Protein AF-A0A812L2B5-F1 (afdb_monomer_lite)

Foldseek 3Di:
DEWQEEEEAQAQLSLLLLLVLLLVVTAYAYEHQAQAHHQLLDWDADPVRDIDRNDDDWDFLVVLVLCVVRNNNVQSVQKFQFQFAWEAELLDTDTDQLALVGLLCCCCPVVVADSVLSVVLLVVLVPQDPPDDQQAFLLNSCCVRPNPPLVNVCVLVVVLCQQFVDDRRGGNSLSSLRSNRCRHRHIIGGQQGSVVNRVSSVVSSVLSVHNYDYSWHFQAFDADQQATFFTATPNDTYGYRFYEYQAFLLCVQPGHYHVVLFDPVLSVLSVPWAWGFAKKKKKWWFDLPADDDCNLGQKYKYFHDNGDDSVQLADLVNGIKMKGWDAQRSNVVDRTTTMIMIMTTYHLVVAVPDDPVRNVVSFVVVQVVVCVVCCVSVPPSVVRTPDIGMDDQVNLCVNRVAVSSGPQRTAASQVVSQVCSCVSHPNYHYAHRGHSSLTDSNSRNVRSVVRSVVSVVSSVVVVVVPPVVVVVVVVVVVVVVVVVVVVVVVVPVVPPPDDDDDDPDDPPVVVLVVSLVVLVVVCCPPVVDDDDDDDDPPVVVSVVVSVVVVVVVVLVVPFDWDAPVVLVVQAVDDPPLDAFHTWPGADQFKTKTKGAAACPRPVCVPPPVVARFDPLVSVVSSLVSRVSSNVSSNCPPLVQKGKDWPDKPPKDFDDTHGRGWMKMKMKGFPDDDPQKTWIWIWIARPVVRGTGIIIITIIGIGGNPPPPDPDDDDDDPPQKDACQPDQDLPQKFWADLDDPVPDDPVNRVVQRVCVVVAWHGDPQKIKGQLDGTWTKGPDKAFWKKKKKKKAFAPQDWWAKAHQSADGQTDGQLPNPVCVVLPSVQATRFLCLDPDARVGFPGHDDDHHVDIKMKMWGQFQQFIWIDINNRTGGDRDGRARNVDNVDHHDRMHMMTTTRHNTMMMMGPTIMRHDDVVRSVVVVVVVVPDDQAEEEQEADAACPDPSNVVQVVCVVVVHQYAYEHADPVRQVRVCVVPDVPHHYHHADPVDPVRVVVVVVVVCVVDPDPDDPDQDPVNLVVVLCVQAVVVVVVCVVCLVVAAQQFEDEAEAALALPDQDPLCHSVSVSRVNNLVVQVVSCSVSVVRGSYAYYYEHEYQEDDPVQVPRPCSVVVQQVLCCLAPVSGGQYVVNSVVVRVCRRDCVCSVDHSYHHYHSNCSVPRPPPPVSVVVVVVPD

Structure (mmCIF, N/CA/C/O backbone):
data_AF-A0A812L2B5-F1
#
_entry.id   AF-A0A812L2B5-F1
#
loop_
_atom_site.group_PDB
_atom_site.id
_atom_site.type_symbol
_atom_site.label_atom_id
_atom_site.label_alt_id
_atom_site.label_comp_id
_atom_site.label_asym_id
_atom_site.label_entity_id
_atom_site.label_seq_id
_atom_site.pdbx_PDB_ins_code
_atom_site.Cartn_x
_atom_site.Cartn_y
_atom_site.Cartn_z
_atom_site.occupancy
_atom_site.B_iso_or_equiv
_atom_site.auth_seq_id
_atom_site.auth_comp_id
_atom_site.auth_asym_id
_atom_site.auth_atom_id
_atom_site.pdbx_PDB_model_num
ATOM 1 N N . ASP A 1 1 ? -12.658 4.897 39.377 1.00 75.62 1 ASP A N 1
ATOM 2 C CA . ASP A 1 1 ? -12.245 5.043 37.971 1.00 75.62 1 ASP A CA 1
ATOM 3 C C . ASP A 1 1 ? -12.715 3.811 37.234 1.00 75.62 1 ASP A C 1
ATOM 5 O O . ASP A 1 1 ? -12.527 2.709 37.749 1.00 75.62 1 ASP A O 1
ATOM 9 N N . HIS A 1 2 ? -13.411 4.016 36.123 1.00 95.31 2 HIS A N 1
ATOM 10 C CA . HIS A 1 2 ? -13.884 2.961 35.232 1.00 95.31 2 HIS A CA 1
ATOM 11 C C . HIS A 1 2 ? -13.453 3.324 33.810 1.00 95.31 2 HIS A C 1
ATOM 13 O O . HIS A 1 2 ? -13.457 4.507 33.466 1.00 95.31 2 HIS A O 1
ATOM 19 N N . TYR A 1 3 ? -13.025 2.317 33.057 1.00 97.81 3 TYR A N 1
ATOM 20 C CA . TYR A 1 3 ? -12.649 2.402 31.650 1.00 97.81 3 TYR A CA 1
ATOM 21 C C . TYR A 1 3 ? -13.324 1.263 30.895 1.00 97.81 3 TYR A C 1
ATOM 23 O O . TYR A 1 3 ? -13.414 0.159 31.422 1.00 97.81 3 TYR A O 1
ATOM 31 N N . ASP A 1 4 ? -13.713 1.480 29.645 1.00 97.50 4 ASP A N 1
ATOM 32 C CA . ASP A 1 4 ? -14.218 0.397 28.798 1.00 97.50 4 ASP A CA 1
ATOM 33 C C . ASP A 1 4 ? -13.127 -0.666 28.612 1.00 97.50 4 ASP A C 1
ATOM 35 O O . ASP A 1 4 ? -13.384 -1.865 28.718 1.00 97.50 4 ASP A O 1
ATOM 39 N N . VAL A 1 5 ? -11.880 -0.222 28.383 1.00 98.44 5 VAL A N 1
ATOM 40 C CA . VAL A 1 5 ? -10.733 -1.115 28.192 1.00 98.44 5 VAL A CA 1
ATOM 41 C C . VAL A 1 5 ? -9.499 -0.645 28.955 1.00 98.44 5 VAL A C 1
ATOM 43 O O . VAL A 1 5 ? -9.094 0.515 28.874 1.00 98.44 5 VAL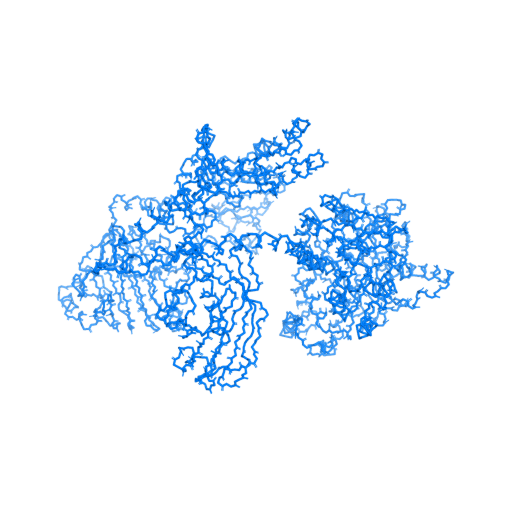 A O 1
ATOM 46 N N . VAL A 1 6 ? -8.829 -1.579 29.626 1.00 98.75 6 VAL A N 1
ATOM 47 C CA . VAL A 1 6 ? -7.461 -1.390 30.123 1.00 98.75 6 VAL A CA 1
ATOM 48 C C . VAL A 1 6 ? -6.485 -2.164 29.242 1.00 98.75 6 VAL A C 1
ATOM 50 O O . VAL A 1 6 ? -6.612 -3.372 29.064 1.00 98.75 6 VAL A O 1
ATOM 53 N N . VAL A 1 7 ? -5.478 -1.481 28.706 1.00 98.69 7 VAL A N 1
ATOM 54 C CA . VAL A 1 7 ? -4.378 -2.091 27.953 1.00 98.69 7 VAL A CA 1
ATOM 55 C C . VAL A 1 7 ? -3.140 -2.153 28.844 1.00 98.69 7 VAL A C 1
ATOM 57 O O . VAL A 1 7 ? -2.664 -1.123 29.320 1.00 98.69 7 VAL A O 1
ATOM 60 N N . ILE A 1 8 ? -2.605 -3.354 29.067 1.00 98.00 8 ILE A N 1
ATOM 61 C CA . ILE A 1 8 ? -1.444 -3.589 29.938 1.00 98.00 8 ILE A CA 1
ATOM 62 C C . ILE A 1 8 ? -0.192 -3.782 29.078 1.00 98.00 8 ILE A C 1
ATOM 64 O O . ILE A 1 8 ? -0.052 -4.804 28.412 1.00 98.00 8 ILE A O 1
ATOM 68 N N . GLY A 1 9 ? 0.740 -2.833 29.129 1.00 96.31 9 GLY A N 1
ATOM 69 C CA . GLY A 1 9 ? 2.021 -2.846 28.420 1.00 96.31 9 GLY A CA 1
ATOM 70 C C . GLY A 1 9 ? 2.001 -2.036 27.121 1.00 96.31 9 GLY A C 1
ATOM 71 O O . GLY A 1 9 ? 1.226 -2.307 26.201 1.00 96.31 9 GLY A O 1
ATOM 72 N N . ALA A 1 10 ? 2.922 -1.083 26.988 1.00 95.75 10 ALA A N 1
ATOM 73 C CA . ALA A 1 10 ? 2.998 -0.151 25.866 1.00 95.75 10 ALA A CA 1
ATOM 74 C C . ALA A 1 10 ? 4.060 -0.535 24.821 1.00 95.75 10 ALA A C 1
ATOM 76 O O . ALA A 1 10 ? 4.697 0.326 24.215 1.00 95.75 10 ALA A O 1
ATOM 77 N N . GLY A 1 11 ? 4.235 -1.834 24.561 1.00 94.25 11 GLY A N 1
ATOM 78 C CA . GLY A 1 11 ? 4.851 -2.311 23.317 1.00 94.25 11 GLY A CA 1
ATOM 79 C C . GLY A 1 11 ? 3.955 -2.055 22.094 1.00 94.25 11 GLY A C 1
ATOM 80 O O . GLY A 1 11 ? 2.787 -1.700 22.236 1.00 94.25 11 GLY A O 1
ATOM 81 N N . LEU A 1 12 ? 4.466 -2.286 20.881 1.00 94.25 12 LEU A N 1
ATOM 82 C CA . LEU A 1 12 ? 3.762 -1.936 19.633 1.00 94.25 12 LEU A CA 1
ATOM 83 C C . LEU A 1 12 ? 2.341 -2.515 19.505 1.00 94.25 12 LEU A C 1
ATOM 85 O O . LEU A 1 12 ? 1.464 -1.827 18.982 1.00 94.25 12 LEU A O 1
ATOM 89 N N . ALA A 1 13 ? 2.079 -3.730 19.998 1.00 94.00 13 ALA A N 1
ATOM 90 C CA . ALA A 1 13 ? 0.731 -4.303 19.967 1.00 94.00 13 ALA A CA 1
ATOM 91 C C . ALA A 1 13 ? -0.235 -3.569 20.907 1.00 94.00 13 ALA A C 1
ATOM 93 O O . ALA A 1 13 ? -1.347 -3.240 20.504 1.00 94.00 13 ALA A O 1
ATOM 94 N N . GLY A 1 14 ? 0.194 -3.264 22.134 1.00 96.62 14 GLY A N 1
ATOM 95 C CA . GLY A 1 14 ? -0.590 -2.516 23.117 1.00 96.62 14 GLY A CA 1
ATOM 96 C C . GLY A 1 14 ? -0.814 -1.068 22.690 1.00 96.62 14 GLY A C 1
ATOM 97 O O . GLY A 1 14 ? -1.951 -0.607 22.701 1.00 96.62 14 GLY A O 1
ATOM 98 N N . LEU A 1 15 ? 0.230 -0.390 22.196 1.00 98.06 15 LEU A N 1
ATOM 99 C CA . LEU A 1 15 ? 0.119 0.941 21.588 1.00 98.06 15 LEU A CA 1
ATOM 100 C C . LEU A 1 15 ? -0.921 0.939 20.456 1.00 98.06 15 LEU A C 1
ATOM 102 O O . LEU A 1 15 ? -1.810 1.783 20.420 1.00 98.06 15 LEU A O 1
ATOM 106 N N . THR A 1 16 ? -0.856 -0.042 19.554 1.00 97.19 16 THR A N 1
ATOM 107 C CA . THR A 1 16 ? -1.776 -0.121 18.409 1.00 97.19 16 THR A CA 1
ATOM 108 C C . THR A 1 16 ? -3.204 -0.452 18.845 1.00 97.19 16 THR A C 1
ATOM 110 O O . THR A 1 16 ? -4.146 0.178 18.366 1.00 97.19 16 THR A O 1
ATOM 113 N N . SER A 1 17 ? -3.368 -1.387 19.788 1.00 97.50 17 SER A N 1
ATOM 114 C CA . SER A 1 17 ? -4.680 -1.764 20.330 1.00 97.50 17 SER A CA 1
ATOM 115 C C . SER A 1 17 ? -5.349 -0.575 21.009 1.00 97.50 17 SER A C 1
ATOM 117 O O . SER A 1 17 ? -6.501 -0.263 20.718 1.00 97.50 17 SER A O 1
ATOM 119 N N . ALA A 1 18 ? -4.600 0.133 21.861 1.00 98.38 18 ALA A N 1
ATOM 120 C CA . ALA A 1 18 ? -5.087 1.309 22.564 1.00 98.38 18 ALA A CA 1
ATOM 121 C C . ALA A 1 18 ? -5.504 2.416 21.591 1.00 98.38 18 ALA A C 1
ATOM 123 O O . ALA A 1 18 ? -6.574 2.998 21.752 1.00 98.38 18 ALA A O 1
ATOM 124 N N . ASN A 1 19 ? -4.699 2.670 20.551 1.00 97.69 19 ASN A N 1
ATOM 125 C CA . ASN A 1 19 ? -5.023 3.684 19.552 1.00 97.69 19 ASN A CA 1
ATOM 126 C C . ASN A 1 19 ? -6.320 3.354 18.800 1.00 97.69 19 ASN A C 1
ATOM 128 O O . ASN A 1 19 ? -7.154 4.233 18.602 1.00 97.69 19 ASN A O 1
ATOM 132 N N . ILE A 1 20 ? -6.506 2.099 18.383 1.00 95.75 20 ILE A N 1
ATOM 133 C CA . ILE A 1 20 ? -7.689 1.683 17.618 1.00 95.75 20 ILE A CA 1
ATOM 134 C C . ILE A 1 20 ? -8.947 1.732 18.476 1.00 95.75 20 ILE A C 1
ATOM 136 O O . ILE A 1 20 ? -9.925 2.348 18.058 1.00 95.75 20 ILE A O 1
ATOM 140 N N . LEU A 1 21 ? -8.901 1.156 19.677 1.00 96.31 21 LEU A N 1
ATOM 141 C CA . LEU A 1 21 ? -10.032 1.159 20.604 1.00 96.31 21 LEU A CA 1
ATOM 142 C C . LEU A 1 21 ? -10.448 2.589 20.969 1.00 96.31 21 LEU A C 1
ATOM 144 O O . LEU A 1 21 ? -11.632 2.919 20.936 1.00 96.31 21 LEU A O 1
ATOM 148 N N . ALA A 1 22 ? -9.481 3.474 21.223 1.00 95.44 22 ALA A N 1
ATOM 149 C CA . ALA A 1 22 ? -9.776 4.878 21.489 1.00 95.44 22 ALA A CA 1
ATOM 150 C C . ALA A 1 22 ? -10.367 5.596 20.264 1.00 95.44 22 ALA A C 1
ATOM 152 O O . ALA A 1 22 ? -11.330 6.350 20.391 1.00 95.44 22 ALA A O 1
ATOM 153 N N . ARG A 1 23 ? -9.869 5.314 19.050 1.00 89.44 23 ARG A N 1
ATOM 154 C CA . ARG A 1 23 ? -10.452 5.832 17.796 1.00 89.44 23 ARG A CA 1
ATOM 155 C C . ARG A 1 23 ? -11.855 5.286 17.509 1.00 89.44 23 ARG A C 1
ATOM 157 O O . ARG A 1 23 ? -12.609 5.949 16.803 1.00 89.44 23 ARG A O 1
ATOM 164 N N . GLN A 1 24 ? -12.206 4.124 18.056 1.00 88.38 24 GLN A N 1
ATOM 165 C CA . GLN A 1 24 ? -13.559 3.550 18.044 1.00 88.38 24 GLN A CA 1
ATOM 166 C C . GLN A 1 24 ? -14.460 4.127 19.151 1.00 88.38 24 GLN A C 1
ATOM 168 O O . GLN A 1 24 ? -15.613 3.727 19.282 1.00 88.38 24 GLN A O 1
ATOM 173 N N . GLY A 1 25 ? -13.966 5.098 19.926 1.00 89.56 25 GLY A N 1
ATOM 174 C CA . GLY A 1 25 ? -14.735 5.799 20.952 1.00 89.56 25 GLY A CA 1
ATOM 175 C C . GLY A 1 25 ? -14.727 5.124 22.321 1.00 89.56 25 GLY A C 1
ATOM 176 O O . GLY A 1 25 ? -15.462 5.565 23.200 1.00 89.56 25 GLY A O 1
ATOM 177 N N . ARG A 1 26 ? -13.906 4.085 22.528 1.00 95.31 26 ARG A N 1
ATOM 178 C CA . ARG A 1 26 ? -13.737 3.455 23.843 1.00 95.31 26 ARG A CA 1
ATOM 179 C C . ARG A 1 26 ? -12.883 4.331 24.752 1.00 95.31 26 ARG A C 1
ATOM 181 O O . ARG A 1 26 ? -11.880 4.903 24.328 1.00 95.31 26 ARG A O 1
ATOM 188 N N . SER A 1 27 ? -13.246 4.395 26.024 1.00 97.75 27 SER A N 1
ATOM 189 C CA . SER A 1 27 ? -12.387 4.919 27.079 1.00 97.75 27 SER A CA 1
ATOM 190 C C . SER A 1 27 ? -11.287 3.900 27.379 1.00 97.75 27 SER A C 1
ATOM 192 O O . SER A 1 27 ? -11.544 2.784 27.833 1.00 97.75 27 SER A O 1
ATOM 194 N N . VAL A 1 28 ? -10.042 4.277 27.079 1.00 98.62 28 VAL A N 1
ATOM 195 C CA . VAL A 1 28 ? -8.888 3.375 27.163 1.00 98.62 28 VAL A CA 1
ATOM 196 C C . VAL A 1 28 ? -7.860 3.898 28.154 1.00 98.62 28 VAL A C 1
ATOM 198 O O . VAL A 1 28 ? -7.370 5.019 28.008 1.00 98.62 28 VAL A O 1
ATOM 201 N N . LEU A 1 29 ? -7.475 3.048 29.102 1.00 98.56 29 LEU A N 1
ATOM 202 C CA . LEU A 1 29 ? -6.318 3.255 29.970 1.00 98.56 29 LEU A CA 1
ATOM 203 C C . LEU A 1 29 ? -5.155 2.385 29.490 1.00 98.56 29 LEU A C 1
ATOM 205 O O . LEU A 1 29 ? -5.237 1.162 29.552 1.00 98.56 29 LEU A O 1
ATOM 209 N N . LEU A 1 30 ? -4.066 3.005 29.040 1.00 98.62 30 LEU A N 1
ATOM 210 C CA . LEU A 1 30 ? -2.820 2.327 28.695 1.00 98.62 30 LEU A CA 1
ATOM 211 C C . LEU A 1 30 ? -1.835 2.417 29.864 1.00 98.62 30 LEU A C 1
ATOM 213 O O . LEU A 1 30 ? -1.384 3.504 30.236 1.00 98.62 30 LEU A O 1
ATOM 217 N N . LEU A 1 31 ? -1.480 1.259 30.406 1.00 98.00 31 LEU A N 1
ATOM 218 C CA . LEU A 1 31 ? -0.557 1.106 31.524 1.00 98.00 31 LEU A CA 1
ATOM 219 C C . LEU A 1 31 ? 0.811 0.658 31.016 1.00 98.00 31 LEU A C 1
ATOM 221 O O . LEU A 1 31 ? 0.919 -0.353 30.329 1.00 98.00 31 LEU A O 1
ATOM 225 N N . GLU A 1 32 ? 1.857 1.388 31.373 1.00 97.25 32 GLU A N 1
ATOM 226 C CA . GLU A 1 32 ? 3.246 1.030 31.112 1.00 97.25 32 GLU A CA 1
ATOM 227 C C . GLU A 1 32 ? 4.009 0.993 32.434 1.00 97.25 32 GLU A C 1
ATOM 229 O O . GLU A 1 32 ? 4.071 1.986 33.163 1.00 97.25 32 GLU A O 1
ATOM 234 N N . GLN A 1 33 ? 4.603 -0.160 32.736 1.00 95.06 33 GLN A N 1
ATOM 235 C CA . GLN A 1 33 ? 5.381 -0.356 33.958 1.00 95.06 33 GLN A CA 1
ATOM 236 C C . GLN A 1 33 ? 6.661 0.492 33.947 1.00 95.06 33 GLN A C 1
ATOM 238 O O . GLN A 1 33 ? 7.100 0.982 34.982 1.00 95.06 33 GLN A O 1
ATOM 243 N N . HIS A 1 34 ? 7.229 0.730 32.766 1.00 94.44 34 HIS A N 1
ATOM 244 C CA . HIS A 1 34 ? 8.431 1.522 32.584 1.00 94.44 34 HIS A CA 1
ATOM 245 C C . HIS A 1 34 ? 8.136 3.034 32.529 1.00 94.44 34 HIS A C 1
ATOM 247 O O . HIS A 1 34 ? 7.004 3.481 32.352 1.00 94.44 34 HIS A O 1
ATOM 253 N N . TYR A 1 35 ? 9.179 3.864 32.621 1.00 93.19 35 TYR A N 1
ATOM 254 C CA . TYR A 1 35 ? 9.060 5.323 32.476 1.00 93.19 35 TYR A CA 1
ATOM 255 C C . TYR A 1 35 ? 8.997 5.792 31.008 1.00 93.19 35 TYR A C 1
ATOM 257 O O . TYR A 1 35 ? 8.885 6.988 30.742 1.00 93.19 35 TYR A O 1
ATOM 265 N N . LYS A 1 36 ? 9.101 4.862 30.050 1.00 93.19 36 LYS A N 1
ATOM 266 C CA . LYS A 1 36 ? 9.014 5.099 28.601 1.00 93.19 36 LYS A CA 1
ATOM 267 C C . LYS A 1 36 ? 8.154 4.038 27.943 1.00 93.19 36 LYS A C 1
ATOM 269 O O . LYS A 1 36 ? 8.261 2.870 28.300 1.00 93.19 36 LYS A O 1
ATOM 274 N N . LEU A 1 37 ? 7.418 4.455 26.919 1.00 95.75 37 LEU A N 1
ATOM 275 C CA . LEU A 1 37 ? 6.676 3.567 26.033 1.00 95.75 37 LEU A CA 1
ATOM 276 C C . LEU A 1 37 ? 7.612 2.849 25.041 1.00 95.75 37 LEU A C 1
ATOM 278 O O . LEU A 1 37 ? 8.792 3.190 24.899 1.00 95.75 37 LEU A O 1
ATOM 282 N N . GLY A 1 38 ? 7.051 1.874 24.327 1.00 91.94 38 GLY A N 1
ATOM 283 C CA . GLY A 1 38 ? 7.670 1.207 23.181 1.00 91.94 38 GLY A CA 1
ATOM 284 C C . GLY A 1 38 ? 8.066 -0.249 23.425 1.00 91.94 38 GLY A C 1
ATOM 285 O O . GLY A 1 38 ? 8.199 -1.018 22.471 1.00 91.94 38 GLY A O 1
ATOM 286 N N . GLY A 1 39 ? 8.197 -0.687 24.680 1.00 91.50 39 GLY A N 1
ATOM 287 C CA . GLY A 1 39 ? 8.674 -2.036 24.997 1.00 91.50 39 GLY A CA 1
ATOM 288 C C . GLY A 1 39 ? 10.056 -2.288 24.382 1.00 91.50 39 GLY A C 1
ATOM 289 O O . GLY A 1 39 ? 10.997 -1.552 24.656 1.00 91.50 39 GLY A O 1
ATOM 290 N N . LEU A 1 40 ? 10.184 -3.297 23.513 1.00 89.25 40 LEU A N 1
ATOM 291 C CA . LEU A 1 40 ? 11.429 -3.557 22.766 1.00 89.25 40 LEU A CA 1
ATOM 292 C C . LEU A 1 40 ? 11.681 -2.568 21.615 1.00 89.25 40 LEU A C 1
ATOM 294 O O . LEU A 1 40 ? 12.813 -2.444 21.154 1.00 89.25 40 LEU A O 1
ATOM 298 N N . ALA A 1 41 ? 10.653 -1.838 21.177 1.00 90.56 41 ALA A N 1
ATOM 299 C CA . ALA A 1 41 ? 10.799 -0.676 20.314 1.00 90.56 41 ALA A CA 1
ATOM 300 C C . ALA A 1 41 ? 11.085 0.557 21.180 1.00 90.56 41 ALA A C 1
ATOM 302 O O . ALA A 1 41 ? 10.260 1.456 21.273 1.00 90.56 41 ALA A O 1
ATOM 303 N N . THR A 1 42 ? 12.229 0.594 21.862 1.00 90.25 42 THR A N 1
ATOM 304 C CA . THR A 1 42 ? 12.602 1.726 22.722 1.00 90.25 42 THR A CA 1
ATOM 305 C C . THR A 1 42 ? 14.066 2.133 22.533 1.00 90.25 42 THR A C 1
ATOM 307 O O . THR A 1 42 ? 14.803 1.529 21.755 1.00 90.25 42 THR A O 1
ATOM 310 N N . TRP A 1 43 ? 14.485 3.184 23.239 1.00 93.00 43 TRP A N 1
ATOM 311 C CA . TRP A 1 43 ? 15.801 3.805 23.107 1.00 93.00 43 TRP A CA 1
ATOM 312 C C . TRP A 1 43 ? 16.329 4.325 24.444 1.00 93.00 43 TRP A C 1
ATOM 314 O O . TRP A 1 43 ? 15.581 4.631 25.386 1.00 93.00 43 TRP A O 1
ATOM 324 N N . PHE A 1 44 ? 17.636 4.557 24.507 1.00 93.00 44 PHE A N 1
ATOM 325 C CA . PHE A 1 44 ? 18.268 5.253 25.623 1.00 93.00 44 PHE A CA 1
ATOM 326 C C . PHE A 1 44 ? 19.330 6.249 25.156 1.00 93.00 44 PHE A C 1
ATOM 328 O O . PHE A 1 44 ? 19.779 6.236 24.014 1.00 93.00 44 PHE A O 1
ATOM 335 N N . LYS A 1 45 ? 19.699 7.160 26.062 1.00 92.12 45 LYS A N 1
ATOM 336 C CA . LYS A 1 45 ? 20.694 8.206 25.808 1.00 92.12 45 LYS A CA 1
ATOM 337 C C . LYS A 1 45 ? 21.940 7.979 26.660 1.00 92.12 45 LYS A C 1
ATOM 339 O O . LYS A 1 45 ? 21.837 7.501 27.796 1.00 92.12 45 LYS A O 1
ATOM 344 N N . ARG A 1 46 ? 23.103 8.351 26.127 1.00 91.50 46 ARG A N 1
ATOM 345 C CA . ARG A 1 46 ? 24.406 8.330 26.814 1.00 91.50 46 ARG A CA 1
ATOM 346 C C . ARG A 1 46 ? 25.137 9.673 26.674 1.00 91.50 46 ARG A C 1
ATOM 348 O O . ARG A 1 46 ? 24.709 10.507 25.865 1.00 91.50 46 ARG A O 1
ATOM 355 N N . PRO A 1 47 ? 26.180 9.938 27.493 1.00 83.44 47 PRO A N 1
ATOM 356 C CA . PRO A 1 47 ? 26.977 11.163 27.392 1.00 83.44 47 PRO A CA 1
ATOM 357 C C . PRO A 1 47 ? 27.422 11.437 25.952 1.00 83.44 47 PRO A C 1
ATOM 359 O O . PRO A 1 47 ? 27.596 10.509 25.175 1.00 83.44 47 PRO A O 1
ATOM 362 N N . GLY A 1 48 ? 27.547 12.709 25.568 1.00 81.75 48 GLY A N 1
ATOM 363 C CA . GLY A 1 48 ? 27.775 13.080 24.161 1.00 81.75 48 GLY A CA 1
ATOM 364 C C . GLY A 1 48 ? 26.501 13.140 23.306 1.00 81.75 48 GLY A C 1
ATOM 365 O O . GLY A 1 48 ? 26.583 13.433 22.116 1.00 81.75 48 GLY A O 1
ATOM 366 N N . HIS A 1 49 ? 25.324 12.957 23.922 1.00 84.25 49 HIS A N 1
ATOM 367 C CA . HIS A 1 49 ? 24.006 12.908 23.275 1.00 84.25 49 HIS A CA 1
ATOM 368 C C . HIS A 1 49 ? 23.806 11.706 22.342 1.00 84.25 49 HIS A C 1
ATOM 370 O O . HIS A 1 49 ? 22.921 11.757 21.492 1.00 84.25 49 HIS A O 1
ATOM 376 N N . HIS A 1 50 ? 24.572 10.625 22.518 1.00 89.00 50 HIS A N 1
ATOM 377 C CA . HIS A 1 50 ? 24.396 9.392 21.749 1.00 89.00 50 HIS A CA 1
ATOM 378 C C . HIS A 1 50 ? 23.041 8.749 22.062 1.00 89.00 50 HIS A C 1
ATOM 380 O O . HIS A 1 50 ? 22.724 8.541 23.238 1.00 89.00 50 HIS A O 1
ATOM 386 N N . ILE A 1 51 ? 22.241 8.477 21.028 1.00 91.44 51 ILE A N 1
ATOM 387 C CA . ILE A 1 51 ? 20.908 7.872 21.141 1.00 91.44 51 ILE A CA 1
ATOM 388 C C . ILE A 1 51 ? 20.953 6.476 20.532 1.00 91.44 51 ILE A C 1
ATOM 390 O O . ILE A 1 51 ? 21.034 6.338 19.318 1.00 91.44 51 ILE A O 1
ATOM 394 N N . PHE A 1 52 ? 20.884 5.453 21.378 1.00 91.56 52 PHE A N 1
ATOM 395 C CA . PHE A 1 52 ? 20.872 4.064 20.937 1.00 91.56 52 PHE A CA 1
ATOM 396 C C . PHE A 1 52 ? 19.453 3.517 20.915 1.00 91.56 52 PHE A C 1
ATOM 398 O O . PHE A 1 52 ? 18.734 3.601 21.916 1.00 91.56 52 PHE A O 1
ATOM 405 N N . ASP A 1 53 ? 19.091 2.919 19.788 1.00 89.62 53 ASP A N 1
ATOM 406 C CA . ASP A 1 53 ? 17.935 2.039 19.669 1.00 89.62 53 ASP A CA 1
ATOM 407 C C . ASP A 1 53 ? 18.269 0.685 20.317 1.00 89.62 53 ASP A C 1
ATOM 409 O O . ASP A 1 53 ? 19.380 0.181 20.151 1.00 89.62 53 ASP A O 1
ATOM 413 N N . ILE A 1 54 ? 17.347 0.119 21.109 1.00 85.00 54 ILE A N 1
ATOM 414 C CA . ILE A 1 54 ? 17.624 -1.082 21.927 1.00 85.00 54 ILE A CA 1
ATOM 415 C C . ILE A 1 54 ? 17.728 -2.362 21.094 1.00 85.00 54 ILE A C 1
ATOM 417 O O . ILE A 1 54 ? 18.374 -3.318 21.517 1.00 85.00 54 ILE A O 1
ATOM 421 N N . SER A 1 55 ? 17.094 -2.427 19.927 1.00 71.06 55 SER A N 1
ATOM 422 C CA . SER A 1 55 ? 17.190 -3.618 19.085 1.00 71.06 55 SER A CA 1
ATOM 423 C C . SER A 1 55 ? 17.446 -3.287 17.622 1.00 71.06 55 SER A C 1
ATOM 425 O O . SER A 1 55 ? 17.348 -2.147 17.176 1.00 71.06 55 SER A O 1
ATOM 427 N N . LEU A 1 56 ? 17.875 -4.313 16.892 1.00 64.25 56 LEU A N 1
ATOM 428 C CA . LEU A 1 56 ? 18.165 -4.252 15.470 1.00 64.25 56 LEU A CA 1
ATOM 429 C C . LEU A 1 56 ? 16.840 -4.167 14.695 1.00 64.25 56 LEU A C 1
ATOM 431 O O . LEU A 1 56 ? 16.067 -5.125 14.673 1.00 64.25 56 LEU A O 1
ATOM 435 N N . HIS A 1 57 ? 16.547 -3.013 14.091 1.00 67.00 57 HIS A N 1
ATOM 436 C CA . HIS A 1 57 ? 15.243 -2.746 13.476 1.00 67.00 57 HIS A CA 1
ATOM 437 C C . HIS A 1 57 ? 15.287 -2.855 11.952 1.00 67.00 57 HIS A C 1
ATOM 439 O O . HIS A 1 57 ? 15.298 -1.860 11.236 1.00 67.00 57 HIS A O 1
ATOM 445 N N . GLY A 1 58 ? 15.285 -4.100 11.474 1.00 80.25 58 GLY A N 1
ATOM 446 C CA . GLY A 1 58 ? 14.904 -4.436 10.106 1.00 80.25 58 GLY A CA 1
ATOM 447 C C . GLY A 1 58 ? 13.501 -5.040 10.085 1.00 80.25 58 GLY A C 1
ATOM 448 O O . GLY A 1 58 ? 13.256 -6.051 10.740 1.00 80.25 58 GLY A O 1
ATOM 449 N N . PHE A 1 59 ? 12.567 -4.450 9.343 1.00 86.75 59 PHE A N 1
ATOM 450 C CA . PHE A 1 59 ? 11.198 -4.958 9.209 1.00 86.75 59 PHE A CA 1
ATOM 451 C C . PHE A 1 59 ? 10.721 -4.953 7.746 1.00 86.75 59 PHE A C 1
ATOM 453 O O . PHE A 1 59 ? 11.279 -4.241 6.915 1.00 86.75 59 PHE A O 1
ATOM 460 N N . PRO A 1 60 ? 9.711 -5.764 7.385 1.00 87.31 60 PRO A N 1
ATOM 461 C CA . PRO A 1 60 ? 9.232 -5.846 6.006 1.00 87.31 60 PRO A CA 1
ATOM 462 C C . PRO A 1 60 ? 8.426 -4.605 5.590 1.00 87.31 60 PRO A C 1
ATOM 464 O O . PRO A 1 60 ? 7.813 -3.926 6.419 1.00 87.31 60 PRO A O 1
ATOM 467 N N . VAL A 1 61 ? 8.328 -4.376 4.274 1.00 87.50 61 VAL A N 1
ATOM 468 C CA . VAL A 1 61 ? 7.610 -3.241 3.647 1.00 87.50 61 VAL A CA 1
ATOM 469 C C . VAL A 1 61 ? 6.160 -3.065 4.119 1.00 87.50 61 VAL A C 1
ATOM 471 O O . VAL A 1 61 ? 5.617 -1.960 4.102 1.00 87.50 61 VAL A O 1
ATOM 474 N N . GLY A 1 62 ? 5.519 -4.140 4.592 1.00 87.44 62 GLY A N 1
ATOM 475 C CA . GLY A 1 62 ? 4.167 -4.104 5.154 1.00 87.44 62 GLY A CA 1
ATOM 476 C C . GLY A 1 62 ? 4.004 -3.128 6.328 1.00 87.44 62 GLY A C 1
ATOM 477 O O . GLY A 1 62 ? 2.882 -2.683 6.595 1.00 87.44 62 GLY A O 1
ATOM 478 N N . MET A 1 63 ? 5.099 -2.738 6.991 1.00 89.25 63 MET A N 1
ATOM 479 C CA . MET A 1 63 ? 5.079 -1.694 8.020 1.00 89.25 63 MET A CA 1
ATOM 480 C C . MET A 1 63 ? 4.636 -0.337 7.478 1.00 89.25 63 MET A C 1
ATOM 482 O O . MET A 1 63 ? 3.843 0.322 8.143 1.00 89.25 63 MET A O 1
ATOM 486 N N . VAL A 1 64 ? 5.022 0.042 6.251 1.00 89.31 64 VAL A N 1
ATOM 487 C CA . VAL A 1 64 ? 4.587 1.305 5.620 1.00 89.31 64 VAL A CA 1
ATOM 488 C C . VAL A 1 64 ? 3.061 1.363 5.556 1.00 89.31 64 VAL A C 1
ATOM 490 O O . VAL A 1 64 ? 2.438 2.329 5.991 1.00 89.31 64 VAL A O 1
ATOM 493 N N . LYS A 1 65 ? 2.436 0.282 5.070 1.00 87.75 65 LYS A N 1
ATOM 494 C CA . LYS A 1 65 ? 0.974 0.173 4.968 1.00 87.75 65 LYS A CA 1
ATOM 495 C C . LYS A 1 65 ? 0.304 0.197 6.344 1.00 87.75 65 LYS A C 1
ATOM 497 O O . LYS A 1 65 ? -0.730 0.844 6.502 1.00 87.75 65 LYS A O 1
ATOM 502 N N . SER A 1 66 ? 0.868 -0.513 7.318 1.00 87.00 66 SER A N 1
ATOM 503 C CA . SER A 1 66 ? 0.285 -0.647 8.659 1.00 87.00 66 SER A CA 1
ATOM 504 C C . SER A 1 66 ? 0.360 0.672 9.431 1.00 87.00 66 SER A C 1
ATOM 506 O O . SER A 1 66 ? -0.656 1.131 9.948 1.00 87.00 66 SER A O 1
ATOM 508 N N . CYS A 1 67 ? 1.512 1.347 9.408 1.00 91.38 67 CYS A N 1
ATOM 509 C CA . CYS A 1 67 ? 1.673 2.681 9.979 1.00 91.38 67 CYS A CA 1
ATOM 510 C C . CYS A 1 67 ? 0.772 3.709 9.286 1.00 91.38 67 CYS A C 1
ATOM 512 O O . CYS A 1 67 ? 0.068 4.446 9.970 1.00 91.38 67 CYS A O 1
ATOM 514 N N . ARG A 1 68 ? 0.686 3.700 7.947 1.00 90.94 68 ARG A N 1
ATOM 515 C CA . ARG A 1 68 ? -0.208 4.609 7.210 1.00 90.94 68 ARG A CA 1
ATOM 516 C C . ARG A 1 68 ? -1.672 4.434 7.613 1.00 90.94 68 ARG A C 1
ATOM 518 O O . ARG A 1 68 ? -2.401 5.411 7.739 1.00 90.94 68 ARG A O 1
ATOM 525 N N . ARG A 1 69 ? -2.111 3.185 7.794 1.00 88.06 69 ARG A N 1
ATOM 526 C CA . ARG A 1 69 ? -3.512 2.856 8.086 1.00 88.06 69 ARG A CA 1
ATOM 527 C C . ARG A 1 69 ? -3.893 3.101 9.547 1.00 88.06 69 ARG A C 1
ATOM 529 O O . ARG A 1 69 ? -4.973 3.628 9.805 1.00 88.06 69 ARG A O 1
ATOM 536 N N . TYR A 1 70 ? -3.053 2.678 10.489 1.00 89.56 70 TYR A N 1
ATOM 537 C CA . TYR A 1 70 ? -3.408 2.623 11.914 1.00 89.56 70 TYR A CA 1
ATOM 538 C C . TYR A 1 70 ? -2.753 3.719 12.757 1.00 89.56 70 TYR A C 1
ATOM 540 O O . TYR A 1 70 ? -3.206 3.963 13.873 1.00 89.56 70 TYR A O 1
ATOM 548 N N . TRP A 1 71 ? -1.743 4.404 12.219 1.00 94.38 71 TRP A N 1
ATOM 549 C CA . TRP A 1 71 ? -1.031 5.503 12.864 1.00 94.38 71 TRP A CA 1
ATOM 550 C C . TRP A 1 71 ? -1.175 6.785 12.032 1.00 94.38 71 TRP A C 1
ATOM 552 O O . TRP A 1 71 ? -2.288 7.303 11.930 1.00 94.38 71 TRP A O 1
ATOM 562 N N . SER A 1 72 ? -0.095 7.291 11.432 1.00 92.94 72 SER A N 1
ATOM 563 C CA . SER A 1 72 ? -0.099 8.506 10.612 1.00 92.94 72 SER A CA 1
ATOM 564 C C . SER A 1 72 ? 0.721 8.334 9.331 1.00 92.94 72 SER A C 1
ATOM 566 O O . SER A 1 72 ? 1.599 7.472 9.239 1.00 92.94 72 SER A O 1
ATOM 568 N N . GLN A 1 73 ? 0.439 9.179 8.335 1.00 88.62 73 GLN A N 1
ATOM 569 C CA . GLN A 1 73 ? 1.225 9.236 7.101 1.00 88.62 73 GLN A CA 1
ATOM 570 C C . GLN A 1 73 ? 2.681 9.642 7.386 1.00 88.62 73 GLN A C 1
ATOM 572 O O . GLN A 1 73 ? 3.578 9.030 6.833 1.00 88.62 73 GLN A O 1
ATOM 577 N N . GLU A 1 74 ? 2.926 10.576 8.309 1.00 91.94 74 GLU A N 1
ATOM 578 C CA . GLU A 1 74 ? 4.279 11.008 8.702 1.00 91.94 74 GLU A CA 1
ATOM 579 C C . GLU A 1 74 ? 5.133 9.852 9.253 1.00 91.94 74 GLU A C 1
ATOM 581 O O . GLU A 1 74 ? 6.283 9.670 8.852 1.00 91.94 74 GLU A O 1
ATOM 586 N N . ILE A 1 75 ? 4.549 9.023 10.131 1.00 93.94 75 ILE A N 1
ATOM 587 C CA . ILE A 1 75 ? 5.200 7.803 10.629 1.00 93.94 75 ILE A CA 1
ATOM 588 C C . ILE A 1 75 ? 5.469 6.841 9.461 1.00 93.94 75 ILE A C 1
ATOM 590 O O . ILE A 1 75 ? 6.508 6.193 9.422 1.00 93.94 75 ILE A O 1
ATOM 594 N N . ALA A 1 76 ? 4.553 6.730 8.498 1.00 94.25 76 ALA A N 1
ATOM 595 C CA . ALA A 1 76 ? 4.745 5.858 7.342 1.00 94.25 76 ALA A CA 1
ATOM 596 C C . ALA A 1 76 ? 5.828 6.360 6.372 1.00 94.25 76 ALA A C 1
ATOM 598 O O . ALA A 1 76 ? 6.566 5.542 5.834 1.00 94.25 76 ALA A O 1
ATOM 599 N N . ASP A 1 77 ? 5.927 7.672 6.160 1.00 93.75 77 ASP A N 1
ATOM 600 C CA . ASP A 1 77 ? 6.890 8.298 5.244 1.00 93.75 77 ASP A CA 1
ATOM 601 C C . ASP A 1 77 ? 8.318 8.266 5.799 1.00 93.75 77 ASP A C 1
ATOM 603 O O . ASP A 1 77 ? 9.274 8.246 5.033 1.00 93.75 77 ASP A O 1
ATOM 607 N N . SER A 1 78 ? 8.464 8.176 7.125 1.00 93.50 78 SER A N 1
ATOM 608 C CA . SER A 1 78 ? 9.758 7.977 7.793 1.00 93.50 78 SER A CA 1
ATOM 609 C C . SER A 1 78 ? 10.251 6.523 7.721 1.00 93.50 78 SER A C 1
ATOM 611 O O . SER A 1 78 ? 11.275 6.189 8.307 1.00 93.50 78 SER A O 1
ATOM 613 N N . ILE A 1 79 ? 9.537 5.616 7.047 1.00 93.50 79 ILE A N 1
ATOM 614 C CA . ILE A 1 79 ? 9.992 4.237 6.847 1.00 93.50 79 ILE A CA 1
ATOM 615 C C . ILE A 1 79 ? 10.759 4.144 5.527 1.00 93.50 79 ILE A C 1
ATOM 617 O O . ILE A 1 79 ? 10.178 4.276 4.450 1.00 93.50 79 ILE A O 1
ATOM 621 N N . VAL A 1 80 ? 12.054 3.843 5.614 1.00 91.44 80 VAL A N 1
ATOM 622 C CA . VAL A 1 80 ? 12.981 3.823 4.472 1.00 91.44 80 VAL A CA 1
ATOM 623 C C . VAL A 1 80 ? 13.604 2.442 4.287 1.00 91.44 80 VAL A C 1
ATOM 625 O O . VAL A 1 80 ? 13.751 1.679 5.243 1.00 91.44 80 VAL A O 1
ATOM 628 N N . GLN A 1 81 ? 13.938 2.093 3.046 1.00 91.50 81 GLN A N 1
ATOM 629 C CA . GLN A 1 81 ? 14.546 0.804 2.722 1.00 91.50 81 GLN A CA 1
ATOM 630 C C . GLN A 1 81 ? 16.044 0.811 3.060 1.00 91.50 81 GLN A C 1
ATOM 632 O O . GLN A 1 81 ? 16.753 1.752 2.714 1.00 91.50 81 GLN A O 1
ATOM 637 N N . LEU A 1 82 ? 16.526 -0.264 3.682 1.00 88.56 82 LEU A N 1
ATOM 638 C CA . LEU A 1 82 ? 17.950 -0.560 3.822 1.00 88.56 82 LEU A CA 1
ATOM 639 C C . LEU A 1 82 ? 18.452 -1.236 2.545 1.00 88.56 82 LEU A C 1
ATOM 641 O O . LEU A 1 82 ? 17.809 -2.154 2.032 1.00 88.56 82 LEU A O 1
ATOM 645 N N . THR A 1 83 ? 19.599 -0.800 2.035 1.00 84.56 83 THR A N 1
ATOM 646 C CA . THR A 1 83 ? 20.115 -1.253 0.730 1.00 84.56 83 THR A CA 1
ATOM 647 C C . THR A 1 83 ? 21.459 -1.970 0.834 1.00 84.56 83 THR A C 1
ATOM 649 O O . THR A 1 83 ? 21.796 -2.764 -0.041 1.00 84.56 83 THR A O 1
ATOM 652 N N . GLY A 1 84 ? 22.206 -1.764 1.919 1.00 86.75 84 GLY A N 1
ATOM 653 C CA . GLY A 1 84 ? 23.503 -2.383 2.162 1.00 86.75 84 GLY A CA 1
ATOM 654 C C . GLY A 1 84 ? 23.432 -3.586 3.100 1.00 86.75 84 GLY A C 1
ATOM 655 O O . GLY A 1 84 ? 23.953 -3.511 4.209 1.00 86.75 84 GLY A O 1
ATOM 656 N N . ILE A 1 85 ? 22.826 -4.706 2.692 1.00 91.69 85 ILE A N 1
ATOM 657 C CA . ILE A 1 85 ? 22.836 -5.928 3.517 1.00 91.69 85 ILE A CA 1
ATOM 658 C C . ILE A 1 85 ? 23.967 -6.851 3.082 1.00 91.69 85 ILE A C 1
ATOM 660 O O . ILE A 1 85 ? 24.095 -7.195 1.907 1.00 91.69 85 ILE A O 1
ATOM 664 N N . ARG A 1 86 ? 24.792 -7.279 4.035 1.00 93.44 86 ARG A N 1
ATOM 665 C CA . ARG A 1 86 ? 26.004 -8.054 3.779 1.00 93.44 86 ARG A CA 1
ATOM 666 C C . ARG A 1 86 ? 26.077 -9.293 4.662 1.00 93.44 86 ARG A C 1
ATOM 668 O O . ARG A 1 86 ? 25.772 -9.235 5.847 1.00 93.44 86 ARG A O 1
ATOM 675 N N . PHE A 1 87 ? 26.530 -10.397 4.082 1.00 94.44 87 PHE A N 1
ATOM 676 C CA . PHE A 1 87 ? 26.824 -11.647 4.771 1.00 94.44 87 PHE A CA 1
ATOM 677 C C . PHE A 1 87 ? 28.305 -11.983 4.625 1.00 94.44 87 PHE A C 1
ATOM 679 O O . PHE A 1 87 ? 28.844 -11.953 3.520 1.00 94.44 87 PHE A O 1
ATOM 686 N N . GLU A 1 88 ? 28.943 -12.330 5.736 1.00 94.69 88 GLU A N 1
ATOM 687 C CA . GLU A 1 88 ? 30.365 -12.650 5.829 1.00 94.69 88 GLU A CA 1
ATOM 688 C C . GLU A 1 88 ? 30.578 -13.887 6.698 1.00 94.69 88 GLU A C 1
ATOM 690 O O . GLU A 1 88 ? 30.466 -13.836 7.923 1.00 94.69 88 GLU A O 1
ATOM 695 N N . ASN A 1 89 ? 30.907 -15.014 6.076 1.00 94.88 89 ASN A N 1
ATOM 696 C CA . ASN A 1 89 ? 31.164 -16.260 6.787 1.00 94.88 89 ASN A CA 1
ATOM 697 C C . ASN A 1 89 ? 32.137 -17.170 6.005 1.00 94.88 89 ASN A C 1
ATOM 699 O O . ASN A 1 89 ? 32.477 -16.860 4.862 1.00 94.88 89 ASN A O 1
ATOM 703 N N . PRO A 1 90 ? 32.608 -18.296 6.579 1.00 95.12 90 PRO A N 1
ATOM 704 C CA . PRO A 1 90 ? 33.560 -19.182 5.906 1.00 95.12 90 PRO A CA 1
ATOM 705 C C . PRO A 1 90 ? 33.043 -19.816 4.609 1.00 95.12 90 PRO A C 1
ATOM 707 O O . PRO A 1 90 ? 33.851 -20.266 3.801 1.00 95.12 90 PRO A O 1
ATOM 710 N N . MET A 1 91 ? 31.722 -19.881 4.409 1.00 94.69 91 MET A N 1
ATOM 711 C CA . MET A 1 91 ? 31.112 -20.477 3.218 1.00 94.69 91 MET A CA 1
ATOM 712 C C . MET A 1 91 ? 30.967 -19.459 2.083 1.00 94.69 91 MET A C 1
ATOM 714 O O . MET A 1 91 ? 31.095 -19.829 0.918 1.00 94.69 91 MET A O 1
ATOM 718 N N . PHE A 1 92 ? 30.697 -18.188 2.402 1.00 95.06 92 PHE A N 1
ATOM 719 C CA . PHE A 1 92 ? 30.538 -17.126 1.410 1.00 95.06 92 PHE A CA 1
ATOM 720 C C . PHE A 1 92 ? 30.680 -15.713 1.996 1.00 95.06 92 PHE A C 1
ATOM 722 O O . PHE A 1 92 ? 30.406 -15.452 3.168 1.00 95.06 92 PHE A O 1
ATOM 729 N N . SER A 1 93 ? 31.033 -14.781 1.110 1.00 94.38 93 SER A N 1
ATOM 730 C CA . SER A 1 93 ? 30.899 -13.336 1.293 1.00 94.38 93 SER A CA 1
ATOM 731 C C . SER A 1 93 ? 29.981 -12.815 0.189 1.00 94.38 93 SER A C 1
ATOM 733 O O . SER A 1 93 ? 30.236 -13.060 -0.994 1.00 94.38 93 SER A O 1
ATOM 735 N N . LEU A 1 94 ? 28.872 -12.170 0.559 1.00 93.44 94 LEU A N 1
ATOM 736 C CA . LEU A 1 94 ? 27.915 -11.627 -0.406 1.00 93.44 94 LEU A CA 1
ATOM 737 C C . LEU A 1 94 ? 27.205 -10.381 0.116 1.00 93.44 94 LEU A C 1
ATOM 739 O O . LEU A 1 94 ? 26.968 -10.233 1.312 1.00 93.44 94 LEU A O 1
ATOM 743 N N . GLN A 1 95 ? 26.818 -9.510 -0.811 1.00 92.44 95 GLN A N 1
ATOM 744 C CA . GLN A 1 95 ? 25.895 -8.402 -0.570 1.00 92.44 95 GLN A CA 1
ATOM 745 C C . GLN A 1 95 ? 24.557 -8.701 -1.236 1.00 92.44 95 GLN A C 1
ATOM 747 O O . GLN A 1 95 ? 24.535 -9.337 -2.292 1.00 92.44 95 GLN A O 1
ATOM 752 N N . THR A 1 96 ? 23.461 -8.259 -0.626 1.00 90.12 96 THR A N 1
ATOM 753 C CA . THR A 1 96 ? 22.092 -8.471 -1.099 1.00 90.12 96 THR A CA 1
ATOM 754 C C . THR A 1 96 ? 21.211 -7.254 -0.831 1.00 90.12 96 THR A C 1
ATOM 756 O O . THR A 1 96 ? 21.387 -6.584 0.183 1.00 90.12 96 THR A O 1
ATOM 759 N N . ASP A 1 97 ? 20.234 -7.004 -1.702 1.00 86.69 97 ASP A N 1
ATOM 760 C CA . ASP A 1 97 ? 19.146 -6.044 -1.439 1.00 86.69 97 ASP A CA 1
ATOM 761 C C . ASP A 1 97 ? 17.962 -6.678 -0.677 1.00 86.69 97 ASP A C 1
ATOM 763 O O . ASP A 1 97 ? 16.968 -6.018 -0.360 1.00 86.69 97 ASP A O 1
ATOM 767 N N . PHE A 1 98 ? 18.080 -7.975 -0.363 1.00 87.94 98 PHE A N 1
ATOM 768 C CA . PHE A 1 98 ? 17.094 -8.764 0.374 1.00 87.94 98 PHE A CA 1
ATOM 769 C C . PHE A 1 98 ? 15.745 -8.927 -0.338 1.00 87.94 98 PHE A C 1
ATOM 771 O O . PHE A 1 98 ? 14.715 -9.165 0.291 1.00 87.94 98 PHE A O 1
ATOM 778 N N . THR A 1 99 ? 15.736 -8.832 -1.667 1.00 88.81 99 THR A N 1
ATOM 779 C CA . THR A 1 99 ? 14.557 -9.118 -2.487 1.00 88.81 99 THR A CA 1
ATOM 780 C C . THR A 1 99 ? 14.571 -10.547 -3.025 1.00 88.81 99 THR A C 1
ATOM 782 O O . THR A 1 99 ? 15.620 -11.162 -3.227 1.00 88.81 99 THR A O 1
ATOM 785 N N . ARG A 1 100 ? 13.385 -11.086 -3.339 1.00 88.06 100 ARG A N 1
ATOM 786 C CA . ARG A 1 100 ? 13.241 -12.381 -4.026 1.00 88.06 100 ARG A CA 1
ATOM 787 C C . ARG A 1 100 ? 14.034 -12.421 -5.324 1.00 88.06 100 ARG A C 1
ATOM 789 O O . ARG A 1 100 ? 14.637 -13.452 -5.609 1.00 88.06 100 ARG A O 1
ATOM 796 N N . ALA A 1 101 ? 14.015 -11.342 -6.103 1.00 90.19 101 ALA A N 1
ATOM 797 C CA . ALA A 1 101 ? 14.735 -11.284 -7.368 1.00 90.19 101 ALA A CA 1
ATOM 798 C C . ALA A 1 101 ? 16.243 -11.461 -7.144 1.00 90.19 101 ALA A C 1
ATOM 800 O O . ALA A 1 101 ? 16.858 -12.310 -7.788 1.00 90.19 101 ALA A O 1
ATOM 801 N N . ASP A 1 102 ? 16.812 -10.739 -6.177 1.00 91.44 102 ASP A N 1
ATOM 802 C CA . ASP A 1 102 ? 18.241 -10.813 -5.885 1.00 91.44 102 ASP A CA 1
ATOM 803 C C . ASP A 1 102 ? 18.643 -12.153 -5.255 1.00 91.44 102 ASP A C 1
ATOM 805 O O . ASP A 1 102 ? 19.610 -12.770 -5.693 1.00 91.44 102 ASP A O 1
ATOM 809 N N . PHE A 1 103 ? 17.870 -12.697 -4.309 1.00 90.81 103 PHE A N 1
ATOM 810 C CA . PHE A 1 103 ? 18.145 -14.043 -3.787 1.00 90.81 103 PHE A CA 1
ATOM 811 C C . PHE A 1 103 ? 18.008 -15.123 -4.858 1.00 90.81 103 PHE A C 1
ATOM 813 O O . PHE A 1 103 ? 18.846 -16.016 -4.904 1.00 90.81 103 PHE A O 1
ATOM 820 N N . SER A 1 104 ? 16.998 -15.055 -5.733 1.00 93.00 104 SER A N 1
ATOM 821 C CA . SER A 1 104 ? 16.844 -16.034 -6.821 1.00 93.00 104 SER A CA 1
ATOM 822 C C . SER A 1 104 ? 18.060 -15.990 -7.740 1.00 93.00 104 SER A C 1
ATOM 824 O O . SER A 1 104 ? 18.667 -17.023 -8.019 1.00 93.00 104 SER A O 1
ATOM 826 N N . LYS A 1 105 ? 18.484 -14.778 -8.116 1.00 94.81 105 LYS A N 1
ATOM 827 C CA . LYS A 1 105 ? 19.700 -14.556 -8.893 1.00 94.81 105 LYS A CA 1
ATOM 828 C C . LYS A 1 105 ? 20.927 -15.132 -8.188 1.00 94.81 105 LYS A C 1
ATOM 830 O O . LYS A 1 105 ? 21.661 -15.896 -8.805 1.00 94.81 105 LYS A O 1
ATOM 835 N N . LYS A 1 106 ? 21.136 -14.844 -6.899 1.00 94.50 106 LYS A N 1
ATOM 836 C CA . LYS A 1 106 ? 22.287 -15.369 -6.143 1.00 94.50 106 LYS A CA 1
ATOM 837 C C . LYS A 1 106 ? 22.255 -16.886 -6.014 1.00 94.50 106 LYS A C 1
ATOM 839 O O . LYS A 1 106 ? 23.286 -17.526 -6.205 1.00 94.50 106 LYS A O 1
ATOM 844 N N . LEU A 1 107 ? 21.097 -17.481 -5.731 1.00 95.94 107 LEU A N 1
ATOM 845 C CA . LEU A 1 107 ? 20.952 -18.935 -5.634 1.00 95.94 107 LEU A CA 1
ATOM 846 C C . LEU A 1 107 ? 21.361 -19.624 -6.944 1.00 95.94 107 LEU A C 1
ATOM 848 O O . LEU A 1 107 ? 22.061 -20.635 -6.914 1.00 95.94 107 LEU A O 1
ATOM 852 N N . VAL A 1 108 ? 21.005 -19.043 -8.089 1.00 96.44 108 VAL A N 1
ATOM 853 C CA . VAL A 1 108 ? 21.364 -19.577 -9.410 1.00 96.44 108 VAL A CA 1
ATOM 854 C C . VAL A 1 108 ? 22.817 -19.273 -9.781 1.00 96.44 108 VAL A C 1
ATOM 856 O O . VAL A 1 108 ? 23.570 -20.166 -10.170 1.00 96.44 108 VAL A O 1
ATOM 859 N N . GLU A 1 109 ? 23.245 -18.021 -9.660 1.00 96.00 109 GLU A N 1
ATOM 860 C CA . GLU A 1 109 ? 24.544 -17.564 -10.155 1.00 96.00 109 GLU A CA 1
ATOM 861 C C . GLU A 1 109 ? 25.696 -17.914 -9.207 1.00 96.00 109 GLU A C 1
ATOM 863 O O . GLU A 1 109 ? 26.724 -18.419 -9.658 1.00 96.00 109 GLU A O 1
ATOM 868 N N . ASN A 1 110 ? 25.537 -17.679 -7.903 1.00 95.31 110 ASN A N 1
ATOM 869 C CA . ASN A 1 110 ? 26.584 -17.895 -6.902 1.00 95.31 110 ASN A CA 1
ATOM 870 C C . ASN A 1 110 ? 26.548 -19.324 -6.358 1.00 95.31 110 ASN A C 1
ATOM 872 O O . ASN A 1 110 ? 27.587 -19.975 -6.275 1.00 95.31 110 ASN A O 1
ATOM 876 N N . PHE A 1 111 ? 25.354 -19.822 -6.034 1.00 96.12 111 PHE A N 1
ATOM 877 C CA . PHE A 1 111 ? 25.173 -21.132 -5.402 1.00 96.12 111 PHE A CA 1
ATOM 878 C C . PHE A 1 111 ? 24.846 -22.249 -6.404 1.00 96.12 111 PHE A C 1
ATOM 880 O O . PHE A 1 111 ? 24.722 -23.407 -6.003 1.00 96.12 111 PHE A O 1
ATOM 887 N N . ARG A 1 112 ? 24.737 -21.942 -7.705 1.00 96.81 112 ARG A N 1
ATOM 888 C CA . ARG A 1 112 ? 24.535 -22.931 -8.784 1.00 96.81 112 ARG A CA 1
ATOM 889 C C . ARG A 1 112 ? 23.325 -23.845 -8.563 1.00 96.81 112 ARG A C 1
ATOM 891 O O . ARG A 1 112 ? 23.334 -25.004 -8.971 1.00 96.81 112 ARG A O 1
ATOM 898 N N . VAL A 1 113 ? 22.289 -23.337 -7.899 1.00 96.94 113 VAL A N 1
ATOM 899 C CA . VAL A 1 113 ? 21.009 -24.031 -7.741 1.00 96.94 113 VAL A CA 1
ATOM 900 C C . VAL A 1 113 ? 20.228 -23.912 -9.056 1.00 96.94 113 VAL A C 1
ATOM 902 O O . VAL A 1 113 ? 20.150 -22.814 -9.607 1.00 96.94 113 VAL A O 1
ATOM 905 N N . PRO A 1 114 ? 19.641 -24.996 -9.592 1.00 96.56 114 PRO A N 1
ATOM 906 C CA . PRO A 1 114 ? 18.823 -24.910 -10.798 1.00 96.56 114 PRO A CA 1
ATOM 907 C C . PRO A 1 114 ? 17.644 -23.943 -10.625 1.00 96.56 114 PRO A C 1
ATOM 909 O O . PRO A 1 114 ? 16.939 -24.005 -9.619 1.00 96.56 114 PRO A O 1
ATOM 912 N N . GLN A 1 115 ? 17.385 -23.103 -11.633 1.00 94.75 115 GLN A N 1
ATOM 913 C CA . GLN A 1 115 ? 16.286 -22.125 -11.627 1.00 94.75 115 GLN A CA 1
ATOM 914 C C . GLN A 1 115 ? 14.937 -22.772 -11.271 1.00 94.75 115 GLN A C 1
ATOM 916 O O . GLN A 1 115 ? 14.236 -22.285 -10.394 1.00 94.75 115 GLN A O 1
ATOM 921 N N . ALA A 1 116 ? 14.628 -23.932 -11.860 1.00 94.94 116 ALA A N 1
ATOM 922 C CA . ALA A 1 116 ? 13.393 -24.664 -11.575 1.00 94.94 116 ALA A CA 1
ATOM 923 C C . ALA A 1 116 ? 13.250 -25.058 -10.091 1.00 94.94 116 ALA A C 1
ATOM 925 O O . ALA A 1 116 ? 12.151 -25.023 -9.545 1.00 94.94 116 ALA A O 1
ATOM 926 N N . THR A 1 117 ? 14.353 -25.408 -9.421 1.00 96.19 117 THR A N 1
ATOM 927 C CA . THR A 1 117 ? 14.360 -25.723 -7.985 1.00 96.19 117 THR A CA 1
ATOM 928 C C . THR A 1 117 ? 14.134 -24.469 -7.144 1.00 96.19 117 THR A C 1
ATOM 930 O O . THR A 1 117 ? 13.383 -24.515 -6.172 1.00 96.19 117 THR A O 1
ATOM 933 N N . VAL A 1 118 ? 14.751 -23.347 -7.530 1.00 94.50 118 VAL A N 1
ATOM 934 C CA . VAL A 1 118 ? 14.560 -22.044 -6.875 1.00 94.50 118 VAL A CA 1
ATOM 935 C C . VAL A 1 118 ? 13.101 -21.598 -6.977 1.00 94.50 118 VAL A C 1
ATOM 937 O O . VAL A 1 118 ? 12.495 -21.257 -5.961 1.00 94.50 118 VAL A O 1
ATOM 940 N N . ASP A 1 119 ? 12.516 -21.660 -8.172 1.00 93.31 119 ASP A N 1
ATOM 941 C CA . ASP A 1 119 ? 11.122 -21.281 -8.404 1.00 93.31 119 ASP A CA 1
ATOM 942 C C . ASP A 1 119 ? 10.164 -22.178 -7.617 1.00 93.31 119 ASP A C 1
ATOM 944 O O . ASP A 1 119 ? 9.312 -21.672 -6.885 1.00 93.31 119 ASP A O 1
ATOM 948 N N . ALA A 1 120 ? 10.374 -23.499 -7.656 1.00 93.75 120 ALA A N 1
ATOM 949 C CA . ALA A 1 120 ? 9.565 -24.454 -6.904 1.00 93.75 120 ALA A CA 1
ATOM 950 C C . ALA A 1 120 ? 9.632 -24.225 -5.384 1.00 93.75 120 ALA A C 1
ATOM 952 O O . ALA A 1 120 ? 8.604 -24.309 -4.707 1.00 93.75 120 ALA A O 1
ATOM 953 N N . PHE A 1 121 ? 10.813 -23.908 -4.840 1.00 93.69 121 PHE A N 1
ATOM 954 C CA . PHE A 1 121 ? 10.969 -23.568 -3.425 1.00 93.69 121 PHE A CA 1
ATOM 955 C C . PHE A 1 121 ? 10.185 -22.302 -3.067 1.00 93.69 121 PHE A C 1
ATOM 957 O O . PHE A 1 121 ? 9.384 -22.323 -2.133 1.00 93.69 121 PHE A O 1
ATOM 964 N N . PHE A 1 122 ? 10.372 -21.210 -3.816 1.00 89.50 122 PHE A N 1
ATOM 965 C CA . PHE A 1 122 ? 9.693 -19.950 -3.520 1.00 89.50 122 PHE A CA 1
ATOM 966 C C . PHE A 1 122 ? 8.178 -20.032 -3.717 1.00 89.50 122 PHE A C 1
ATOM 968 O O . PHE A 1 122 ? 7.439 -19.394 -2.969 1.00 89.50 122 PHE A O 1
ATOM 975 N N . ASP A 1 123 ? 7.696 -20.791 -4.697 1.00 89.00 123 ASP A N 1
ATOM 976 C CA . ASP A 1 123 ? 6.261 -20.980 -4.901 1.00 89.00 123 ASP A CA 1
ATOM 977 C C . ASP A 1 123 ? 5.651 -21.869 -3.815 1.00 89.00 123 ASP A C 1
ATOM 979 O O . ASP A 1 123 ? 4.566 -21.562 -3.324 1.00 89.00 123 ASP A O 1
ATOM 983 N N . THR A 1 124 ? 6.389 -22.876 -3.336 1.00 87.94 124 THR A N 1
ATOM 984 C CA . THR A 1 124 ? 5.986 -23.667 -2.164 1.00 87.94 124 THR A CA 1
ATOM 985 C C . THR A 1 124 ? 5.935 -22.805 -0.905 1.00 87.94 124 THR A C 1
ATOM 987 O O . THR A 1 124 ? 4.927 -22.813 -0.205 1.00 87.94 124 THR A O 1
ATOM 990 N N . ALA A 1 125 ? 6.975 -22.010 -0.632 1.00 83.62 125 ALA A N 1
ATOM 991 C CA . ALA A 1 125 ? 7.014 -21.113 0.524 1.00 83.62 125 ALA A CA 1
ATOM 992 C C . ALA A 1 125 ? 5.896 -20.055 0.484 1.00 83.62 125 ALA A C 1
ATOM 994 O O . ALA A 1 125 ? 5.347 -19.710 1.527 1.00 83.62 125 ALA A O 1
ATOM 995 N N . ARG A 1 126 ? 5.523 -19.571 -0.712 1.00 79.94 126 ARG A N 1
ATOM 996 C CA . ARG A 1 126 ? 4.410 -18.626 -0.904 1.00 79.94 126 ARG A CA 1
ATOM 997 C C . ARG A 1 126 ? 3.036 -19.282 -0.750 1.00 79.94 126 ARG A C 1
ATOM 999 O O . ARG A 1 126 ? 2.093 -18.606 -0.354 1.00 79.94 126 ARG A O 1
ATOM 1006 N N . GLY A 1 127 ? 2.915 -20.560 -1.106 1.00 75.81 127 GLY A N 1
ATOM 1007 C CA . GLY A 1 127 ? 1.678 -21.333 -0.984 1.00 75.81 127 GLY A CA 1
ATOM 1008 C C . GLY A 1 127 ? 1.330 -21.724 0.454 1.00 75.81 127 GLY A C 1
ATOM 1009 O O . GLY A 1 127 ? 0.173 -22.053 0.716 1.00 75.81 127 GLY A O 1
ATOM 1010 N N . MET A 1 128 ? 2.301 -21.649 1.375 1.00 78.00 128 MET A N 1
ATOM 1011 C CA . MET A 1 128 ? 2.094 -21.969 2.786 1.00 78.00 128 MET A CA 1
ATOM 1012 C C . MET A 1 128 ? 1.054 -21.049 3.422 1.00 78.00 128 MET A C 1
ATOM 1014 O O . MET A 1 128 ? 1.206 -19.826 3.455 1.00 78.00 128 MET A O 1
ATOM 1018 N N . ASN A 1 129 ? 0.014 -21.648 3.981 1.00 67.50 129 ASN A N 1
ATOM 1019 C CA . ASN A 1 129 ? -1.083 -20.969 4.645 1.00 67.50 129 ASN A CA 1
ATOM 1020 C C . ASN A 1 129 ? -1.409 -21.646 5.985 1.00 67.50 129 ASN A C 1
ATOM 1022 O O . ASN A 1 129 ? -1.018 -22.778 6.250 1.00 67.50 129 ASN A O 1
ATOM 1026 N N . PHE A 1 130 ? -2.142 -20.941 6.850 1.00 57.09 130 PHE A N 1
ATOM 1027 C CA . PHE A 1 130 ? -2.439 -21.383 8.221 1.00 57.09 130 PHE A CA 1
ATOM 1028 C C . PHE A 1 130 ? -3.164 -22.741 8.320 1.00 57.09 130 PHE A C 1
ATOM 1030 O O . PHE A 1 130 ? -3.130 -23.361 9.383 1.00 57.09 130 PHE A O 1
ATOM 1037 N N . TYR A 1 131 ? -3.814 -23.191 7.244 1.00 52.69 131 TYR A N 1
ATOM 1038 C CA . TYR A 1 131 ? -4.579 -24.436 7.194 1.00 52.69 131 TYR A CA 1
ATOM 1039 C C . TYR A 1 131 ? -3.760 -25.640 6.706 1.00 52.69 131 TYR A C 1
ATOM 1041 O O . TYR A 1 131 ? -4.290 -26.750 6.688 1.00 52.69 131 TYR A O 1
ATOM 1049 N N . ASP A 1 132 ? -2.496 -25.436 6.327 1.00 57.44 132 ASP A N 1
ATOM 1050 C CA . ASP A 1 132 ? -1.609 -26.513 5.893 1.00 57.44 132 ASP A CA 1
ATOM 1051 C C . ASP A 1 132 ? -1.149 -27.390 7.069 1.00 57.44 132 ASP A C 1
ATOM 1053 O O . ASP A 1 132 ? -1.151 -26.975 8.232 1.00 57.44 132 ASP A O 1
ATOM 1057 N N . ASP A 1 133 ? -0.736 -28.619 6.748 1.00 54.50 133 ASP A N 1
ATOM 1058 C CA . ASP A 1 133 ? -0.231 -29.594 7.713 1.00 54.50 133 ASP A CA 1
ATOM 1059 C C . ASP A 1 133 ? 0.978 -29.031 8.487 1.00 54.50 133 ASP A C 1
ATOM 1061 O O . ASP A 1 133 ? 2.049 -28.772 7.933 1.00 54.50 133 ASP A O 1
ATOM 1065 N N . GLN A 1 134 ? 0.790 -28.832 9.794 1.00 67.12 134 GLN A N 1
ATOM 1066 C CA . GLN A 1 134 ? 1.757 -28.186 10.685 1.00 67.12 134 GLN A CA 1
ATOM 1067 C C . GLN A 1 134 ? 2.904 -29.110 11.119 1.00 67.12 134 GLN A C 1
ATOM 1069 O O . GLN A 1 134 ? 3.718 -28.720 11.955 1.00 67.12 134 GLN A O 1
ATOM 1074 N N . THR A 1 135 ? 2.971 -30.329 10.580 1.00 77.56 135 THR A N 1
ATOM 1075 C CA . THR A 1 135 ? 3.981 -31.324 10.963 1.00 77.56 135 THR A CA 1
ATOM 1076 C C . THR A 1 135 ? 5.322 -31.145 10.258 1.00 77.56 135 THR A C 1
ATOM 1078 O O . THR A 1 135 ? 6.342 -31.526 10.825 1.00 77.56 135 THR A O 1
ATOM 1081 N N . THR A 1 136 ? 5.352 -30.540 9.063 1.00 87.94 136 THR A N 1
ATOM 1082 C CA . THR A 1 136 ? 6.609 -30.349 8.321 1.00 87.94 136 THR A CA 1
ATOM 1083 C C . THR A 1 136 ? 7.477 -29.291 8.999 1.00 87.94 136 THR A C 1
ATOM 1085 O O . THR A 1 136 ? 7.061 -28.145 9.180 1.00 87.94 136 THR A O 1
ATOM 1088 N N . THR A 1 137 ? 8.709 -29.655 9.333 1.00 91.62 137 THR A N 1
ATOM 1089 C CA . THR A 1 137 ? 9.723 -28.763 9.910 1.00 91.62 137 THR A CA 1
ATOM 1090 C C . THR A 1 137 ? 10.444 -27.949 8.834 1.00 91.62 137 THR A C 1
ATOM 1092 O O . THR A 1 137 ? 10.496 -28.334 7.662 1.00 91.62 137 THR A O 1
ATOM 1095 N N . ALA A 1 138 ? 11.042 -26.815 9.210 1.00 91.38 138 ALA A N 1
ATOM 1096 C CA . ALA A 1 138 ? 11.872 -26.035 8.289 1.00 91.38 138 ALA A CA 1
ATOM 1097 C C . ALA A 1 138 ? 13.041 -26.869 7.721 1.00 91.38 138 ALA A C 1
ATOM 1099 O O . ALA A 1 138 ? 13.380 -26.725 6.549 1.00 91.38 138 ALA A O 1
ATOM 1100 N N . ARG A 1 139 ? 13.606 -27.796 8.507 1.00 93.31 139 ARG A N 1
ATOM 1101 C CA . ARG A 1 139 ? 14.615 -28.764 8.054 1.00 93.31 139 ARG A CA 1
ATOM 1102 C C . ARG A 1 139 ? 14.112 -29.621 6.902 1.00 93.31 139 ARG A C 1
ATOM 1104 O O . ARG A 1 139 ? 14.732 -29.629 5.848 1.00 93.31 139 ARG A O 1
ATOM 1111 N N . GLU A 1 140 ? 12.976 -30.288 7.080 1.00 93.62 140 GLU A N 1
ATOM 1112 C CA . GLU A 1 140 ? 12.390 -31.152 6.048 1.00 93.62 140 GLU A CA 1
ATOM 1113 C C . GLU A 1 140 ? 12.028 -30.361 4.786 1.00 93.62 140 GLU A C 1
ATOM 1115 O O . GLU A 1 140 ? 12.195 -30.856 3.669 1.00 93.62 140 GLU A O 1
ATOM 1120 N N . LEU A 1 141 ? 11.588 -29.107 4.949 1.00 93.31 141 LEU A N 1
ATOM 1121 C CA . LEU A 1 141 ? 11.375 -28.200 3.827 1.00 93.31 141 LEU A CA 1
ATOM 1122 C C . LEU A 1 141 ? 12.673 -27.965 3.045 1.00 93.31 141 LEU A C 1
ATOM 1124 O O . LEU A 1 141 ? 12.674 -28.093 1.821 1.00 93.31 141 LEU A O 1
ATOM 1128 N N . PHE A 1 142 ? 13.774 -27.618 3.713 1.00 94.81 142 PHE A N 1
ATOM 1129 C CA . PHE A 1 142 ? 15.034 -27.391 3.009 1.00 94.81 142 PHE A CA 1
ATOM 1130 C C . PHE A 1 142 ? 15.636 -28.672 2.453 1.00 94.81 142 PHE A C 1
ATOM 1132 O O . PHE A 1 142 ? 16.108 -28.642 1.326 1.00 94.81 142 PHE A O 1
ATOM 1139 N N . ASP A 1 143 ? 15.573 -29.795 3.164 1.00 94.50 143 ASP A N 1
ATOM 1140 C CA . ASP A 1 143 ? 16.084 -31.078 2.674 1.00 94.50 143 ASP A CA 1
ATOM 1141 C C . ASP A 1 143 ? 15.353 -31.526 1.400 1.00 94.50 143 ASP A C 1
ATOM 1143 O O . ASP A 1 143 ? 15.961 -32.110 0.502 1.00 94.50 143 ASP A O 1
ATOM 1147 N N . LYS A 1 144 ? 14.063 -31.186 1.269 1.00 94.50 144 LYS A N 1
ATOM 1148 C CA . LYS A 1 144 ? 13.275 -31.431 0.054 1.00 94.50 144 LYS A CA 1
ATOM 1149 C C . LYS A 1 144 ? 13.795 -30.660 -1.164 1.00 94.50 144 LYS A C 1
ATOM 1151 O O . LYS A 1 144 ? 13.817 -31.217 -2.260 1.00 94.50 144 LYS A O 1
ATOM 1156 N N . PHE A 1 145 ? 14.158 -29.385 -1.010 1.00 96.00 145 PHE A N 1
ATOM 1157 C CA . PHE A 1 145 ? 14.535 -28.518 -2.141 1.00 96.00 145 PHE A CA 1
ATOM 1158 C C . PHE A 1 145 ? 16.048 -28.390 -2.345 1.00 96.00 145 PHE A C 1
ATOM 1160 O O . PHE A 1 145 ? 16.513 -28.227 -3.472 1.00 96.00 145 PHE A O 1
ATOM 1167 N N . PHE A 1 146 ? 16.824 -28.479 -1.273 1.00 96.19 146 PHE A N 1
ATOM 1168 C CA . PHE A 1 146 ? 18.258 -28.218 -1.224 1.00 96.19 146 PHE A CA 1
ATOM 1169 C C . PHE A 1 146 ? 19.006 -29.316 -0.436 1.00 96.19 146 PHE A C 1
ATOM 1171 O O . PHE A 1 146 ? 19.744 -29.007 0.504 1.00 96.19 146 PHE A O 1
ATOM 1178 N N . PRO A 1 147 ? 18.859 -30.604 -0.805 1.00 94.75 147 PRO A N 1
ATOM 1179 C CA . PRO A 1 147 ? 19.472 -31.703 -0.064 1.00 94.75 147 PRO A CA 1
ATOM 1180 C C . PRO A 1 147 ? 21.000 -31.558 -0.014 1.00 94.75 147 PRO A C 1
ATOM 1182 O O . PRO A 1 147 ? 21.662 -31.453 -1.049 1.00 94.75 147 PRO A O 1
ATOM 1185 N N . GLY A 1 148 ? 21.563 -31.548 1.198 1.00 91.62 148 GLY A N 1
ATOM 1186 C CA . GLY A 1 148 ? 23.009 -31.436 1.431 1.00 91.62 148 GLY A CA 1
ATOM 1187 C C . GLY A 1 148 ? 23.621 -30.064 1.114 1.00 91.62 148 GLY A C 1
ATOM 1188 O O . GLY A 1 148 ? 24.844 -29.945 1.039 1.00 91.62 148 GLY A O 1
ATOM 1189 N N . ARG A 1 149 ? 22.804 -29.023 0.908 1.00 94.50 149 ARG A N 1
ATOM 1190 C CA . ARG A 1 149 ? 23.254 -27.661 0.570 1.00 94.50 149 ARG A CA 1
ATOM 1191 C C . ARG A 1 149 ? 23.269 -26.744 1.787 1.00 94.50 149 ARG A C 1
ATOM 1193 O O . ARG A 1 149 ? 22.516 -25.777 1.871 1.00 94.50 149 ARG A O 1
ATOM 1200 N N . GLU A 1 150 ? 24.173 -27.033 2.717 1.00 92.88 150 GLU A N 1
ATOM 1201 C CA . GLU A 1 150 ? 24.373 -26.244 3.945 1.00 92.88 150 GLU A CA 1
ATOM 1202 C C . GLU A 1 150 ? 24.647 -24.754 3.672 1.00 92.88 150 GLU A C 1
ATOM 1204 O O . GLU A 1 150 ? 24.277 -23.889 4.460 1.00 92.88 150 GLU A O 1
ATOM 1209 N N . ASP A 1 151 ? 25.260 -24.438 2.532 1.00 94.00 151 ASP A N 1
ATOM 1210 C CA . ASP A 1 151 ? 25.531 -23.074 2.079 1.00 94.00 151 ASP A CA 1
ATOM 1211 C C . ASP A 1 151 ? 24.243 -22.308 1.735 1.00 94.00 151 ASP A C 1
ATOM 1213 O O . ASP A 1 151 ? 24.076 -21.152 2.127 1.00 94.00 151 ASP A O 1
ATOM 1217 N N . VAL A 1 152 ? 23.305 -22.970 1.057 1.00 94.88 152 VAL A N 1
ATOM 1218 C CA . VAL A 1 152 ? 21.981 -22.421 0.732 1.00 94.88 152 VAL A CA 1
ATOM 1219 C C . VAL A 1 152 ? 21.116 -22.322 1.983 1.00 94.88 152 VAL A C 1
ATOM 1221 O O . VAL A 1 152 ? 20.503 -21.282 2.219 1.00 94.88 152 VAL A O 1
ATOM 1224 N N . ILE A 1 153 ? 21.101 -23.372 2.810 1.00 93.38 153 ILE A N 1
ATOM 1225 C CA . ILE A 1 153 ? 20.351 -23.389 4.074 1.00 93.38 153 ILE A CA 1
ATOM 1226 C C . ILE A 1 153 ? 20.807 -22.234 4.962 1.00 93.38 153 ILE A C 1
ATOM 1228 O O . ILE A 1 153 ? 19.975 -21.482 5.464 1.00 93.38 153 ILE A O 1
ATOM 1232 N N . ARG A 1 154 ? 22.123 -22.032 5.092 1.00 93.12 154 ARG A N 1
ATOM 1233 C CA . ARG A 1 154 ? 22.697 -20.917 5.843 1.00 93.12 154 ARG A CA 1
ATOM 1234 C C . ARG A 1 154 ? 22.188 -19.565 5.351 1.00 93.12 154 ARG A C 1
ATOM 1236 O O . ARG A 1 154 ? 21.687 -18.789 6.159 1.00 93.12 154 ARG A O 1
ATOM 1243 N N . LEU A 1 155 ? 22.285 -19.293 4.048 1.00 92.69 155 LEU A N 1
ATOM 1244 C CA . LEU A 1 155 ? 21.823 -18.030 3.463 1.00 92.69 155 LEU A CA 1
ATOM 1245 C C . LEU A 1 155 ? 20.336 -17.765 3.754 1.00 92.69 155 LEU A C 1
ATOM 1247 O O . LEU A 1 155 ? 19.944 -16.627 4.006 1.00 92.69 155 LEU A O 1
ATOM 1251 N N . LEU A 1 156 ? 19.512 -18.812 3.715 1.00 91.81 156 LEU A N 1
ATOM 1252 C CA . LEU A 1 156 ? 18.064 -18.710 3.876 1.00 91.81 156 LEU A CA 1
ATOM 1253 C C . LEU A 1 156 ? 17.608 -18.668 5.345 1.00 91.81 156 LEU A C 1
ATOM 1255 O O . LEU A 1 156 ? 16.585 -18.044 5.627 1.00 91.81 156 LEU A O 1
ATOM 1259 N N . MET A 1 157 ? 18.344 -19.290 6.274 1.00 89.88 157 MET A N 1
ATOM 1260 C CA . MET A 1 157 ? 17.953 -19.412 7.688 1.00 89.88 157 MET A CA 1
ATOM 1261 C C . MET A 1 157 ? 18.635 -18.444 8.641 1.00 89.88 157 MET A C 1
ATOM 1263 O O . MET A 1 157 ? 18.000 -18.006 9.602 1.00 89.88 157 MET A O 1
ATOM 1267 N N . GLU A 1 158 ? 19.902 -18.100 8.412 1.00 88.44 158 GLU A N 1
ATOM 1268 C CA . GLU A 1 158 ? 20.668 -17.220 9.301 1.00 88.44 158 GLU A CA 1
ATOM 1269 C C . GLU A 1 158 ? 19.955 -15.878 9.558 1.00 88.44 158 GLU A C 1
ATOM 1271 O O . GLU A 1 158 ? 19.724 -15.565 10.730 1.00 88.44 158 GLU A O 1
ATOM 1276 N N . PRO A 1 159 ? 19.473 -15.126 8.545 1.00 85.88 159 PRO A N 1
ATOM 1277 C CA . PRO A 1 159 ? 18.810 -13.854 8.817 1.00 85.88 159 PRO A CA 1
ATOM 1278 C C . PRO A 1 159 ? 17.449 -14.017 9.509 1.00 85.88 159 PRO A C 1
ATOM 1280 O O . PRO A 1 159 ? 17.070 -13.169 10.313 1.00 85.88 159 PRO A O 1
ATOM 1283 N N . ILE A 1 160 ? 16.725 -15.113 9.254 1.00 86.00 160 ILE A N 1
ATOM 1284 C CA . ILE A 1 160 ? 15.428 -15.378 9.895 1.00 86.00 160 ILE A CA 1
ATOM 1285 C C . ILE A 1 160 ? 15.614 -15.757 11.365 1.00 86.00 160 ILE A C 1
ATOM 1287 O O . ILE A 1 160 ? 14.897 -15.253 12.225 1.00 86.00 160 ILE A O 1
ATOM 1291 N N . THR A 1 161 ? 16.635 -16.556 11.674 1.00 85.69 161 THR A N 1
ATOM 1292 C CA . THR A 1 161 ? 16.986 -16.924 13.053 1.00 85.69 161 THR A CA 1
ATOM 1293 C C . THR A 1 161 ? 17.293 -15.681 13.893 1.00 85.69 161 THR A C 1
ATOM 1295 O O . THR A 1 161 ? 16.801 -15.556 15.014 1.00 85.69 161 THR A O 1
ATOM 1298 N N . TYR A 1 162 ? 18.030 -14.717 13.333 1.00 81.50 162 TYR A N 1
ATOM 1299 C CA . TYR A 1 162 ? 18.272 -13.428 13.987 1.00 81.50 162 TYR A CA 1
ATOM 1300 C C . TYR A 1 162 ? 17.006 -12.571 14.113 1.00 81.50 162 TYR A C 1
ATOM 1302 O O . TYR A 1 162 ? 16.796 -11.932 15.142 1.00 81.50 162 TYR A O 1
ATOM 1310 N N . ALA A 1 163 ? 16.154 -12.560 13.085 1.00 77.12 163 ALA A N 1
ATOM 1311 C CA . ALA A 1 163 ? 14.983 -11.689 13.032 1.00 77.12 163 ALA A CA 1
ATOM 1312 C C . ALA A 1 163 ? 13.833 -12.113 13.957 1.00 77.12 163 ALA A C 1
ATOM 1314 O O . ALA A 1 163 ? 13.041 -11.257 14.345 1.00 77.12 163 ALA A O 1
ATOM 1315 N N . ASN A 1 164 ? 13.688 -13.406 14.275 1.00 78.38 164 ASN A N 1
ATOM 1316 C CA . ASN A 1 164 ? 12.570 -13.887 15.100 1.00 78.38 164 ASN A CA 1
ATOM 1317 C C . ASN A 1 164 ? 12.868 -15.121 15.977 1.00 78.38 164 ASN A C 1
ATOM 1319 O O . ASN A 1 164 ? 11.962 -15.647 16.631 1.00 78.38 164 ASN A O 1
ATOM 1323 N N . GLY A 1 165 ? 14.106 -15.620 15.985 1.00 81.25 165 GLY A N 1
ATOM 1324 C CA . GLY A 1 165 ? 14.502 -16.795 16.761 1.00 81.25 165 GLY A CA 1
ATOM 1325 C C . GLY A 1 165 ? 14.037 -18.141 16.194 1.00 81.25 165 GLY A C 1
ATOM 1326 O O . GLY A 1 165 ? 14.038 -19.117 16.945 1.00 81.25 165 GLY A O 1
ATOM 1327 N N . SER A 1 166 ? 13.609 -18.220 14.927 1.00 85.06 166 SER A N 1
ATOM 1328 C CA . SER A 1 166 ? 13.225 -19.494 14.288 1.00 85.06 166 SER A CA 1
ATOM 1329 C C . SER A 1 166 ? 14.403 -20.456 14.200 1.00 85.06 166 SER A C 1
ATOM 1331 O O . SER A 1 166 ? 15.526 -20.037 13.927 1.00 85.06 166 SER A O 1
ATOM 1333 N N . THR A 1 167 ? 14.141 -21.746 14.385 1.00 88.00 167 THR A N 1
ATOM 1334 C CA . THR A 1 167 ? 15.137 -22.811 14.210 1.00 88.00 167 THR A CA 1
ATOM 1335 C C . THR A 1 167 ? 14.723 -23.764 13.089 1.00 88.00 167 THR A C 1
ATOM 1337 O O . THR A 1 167 ? 13.633 -23.649 12.529 1.00 88.00 167 THR A O 1
ATOM 1340 N N . LEU A 1 168 ? 15.598 -24.701 12.721 1.00 90.19 168 LEU A N 1
ATOM 1341 C CA . LEU A 1 168 ? 15.298 -25.699 11.686 1.00 90.19 168 LEU A CA 1
ATOM 1342 C C . LEU A 1 168 ? 14.224 -26.710 12.133 1.00 90.19 168 LEU A C 1
ATOM 1344 O O . LEU A 1 168 ? 13.604 -27.374 11.310 1.00 90.19 168 LEU A O 1
ATOM 1348 N N . GLU A 1 169 ? 14.000 -26.806 13.437 1.00 88.81 169 GLU A N 1
ATOM 1349 C CA . GLU A 1 169 ? 13.070 -27.707 14.113 1.00 88.81 169 GLU A CA 1
ATOM 1350 C C . GLU A 1 169 ? 11.689 -27.064 14.306 1.00 88.81 169 GLU A C 1
ATOM 1352 O O . GLU A 1 169 ? 10.736 -27.747 14.678 1.00 88.81 169 GLU A O 1
ATOM 1357 N N . ASP A 1 170 ? 11.567 -25.755 14.063 1.00 87.75 170 ASP A N 1
ATOM 1358 C CA . ASP A 1 170 ? 10.279 -25.072 14.074 1.00 87.75 170 ASP A CA 1
ATOM 1359 C C . ASP A 1 170 ? 9.460 -25.433 12.809 1.00 87.75 170 ASP A C 1
ATOM 1361 O O . ASP A 1 170 ? 10.028 -25.779 11.764 1.00 87.75 170 ASP A O 1
ATOM 1365 N N . PRO A 1 171 ? 8.116 -25.342 12.865 1.00 86.94 171 PRO A N 1
ATOM 1366 C CA . PRO A 1 171 ? 7.258 -25.629 11.717 1.00 86.94 171 PRO A CA 1
ATOM 1367 C C . PRO A 1 171 ? 7.602 -24.778 10.490 1.00 86.94 171 PRO A C 1
ATOM 1369 O O . PRO A 1 171 ? 7.730 -23.553 10.594 1.00 86.94 171 PRO A O 1
ATOM 1372 N N . ALA A 1 172 ? 7.659 -25.406 9.315 1.00 86.88 172 ALA A N 1
ATOM 1373 C CA . ALA A 1 172 ? 8.005 -24.790 8.031 1.00 86.88 172 ALA A CA 1
ATOM 1374 C C . ALA A 1 172 ? 7.126 -23.575 7.698 1.00 86.88 172 ALA A C 1
ATOM 1376 O O . ALA A 1 172 ? 7.611 -22.583 7.156 1.00 86.88 172 ALA A O 1
ATOM 1377 N N . ILE A 1 173 ? 5.851 -23.611 8.092 1.00 82.25 173 ILE A N 1
ATOM 1378 C CA . ILE A 1 173 ? 4.911 -22.499 7.909 1.00 82.25 173 ILE A CA 1
ATOM 1379 C C . ILE A 1 173 ? 5.392 -21.200 8.565 1.00 82.25 173 ILE A C 1
ATOM 1381 O O . ILE A 1 173 ? 5.237 -20.111 8.007 1.00 82.25 173 ILE A O 1
ATOM 1385 N N . SER A 1 174 ? 6.007 -21.301 9.742 1.00 78.81 174 SER A N 1
ATOM 1386 C CA . SER A 1 174 ? 6.495 -20.132 10.461 1.00 78.81 174 SER A CA 1
ATOM 1387 C C . SER A 1 174 ? 7.676 -19.470 9.752 1.00 78.81 174 SER A C 1
ATOM 1389 O O . SER A 1 174 ? 7.783 -18.243 9.749 1.00 78.81 174 SER A O 1
ATOM 1391 N N . TYR A 1 175 ? 8.496 -20.276 9.075 1.00 84.06 175 TYR A N 1
ATOM 1392 C CA . TYR A 1 175 ? 9.545 -19.800 8.191 1.00 84.06 175 TYR A CA 1
ATOM 1393 C C . TYR A 1 175 ? 8.940 -19.167 6.932 1.00 84.06 175 TYR A C 1
ATOM 1395 O O . TYR A 1 175 ? 9.232 -18.009 6.637 1.00 84.06 175 TYR A O 1
ATOM 1403 N N . GLY A 1 176 ? 8.058 -19.884 6.225 1.00 79.38 176 GLY A N 1
ATOM 1404 C CA . GLY A 1 176 ? 7.507 -19.461 4.934 1.00 79.38 176 GLY A CA 1
ATOM 1405 C C . GLY A 1 176 ? 6.818 -18.096 4.981 1.00 79.38 176 GLY A C 1
ATOM 1406 O O . GLY A 1 176 ? 7.072 -17.249 4.121 1.00 79.38 176 GLY A O 1
ATOM 1407 N N . ILE A 1 177 ? 6.018 -17.835 6.020 1.00 75.62 177 ILE A N 1
ATOM 1408 C CA . ILE A 1 177 ? 5.298 -16.561 6.172 1.00 75.62 177 ILE A CA 1
ATOM 1409 C C . ILE A 1 177 ? 6.255 -15.404 6.467 1.00 75.62 177 ILE A C 1
ATOM 1411 O O . ILE A 1 177 ? 6.155 -14.339 5.851 1.00 75.62 177 ILE A O 1
ATOM 1415 N N . VAL A 1 178 ? 7.189 -15.588 7.403 1.00 76.25 178 VAL A N 1
ATOM 1416 C CA . VAL A 1 178 ? 8.127 -14.522 7.781 1.00 76.25 178 VAL A CA 1
ATOM 1417 C C . VAL A 1 178 ? 9.072 -14.230 6.623 1.00 76.25 178 VAL A C 1
ATOM 1419 O O . VAL A 1 178 ? 9.203 -13.077 6.210 1.00 76.25 178 VAL A O 1
ATOM 1422 N N . PHE A 1 179 ? 9.663 -15.273 6.046 1.00 80.62 179 PHE A N 1
ATOM 1423 C CA . PHE A 1 179 ? 10.592 -15.163 4.931 1.00 80.62 179 PHE A CA 1
ATOM 1424 C C . PHE A 1 179 ? 9.944 -14.476 3.721 1.00 80.62 179 PHE A C 1
ATOM 1426 O O . PHE A 1 179 ? 10.493 -13.507 3.197 1.00 80.62 179 PHE A O 1
ATOM 1433 N N . SER A 1 180 ? 8.730 -14.877 3.329 1.00 76.81 180 SER A N 1
ATOM 1434 C CA . SER A 1 180 ? 8.030 -14.274 2.184 1.00 76.81 180 SER A CA 1
ATOM 1435 C C . SER A 1 180 ? 7.748 -12.778 2.365 1.00 76.81 180 SER A C 1
ATOM 1437 O O . SER A 1 180 ? 7.837 -12.016 1.400 1.00 76.81 180 SER A O 1
ATOM 1439 N N . ASN A 1 181 ? 7.454 -12.331 3.592 1.00 75.31 181 ASN A N 1
ATOM 1440 C CA . ASN A 1 181 ? 7.178 -10.921 3.877 1.00 75.31 181 ASN A CA 1
ATOM 1441 C C . ASN A 1 181 ? 8.418 -10.028 3.721 1.00 75.31 181 ASN A C 1
ATOM 1443 O O . ASN A 1 181 ? 8.307 -8.932 3.167 1.00 75.31 181 ASN A O 1
ATOM 1447 N N . PHE A 1 182 ? 9.591 -10.479 4.174 1.00 75.75 182 PHE A N 1
ATOM 1448 C CA . PHE A 1 182 ? 10.842 -9.729 3.998 1.00 75.75 182 PHE A CA 1
ATOM 1449 C C . PHE A 1 182 ? 11.299 -9.712 2.533 1.00 75.75 182 PHE A C 1
ATOM 1451 O O . PHE A 1 182 ? 11.695 -8.676 2.004 1.00 75.75 182 PHE A O 1
ATOM 1458 N N . MET A 1 183 ? 11.151 -10.837 1.836 1.00 76.31 183 MET A N 1
ATOM 1459 C CA . MET A 1 183 ? 11.650 -11.010 0.471 1.00 76.31 183 MET A CA 1
ATOM 1460 C C . MET A 1 183 ? 10.848 -10.258 -0.602 1.00 76.31 183 MET A C 1
ATOM 1462 O O . MET A 1 183 ? 11.272 -10.176 -1.755 1.00 76.31 183 MET A O 1
ATOM 1466 N N . SER A 1 184 ? 9.691 -9.687 -0.258 1.00 76.75 184 SER A N 1
ATOM 1467 C CA . SER A 1 184 ? 8.853 -8.960 -1.216 1.00 76.75 184 SER A CA 1
ATOM 1468 C C . SER A 1 184 ? 9.520 -7.697 -1.772 1.00 76.75 184 SER A C 1
ATOM 1470 O O . SER A 1 184 ? 9.380 -7.419 -2.964 1.00 76.75 184 SER A O 1
ATOM 1472 N N . LYS A 1 185 ? 10.146 -6.889 -0.910 1.00 84.12 185 LYS A N 1
ATOM 1473 C CA . LYS A 1 185 ? 10.681 -5.555 -1.247 1.00 84.12 185 LYS A CA 1
ATOM 1474 C C . LYS A 1 185 ? 11.955 -5.208 -0.464 1.00 84.12 185 LYS A C 1
ATOM 1476 O O . LYS A 1 185 ? 12.357 -4.056 -0.490 1.00 84.12 185 LYS A O 1
ATOM 1481 N N . GLY A 1 186 ? 12.569 -6.173 0.220 1.00 87.50 186 GLY A N 1
ATOM 1482 C CA . GLY A 1 186 ? 13.749 -5.942 1.047 1.00 87.50 186 GLY A CA 1
ATOM 1483 C C . GLY A 1 186 ? 13.419 -5.566 2.492 1.00 87.50 186 GLY A C 1
ATOM 1484 O O . GLY A 1 186 ? 12.278 -5.682 2.954 1.00 87.50 186 GLY A O 1
ATOM 1485 N N . VAL A 1 187 ? 14.450 -5.127 3.214 1.00 89.00 187 VAL A N 1
ATOM 1486 C CA . VAL A 1 187 ? 14.379 -4.758 4.635 1.00 89.00 187 VAL A CA 1
ATOM 1487 C C . VAL A 1 187 ? 14.225 -3.247 4.774 1.00 89.00 187 VAL A C 1
ATOM 1489 O O . VAL A 1 187 ? 14.865 -2.489 4.056 1.00 89.00 187 VAL A O 1
ATOM 1492 N N . PHE A 1 188 ? 13.391 -2.808 5.710 1.00 91.38 188 PHE A N 1
ATOM 1493 C CA . PHE A 1 188 ? 13.122 -1.402 5.995 1.00 91.38 188 PHE A CA 1
ATOM 1494 C C . PHE A 1 188 ? 13.477 -1.067 7.443 1.00 91.38 188 PHE A C 1
ATOM 1496 O O . PHE A 1 188 ? 13.459 -1.940 8.311 1.00 91.38 188 PHE A O 1
ATOM 1503 N N . THR A 1 189 ? 13.765 0.206 7.692 1.00 91.31 189 THR A N 1
ATOM 1504 C CA . THR A 1 189 ? 13.991 0.786 9.019 1.00 91.31 189 THR A CA 1
ATOM 1505 C C . THR A 1 189 ? 13.160 2.059 9.190 1.00 91.31 189 THR A C 1
ATOM 1507 O O . THR A 1 189 ? 12.476 2.495 8.263 1.00 91.31 189 THR A O 1
ATOM 1510 N N . PHE A 1 190 ? 13.205 2.656 10.379 1.00 92.06 190 PHE A N 1
ATOM 1511 C CA . PHE A 1 190 ? 12.586 3.946 10.665 1.00 92.06 190 PHE A CA 1
ATOM 1512 C C . PHE A 1 190 ? 13.647 5.057 10.695 1.00 92.06 190 PHE A C 1
ATOM 1514 O O . PHE A 1 190 ? 14.477 5.117 11.604 1.00 92.06 190 PHE A O 1
ATOM 1521 N N . GLU A 1 191 ? 13.614 5.945 9.704 1.00 91.44 191 GLU A N 1
ATOM 1522 C CA . GLU A 1 191 ? 14.454 7.136 9.622 1.00 91.44 191 GLU A CA 1
ATOM 1523 C C . GLU A 1 191 ? 14.165 8.082 10.798 1.00 91.44 191 GLU A C 1
ATOM 1525 O O . GLU A 1 191 ? 13.022 8.405 11.123 1.00 91.44 191 GLU A O 1
ATOM 1530 N N . GLY A 1 192 ? 15.221 8.512 11.484 1.00 88.56 192 GLY A N 1
ATOM 1531 C CA . GLY A 1 192 ? 15.126 9.253 12.741 1.00 88.56 192 GLY A CA 1
ATOM 1532 C C . GLY A 1 192 ? 15.112 8.371 13.991 1.00 88.56 192 GLY A C 1
ATOM 1533 O O . GLY A 1 192 ? 15.256 8.912 15.085 1.00 88.56 192 GLY A O 1
ATOM 1534 N N . GLY A 1 193 ? 15.031 7.044 13.840 1.00 90.19 193 GLY A N 1
ATOM 1535 C CA . GLY A 1 193 ? 15.145 6.059 14.915 1.00 90.19 193 GLY A CA 1
ATOM 1536 C C . GLY A 1 193 ? 13.925 5.939 15.834 1.00 90.19 193 GLY A C 1
ATOM 1537 O O . GLY A 1 193 ? 12.891 6.588 15.657 1.00 90.19 193 GLY A O 1
ATOM 1538 N N . THR A 1 194 ? 14.026 5.057 16.827 1.00 91.31 194 THR A N 1
ATOM 1539 C CA . THR A 1 194 ? 12.865 4.593 17.605 1.00 91.31 194 THR A CA 1
ATOM 1540 C C . THR A 1 194 ? 12.325 5.651 18.559 1.00 91.31 194 THR A C 1
ATOM 1542 O O . THR A 1 194 ? 11.136 5.669 18.864 1.00 91.31 194 THR A O 1
ATOM 1545 N N . ASP A 1 195 ? 13.173 6.578 19.000 1.00 91.75 195 ASP A N 1
ATOM 1546 C CA . ASP A 1 195 ? 12.755 7.736 19.784 1.00 91.75 195 ASP A CA 1
ATOM 1547 C C . ASP A 1 195 ? 11.796 8.640 19.026 1.00 91.75 195 ASP A C 1
ATOM 1549 O O . ASP A 1 195 ? 10.778 9.039 19.595 1.00 91.75 195 ASP A O 1
ATOM 1553 N N . LYS A 1 196 ? 12.071 8.912 17.745 1.00 92.94 196 LYS A N 1
ATOM 1554 C CA . LYS A 1 196 ? 11.141 9.645 16.883 1.00 92.94 196 LYS A CA 1
ATOM 1555 C C . LYS A 1 196 ? 9.853 8.842 16.699 1.00 92.94 196 LYS A C 1
ATOM 1557 O O . LYS A 1 196 ? 8.780 9.375 16.963 1.00 92.94 196 LYS A O 1
ATOM 1562 N N . LEU A 1 197 ? 9.954 7.552 16.360 1.00 94.25 197 LEU A N 1
ATOM 1563 C CA . LEU A 1 197 ? 8.786 6.685 16.151 1.00 94.25 197 LEU A CA 1
ATOM 1564 C C . LEU A 1 197 ? 7.828 6.685 17.349 1.00 94.25 197 LEU A C 1
ATOM 1566 O O . LEU A 1 197 ? 6.641 6.968 17.199 1.00 94.25 197 LEU A O 1
ATOM 1570 N N . ILE A 1 198 ? 8.332 6.355 18.538 1.00 95.44 198 ILE A N 1
ATOM 1571 C CA . ILE A 1 198 ? 7.490 6.205 19.727 1.00 95.44 198 ILE A CA 1
ATOM 1572 C C . ILE A 1 198 ? 6.979 7.553 20.220 1.00 95.44 198 ILE A C 1
ATOM 1574 O O . ILE A 1 198 ? 5.839 7.621 20.667 1.00 95.44 198 ILE A O 1
ATOM 1578 N N . THR A 1 199 ? 7.763 8.628 20.100 1.00 95.50 199 THR A N 1
ATOM 1579 C CA . THR A 1 199 ? 7.276 9.975 20.435 1.00 95.50 199 THR A CA 1
ATOM 1580 C C . THR A 1 199 ? 6.110 10.369 19.522 1.00 95.50 199 THR A C 1
ATOM 1582 O O . THR A 1 199 ? 5.098 10.881 20.005 1.00 95.50 199 THR A O 1
ATOM 1585 N N . SER A 1 200 ? 6.193 10.062 18.223 1.00 96.50 200 SER A N 1
ATOM 1586 C CA . SER A 1 200 ? 5.093 10.290 17.279 1.00 96.50 200 SER A CA 1
ATOM 1587 C C . SER A 1 200 ? 3.878 9.398 17.571 1.00 96.50 200 SER A C 1
ATOM 1589 O O . SER A 1 200 ? 2.742 9.868 17.514 1.00 96.50 200 SER A O 1
ATOM 1591 N N . MET A 1 201 ? 4.085 8.131 17.949 1.00 97.50 201 MET A N 1
ATOM 1592 C CA . MET A 1 201 ? 2.997 7.238 18.373 1.00 97.50 201 MET A CA 1
ATOM 1593 C C . MET A 1 201 ? 2.327 7.714 19.669 1.00 97.50 201 MET A C 1
ATOM 1595 O O . MET A 1 201 ? 1.102 7.713 19.772 1.00 97.50 201 MET A O 1
ATOM 1599 N N . GLU A 1 202 ? 3.102 8.159 20.656 1.00 97.50 202 GLU A N 1
ATOM 1600 C CA . GLU A 1 202 ? 2.574 8.723 21.898 1.00 97.50 202 GLU A CA 1
ATOM 1601 C C . GLU A 1 202 ? 1.719 9.965 21.620 1.00 97.50 202 GLU A C 1
ATOM 1603 O O . GLU A 1 202 ? 0.632 10.108 22.186 1.00 97.50 202 GLU A O 1
ATOM 1608 N N . ALA A 1 203 ? 2.173 10.839 20.718 1.00 96.94 203 ALA A N 1
ATOM 1609 C CA . ALA A 1 203 ? 1.416 12.014 20.305 1.00 96.94 203 ALA A CA 1
ATOM 1610 C C . ALA A 1 203 ? 0.056 11.630 19.696 1.00 96.94 203 ALA A C 1
ATOM 1612 O O . ALA A 1 203 ? -0.969 12.199 20.084 1.00 96.94 203 ALA A O 1
ATOM 1613 N N . GLU A 1 204 ? 0.016 10.626 18.813 1.00 97.56 204 GLU A N 1
ATOM 1614 C CA . GLU A 1 204 ? -1.242 10.131 18.242 1.00 97.56 204 GLU A CA 1
ATOM 1615 C C . GLU A 1 204 ? -2.135 9.447 19.291 1.00 97.56 204 GLU A C 1
ATOM 1617 O O . GLU A 1 204 ? -3.340 9.677 19.290 1.00 97.56 204 GLU A O 1
ATOM 1622 N N . LEU A 1 205 ? -1.586 8.699 20.254 1.00 97.50 205 LEU A N 1
ATOM 1623 C CA . LEU A 1 205 ? -2.372 8.105 21.348 1.00 97.50 205 LEU A CA 1
ATOM 1624 C C . LEU A 1 205 ? -3.044 9.160 22.228 1.00 97.50 205 LEU A C 1
ATOM 1626 O O . LEU A 1 205 ? -4.242 9.077 22.512 1.00 97.50 205 LEU A O 1
ATOM 1630 N N . ARG A 1 206 ? -2.286 10.187 22.629 1.00 96.62 206 ARG A N 1
ATOM 1631 C CA . ARG A 1 206 ? -2.815 11.315 23.408 1.00 96.62 206 ARG A CA 1
ATOM 1632 C C . ARG A 1 206 ? -3.886 12.062 22.621 1.00 96.62 206 ARG A C 1
ATOM 1634 O O . ARG A 1 206 ? -4.920 12.441 23.171 1.00 96.62 206 ARG A O 1
ATOM 1641 N N . LYS A 1 207 ? -3.680 12.226 21.315 1.00 94.06 207 LYS A N 1
ATOM 1642 C CA . LYS A 1 207 ? -4.665 12.804 20.399 1.00 94.06 207 LYS A CA 1
ATOM 1643 C C . LYS A 1 207 ? -5.903 11.915 20.245 1.00 94.06 207 LYS A C 1
ATOM 1645 O O . LYS A 1 207 ? -7.000 12.457 20.163 1.00 94.06 207 LYS A O 1
ATOM 1650 N N . SER A 1 208 ? -5.781 10.594 20.290 1.00 92.12 208 SER A N 1
ATOM 1651 C CA . SER A 1 208 ? -6.919 9.664 20.297 1.00 92.12 208 SER A CA 1
ATOM 1652 C C . SER A 1 208 ? -7.650 9.607 21.644 1.00 92.12 208 SER A C 1
ATOM 1654 O O . SER A 1 208 ? -8.740 9.058 21.711 1.00 92.12 208 SER A O 1
ATOM 1656 N N . GLY A 1 209 ? -7.116 10.233 22.700 1.00 95.25 209 GLY A N 1
ATOM 1657 C CA . GLY A 1 209 ? -7.753 10.284 24.020 1.00 95.25 209 GLY A CA 1
ATOM 1658 C C . GLY A 1 209 ? -7.427 9.094 24.921 1.00 95.25 209 GLY A C 1
ATOM 1659 O O . GLY A 1 209 ? -8.117 8.886 25.913 1.00 95.25 209 GLY A O 1
ATOM 1660 N N . VAL A 1 210 ? -6.379 8.330 24.601 1.00 98.25 210 VAL A N 1
ATOM 1661 C CA . VAL A 1 210 ? -5.881 7.265 25.478 1.00 98.25 210 VAL A CA 1
ATOM 1662 C C . VAL A 1 210 ? -5.306 7.887 26.747 1.00 98.25 210 VAL A C 1
ATOM 1664 O O . VAL A 1 210 ? -4.443 8.769 26.674 1.00 98.25 210 VAL A O 1
ATOM 1667 N N . ASP A 1 211 ? -5.745 7.408 27.911 1.00 98.00 211 ASP A N 1
ATOM 1668 C CA . ASP A 1 211 ? -5.118 7.781 29.171 1.00 98.00 211 ASP A CA 1
ATOM 1669 C C . ASP A 1 211 ? -3.839 6.964 29.363 1.00 98.00 211 ASP A C 1
ATOM 1671 O O . ASP A 1 211 ? -3.885 5.755 29.566 1.00 98.00 211 ASP A O 1
ATOM 1675 N N . ILE A 1 212 ? -2.682 7.615 29.259 1.00 98.38 212 ILE A N 1
ATOM 1676 C CA . ILE A 1 212 ? -1.377 6.952 29.350 1.00 98.38 212 ILE A CA 1
ATOM 1677 C C . ILE A 1 212 ? -0.827 7.114 30.767 1.00 98.38 212 ILE A C 1
ATOM 1679 O O . ILE A 1 212 ? -0.684 8.238 31.272 1.00 98.38 212 ILE A O 1
ATOM 1683 N N . ARG A 1 213 ? -0.465 5.996 31.398 1.00 97.19 213 ARG A N 1
ATOM 1684 C CA . ARG A 1 213 ? 0.208 5.958 32.700 1.00 97.19 213 ARG A CA 1
ATOM 1685 C C . ARG A 1 213 ? 1.508 5.176 32.587 1.00 97.19 213 ARG A C 1
ATOM 1687 O O . ARG A 1 213 ? 1.490 3.982 32.336 1.00 97.19 213 ARG A O 1
ATOM 1694 N N . ILE A 1 214 ? 2.620 5.881 32.768 1.00 97.06 214 ILE A N 1
ATOM 1695 C CA . ILE A 1 214 ? 3.968 5.312 32.893 1.00 97.06 214 ILE A CA 1
ATOM 1696 C C . ILE A 1 214 ? 4.301 5.082 34.369 1.00 97.06 214 ILE A C 1
ATOM 1698 O O . ILE A 1 214 ? 3.686 5.712 35.234 1.00 97.06 214 ILE A O 1
ATOM 1702 N N . ASN A 1 215 ? 5.295 4.243 34.666 1.00 95.75 215 ASN A N 1
ATOM 1703 C CA . ASN A 1 215 ? 5.578 3.781 36.034 1.00 95.75 215 ASN A CA 1
ATOM 1704 C C . ASN A 1 215 ? 4.320 3.209 36.716 1.00 95.75 215 ASN A C 1
ATOM 1706 O O . ASN A 1 215 ? 4.040 3.466 37.892 1.00 95.75 215 ASN A O 1
ATOM 1710 N N . ALA A 1 216 ? 3.511 2.505 35.931 1.00 95.56 216 ALA A N 1
ATOM 1711 C CA . ALA A 1 216 ? 2.221 1.969 36.317 1.00 95.56 216 ALA A CA 1
ATOM 1712 C C . ALA A 1 216 ? 2.211 0.469 36.019 1.00 95.56 216 ALA A C 1
ATOM 1714 O O . ALA A 1 216 ? 1.711 0.028 34.984 1.00 95.56 216 ALA A O 1
ATOM 1715 N N . ASP A 1 217 ? 2.820 -0.304 36.919 1.00 93.19 217 ASP A N 1
ATOM 1716 C CA . ASP A 1 217 ? 2.846 -1.760 36.807 1.00 93.19 217 ASP A CA 1
ATOM 1717 C C . ASP A 1 217 ? 1.476 -2.328 37.191 1.00 93.19 217 ASP A C 1
ATOM 1719 O O . ASP A 1 217 ? 0.916 -2.000 38.242 1.00 93.19 217 ASP A O 1
ATOM 1723 N N . CYS A 1 218 ? 0.908 -3.154 36.313 1.00 95.81 218 CYS A N 1
ATOM 1724 C CA . CYS A 1 218 ? -0.337 -3.844 36.611 1.00 95.81 218 CYS A CA 1
ATOM 1725 C C . CYS A 1 218 ? -0.017 -5.049 37.493 1.00 95.81 218 CYS A C 1
ATOM 1727 O O . CYS A 1 218 ? 0.602 -6.011 37.047 1.00 95.81 218 CYS A O 1
ATOM 1729 N N . GLU A 1 219 ? -0.465 -5.003 38.741 1.00 95.69 219 GLU A N 1
ATOM 1730 C CA . GLU A 1 219 ? -0.185 -6.033 39.739 1.00 95.69 219 GLU A CA 1
ATOM 1731 C C . GLU A 1 219 ? -1.097 -7.250 39.548 1.00 95.69 219 GLU A C 1
ATOM 1733 O O . GLU A 1 219 ? -0.652 -8.387 39.698 1.00 95.69 219 GLU A O 1
ATOM 1738 N N . GLN A 1 220 ? -2.370 -7.011 39.210 1.00 97.44 220 GLN A N 1
ATOM 1739 C CA . GLN A 1 220 ? -3.391 -8.055 39.120 1.00 97.44 220 GLN A CA 1
ATOM 1740 C C . GLN A 1 220 ? -4.540 -7.660 38.185 1.00 97.44 220 GLN A C 1
ATOM 1742 O O . GLN A 1 220 ? -4.973 -6.507 38.183 1.00 97.44 220 GLN A O 1
ATOM 1747 N N . VAL A 1 221 ? -5.078 -8.633 37.450 1.00 98.31 221 VAL A N 1
ATOM 1748 C CA . VAL A 1 221 ? -6.354 -8.556 36.726 1.00 98.31 221 VAL A CA 1
ATOM 1749 C C . VAL A 1 221 ? -7.424 -9.257 37.562 1.00 98.31 221 VAL A C 1
ATOM 1751 O O . VAL A 1 221 ? -7.270 -10.415 37.941 1.00 98.31 221 VAL A O 1
ATOM 1754 N N . HIS A 1 222 ? -8.513 -8.552 37.860 1.00 97.69 222 HIS A N 1
ATOM 1755 C CA . HIS A 1 222 ? -9.612 -9.059 38.678 1.00 97.69 222 HIS A CA 1
ATOM 1756 C C . HIS A 1 222 ? -10.675 -9.715 37.814 1.00 97.69 222 HIS A C 1
ATOM 1758 O O . HIS A 1 222 ? -11.160 -9.123 36.845 1.00 97.69 222 HIS A O 1
ATOM 1764 N N . VAL A 1 223 ? -11.067 -10.919 38.217 1.00 96.25 223 VAL A N 1
ATOM 1765 C CA . VAL A 1 223 ? -12.053 -11.754 37.534 1.00 96.25 223 VAL A CA 1
ATOM 1766 C C . VAL A 1 223 ? -13.126 -12.157 38.541 1.00 96.25 223 VAL A C 1
ATOM 1768 O O . VAL A 1 223 ? -12.795 -12.631 39.629 1.00 96.25 223 VAL A O 1
ATOM 1771 N N . ASP A 1 224 ? -14.391 -11.958 38.180 1.00 91.62 224 ASP A N 1
ATOM 1772 C CA . ASP A 1 224 ? -15.555 -12.424 38.936 1.00 91.62 224 ASP A CA 1
ATOM 1773 C C . ASP A 1 224 ? -16.357 -13.397 38.066 1.00 91.62 224 ASP A C 1
ATOM 1775 O O . ASP A 1 224 ? -16.742 -13.073 36.939 1.00 91.62 224 ASP A O 1
ATOM 1779 N N . GLY A 1 225 ? -16.550 -14.619 38.563 1.00 88.69 225 GLY A N 1
ATOM 1780 C CA . GLY A 1 225 ? -17.026 -15.737 37.753 1.00 88.69 225 GLY A CA 1
ATOM 1781 C C . GLY A 1 225 ? -16.110 -15.989 36.552 1.00 88.69 225 GLY A C 1
ATOM 1782 O O . GLY A 1 225 ? -14.937 -16.312 36.716 1.00 88.69 225 GLY A O 1
ATOM 1783 N N . ASP A 1 226 ? -16.660 -15.831 35.351 1.00 87.88 226 ASP A N 1
ATOM 1784 C CA . ASP A 1 226 ? -15.989 -16.018 34.065 1.00 87.88 226 ASP A CA 1
ATOM 1785 C C . ASP A 1 226 ? -15.691 -14.690 33.349 1.00 87.88 226 ASP A C 1
ATOM 1787 O O . ASP A 1 226 ? -15.533 -14.683 32.130 1.00 87.88 226 ASP A O 1
ATOM 1791 N N . LYS A 1 227 ? -15.644 -13.548 34.058 1.00 94.56 227 LYS A N 1
ATOM 1792 C CA . LYS A 1 227 ? -15.493 -12.219 33.435 1.00 94.56 227 LYS A CA 1
ATOM 1793 C C . LYS A 1 227 ? -14.517 -11.293 34.140 1.00 94.56 227 LYS A C 1
ATOM 1795 O O . LYS A 1 227 ? -14.422 -11.268 35.365 1.00 94.56 227 LYS A O 1
ATOM 1800 N N . VAL A 1 228 ? -13.848 -10.459 33.348 1.00 97.00 228 VAL A N 1
ATOM 1801 C CA . VAL A 1 228 ? -13.031 -9.341 33.836 1.00 97.00 228 VAL A CA 1
ATOM 1802 C C . VAL A 1 228 ? -13.906 -8.294 34.528 1.00 97.00 228 VAL A C 1
ATOM 1804 O O . VAL A 1 228 ? -15.009 -7.992 34.079 1.00 97.00 228 VAL A O 1
ATOM 1807 N N . THR A 1 229 ? -13.397 -7.726 35.624 1.00 96.62 229 THR A N 1
ATOM 1808 C CA . THR A 1 229 ? -14.064 -6.641 36.372 1.00 96.62 229 THR A CA 1
ATOM 1809 C C . THR A 1 229 ? -13.175 -5.421 36.623 1.00 96.62 229 THR A C 1
ATOM 1811 O O . THR A 1 229 ? -13.670 -4.332 36.933 1.00 96.62 229 THR A O 1
ATOM 1814 N N . GLY A 1 230 ? -11.854 -5.569 36.511 1.00 97.50 230 GLY A N 1
ATOM 1815 C CA . GLY A 1 230 ? -10.915 -4.492 36.796 1.00 97.50 230 GLY A CA 1
ATOM 1816 C C . GLY A 1 230 ? -9.462 -4.942 36.860 1.00 97.50 230 GLY A C 1
ATOM 1817 O O . GLY A 1 230 ? -9.143 -6.110 36.663 1.00 97.50 230 GLY A O 1
ATOM 1818 N N . VAL A 1 231 ? -8.578 -4.010 37.201 1.00 98.31 231 VAL A N 1
ATOM 1819 C CA . VAL A 1 231 ? -7.149 -4.242 37.450 1.00 98.31 231 VAL A CA 1
ATOM 1820 C C . VAL A 1 231 ? -6.698 -3.542 38.736 1.00 98.31 231 VAL A C 1
ATOM 1822 O O . VAL A 1 231 ? -7.293 -2.540 39.135 1.00 98.31 231 VAL A O 1
ATOM 1825 N N . THR A 1 232 ? -5.645 -4.040 39.388 1.00 98.06 232 THR A N 1
ATOM 1826 C CA . THR A 1 232 ? -4.907 -3.295 40.424 1.00 98.06 232 THR A CA 1
ATOM 1827 C C . THR A 1 232 ? -3.618 -2.742 39.840 1.00 98.06 232 THR A C 1
ATOM 1829 O O . THR A 1 232 ? -2.837 -3.479 39.242 1.00 98.06 232 THR A O 1
ATOM 1832 N N . VAL A 1 233 ? -3.384 -1.450 40.053 1.00 95.81 233 VAL A N 1
ATOM 1833 C CA . VAL A 1 233 ? -2.189 -0.735 39.601 1.00 95.81 233 VAL A CA 1
ATOM 1834 C C . VAL A 1 233 ? -1.719 0.177 40.723 1.00 95.81 233 VAL A C 1
ATOM 1836 O O . VAL A 1 233 ? -2.500 1.006 41.197 1.00 95.81 233 VAL A O 1
ATOM 1839 N N . ASN A 1 234 ? -0.460 0.054 41.139 1.00 91.44 234 ASN A N 1
ATOM 1840 C CA . ASN A 1 234 ? 0.130 0.838 42.230 1.00 91.44 234 ASN A CA 1
ATOM 1841 C C . ASN A 1 234 ? -0.758 0.844 43.498 1.00 91.44 234 ASN A C 1
ATOM 1843 O O . ASN A 1 234 ? -1.040 1.898 44.075 1.00 91.44 234 ASN A O 1
ATOM 1847 N N . GLY A 1 235 ? -1.279 -0.326 43.883 1.00 91.44 235 GLY A N 1
ATOM 1848 C CA . GLY A 1 235 ? -2.201 -0.505 45.012 1.00 91.44 235 GLY A CA 1
ATOM 1849 C C . GLY A 1 235 ? -3.618 0.068 44.833 1.00 91.44 235 GLY A C 1
ATOM 1850 O O . GLY A 1 235 ? -4.420 0.017 45.768 1.00 91.44 235 GLY A O 1
ATOM 1851 N N . ARG A 1 236 ? -3.966 0.611 43.659 1.00 94.44 236 ARG A N 1
ATOM 1852 C CA . ARG A 1 236 ? -5.291 1.172 43.358 1.00 94.44 236 ARG A CA 1
ATOM 1853 C C . ARG A 1 236 ? -6.079 0.256 42.427 1.00 94.44 236 ARG A C 1
ATOM 1855 O O . ARG A 1 236 ? -5.596 -0.117 41.364 1.00 94.44 236 ARG A O 1
ATOM 1862 N N . HIS A 1 237 ? -7.324 -0.037 42.790 1.00 96.69 237 HIS A N 1
ATOM 1863 C CA . HIS A 1 237 ? -8.240 -0.788 41.933 1.00 96.69 237 HIS A CA 1
ATOM 1864 C C . HIS A 1 237 ? -8.929 0.129 40.905 1.00 96.69 237 HIS A C 1
ATOM 1866 O O . HIS A 1 237 ? -9.502 1.164 41.265 1.00 96.69 237 HIS A O 1
ATOM 1872 N N . ILE A 1 238 ? -8.887 -0.264 39.633 1.00 97.69 238 ILE A N 1
ATOM 1873 C CA . ILE A 1 238 ? -9.477 0.432 38.486 1.00 97.69 238 ILE A CA 1
ATOM 1874 C C . ILE A 1 238 ? -10.444 -0.534 37.805 1.00 97.69 238 ILE A C 1
ATOM 1876 O O . ILE A 1 238 ? -10.039 -1.616 37.388 1.00 97.69 238 ILE A O 1
ATOM 1880 N N . LYS A 1 239 ? -11.720 -0.159 37.693 1.00 98.12 239 LYS A N 1
ATOM 1881 C CA . LYS A 1 239 ? -12.733 -1.019 37.068 1.00 98.12 239 LYS A CA 1
ATOM 1882 C C . LYS A 1 239 ? -12.615 -0.971 35.548 1.00 98.12 239 LYS A C 1
ATOM 1884 O O . LYS A 1 239 ? -12.296 0.086 35.004 1.00 98.12 239 LYS A O 1
ATOM 1889 N N . CYS A 1 240 ? -12.900 -2.082 34.878 1.00 97.69 240 CYS A N 1
ATOM 1890 C CA . CYS A 1 240 ? -13.035 -2.096 33.426 1.00 97.69 240 CYS A CA 1
ATOM 1891 C C . CYS A 1 240 ? -13.869 -3.261 32.907 1.00 97.69 240 CYS A C 1
ATOM 1893 O O . CYS A 1 240 ? -14.044 -4.256 33.610 1.00 97.69 240 CYS A O 1
ATOM 1895 N N . ASP A 1 241 ? -14.356 -3.112 31.675 1.00 95.75 241 ASP A N 1
ATOM 1896 C CA . ASP A 1 241 ? -15.210 -4.106 31.018 1.00 95.75 241 ASP A CA 1
ATOM 1897 C C . ASP A 1 241 ? -14.395 -5.098 30.171 1.00 95.75 241 ASP A C 1
ATOM 1899 O O . ASP A 1 241 ? -14.830 -6.225 29.931 1.00 95.75 241 ASP A O 1
ATOM 1903 N N . ALA A 1 242 ? -13.193 -4.702 29.743 1.00 98.19 242 ALA A N 1
ATOM 1904 C CA . ALA A 1 242 ? -12.230 -5.578 29.092 1.00 98.19 242 ALA A CA 1
ATOM 1905 C C . ALA A 1 242 ? -10.772 -5.213 29.421 1.00 98.19 242 ALA A C 1
ATOM 1907 O O . ALA A 1 242 ? -10.429 -4.063 29.703 1.00 98.19 242 ALA A O 1
ATOM 1908 N N . VAL A 1 243 ? -9.888 -6.205 29.320 1.00 98.69 243 VAL A N 1
ATOM 1909 C CA . VAL A 1 243 ? -8.434 -6.066 29.442 1.00 98.69 243 VAL A CA 1
ATOM 1910 C C . VAL A 1 243 ? -7.765 -6.605 28.183 1.00 98.69 243 VAL A C 1
ATOM 1912 O O . VAL A 1 243 ? -8.013 -7.739 27.784 1.00 98.69 243 VAL A O 1
ATOM 1915 N N . VAL A 1 244 ? -6.861 -5.819 27.596 1.00 98.56 244 VAL A N 1
ATOM 1916 C CA . VAL A 1 244 ? -5.917 -6.280 26.568 1.00 98.56 244 VAL A CA 1
ATOM 1917 C C . VAL A 1 244 ? -4.529 -6.339 27.185 1.00 98.56 244 VAL A C 1
ATOM 1919 O O . VAL A 1 244 ? -3.880 -5.313 27.391 1.00 98.56 244 VAL A O 1
ATOM 1922 N N . SER A 1 245 ? -4.045 -7.541 27.473 1.00 97.44 245 SER A N 1
ATOM 1923 C CA . SER A 1 245 ? -2.679 -7.725 27.945 1.00 97.44 245 SER A CA 1
ATOM 1924 C C . SER A 1 245 ? -1.709 -7.802 26.772 1.00 97.44 245 SER A C 1
ATOM 1926 O O . SER A 1 245 ? -1.790 -8.709 25.951 1.00 97.44 245 SER A O 1
ATOM 1928 N N . ASN A 1 246 ? -0.772 -6.863 26.714 1.00 95.00 246 ASN A N 1
ATOM 1929 C CA . ASN A 1 246 ? 0.423 -6.907 25.873 1.00 95.00 246 ASN A CA 1
ATOM 1930 C C . ASN A 1 246 ? 1.676 -7.304 26.681 1.00 95.00 246 ASN A C 1
ATOM 1932 O O . ASN A 1 246 ? 2.814 -7.127 26.247 1.00 95.00 246 ASN A O 1
ATOM 1936 N N . SER A 1 247 ? 1.471 -7.833 27.888 1.00 90.94 247 SER A N 1
ATOM 1937 C CA . SER A 1 247 ? 2.520 -8.518 28.640 1.00 90.94 247 SER A CA 1
ATOM 1938 C C . SER A 1 247 ? 2.776 -9.901 28.047 1.00 90.94 247 SER A C 1
ATOM 1940 O O . SER A 1 247 ? 1.974 -10.414 27.279 1.00 90.94 247 SER A O 1
ATOM 1942 N N . ASN A 1 248 ? 3.865 -10.559 28.443 1.00 90.62 248 ASN A N 1
ATOM 1943 C CA . ASN A 1 248 ? 4.114 -11.943 28.041 1.00 90.62 248 ASN A CA 1
ATOM 1944 C C . ASN A 1 248 ? 2.892 -12.851 28.328 1.00 90.62 248 ASN A C 1
ATOM 1946 O O . ASN A 1 248 ? 2.322 -12.795 29.420 1.00 90.62 248 ASN A O 1
ATOM 1950 N N . LEU A 1 249 ? 2.525 -13.718 27.377 1.00 93.62 249 LEU A N 1
ATOM 1951 C CA . LEU A 1 249 ? 1.349 -14.596 27.472 1.00 93.62 249 LEU A CA 1
ATOM 1952 C C . LEU A 1 249 ? 1.319 -15.420 28.767 1.00 93.62 249 LEU A C 1
ATOM 1954 O O . LEU A 1 249 ? 0.308 -15.448 29.467 1.00 93.62 249 LEU A O 1
ATOM 1958 N N . LYS A 1 250 ? 2.449 -16.037 29.130 1.00 93.75 250 LYS A N 1
ATOM 1959 C CA . LYS A 1 250 ? 2.555 -16.826 30.363 1.00 93.75 250 LYS A CA 1
ATOM 1960 C C . LYS A 1 250 ? 2.441 -15.947 31.606 1.00 93.75 250 LYS A C 1
ATOM 1962 O O . LYS A 1 250 ? 1.783 -16.339 32.559 1.00 93.75 250 LYS A O 1
ATOM 1967 N N . ALA A 1 251 ? 3.025 -14.749 31.597 1.00 92.62 251 ALA A N 1
ATOM 1968 C CA . ALA A 1 251 ? 2.868 -13.808 32.708 1.00 92.62 251 ALA A CA 1
ATOM 1969 C C . ALA A 1 251 ? 1.408 -13.346 32.861 1.00 92.62 251 ALA A C 1
ATOM 1971 O O . ALA A 1 251 ? 0.911 -13.250 33.978 1.00 92.62 251 ALA A O 1
ATOM 1972 N N . THR A 1 252 ? 0.697 -13.129 31.754 1.00 95.25 252 THR A N 1
ATOM 1973 C CA . THR A 1 252 ? -0.730 -12.779 31.774 1.00 95.25 252 THR A CA 1
ATOM 1974 C C . THR A 1 252 ? -1.549 -13.855 32.489 1.00 95.25 252 THR A C 1
ATOM 1976 O O . THR A 1 252 ? -2.301 -13.543 33.406 1.00 95.25 252 THR A O 1
ATOM 1979 N N . ILE A 1 253 ? -1.345 -15.123 32.127 1.00 96.50 253 ILE A N 1
ATOM 1980 C CA . ILE A 1 253 ? -2.096 -16.258 32.683 1.00 96.50 253 ILE A CA 1
ATOM 1981 C C . ILE A 1 253 ? -1.680 -16.542 34.132 1.00 96.50 253 ILE A C 1
ATOM 1983 O O . ILE A 1 253 ? -2.508 -16.514 35.037 1.00 96.50 253 ILE A O 1
ATOM 1987 N N . PHE A 1 254 ? -0.388 -16.783 34.367 1.00 96.38 254 PHE A N 1
ATOM 1988 C CA . PHE A 1 254 ? 0.102 -17.334 35.634 1.00 96.38 254 PHE A CA 1
ATOM 1989 C C . PHE A 1 254 ? 0.407 -16.282 36.706 1.00 96.38 254 PHE A C 1
ATOM 1991 O O . PHE A 1 254 ? 0.442 -16.626 37.884 1.00 96.38 254 PHE A O 1
ATOM 1998 N N . LYS A 1 255 ? 0.662 -15.022 36.325 1.00 94.12 255 LYS A N 1
ATOM 1999 C CA . LYS A 1 255 ? 1.017 -13.946 37.268 1.00 94.12 255 LYS A CA 1
ATOM 2000 C C . LYS A 1 255 ? -0.099 -12.916 37.422 1.00 94.12 255 LYS A C 1
ATOM 2002 O O . LYS A 1 255 ? -0.447 -12.593 38.549 1.00 94.12 255 LYS A O 1
ATOM 2007 N N . LEU A 1 256 ? -0.628 -12.379 36.319 1.00 96.12 256 LEU A N 1
ATOM 2008 C CA . LEU A 1 256 ? -1.599 -11.280 36.383 1.00 96.12 256 LEU A CA 1
ATOM 2009 C C . LEU A 1 256 ? -3.005 -11.756 36.754 1.00 96.12 256 LEU A C 1
ATOM 2011 O O . LEU A 1 256 ? -3.682 -11.073 37.516 1.00 96.12 256 LEU A O 1
ATOM 2015 N N . VAL A 1 257 ? -3.447 -12.895 36.216 1.00 97.25 257 VAL A N 1
ATOM 2016 C CA . VAL A 1 257 ? -4.797 -13.429 36.463 1.00 97.25 257 VAL A CA 1
ATOM 2017 C C . VAL A 1 257 ? -4.787 -14.507 37.551 1.00 97.25 257 VAL A C 1
ATOM 2019 O O . VAL A 1 257 ? -5.553 -14.414 38.507 1.00 97.25 257 VAL A O 1
ATOM 2022 N N . GLY A 1 258 ? -3.896 -15.495 37.424 1.00 95.75 258 GLY A N 1
ATOM 2023 C CA . GLY A 1 258 ? -3.837 -16.673 38.292 1.00 95.75 258 GLY A CA 1
ATOM 2024 C C . GLY A 1 258 ? -4.432 -17.907 37.614 1.00 95.75 258 GLY A C 1
ATOM 2025 O O . GLY A 1 258 ? -5.480 -17.844 36.974 1.00 95.75 258 GLY A O 1
ATOM 2026 N N . GLU A 1 259 ? -3.744 -19.044 37.728 1.00 95.25 259 GLU A N 1
ATOM 2027 C CA . GLU A 1 259 ? -4.129 -20.290 37.047 1.00 95.25 259 GLU A CA 1
ATOM 2028 C C . GLU A 1 259 ? -5.460 -20.878 37.530 1.00 95.25 259 GLU A C 1
ATOM 2030 O O . GLU A 1 259 ? -6.145 -21.530 36.751 1.00 95.25 259 GLU A O 1
ATOM 2035 N N . ASP A 1 260 ? -5.875 -20.580 38.765 1.00 94.31 260 ASP A N 1
ATOM 2036 C CA . ASP A 1 260 ? -7.135 -21.042 39.362 1.00 94.31 260 ASP A CA 1
ATOM 2037 C C . ASP A 1 260 ? -8.392 -20.468 38.684 1.00 94.31 260 ASP A C 1
ATOM 2039 O O . ASP A 1 260 ? -9.505 -20.905 38.974 1.00 94.31 260 ASP A O 1
ATOM 2043 N N . LYS A 1 261 ? -8.230 -19.477 37.798 1.00 95.31 261 LYS A N 1
ATOM 2044 C CA . LYS A 1 261 ? -9.320 -18.852 37.032 1.00 95.31 261 LYS A CA 1
ATOM 2045 C C . LYS A 1 261 ? -9.558 -19.483 35.663 1.00 95.31 261 LYS A C 1
ATOM 2047 O O . LYS A 1 261 ? -10.488 -19.079 34.971 1.00 95.31 261 LYS A O 1
ATOM 2052 N N . PHE A 1 262 ? -8.734 -20.445 35.264 1.00 96.06 262 PHE A N 1
ATOM 2053 C CA . PHE A 1 262 ? -8.814 -21.104 33.964 1.00 96.06 262 PHE A CA 1
ATOM 2054 C C . PHE A 1 262 ? -9.159 -22.586 34.125 1.00 96.06 262 PHE A C 1
ATOM 2056 O O . PHE A 1 262 ? -9.014 -23.158 35.202 1.00 96.06 262 PHE A O 1
ATOM 2063 N N . SER A 1 263 ? -9.613 -23.228 33.046 1.00 95.69 263 SER A N 1
ATOM 2064 C CA . SER A 1 263 ? -9.798 -24.683 33.048 1.00 95.69 263 SER A CA 1
ATOM 2065 C C . SER A 1 263 ? -8.455 -25.421 33.111 1.00 95.69 263 SER A C 1
ATOM 2067 O O . SER A 1 263 ? -7.488 -24.991 32.480 1.00 95.69 263 SER A O 1
ATOM 2069 N N . ASP A 1 264 ? -8.407 -26.565 33.802 1.00 95.75 264 ASP A N 1
ATOM 2070 C CA . ASP A 1 264 ? -7.185 -27.379 33.937 1.00 95.75 264 ASP A CA 1
ATOM 2071 C C . ASP A 1 264 ? -6.562 -27.722 32.571 1.00 95.75 264 ASP A C 1
ATOM 2073 O O . ASP A 1 264 ? -5.355 -27.588 32.380 1.00 95.75 264 ASP A O 1
ATOM 2077 N N . SER A 1 265 ? -7.389 -28.067 31.574 1.00 95.50 265 SER A N 1
ATOM 2078 C CA . SER A 1 265 ? -6.916 -28.355 30.213 1.00 95.50 265 SER A CA 1
ATOM 2079 C C . SER A 1 265 ? -6.255 -27.146 29.548 1.00 95.50 265 SER A C 1
ATOM 2081 O O . SER A 1 265 ? -5.221 -27.284 28.900 1.00 95.50 265 SER A O 1
ATOM 2083 N N . PHE A 1 266 ? -6.824 -25.948 29.723 1.00 96.25 266 PHE A N 1
ATOM 2084 C CA . PHE A 1 266 ? -6.242 -24.722 29.178 1.00 96.25 266 PHE A CA 1
ATOM 2085 C C . PHE A 1 266 ? -4.933 -24.358 29.889 1.00 96.25 266 PHE A C 1
ATOM 2087 O O . PHE A 1 266 ? -3.985 -23.895 29.255 1.00 96.25 266 PHE A O 1
ATOM 2094 N N . VAL A 1 267 ? -4.859 -24.590 31.202 1.00 96.88 267 VAL A N 1
ATOM 2095 C CA . VAL A 1 267 ? -3.637 -24.400 31.992 1.00 96.88 267 VAL A CA 1
ATOM 2096 C C . VAL A 1 267 ? -2.520 -25.317 31.496 1.00 96.88 267 VAL A C 1
ATOM 2098 O O . VAL A 1 267 ? -1.397 -24.845 31.299 1.00 96.88 267 VAL A O 1
ATOM 2101 N N . ASP A 1 268 ? -2.813 -26.591 31.238 1.00 96.00 268 ASP A N 1
ATOM 2102 C CA . ASP A 1 268 ? -1.841 -27.550 30.708 1.00 96.00 268 ASP A CA 1
ATOM 2103 C C . ASP A 1 268 ? -1.321 -27.133 29.322 1.00 96.00 268 ASP A C 1
ATOM 2105 O O . ASP A 1 268 ? -0.105 -27.107 29.094 1.00 96.00 268 ASP A O 1
ATOM 2109 N N . GLU A 1 269 ? -2.214 -26.704 28.423 1.00 95.38 269 GLU A N 1
ATOM 2110 C CA . GLU A 1 269 ? -1.843 -26.140 27.118 1.00 95.38 269 GLU A CA 1
ATOM 2111 C C . GLU A 1 269 ? -0.952 -24.898 27.274 1.00 95.38 269 GLU A C 1
ATOM 2113 O O . GLU A 1 269 ? 0.114 -24.801 26.659 1.00 95.38 269 GLU A O 1
ATOM 2118 N N . ALA A 1 270 ? -1.329 -23.963 28.151 1.00 94.81 270 ALA A N 1
ATOM 2119 C CA . ALA A 1 270 ? -0.563 -22.751 28.421 1.00 94.81 270 ALA A CA 1
ATOM 2120 C C . ALA A 1 270 ? 0.823 -23.044 29.023 1.00 94.81 270 ALA A C 1
ATOM 2122 O O . ALA A 1 270 ? 1.794 -22.343 28.713 1.00 94.81 270 ALA A O 1
ATOM 2123 N N . ARG A 1 271 ? 0.961 -24.084 29.859 1.00 95.25 271 ARG A N 1
ATOM 2124 C CA . ARG A 1 271 ? 2.260 -24.528 30.392 1.00 95.25 271 ARG A CA 1
ATOM 2125 C C . ARG A 1 271 ? 3.150 -25.094 29.288 1.00 95.25 271 ARG A C 1
ATOM 2127 O O . ARG A 1 271 ? 4.342 -24.767 29.276 1.00 95.25 271 ARG A O 1
ATOM 2134 N N . ALA A 1 272 ? 2.581 -25.857 28.354 1.00 94.50 272 ALA A N 1
ATOM 2135 C CA . ALA A 1 272 ? 3.302 -26.481 27.246 1.00 94.50 272 ALA A CA 1
ATOM 2136 C C . ALA A 1 272 ? 3.886 -25.474 26.234 1.00 94.50 272 ALA A C 1
ATOM 2138 O O . ALA A 1 272 ? 4.875 -25.784 25.571 1.00 94.50 272 ALA A O 1
ATOM 2139 N N . VAL A 1 273 ? 3.339 -24.254 26.146 1.00 92.44 273 VAL A N 1
ATOM 2140 C CA . VAL A 1 273 ? 3.834 -23.206 25.234 1.00 92.44 273 VAL A CA 1
ATOM 2141 C C . VAL A 1 273 ? 5.311 -22.882 25.483 1.00 92.44 273 VAL A C 1
ATOM 2143 O O . VAL A 1 273 ? 5.678 -22.388 26.553 1.00 92.44 273 VAL A O 1
ATOM 2146 N N . ARG A 1 274 ? 6.186 -23.073 24.490 1.00 91.69 274 ARG A N 1
ATOM 2147 C CA . ARG A 1 274 ? 7.600 -22.700 24.624 1.00 91.69 274 ARG A CA 1
ATOM 2148 C C . ARG A 1 274 ? 7.784 -21.187 24.527 1.00 91.69 274 ARG A C 1
ATOM 2150 O O . ARG A 1 274 ? 7.103 -20.481 23.778 1.00 91.69 274 ARG A O 1
ATOM 2157 N N . VAL A 1 275 ? 8.743 -20.683 25.294 1.00 90.38 275 VAL A N 1
ATOM 2158 C CA . VAL A 1 275 ? 9.187 -19.285 25.247 1.00 90.38 275 VAL A CA 1
ATOM 2159 C C . VAL A 1 275 ? 10.328 -19.181 24.238 1.00 90.38 275 VAL A C 1
ATOM 2161 O O . VAL A 1 275 ? 11.122 -20.111 24.105 1.00 90.38 275 VAL A O 1
ATOM 2164 N N . ASN A 1 276 ? 10.389 -18.083 23.489 1.00 88.81 276 ASN A N 1
ATOM 2165 C CA . ASN A 1 276 ? 11.468 -17.859 22.535 1.00 88.81 276 ASN A CA 1
ATOM 2166 C C . ASN A 1 276 ? 12.788 -17.525 23.259 1.00 88.81 276 ASN A C 1
ATOM 2168 O O . ASN A 1 276 ? 12.793 -17.193 24.445 1.00 88.81 276 ASN A O 1
ATOM 2172 N N . ASN A 1 277 ? 13.909 -17.607 22.545 1.00 88.81 277 ASN A N 1
ATOM 2173 C CA . ASN A 1 277 ? 15.207 -17.218 23.088 1.00 88.81 277 ASN A CA 1
ATOM 2174 C C . ASN A 1 277 ? 15.282 -15.706 23.384 1.00 88.81 277 ASN A C 1
ATOM 2176 O O . ASN A 1 277 ? 14.407 -14.908 23.022 1.00 88.81 277 ASN A O 1
ATOM 2180 N N . SER A 1 278 ? 16.332 -15.327 24.106 1.00 92.00 278 SER A N 1
ATOM 2181 C CA . SER A 1 278 ? 16.672 -13.937 24.380 1.00 92.00 278 SER A CA 1
ATOM 2182 C C . SER A 1 278 ? 17.785 -13.477 23.432 1.00 92.00 278 SER A C 1
ATOM 2184 O O . SER A 1 278 ? 18.119 -14.147 22.453 1.00 92.00 278 SER A O 1
ATOM 2186 N N . SER A 1 279 ? 18.368 -12.318 23.714 1.00 92.38 279 SER A N 1
ATOM 2187 C CA . SER A 1 279 ? 19.475 -11.758 22.949 1.00 92.38 279 SER A CA 1
ATOM 2188 C C . SER A 1 279 ? 20.485 -11.053 23.847 1.00 92.38 279 SER A C 1
ATOM 2190 O O . SER A 1 279 ? 20.183 -10.699 24.990 1.00 92.38 279 SER A O 1
ATOM 2192 N N . THR A 1 280 ? 21.673 -10.801 23.309 1.00 94.44 280 THR A N 1
ATOM 2193 C CA . THR A 1 280 ? 22.578 -9.774 23.823 1.00 94.44 280 THR A CA 1
ATOM 2194 C C . THR A 1 280 ? 22.760 -8.678 22.783 1.00 94.44 280 THR A C 1
ATOM 2196 O O . THR A 1 280 ? 22.645 -8.932 21.584 1.00 94.44 280 THR A O 1
ATOM 2199 N N . GLN A 1 281 ? 23.004 -7.455 23.249 1.00 95.19 281 GLN A N 1
ATOM 2200 C CA . GLN A 1 281 ? 23.320 -6.314 22.395 1.00 95.19 281 GLN A CA 1
ATOM 2201 C C . GLN A 1 281 ? 24.588 -5.644 22.902 1.00 95.19 281 GLN A C 1
ATOM 2203 O O . GLN A 1 281 ? 24.751 -5.528 24.116 1.00 95.19 281 GLN A O 1
ATOM 2208 N N . VAL A 1 282 ? 25.441 -5.162 22.002 1.00 96.94 282 VAL A N 1
ATOM 2209 C CA . VAL A 1 282 ? 26.571 -4.281 22.322 1.00 96.94 282 VAL A CA 1
ATOM 2210 C C . VAL A 1 282 ? 26.407 -2.985 21.542 1.00 96.94 282 VAL A C 1
ATOM 2212 O O . VAL A 1 282 ? 26.367 -2.991 20.314 1.00 96.94 282 VAL A O 1
ATOM 2215 N N . TYR A 1 283 ? 26.313 -1.880 22.269 1.00 96.56 283 TYR A N 1
ATOM 2216 C CA . TYR A 1 283 ? 26.093 -0.537 21.755 1.00 96.56 283 TYR A CA 1
ATOM 2217 C C . TYR A 1 283 ? 27.418 0.213 21.729 1.00 96.56 283 TYR A C 1
ATOM 2219 O O . TYR A 1 283 ? 28.051 0.384 22.770 1.00 96.56 283 TYR A O 1
ATOM 2227 N N . ILE A 1 284 ? 27.832 0.662 20.549 1.00 95.81 284 ILE A N 1
ATOM 2228 C CA . ILE A 1 284 ? 29.129 1.291 20.306 1.00 95.81 284 ILE A CA 1
ATOM 2229 C C . ILE A 1 284 ? 28.882 2.663 19.680 1.00 95.81 284 ILE A C 1
ATOM 2231 O O . ILE A 1 284 ? 28.258 2.762 18.626 1.00 95.81 284 ILE A O 1
ATOM 2235 N N . ALA A 1 285 ? 29.371 3.730 20.311 1.00 94.38 285 ALA A N 1
ATOM 2236 C CA . ALA A 1 285 ? 29.396 5.061 19.707 1.00 94.38 285 ALA A CA 1
ATOM 2237 C C . ALA A 1 285 ? 30.811 5.389 19.249 1.00 94.38 285 ALA A C 1
ATOM 2239 O O . ALA A 1 285 ? 31.764 5.216 20.011 1.00 94.38 285 ALA A O 1
ATOM 2240 N N . LEU A 1 286 ? 30.943 5.908 18.032 1.00 92.19 286 LEU A N 1
ATOM 2241 C CA . LEU A 1 286 ? 32.213 6.371 17.481 1.00 92.19 286 LEU A CA 1
ATOM 2242 C C . LEU A 1 286 ? 32.388 7.883 17.677 1.00 92.19 286 LEU A C 1
ATOM 2244 O O . LEU A 1 286 ? 31.431 8.612 17.961 1.00 92.19 286 LEU A O 1
ATOM 2248 N N . LYS A 1 287 ? 33.622 8.377 17.508 1.00 83.31 287 LYS A N 1
ATOM 2249 C CA . LYS A 1 287 ? 33.896 9.827 17.485 1.00 83.31 287 LYS A CA 1
ATOM 2250 C C . LYS A 1 287 ? 33.091 10.488 16.342 1.00 83.31 287 LYS A C 1
ATOM 2252 O O . LYS A 1 287 ? 32.974 9.896 15.272 1.00 83.31 287 LYS A O 1
ATOM 2257 N N . PRO A 1 288 ? 32.557 11.714 16.510 1.00 72.69 288 PRO A N 1
ATOM 2258 C CA . PRO A 1 288 ? 31.727 12.364 15.482 1.00 72.69 288 PRO A CA 1
ATOM 2259 C C . PRO A 1 288 ? 32.380 12.440 14.088 1.00 72.69 288 PRO A C 1
ATOM 2261 O O . PRO A 1 288 ? 31.742 12.146 13.072 1.00 72.69 288 PRO A O 1
ATOM 2264 N N . ASP A 1 289 ? 33.677 12.745 14.049 1.00 75.25 289 ASP A N 1
ATOM 2265 C CA . ASP A 1 289 ? 34.441 12.945 12.809 1.00 75.25 289 ASP A CA 1
ATOM 2266 C C . ASP A 1 289 ? 35.015 11.643 12.225 1.00 75.25 289 ASP A C 1
ATOM 2268 O O . ASP A 1 289 ? 35.709 11.654 11.214 1.00 75.25 289 ASP A O 1
ATOM 2272 N N . ASP A 1 290 ? 34.727 10.501 12.847 1.00 79.31 290 ASP A N 1
ATOM 2273 C CA . ASP A 1 290 ? 35.354 9.224 12.520 1.00 79.31 290 ASP A CA 1
ATOM 2274 C C . ASP A 1 290 ? 34.861 8.648 11.179 1.00 79.31 290 ASP A C 1
ATOM 2276 O O . ASP A 1 290 ? 33.647 8.576 10.985 1.00 79.31 290 ASP A O 1
ATOM 2280 N N . PRO A 1 291 ? 35.712 8.229 10.228 1.00 74.56 291 PRO A N 1
ATOM 2281 C CA . PRO A 1 291 ? 35.244 7.619 8.982 1.00 74.56 291 PRO A CA 1
ATOM 2282 C C . PRO A 1 291 ? 34.606 6.242 9.238 1.00 74.56 291 PRO A C 1
ATOM 2284 O O . PRO A 1 291 ? 35.297 5.238 9.403 1.00 74.56 291 PRO A O 1
ATOM 2287 N N . LEU A 1 292 ? 33.272 6.179 9.277 1.00 84.81 292 LEU A N 1
ATOM 2288 C CA . LEU A 1 292 ? 32.520 4.928 9.155 1.00 84.81 292 LEU A CA 1
ATOM 2289 C C . LEU A 1 292 ? 32.032 4.830 7.712 1.00 84.81 292 LEU A C 1
ATOM 2291 O O . LEU A 1 292 ? 31.175 5.612 7.303 1.00 84.81 292 LEU A O 1
ATOM 2295 N N . GLU A 1 293 ? 32.615 3.922 6.935 1.00 83.88 293 GLU A N 1
ATOM 2296 C CA . GLU A 1 293 ? 32.282 3.793 5.520 1.00 83.88 293 GLU A CA 1
ATOM 2297 C C . GLU A 1 293 ? 30.925 3.106 5.324 1.00 83.88 293 GLU A C 1
ATOM 2299 O O . GLU A 1 293 ? 30.664 2.035 5.883 1.00 83.88 293 GLU A O 1
ATOM 2304 N N . GLU A 1 294 ? 30.082 3.689 4.471 1.00 84.31 294 GLU A N 1
ATOM 2305 C CA . GLU A 1 294 ? 28.803 3.097 4.041 1.00 84.31 294 GLU A CA 1
ATOM 2306 C C . GLU A 1 294 ? 28.994 1.765 3.294 1.00 84.31 294 GLU A C 1
ATOM 2308 O O . GLU A 1 294 ? 28.120 0.903 3.307 1.00 84.31 294 GLU A O 1
ATOM 2313 N N . SER A 1 295 ? 30.193 1.531 2.743 1.00 84.38 295 SER A N 1
ATOM 2314 C CA . SER A 1 295 ? 30.613 0.260 2.133 1.00 84.38 295 SER A CA 1
ATOM 2315 C C . SER A 1 295 ? 30.558 -0.936 3.101 1.00 84.38 295 SER A C 1
ATOM 2317 O O . SER A 1 295 ? 30.484 -2.089 2.662 1.00 84.38 295 SER A O 1
ATOM 2319 N N . THR A 1 296 ? 30.568 -0.678 4.414 1.00 85.94 296 THR A N 1
ATOM 2320 C CA . THR A 1 296 ? 30.425 -1.705 5.457 1.00 85.94 296 THR A CA 1
ATOM 2321 C C . THR A 1 296 ? 29.047 -2.376 5.402 1.00 85.94 296 THR A C 1
ATOM 2323 O O . THR A 1 296 ? 28.948 -3.574 5.681 1.00 85.94 296 THR A O 1
ATOM 2326 N N . GLY A 1 297 ? 28.027 -1.635 4.954 1.00 88.56 297 GLY A N 1
ATOM 2327 C CA . GLY A 1 297 ? 26.627 -2.044 4.882 1.00 88.56 297 GLY A CA 1
ATOM 2328 C C . GLY A 1 297 ? 25.797 -1.551 6.071 1.00 88.56 297 GLY A C 1
ATOM 2329 O O . GLY A 1 297 ? 26.304 -1.416 7.180 1.00 88.56 297 GLY A O 1
ATOM 2330 N N . ASP A 1 298 ? 24.501 -1.340 5.837 1.00 90.19 298 ASP A N 1
ATOM 2331 C CA . ASP A 1 298 ? 23.493 -1.031 6.857 1.00 90.19 298 ASP A CA 1
ATOM 2332 C C . ASP A 1 298 ? 23.347 -2.175 7.872 1.00 90.19 298 ASP A C 1
ATOM 2334 O O . ASP A 1 298 ? 23.232 -1.953 9.081 1.00 90.19 298 ASP A O 1
ATOM 2338 N N . LEU A 1 299 ? 23.351 -3.415 7.364 1.00 92.19 299 LEU A N 1
ATOM 2339 C CA . LEU A 1 299 ? 23.252 -4.646 8.143 1.00 92.19 299 LEU A CA 1
ATOM 2340 C C . LEU A 1 299 ? 24.346 -5.620 7.722 1.00 92.19 299 LEU A C 1
ATOM 2342 O O . LEU A 1 299 ? 24.416 -6.034 6.564 1.00 92.19 299 LEU A O 1
ATOM 2346 N N . LEU A 1 300 ? 25.158 -6.039 8.685 1.00 92.88 300 LEU A N 1
ATOM 2347 C CA . LEU A 1 300 ? 26.258 -6.968 8.469 1.00 92.88 300 LEU A CA 1
ATOM 2348 C C . LEU A 1 300 ? 26.052 -8.234 9.307 1.00 92.88 300 LEU A C 1
ATOM 2350 O O . LEU A 1 300 ? 26.200 -8.212 10.527 1.00 92.88 300 LEU A O 1
ATOM 2354 N N . PHE A 1 301 ? 25.743 -9.343 8.643 1.00 93.88 301 PHE A N 1
ATOM 2355 C CA . PHE A 1 301 ? 25.663 -10.684 9.217 1.00 93.88 301 PHE A CA 1
ATOM 2356 C C . PHE A 1 301 ? 27.035 -11.342 9.129 1.00 93.88 301 PHE A C 1
ATOM 2358 O O . PHE A 1 301 ? 27.577 -11.522 8.040 1.00 93.88 301 PHE A O 1
ATOM 2365 N N . THR A 1 302 ? 27.606 -11.710 10.268 1.00 93.94 302 THR A N 1
ATOM 2366 C CA . THR A 1 302 ? 28.943 -12.301 10.342 1.00 93.94 302 THR A CA 1
ATOM 2367 C C . THR A 1 302 ? 28.919 -13.618 11.077 1.00 93.94 302 THR A C 1
ATOM 2369 O O . THR A 1 302 ? 28.145 -13.802 12.017 1.00 93.94 302 THR A O 1
ATOM 2372 N N . SER A 1 303 ? 29.824 -14.512 10.700 1.00 94.25 303 SER A N 1
ATOM 2373 C CA . SER A 1 303 ? 30.089 -15.703 11.485 1.00 94.25 303 SER A CA 1
ATOM 2374 C C . SER A 1 303 ? 31.476 -16.267 11.233 1.00 94.25 303 SER A C 1
ATOM 2376 O O . SER A 1 303 ? 31.998 -16.183 10.126 1.00 94.25 303 SER A O 1
ATOM 2378 N N . THR A 1 304 ? 32.059 -16.882 12.255 1.00 94.12 304 THR A N 1
ATOM 2379 C CA . THR A 1 304 ? 33.269 -17.704 12.156 1.00 94.12 304 THR A CA 1
ATOM 2380 C C . THR A 1 304 ? 32.960 -19.202 12.158 1.00 94.12 304 THR A C 1
ATOM 2382 O O . THR A 1 304 ? 33.857 -20.005 11.903 1.00 94.12 304 THR A O 1
ATOM 2385 N N . ALA A 1 305 ? 31.704 -19.595 12.400 1.00 92.94 305 ALA A N 1
ATOM 2386 C CA . ALA A 1 305 ? 31.287 -20.991 12.384 1.00 92.94 305 ALA A CA 1
ATOM 2387 C C . ALA A 1 305 ? 31.363 -21.566 10.956 1.00 92.94 305 ALA A C 1
ATOM 2389 O O . ALA A 1 305 ? 30.906 -20.912 10.007 1.00 92.94 305 ALA A O 1
ATOM 2390 N N . PRO A 1 306 ? 31.902 -22.789 10.778 1.00 92.06 306 PRO A N 1
ATOM 2391 C CA . PRO A 1 306 ? 32.093 -23.381 9.454 1.00 92.06 306 PRO A CA 1
ATOM 2392 C C . PRO A 1 306 ? 30.768 -23.656 8.731 1.00 92.06 306 PRO A C 1
ATOM 2394 O O . PRO A 1 306 ? 30.710 -23.538 7.511 1.00 92.06 306 PRO A O 1
ATOM 2397 N N . THR A 1 307 ? 29.705 -23.973 9.472 1.00 91.25 307 THR A N 1
ATOM 2398 C CA . THR A 1 307 ? 28.357 -24.246 8.952 1.00 91.25 307 THR A CA 1
ATOM 2399 C C . THR A 1 307 ? 27.300 -23.549 9.806 1.00 91.25 307 THR A C 1
ATOM 2401 O O . THR A 1 307 ? 27.589 -23.073 10.906 1.00 91.25 307 THR A O 1
ATOM 2404 N N . PHE A 1 308 ? 26.065 -23.473 9.304 1.00 91.06 308 PHE A N 1
ATOM 2405 C CA . PHE A 1 308 ? 24.940 -22.960 10.082 1.00 91.06 308 PHE A CA 1
ATOM 2406 C C . PHE A 1 308 ? 24.602 -23.918 11.231 1.00 91.06 308 PHE A C 1
ATOM 2408 O O . PHE A 1 308 ? 24.398 -25.113 11.024 1.00 91.06 308 PHE A O 1
ATOM 2415 N N . ASN A 1 309 ? 24.549 -23.397 12.456 1.00 89.62 309 ASN A N 1
ATOM 2416 C CA . ASN A 1 309 ? 24.205 -24.176 13.638 1.00 89.62 309 ASN A CA 1
ATOM 2417 C C . ASN A 1 309 ? 23.491 -23.291 14.666 1.00 89.62 309 ASN A C 1
ATOM 2419 O O . ASN A 1 309 ? 24.072 -22.350 15.208 1.00 89.62 309 ASN A O 1
ATOM 2423 N N . THR A 1 310 ? 22.229 -23.611 14.946 1.00 88.12 310 THR A N 1
ATOM 2424 C CA . THR A 1 310 ? 21.393 -22.847 15.879 1.00 88.12 310 THR A CA 1
ATOM 2425 C C . THR A 1 310 ? 21.935 -22.868 17.312 1.00 88.12 310 THR A C 1
ATOM 2427 O O . THR A 1 310 ? 21.906 -21.843 17.986 1.00 88.12 310 THR A O 1
ATOM 2430 N N . GLU A 1 311 ? 22.495 -23.987 17.778 1.00 89.06 311 GLU A N 1
ATOM 2431 C CA . GLU A 1 311 ? 23.048 -24.082 19.136 1.00 89.06 311 GLU A CA 1
ATOM 2432 C C . GLU A 1 311 ? 24.287 -23.197 19.324 1.00 89.06 311 GLU A C 1
ATOM 2434 O O . GLU A 1 311 ? 24.472 -22.625 20.399 1.00 89.06 311 GLU A O 1
ATOM 2439 N N . GLN A 1 312 ? 25.114 -23.046 18.284 1.00 90.38 312 GLN A N 1
ATOM 2440 C CA . GLN A 1 312 ? 26.252 -22.120 18.289 1.00 90.38 312 GLN A CA 1
ATOM 2441 C C . GLN A 1 312 ? 25.805 -20.657 18.192 1.00 90.38 312 GLN A C 1
ATOM 2443 O O . GLN A 1 312 ? 26.405 -19.806 18.842 1.00 90.38 312 GLN A O 1
ATOM 2448 N N . LEU A 1 313 ? 24.734 -20.366 17.443 1.00 89.75 313 LEU A N 1
ATOM 2449 C CA . LEU A 1 313 ? 24.127 -19.028 17.366 1.00 89.75 313 LEU A CA 1
ATOM 2450 C C . LEU A 1 313 ? 23.588 -18.532 18.715 1.00 89.75 313 LEU A C 1
ATOM 2452 O O . LEU A 1 313 ? 23.524 -17.325 18.929 1.00 89.75 313 LEU A O 1
ATOM 2456 N N . LEU A 1 314 ? 23.191 -19.454 19.596 1.00 89.88 314 LEU A N 1
ATOM 2457 C CA . LEU A 1 314 ? 22.677 -19.166 20.938 1.00 89.88 314 LEU A CA 1
ATOM 2458 C C . LEU A 1 314 ? 23.747 -19.207 22.031 1.00 89.88 314 LEU A C 1
ATOM 2460 O O . LEU A 1 314 ? 23.460 -18.846 23.172 1.00 89.88 314 LEU A O 1
ATOM 2464 N N . SER A 1 315 ? 24.941 -19.698 21.698 1.00 89.94 315 SER A N 1
ATOM 2465 C CA . SER A 1 315 ? 26.020 -19.929 22.650 1.00 89.94 315 SER A CA 1
ATOM 2466 C C . SER A 1 315 ? 26.621 -18.623 23.162 1.00 89.94 315 SER A C 1
ATOM 2468 O O . SER A 1 315 ? 26.753 -17.644 22.426 1.00 89.94 315 SER A O 1
ATOM 2470 N N . ARG A 1 316 ? 27.087 -18.647 24.415 1.00 89.94 316 ARG A N 1
ATOM 2471 C CA . ARG A 1 316 ? 27.935 -17.588 24.974 1.00 89.94 316 ARG A CA 1
ATOM 2472 C C . ARG A 1 316 ? 29.306 -17.507 24.290 1.00 89.94 316 ARG A C 1
ATOM 2474 O O . ARG A 1 316 ? 29.895 -16.431 24.249 1.00 89.94 316 ARG A O 1
ATOM 2481 N N . ASP A 1 317 ? 29.771 -18.604 23.691 1.00 90.94 317 ASP A N 1
ATOM 2482 C CA . ASP A 1 317 ? 30.947 -18.624 22.814 1.00 90.94 317 ASP A CA 1
ATOM 2483 C C . ASP A 1 317 ? 30.547 -18.131 21.416 1.00 90.94 317 ASP A C 1
ATOM 2485 O O . ASP A 1 317 ? 30.312 -18.907 20.485 1.00 90.94 317 ASP A O 1
ATOM 2489 N N . ILE A 1 318 ? 30.391 -16.813 21.294 1.00 92.62 318 ILE A N 1
ATOM 2490 C CA . ILE A 1 318 ? 29.759 -16.184 20.135 1.00 92.62 318 ILE A CA 1
ATOM 2491 C C . ILE A 1 318 ? 30.653 -16.303 18.897 1.00 92.62 318 ILE A C 1
ATOM 2493 O O . ILE A 1 318 ? 31.651 -15.590 18.737 1.00 92.62 318 ILE A O 1
ATOM 2497 N N . THR A 1 319 ? 30.214 -17.136 17.960 1.00 92.94 319 THR A N 1
ATOM 2498 C CA . THR A 1 319 ? 30.810 -17.264 16.624 1.00 92.94 319 THR A CA 1
ATOM 2499 C C . THR A 1 319 ? 30.107 -16.405 15.583 1.00 92.94 319 THR A C 1
ATOM 2501 O O . THR A 1 319 ? 30.749 -16.014 14.614 1.00 92.94 319 THR A O 1
ATOM 2504 N N . SER A 1 320 ? 28.834 -16.058 15.789 1.00 93.06 320 SER A N 1
ATOM 2505 C CA . SER A 1 320 ? 28.025 -15.308 14.824 1.00 93.06 320 SER A CA 1
ATOM 2506 C C . SER A 1 320 ? 27.456 -14.024 15.428 1.00 93.06 320 SER A C 1
ATOM 2508 O O . SER A 1 320 ? 26.911 -14.036 16.532 1.00 93.06 320 SER A O 1
ATOM 2510 N N . ARG A 1 321 ? 27.551 -12.911 14.695 1.00 93.06 321 ARG A N 1
ATOM 2511 C CA . ARG A 1 321 ? 27.084 -11.579 15.118 1.00 93.06 321 ARG A CA 1
ATOM 2512 C C . ARG A 1 321 ? 26.403 -10.858 13.970 1.00 93.06 321 ARG A C 1
ATOM 2514 O O . ARG A 1 321 ? 26.875 -10.935 12.836 1.00 93.06 321 ARG A O 1
ATOM 2521 N N . THR A 1 322 ? 25.365 -10.093 14.281 1.00 93.19 322 THR A N 1
ATOM 2522 C CA . THR A 1 322 ? 24.785 -9.121 13.348 1.00 93.19 322 THR A CA 1
ATOM 2523 C C . THR A 1 322 ? 25.070 -7.712 13.814 1.00 93.19 322 THR A C 1
ATOM 2525 O O . THR A 1 322 ? 24.836 -7.417 14.981 1.00 93.19 322 THR A O 1
ATOM 2528 N N . TYR A 1 323 ? 25.508 -6.839 12.918 1.00 93.44 323 TYR A N 1
ATOM 2529 C CA . TYR A 1 323 ? 25.758 -5.436 13.219 1.00 93.44 323 TYR A CA 1
ATOM 2530 C C . TYR A 1 323 ? 24.792 -4.551 12.437 1.00 93.44 323 TYR A C 1
ATOM 2532 O O . TYR A 1 323 ? 24.683 -4.692 11.220 1.00 93.44 323 TYR A O 1
ATOM 2540 N N . SER A 1 324 ? 24.134 -3.623 13.128 1.00 92.12 324 SER A N 1
ATOM 2541 C CA . SER A 1 324 ? 23.495 -2.459 12.517 1.00 92.12 324 SER A CA 1
ATOM 2542 C C . SER A 1 324 ? 24.440 -1.279 12.545 1.00 92.12 324 SER A C 1
ATOM 2544 O O . SER A 1 324 ? 24.878 -0.873 13.625 1.00 92.12 324 SER A O 1
ATOM 2546 N N . MET A 1 325 ? 24.702 -0.715 11.371 1.00 90.62 325 MET A N 1
ATOM 2547 C CA . MET A 1 325 ? 25.480 0.506 11.220 1.00 90.62 325 MET A CA 1
ATOM 2548 C C . MET A 1 325 ? 24.518 1.686 11.087 1.00 90.62 325 MET A C 1
ATOM 2550 O O . MET A 1 325 ? 23.697 1.733 10.177 1.00 90.62 325 MET A O 1
ATOM 2554 N N . TYR A 1 326 ? 24.606 2.639 12.010 1.00 89.12 326 TYR A N 1
ATOM 2555 C CA . TYR A 1 326 ? 23.824 3.870 11.975 1.00 89.12 326 TYR A CA 1
ATOM 2556 C C . TYR A 1 326 ? 24.724 5.003 11.500 1.00 89.12 326 TYR A C 1
ATOM 2558 O O . TYR A 1 326 ? 25.641 5.430 12.211 1.00 89.12 326 TYR A O 1
ATOM 2566 N N . TYR A 1 327 ? 24.447 5.480 10.292 1.00 88.19 327 TYR A N 1
ATOM 2567 C CA . TYR A 1 327 ? 25.148 6.587 9.657 1.00 88.19 327 TYR A CA 1
ATOM 2568 C C . TYR A 1 327 ? 24.473 7.921 10.013 1.00 88.19 327 TYR A C 1
ATOM 2570 O O . TYR A 1 327 ? 23.311 7.934 10.429 1.00 88.19 327 TYR A O 1
ATOM 2578 N N . PRO A 1 328 ? 25.140 9.075 9.813 1.00 83.75 328 PRO A N 1
ATOM 2579 C CA . PRO A 1 328 ? 24.510 10.377 10.035 1.00 83.75 328 PRO A CA 1
ATOM 2580 C C . PRO A 1 328 ? 23.185 10.552 9.275 1.00 83.75 328 PRO A C 1
ATOM 2582 O O . PRO A 1 328 ? 22.247 11.131 9.817 1.00 83.75 328 PRO A O 1
ATOM 2585 N N . GLY A 1 329 ? 23.086 9.991 8.063 1.00 79.88 329 GLY A N 1
ATOM 2586 C CA . GLY A 1 329 ? 21.867 10.007 7.250 1.00 79.88 329 GLY A CA 1
ATOM 2587 C C . GLY A 1 329 ? 20.691 9.237 7.858 1.00 79.88 329 GLY A C 1
ATOM 2588 O O . GLY A 1 329 ? 19.551 9.580 7.587 1.00 79.88 329 GLY A O 1
ATOM 2589 N N . THR A 1 330 ? 20.928 8.267 8.749 1.00 80.69 330 THR A N 1
ATOM 2590 C CA . THR A 1 330 ? 19.853 7.520 9.424 1.00 80.69 330 THR A CA 1
ATOM 2591 C C . THR A 1 330 ? 19.048 8.404 10.386 1.00 80.69 330 THR A C 1
ATOM 2593 O O . THR A 1 330 ? 17.915 8.076 10.737 1.00 80.69 330 THR A O 1
ATOM 2596 N N . ARG A 1 331 ? 19.619 9.529 10.841 1.00 85.00 331 ARG A N 1
ATOM 2597 C CA . ARG A 1 331 ? 18.983 10.504 11.742 1.00 85.00 331 ARG A CA 1
ATOM 2598 C C . ARG A 1 331 ? 19.201 11.930 11.205 1.00 85.00 331 ARG A C 1
ATOM 2600 O O . ARG A 1 331 ? 19.942 12.695 11.824 1.00 85.00 331 ARG A O 1
ATOM 2607 N N . PRO A 1 332 ? 18.548 12.308 10.088 1.00 81.12 332 PRO A N 1
ATOM 2608 C CA . PRO A 1 332 ? 18.880 13.523 9.334 1.00 81.12 332 PRO A CA 1
ATOM 2609 C C . PRO A 1 332 ? 18.586 14.821 10.100 1.00 81.12 332 PRO A C 1
ATOM 2611 O O . PRO A 1 332 ? 19.292 15.813 9.949 1.00 81.12 332 PRO A O 1
ATOM 2614 N N . GLU A 1 333 ? 17.570 14.811 10.965 1.00 76.75 333 GLU A N 1
ATOM 2615 C CA . GLU A 1 333 ? 17.179 15.950 11.812 1.00 76.75 333 GLU A CA 1
ATOM 2616 C C . GLU A 1 333 ? 17.984 16.029 13.126 1.00 76.75 333 GLU A C 1
ATOM 2618 O O . GLU A 1 333 ? 17.847 16.980 13.899 1.00 76.75 333 GLU A O 1
ATOM 2623 N N . GLY A 1 334 ? 18.797 15.009 13.419 1.00 71.50 334 GLY A N 1
ATOM 2624 C CA . GLY A 1 334 ? 19.557 14.884 14.656 1.00 71.50 334 GLY A CA 1
ATOM 2625 C C . GLY A 1 334 ? 20.986 15.413 14.549 1.00 71.50 334 GLY A C 1
ATOM 2626 O O . GLY A 1 334 ? 21.501 15.736 13.481 1.00 71.50 334 GLY A O 1
ATOM 2627 N N . ARG A 1 335 ? 21.687 15.456 15.689 1.00 76.94 335 ARG A N 1
ATOM 2628 C CA . ARG A 1 335 ? 23.145 15.639 15.676 1.00 76.94 335 ARG A CA 1
ATOM 2629 C C . ARG A 1 335 ? 23.772 14.460 14.913 1.00 76.94 335 ARG A C 1
ATOM 2631 O O . ARG A 1 335 ? 23.426 13.329 15.255 1.00 76.94 335 ARG A O 1
ATOM 2638 N N . PRO A 1 336 ? 24.727 14.687 13.989 1.00 78.62 336 PRO A N 1
ATOM 2639 C CA . PRO A 1 336 ? 25.437 13.608 13.311 1.00 78.62 336 PRO A CA 1
ATOM 2640 C C . PRO A 1 336 ? 26.038 12.628 14.320 1.00 78.62 336 PRO A C 1
ATOM 2642 O O . PRO A 1 336 ? 26.824 13.015 15.191 1.00 78.62 336 PRO A O 1
ATOM 2645 N N . GLN A 1 337 ? 25.630 11.366 14.223 1.00 81.56 337 GLN A N 1
ATOM 2646 C CA . GLN A 1 337 ? 26.092 10.277 15.074 1.00 81.56 337 GLN A CA 1
ATOM 2647 C C . GLN A 1 337 ? 26.465 9.088 14.200 1.00 81.56 337 GLN A C 1
ATOM 2649 O O . GLN A 1 337 ? 25.844 8.846 13.170 1.00 81.56 337 GLN A O 1
ATOM 2654 N N . LYS A 1 338 ? 27.499 8.369 14.631 1.00 89.12 338 LYS A N 1
ATOM 2655 C CA . LYS A 1 338 ? 27.946 7.114 14.036 1.00 89.12 338 LYS A CA 1
ATOM 2656 C C . LYS A 1 338 ? 27.898 6.075 15.136 1.00 89.12 338 LYS A C 1
ATOM 2658 O O . LYS A 1 338 ? 28.702 6.127 16.070 1.00 89.12 338 LYS A O 1
ATOM 2663 N N . LEU A 1 339 ? 26.885 5.224 15.074 1.00 91.75 339 LEU A N 1
ATOM 2664 C CA . LEU A 1 339 ? 26.616 4.223 16.098 1.00 91.75 339 LEU A CA 1
ATOM 2665 C C . LEU A 1 339 ? 26.635 2.847 15.456 1.00 91.75 339 LEU A C 1
ATOM 2667 O O . LEU A 1 339 ? 26.254 2.684 14.301 1.00 91.75 339 LEU A O 1
ATOM 2671 N N . ILE A 1 340 ? 27.058 1.859 16.225 1.00 93.69 340 ILE A N 1
ATOM 2672 C CA . ILE A 1 340 ? 27.034 0.462 15.823 1.00 93.69 340 ILE A CA 1
ATOM 2673 C C . ILE A 1 340 ? 26.332 -0.309 16.929 1.00 93.69 340 ILE A C 1
ATOM 2675 O O . ILE A 1 340 ? 26.665 -0.155 18.106 1.00 93.69 340 ILE A O 1
ATOM 2679 N N . VAL A 1 341 ? 25.354 -1.127 16.556 1.00 94.38 341 VAL A N 1
ATOM 2680 C CA . VAL A 1 341 ? 24.685 -2.041 17.485 1.00 94.38 341 VAL A CA 1
ATOM 2681 C C . VAL A 1 341 ? 24.936 -3.462 17.013 1.00 94.38 341 VAL A C 1
ATOM 2683 O O . VAL A 1 341 ? 24.479 -3.853 15.943 1.00 94.38 341 VAL A O 1
ATOM 2686 N N . SER A 1 342 ? 25.690 -4.223 17.800 1.00 95.00 342 SER A N 1
ATOM 2687 C CA . SER A 1 342 ? 25.868 -5.659 17.594 1.00 95.00 342 SER A CA 1
ATOM 2688 C C . SER A 1 342 ? 24.767 -6.412 18.323 1.00 95.00 342 SER A C 1
ATOM 2690 O O . SER A 1 342 ? 24.583 -6.179 19.509 1.00 95.00 342 SER A O 1
ATOM 2692 N N . SER A 1 343 ? 24.116 -7.357 17.653 1.00 93.06 343 SER A N 1
ATOM 2693 C CA . SER A 1 343 ? 23.072 -8.230 18.191 1.00 93.06 343 SER A CA 1
ATOM 2694 C C . SER A 1 343 ? 23.475 -9.698 18.059 1.00 93.06 343 SER A C 1
ATOM 2696 O O . SER A 1 343 ? 24.009 -10.117 17.026 1.00 93.06 343 SER A O 1
ATOM 2698 N N . THR A 1 344 ? 23.190 -10.490 19.094 1.00 92.56 344 THR A N 1
ATOM 2699 C CA . THR A 1 344 ? 23.305 -11.957 19.081 1.00 92.56 344 THR A CA 1
ATOM 2700 C C . THR A 1 344 ? 22.124 -12.596 19.795 1.00 92.56 344 THR A C 1
ATOM 2702 O O . THR A 1 344 ? 21.605 -12.031 20.758 1.00 92.56 344 THR A O 1
ATOM 2705 N N . ASN A 1 345 ? 21.687 -13.778 19.358 1.00 91.81 345 ASN A N 1
ATOM 2706 C CA . ASN A 1 345 ? 20.724 -14.559 20.129 1.00 91.81 345 ASN A CA 1
ATOM 2707 C C . ASN A 1 345 ? 21.429 -15.177 21.347 1.00 91.81 345 ASN A C 1
ATOM 2709 O O . ASN A 1 345 ? 22.627 -15.447 21.317 1.00 91.81 345 ASN A O 1
ATOM 2713 N N . ALA A 1 346 ? 20.691 -15.383 22.433 1.00 93.00 346 ALA A N 1
ATOM 2714 C CA . ALA A 1 346 ? 21.252 -15.888 23.679 1.00 93.00 346 ALA A CA 1
ATOM 2715 C C . ALA A 1 346 ? 20.248 -16.737 24.454 1.00 93.00 346 ALA A C 1
ATOM 2717 O O . ALA A 1 346 ? 19.035 -16.491 24.431 1.00 93.00 346 ALA A O 1
ATOM 2718 N N . ARG A 1 347 ? 20.772 -17.715 25.193 1.00 92.94 347 ARG A N 1
ATOM 2719 C CA . ARG A 1 347 ? 20.003 -18.472 26.181 1.00 92.94 347 ARG A CA 1
ATOM 2720 C C . ARG A 1 347 ? 19.893 -17.690 27.482 1.00 92.94 347 ARG A C 1
ATOM 2722 O O . ARG A 1 347 ? 20.806 -16.960 27.865 1.00 92.94 347 ARG A O 1
ATOM 2729 N N . TRP A 1 348 ? 18.776 -17.847 28.181 1.00 94.44 348 TRP A N 1
ATOM 2730 C CA . TRP A 1 348 ? 18.624 -17.251 29.507 1.00 94.44 348 TRP A CA 1
ATOM 2731 C C . TRP A 1 348 ? 19.570 -17.906 30.509 1.00 94.44 348 TRP A C 1
ATOM 2733 O O . TRP A 1 348 ? 20.166 -17.224 31.334 1.00 94.44 348 TRP A O 1
ATOM 2743 N N . GLU A 1 349 ? 19.740 -19.218 30.404 1.00 93.94 349 GLU A N 1
ATOM 2744 C CA . GLU A 1 349 ? 20.499 -20.066 31.318 1.00 93.94 349 GLU A CA 1
ATOM 2745 C C . GLU A 1 349 ? 21.973 -19.641 31.414 1.00 93.94 349 GLU A C 1
ATOM 2747 O O . GLU A 1 349 ? 22.565 -19.734 32.488 1.00 93.94 349 GLU A O 1
ATOM 2752 N N . ASP A 1 350 ? 22.521 -19.084 30.330 1.00 93.69 350 ASP A N 1
ATOM 2753 C CA . ASP A 1 350 ? 23.910 -18.618 30.238 1.00 93.69 350 ASP A CA 1
ATOM 2754 C C . ASP A 1 350 ? 24.155 -17.277 30.967 1.00 93.69 350 ASP A C 1
ATOM 2756 O O . ASP A 1 350 ? 25.304 -16.879 31.170 1.00 93.69 350 ASP A O 1
ATOM 2760 N N . TRP A 1 351 ? 23.088 -16.565 31.358 1.00 95.62 351 TRP A N 1
ATOM 2761 C CA . TRP A 1 351 ? 23.159 -15.203 31.911 1.00 95.62 351 TRP A CA 1
ATOM 2762 C C . TRP A 1 351 ? 22.367 -15.005 33.207 1.00 95.62 351 TRP A C 1
ATOM 2764 O O . TRP A 1 351 ? 22.788 -14.243 34.077 1.00 95.62 351 TRP A O 1
ATOM 2774 N N . GLY A 1 352 ? 21.202 -15.641 33.328 1.00 93.94 352 GLY A N 1
ATOM 2775 C CA . GLY A 1 352 ? 20.204 -15.392 34.368 1.00 93.94 352 GLY A CA 1
ATOM 2776 C C . GLY A 1 352 ? 20.662 -15.762 35.774 1.00 93.94 352 GLY A C 1
ATOM 2777 O O . GLY A 1 352 ? 20.273 -15.097 36.729 1.00 93.94 352 GLY A O 1
ATOM 2778 N N . ASN A 1 353 ? 21.524 -16.776 35.886 1.00 92.56 353 ASN A N 1
ATOM 2779 C CA . ASN A 1 353 ? 21.963 -17.345 37.164 1.00 92.56 353 ASN A CA 1
ATOM 2780 C C . ASN A 1 353 ? 23.378 -16.913 37.587 1.00 92.56 353 ASN A C 1
ATOM 2782 O O . ASN A 1 353 ? 23.884 -17.410 38.591 1.00 92.56 353 ASN A O 1
ATOM 2786 N N . LEU A 1 354 ? 24.030 -16.022 36.832 1.00 95.69 354 LEU A N 1
ATOM 2787 C CA . LEU A 1 354 ? 25.364 -15.518 37.172 1.00 95.69 354 LEU A CA 1
ATOM 2788 C C . LEU A 1 354 ? 25.311 -14.635 38.427 1.00 95.69 354 LEU A C 1
ATOM 2790 O O . LEU A 1 354 ? 24.391 -13.818 38.565 1.00 95.69 354 LEU A O 1
ATOM 2794 N N . SER A 1 355 ? 26.328 -14.738 39.291 1.00 96.62 355 SER A N 1
ATOM 2795 C CA . SER A 1 355 ? 26.550 -13.744 40.354 1.00 96.62 355 SER A CA 1
ATOM 2796 C C . SER A 1 355 ? 26.762 -12.348 39.757 1.00 96.62 355 SER A C 1
ATOM 2798 O O . SER A 1 355 ? 27.018 -12.202 38.560 1.00 96.62 355 SER A O 1
ATOM 2800 N N . GLU A 1 356 ? 26.631 -11.292 40.562 1.00 95.62 356 GLU A N 1
ATOM 2801 C CA . GLU A 1 356 ? 26.774 -9.930 40.039 1.00 95.62 356 GLU A CA 1
ATOM 2802 C C . GLU A 1 356 ? 28.192 -9.679 39.505 1.00 95.62 356 GLU A C 1
ATOM 2804 O O . GLU A 1 356 ? 28.350 -9.106 38.429 1.00 95.62 356 GLU A O 1
ATOM 2809 N N . GLU A 1 357 ? 29.218 -10.194 40.181 1.00 97.06 357 GLU A N 1
ATOM 2810 C CA . GLU A 1 357 ? 30.610 -10.108 39.743 1.00 97.06 357 GLU A CA 1
ATOM 2811 C C . GLU A 1 357 ? 30.843 -10.855 38.418 1.00 97.06 357 GLU A C 1
ATOM 2813 O O . GLU A 1 357 ? 31.410 -10.290 37.479 1.00 97.06 357 GLU A O 1
ATOM 2818 N N . GLU A 1 358 ? 30.365 -12.100 38.303 1.00 97.19 358 GLU A N 1
ATOM 2819 C CA . GLU A 1 358 ? 30.470 -12.894 37.068 1.00 97.19 358 GLU A CA 1
ATOM 2820 C C . GLU A 1 358 ? 29.690 -12.263 35.915 1.00 97.19 358 GLU A C 1
ATOM 2822 O O . GLU A 1 358 ? 30.132 -12.297 34.765 1.00 97.19 358 GLU A O 1
ATOM 2827 N N . TYR A 1 359 ? 28.531 -11.676 36.209 1.00 96.50 359 TYR A N 1
ATOM 2828 C CA . TYR A 1 359 ? 27.694 -11.003 35.230 1.00 96.50 359 TYR A CA 1
ATOM 2829 C C . TYR A 1 359 ? 28.378 -9.753 34.671 1.00 96.50 359 TYR A C 1
ATOM 2831 O O . TYR A 1 359 ? 28.429 -9.588 33.452 1.00 96.50 359 TYR A O 1
ATOM 2839 N N . GLN A 1 360 ? 28.957 -8.902 35.527 1.00 97.06 360 GLN A N 1
ATOM 2840 C CA . GLN A 1 360 ? 29.698 -7.720 35.073 1.00 97.06 360 GLN A CA 1
ATOM 2841 C C . GLN A 1 360 ? 30.955 -8.105 34.285 1.00 97.06 360 GLN A C 1
ATOM 2843 O O . GLN A 1 360 ? 31.211 -7.521 33.230 1.00 97.06 360 GLN A O 1
ATOM 2848 N N . ALA A 1 361 ? 31.694 -9.127 34.730 1.00 96.69 361 ALA A N 1
ATOM 2849 C CA . ALA A 1 361 ? 32.835 -9.656 33.985 1.00 96.69 361 ALA A CA 1
ATOM 2850 C C . ALA A 1 361 ? 32.416 -10.203 32.608 1.00 96.69 361 ALA A C 1
ATOM 2852 O O . ALA A 1 361 ? 33.037 -9.876 31.601 1.00 96.69 361 ALA A O 1
ATOM 2853 N N . SER A 1 362 ? 31.315 -10.959 32.542 1.00 95.88 362 SER A N 1
ATOM 2854 C CA . SER A 1 362 ? 30.792 -11.520 31.285 1.00 95.88 362 SER A CA 1
ATOM 2855 C C . SER A 1 362 ? 30.271 -10.436 30.335 1.00 95.88 362 SER A C 1
ATOM 2857 O O . SER A 1 362 ? 30.411 -10.552 29.122 1.00 95.88 362 SER A O 1
ATOM 2859 N N . LYS A 1 363 ? 29.691 -9.348 30.861 1.00 96.50 363 LYS A N 1
ATOM 2860 C CA . LYS A 1 363 ? 29.319 -8.180 30.050 1.00 96.50 363 LYS A CA 1
ATOM 2861 C C . LYS A 1 363 ? 30.537 -7.470 29.467 1.00 96.50 363 LYS A C 1
ATOM 2863 O O . LYS A 1 363 ? 30.480 -7.046 28.317 1.00 96.50 363 LYS A O 1
ATOM 2868 N N . ALA A 1 364 ? 31.600 -7.312 30.255 1.00 96.88 364 ALA A N 1
ATOM 2869 C CA . ALA A 1 364 ? 32.841 -6.714 29.777 1.00 96.88 364 ALA A CA 1
ATOM 2870 C C . ALA A 1 364 ? 33.465 -7.579 28.672 1.00 96.88 364 ALA A C 1
ATOM 2872 O O . ALA A 1 364 ? 33.767 -7.062 27.603 1.00 96.88 364 ALA A O 1
ATOM 2873 N N . ASP A 1 365 ? 33.548 -8.894 28.882 1.00 96.94 365 ASP A N 1
ATOM 2874 C CA . ASP A 1 365 ? 34.030 -9.855 27.883 1.00 96.94 365 ASP A CA 1
ATOM 2875 C C . ASP A 1 365 ? 33.208 -9.822 26.579 1.00 96.94 365 ASP A C 1
ATOM 2877 O O . ASP A 1 365 ? 33.762 -9.767 25.480 1.00 96.94 365 ASP A O 1
ATOM 2881 N N . LEU A 1 366 ? 31.877 -9.739 26.676 1.00 97.38 366 LEU A N 1
ATOM 2882 C CA . LEU A 1 366 ? 30.999 -9.571 25.515 1.00 97.38 366 LEU A CA 1
ATOM 2883 C C . LEU A 1 366 ? 31.316 -8.292 24.718 1.00 97.38 366 LEU A C 1
ATOM 2885 O O . LEU A 1 366 ? 31.343 -8.331 23.486 1.00 97.38 366 LEU A O 1
ATOM 2889 N N . CYS A 1 367 ? 31.554 -7.163 25.394 1.00 98.00 367 CYS A N 1
ATOM 2890 C CA . CYS A 1 367 ? 31.959 -5.919 24.735 1.00 98.00 367 CYS A CA 1
ATOM 2891 C C . CYS A 1 367 ? 33.310 -6.082 24.025 1.00 98.00 367 CYS A C 1
ATOM 2893 O O . CYS A 1 367 ? 33.435 -5.744 22.850 1.00 98.00 367 CYS A O 1
ATOM 2895 N N . GLU A 1 368 ? 34.298 -6.631 24.729 1.00 97.38 368 GLU A N 1
ATOM 2896 C CA . GLU A 1 368 ? 35.671 -6.806 24.252 1.00 97.38 368 GLU A CA 1
ATOM 2897 C C . GLU A 1 368 ? 35.743 -7.720 23.025 1.00 97.38 368 GLU A C 1
ATOM 2899 O O . GLU A 1 368 ? 36.229 -7.315 21.969 1.00 97.38 368 GLU A O 1
ATOM 2904 N N . THR A 1 369 ? 35.155 -8.912 23.115 1.00 96.69 369 THR A N 1
ATOM 2905 C CA . THR A 1 369 ? 35.123 -9.875 22.005 1.00 96.69 369 THR A CA 1
ATOM 2906 C C . THR A 1 369 ? 34.319 -9.364 20.809 1.00 96.69 369 THR A C 1
ATOM 2908 O O . THR A 1 369 ? 34.591 -9.730 19.664 1.00 96.69 369 THR A O 1
ATOM 2911 N N . THR A 1 370 ? 33.322 -8.505 21.041 1.00 97.44 370 THR A N 1
ATOM 2912 C CA . THR A 1 370 ? 32.564 -7.863 19.961 1.00 97.44 370 THR A CA 1
ATOM 2913 C C . THR A 1 370 ? 33.388 -6.804 19.238 1.00 97.44 370 THR A C 1
ATOM 2915 O O . THR A 1 370 ? 33.302 -6.735 18.011 1.00 97.44 370 THR A O 1
ATOM 2918 N N . LEU A 1 371 ? 34.197 -6.018 19.958 1.00 97.56 371 LEU A N 1
ATOM 2919 C CA . LEU A 1 371 ? 35.140 -5.072 19.354 1.00 97.56 371 LEU A CA 1
ATOM 2920 C C . LEU A 1 371 ? 36.216 -5.804 18.547 1.00 97.56 371 LEU A C 1
ATOM 2922 O O . LEU A 1 371 ? 36.480 -5.407 17.417 1.00 97.56 371 LEU A O 1
ATOM 2926 N N . ASP A 1 372 ? 36.767 -6.900 19.075 1.00 96.69 372 ASP A N 1
ATOM 2927 C CA . ASP A 1 372 ? 37.768 -7.712 18.369 1.00 96.69 372 ASP A CA 1
ATOM 2928 C C . ASP A 1 372 ? 37.213 -8.289 17.058 1.00 96.69 372 ASP A C 1
ATOM 2930 O O . ASP A 1 372 ? 37.870 -8.246 16.018 1.00 96.69 372 ASP A O 1
ATOM 2934 N N . ALA A 1 373 ? 35.975 -8.793 17.079 1.00 95.94 373 ALA A N 1
ATOM 2935 C CA . ALA A 1 373 ? 35.312 -9.295 15.877 1.00 95.94 373 ALA A CA 1
ATOM 2936 C C . ALA A 1 373 ? 34.980 -8.176 14.871 1.00 95.94 373 ALA A C 1
ATOM 2938 O O . ALA A 1 373 ? 35.049 -8.388 13.657 1.00 95.94 373 ALA A O 1
ATOM 2939 N N . LEU A 1 374 ? 34.619 -6.990 15.369 1.00 95.31 374 LEU A N 1
ATOM 2940 C CA . LEU A 1 374 ? 34.251 -5.837 14.551 1.00 95.31 374 LEU A CA 1
ATOM 2941 C C . LEU A 1 374 ? 35.468 -5.157 13.908 1.00 95.31 374 LEU A C 1
ATOM 2943 O O . LEU A 1 374 ? 35.320 -4.596 12.825 1.00 95.31 374 LEU A O 1
ATOM 2947 N N . ASP A 1 375 ? 36.659 -5.251 14.510 1.00 95.06 375 ASP A N 1
ATOM 2948 C CA . ASP A 1 375 ? 37.899 -4.625 14.019 1.00 95.06 375 ASP A CA 1
ATOM 2949 C C . ASP A 1 375 ? 38.228 -5.004 12.565 1.00 95.06 375 ASP A C 1
ATOM 2951 O O . ASP A 1 375 ? 38.675 -4.175 11.774 1.00 95.06 375 ASP A O 1
ATOM 2955 N N . LYS A 1 376 ? 37.881 -6.234 12.157 1.00 93.62 376 LYS A N 1
ATOM 2956 C CA . LYS A 1 376 ? 38.001 -6.703 10.765 1.00 93.62 376 LYS A CA 1
ATOM 2957 C C . LYS A 1 376 ? 37.246 -5.817 9.761 1.00 93.62 376 LYS A C 1
ATOM 2959 O O . LYS A 1 376 ? 37.665 -5.710 8.610 1.00 93.62 376 LYS A O 1
ATOM 2964 N N . TYR A 1 377 ? 36.111 -5.251 10.165 1.00 93.69 377 TYR A N 1
ATOM 2965 C CA . TYR A 1 377 ? 35.205 -4.490 9.297 1.00 93.69 377 TYR A CA 1
ATOM 2966 C C . TYR A 1 377 ? 35.262 -2.987 9.567 1.00 93.69 377 TYR A C 1
ATOM 2968 O O . TYR A 1 377 ? 35.043 -2.193 8.658 1.00 93.69 377 TYR A O 1
ATOM 2976 N N . VAL A 1 378 ? 35.589 -2.600 10.799 1.00 93.38 378 VAL A N 1
ATOM 2977 C CA . VAL A 1 378 ? 35.798 -1.216 11.221 1.00 93.38 378 VAL A CA 1
ATOM 2978 C C . VAL A 1 378 ? 37.187 -1.150 11.863 1.00 93.38 378 VAL A C 1
ATOM 2980 O O . VAL A 1 378 ? 37.308 -1.346 13.070 1.00 93.38 378 VAL A O 1
ATOM 2983 N N . PRO A 1 379 ? 38.250 -0.902 11.076 1.00 92.31 379 PRO A N 1
ATOM 2984 C CA . PRO A 1 379 ? 39.618 -0.959 11.580 1.00 92.31 379 PRO A CA 1
ATOM 2985 C C . PRO A 1 379 ? 39.848 0.004 12.742 1.00 92.31 379 PRO A C 1
ATOM 2987 O O . PRO A 1 379 ? 39.422 1.160 12.677 1.00 92.31 379 PRO A O 1
ATOM 2990 N N . ASP A 1 380 ? 40.549 -0.452 13.777 1.00 92.12 380 ASP A N 1
ATOM 2991 C CA . ASP A 1 380 ? 40.876 0.324 14.976 1.00 92.12 380 ASP A CA 1
ATOM 2992 C C . ASP A 1 380 ? 39.639 0.756 15.796 1.00 92.12 380 ASP A C 1
ATOM 2994 O O . ASP A 1 380 ? 39.690 1.716 16.573 1.00 92.12 380 ASP A O 1
ATOM 2998 N N . VAL A 1 381 ? 38.493 0.067 15.644 1.00 93.56 381 VAL A N 1
ATOM 2999 C CA . VAL A 1 381 ? 37.209 0.452 16.275 1.00 93.56 381 VAL A CA 1
ATOM 3000 C C . VAL A 1 381 ? 37.331 0.657 17.783 1.00 93.56 381 VAL A C 1
ATOM 3002 O O . VAL A 1 381 ? 36.718 1.560 18.349 1.00 93.56 381 VAL A O 1
ATOM 3005 N N . ARG A 1 382 ? 38.183 -0.133 18.432 1.00 93.88 382 ARG A N 1
ATOM 3006 C CA . ARG A 1 382 ? 38.447 -0.077 19.869 1.00 93.88 382 ARG A CA 1
ATOM 3007 C C . ARG A 1 382 ? 38.953 1.291 20.332 1.00 93.88 382 ARG A C 1
ATOM 3009 O O . ARG A 1 382 ? 38.439 1.829 21.306 1.00 93.88 382 ARG A O 1
ATOM 3016 N N . ASN A 1 383 ? 39.928 1.873 19.633 1.00 91.81 383 ASN A N 1
ATOM 3017 C CA . ASN A 1 383 ? 40.494 3.185 19.985 1.00 91.81 383 ASN A CA 1
ATOM 3018 C C . ASN A 1 383 ? 39.636 4.355 19.470 1.00 91.81 383 ASN A C 1
ATOM 3020 O O . ASN A 1 383 ? 39.801 5.520 19.869 1.00 91.81 383 ASN A O 1
ATOM 3024 N N . ARG A 1 384 ? 38.721 4.051 18.551 1.00 92.31 384 ARG A N 1
ATOM 3025 C CA . ARG A 1 384 ? 37.784 4.989 17.936 1.00 92.31 384 ARG A CA 1
ATOM 3026 C C . ARG A 1 384 ? 36.476 5.123 18.716 1.00 92.31 384 ARG A C 1
ATOM 3028 O O . ARG A 1 384 ? 35.870 6.195 18.676 1.00 92.31 384 ARG A O 1
ATOM 3035 N N . ALA A 1 385 ? 36.068 4.091 19.449 1.00 93.38 385 ALA A N 1
ATOM 3036 C CA . ALA A 1 385 ? 34.870 4.109 20.272 1.00 93.38 385 ALA A CA 1
ATOM 3037 C C . ALA A 1 385 ? 34.994 5.116 21.430 1.00 93.38 385 ALA A C 1
ATOM 3039 O O . ALA A 1 385 ? 35.996 5.167 22.140 1.00 93.38 385 ALA A O 1
ATOM 3040 N N . VAL A 1 386 ? 33.953 5.926 21.626 1.00 93.62 386 VAL A N 1
ATOM 3041 C CA . VAL A 1 386 ? 33.823 6.860 22.762 1.00 93.62 386 VAL A CA 1
ATOM 3042 C C . VAL A 1 386 ? 32.900 6.323 23.850 1.00 93.62 386 VAL A C 1
ATOM 3044 O O . VAL A 1 386 ? 32.912 6.824 24.972 1.00 93.62 386 VAL A O 1
ATOM 3047 N N . HIS A 1 387 ? 32.098 5.312 23.520 1.00 95.31 387 HIS A N 1
ATOM 3048 C CA . HIS A 1 387 ? 31.208 4.629 24.448 1.00 95.31 387 HIS A CA 1
ATOM 3049 C C . HIS A 1 387 ? 30.968 3.199 23.972 1.00 95.31 387 HIS A C 1
ATOM 3051 O O . HIS A 1 387 ? 30.709 2.995 22.785 1.00 95.31 387 HIS A O 1
ATOM 3057 N N . VAL A 1 388 ? 31.034 2.236 24.892 1.00 96.62 388 VAL A N 1
ATOM 3058 C CA . VAL A 1 388 ? 30.721 0.824 24.645 1.00 96.62 388 VAL A CA 1
ATOM 3059 C C . VAL A 1 388 ? 29.975 0.274 25.853 1.00 96.62 388 VAL A C 1
ATOM 3061 O O . VAL A 1 388 ? 30.442 0.403 26.984 1.00 96.62 388 VAL A O 1
ATOM 3064 N N . GLU A 1 389 ? 28.818 -0.342 25.638 1.00 96.12 389 GLU A N 1
ATOM 3065 C CA . GLU A 1 389 ? 28.094 -1.047 26.697 1.00 96.12 389 GLU A CA 1
ATOM 3066 C C . GLU A 1 389 ? 27.263 -2.201 26.145 1.00 96.12 389 GLU A C 1
ATOM 3068 O O . GLU A 1 389 ? 26.936 -2.217 24.963 1.00 96.12 389 GLU A O 1
ATOM 3073 N N . ALA A 1 390 ? 26.856 -3.127 27.016 1.00 96.06 390 ALA A N 1
ATOM 3074 C CA . ALA A 1 390 ? 26.037 -4.267 26.623 1.00 96.06 390 ALA A CA 1
ATOM 3075 C C . ALA A 1 390 ? 24.685 -4.347 27.348 1.00 96.06 390 ALA A C 1
ATOM 3077 O O . ALA A 1 390 ? 24.567 -3.979 28.523 1.00 96.06 390 ALA A O 1
ATOM 3078 N N . SER A 1 391 ? 23.690 -4.923 26.673 1.00 95.44 391 SER A N 1
ATOM 3079 C CA . SER A 1 391 ? 22.477 -5.488 27.275 1.00 95.44 391 SER A CA 1
ATOM 3080 C C . SER A 1 391 ? 22.433 -7.000 27.076 1.00 95.44 391 SER A C 1
ATOM 3082 O O . SER A 1 391 ? 22.947 -7.529 26.098 1.00 95.44 391 SER A O 1
ATOM 3084 N N . THR A 1 392 ? 21.811 -7.703 28.014 1.00 95.62 392 THR A N 1
ATOM 3085 C CA . THR A 1 392 ? 21.807 -9.173 28.106 1.00 95.62 392 THR A CA 1
ATOM 3086 C C . THR A 1 392 ? 20.387 -9.680 28.395 1.00 95.62 392 THR A C 1
ATOM 3088 O O . THR A 1 392 ? 19.510 -8.857 28.687 1.00 95.62 392 THR A O 1
ATOM 3091 N N . PRO A 1 393 ? 20.144 -11.002 28.458 1.00 95.62 393 PRO A N 1
ATOM 3092 C CA . PRO A 1 393 ? 18.854 -11.540 28.892 1.00 95.62 393 PRO A CA 1
ATOM 3093 C C . PRO A 1 393 ? 18.362 -10.997 30.245 1.00 95.62 393 PRO A C 1
ATOM 3095 O O . PRO A 1 393 ? 17.181 -10.678 30.381 1.00 95.62 393 PRO A O 1
ATOM 3098 N N . ARG A 1 394 ? 19.259 -10.772 31.225 1.00 95.88 394 ARG A N 1
ATOM 3099 C CA . ARG A 1 394 ? 18.915 -10.115 32.508 1.00 95.88 394 ARG A CA 1
ATOM 3100 C C . ARG A 1 394 ? 18.446 -8.672 32.309 1.00 95.88 394 ARG A C 1
ATOM 3102 O O . ARG A 1 394 ? 17.544 -8.216 33.002 1.00 95.88 394 ARG A O 1
ATOM 3109 N N . THR A 1 395 ? 19.032 -7.963 31.344 1.00 94.38 395 THR A N 1
ATOM 3110 C CA . THR A 1 395 ? 18.632 -6.589 31.001 1.00 94.38 395 THR A CA 1
ATOM 3111 C C . THR A 1 395 ? 17.246 -6.571 30.357 1.00 94.38 395 THR A C 1
ATOM 3113 O O . THR A 1 395 ? 16.391 -5.799 30.781 1.00 94.38 395 THR A O 1
ATOM 3116 N N . PHE A 1 396 ? 16.991 -7.453 29.385 1.00 93.38 396 PHE A N 1
ATOM 3117 C CA . PHE A 1 396 ? 15.676 -7.572 28.749 1.00 93.38 396 PHE A CA 1
ATOM 3118 C C . PHE A 1 396 ? 14.590 -7.949 29.758 1.00 93.38 396 PHE A C 1
ATOM 3120 O O . PHE A 1 396 ? 13.540 -7.309 29.785 1.00 93.38 396 PHE A O 1
ATOM 3127 N N . ASN A 1 397 ? 14.852 -8.927 30.629 1.00 93.31 397 ASN A N 1
ATOM 3128 C CA . ASN A 1 397 ? 13.915 -9.322 31.678 1.00 93.31 397 ASN A CA 1
ATOM 3129 C C . ASN A 1 397 ? 13.603 -8.164 32.637 1.00 93.31 397 ASN A C 1
ATOM 3131 O O . ASN A 1 397 ? 12.434 -7.926 32.922 1.00 93.31 397 ASN A O 1
ATOM 3135 N N . HIS A 1 398 ? 14.617 -7.405 33.064 1.00 92.38 398 HIS A N 1
ATOM 3136 C CA . HIS A 1 398 ? 14.424 -6.253 33.942 1.00 92.38 398 HIS A CA 1
ATOM 3137 C C . HIS A 1 398 ? 13.527 -5.173 33.318 1.00 92.38 398 HIS A C 1
ATOM 3139 O O . HIS A 1 398 ? 12.602 -4.703 33.966 1.00 92.38 398 HIS A O 1
ATOM 3145 N N . TYR A 1 399 ? 13.770 -4.794 32.060 1.00 91.06 399 TYR A N 1
ATOM 3146 C CA . TYR A 1 399 ? 13.062 -3.666 31.440 1.00 91.06 399 TYR A CA 1
ATOM 3147 C C . TYR A 1 399 ? 11.721 -4.020 30.794 1.00 91.06 399 TYR A C 1
ATOM 3149 O O . TYR A 1 399 ? 10.904 -3.129 30.586 1.00 91.06 399 TYR A O 1
ATOM 3157 N N . THR A 1 400 ? 11.487 -5.283 30.438 1.00 89.38 400 THR A N 1
ATOM 3158 C CA . THR A 1 400 ? 10.252 -5.697 29.739 1.00 89.38 400 THR A CA 1
ATOM 3159 C C . THR A 1 400 ? 9.378 -6.640 30.555 1.00 89.38 400 THR A C 1
ATOM 3161 O O . THR A 1 400 ? 8.255 -6.928 30.154 1.00 89.38 400 THR A O 1
ATOM 3164 N N . HIS A 1 401 ? 9.902 -7.185 31.658 1.00 90.19 401 HIS A N 1
ATOM 3165 C CA . HIS A 1 401 ? 9.290 -8.277 32.422 1.00 90.19 401 HIS A CA 1
ATOM 3166 C C . HIS A 1 401 ? 8.964 -9.527 31.582 1.00 90.19 401 HIS A C 1
ATOM 3168 O O . HIS A 1 401 ? 8.250 -10.422 32.039 1.00 90.19 401 HIS A O 1
ATOM 3174 N N . HIS A 1 402 ? 9.508 -9.643 30.363 1.00 89.56 402 HIS A N 1
ATOM 3175 C CA . HIS A 1 402 ? 9.370 -10.855 29.570 1.00 89.56 402 HIS A CA 1
ATOM 3176 C C . HIS A 1 402 ? 10.048 -12.021 30.283 1.00 89.56 402 HIS A C 1
ATOM 3178 O O . HIS A 1 402 ? 11.201 -11.921 30.719 1.00 89.56 402 HIS A O 1
ATOM 3184 N N . LEU A 1 403 ? 9.330 -13.142 30.376 1.00 89.88 403 LEU A N 1
ATOM 3185 C CA . LEU A 1 403 ? 9.849 -14.380 30.944 1.00 89.88 403 LEU A CA 1
ATOM 3186 C C . LEU A 1 403 ? 11.160 -14.755 30.239 1.00 89.88 403 LEU A C 1
ATOM 3188 O O . LEU A 1 403 ? 11.238 -14.705 29.011 1.00 89.88 403 LEU A O 1
ATOM 3192 N N . ASN A 1 404 ? 12.194 -15.065 31.024 1.00 92.25 404 ASN A N 1
ATOM 3193 C CA . ASN A 1 404 ? 13.543 -15.392 30.548 1.00 92.25 404 ASN A CA 1
ATOM 3194 C C . ASN A 1 404 ? 14.197 -14.304 29.666 1.00 92.25 404 ASN A C 1
ATOM 3196 O O . ASN A 1 404 ? 15.139 -14.576 28.925 1.00 92.25 404 ASN A O 1
ATOM 3200 N N . GLY A 1 405 ? 13.699 -13.064 29.718 1.00 91.38 405 GLY A N 1
ATOM 3201 C CA . GLY A 1 405 ? 14.182 -11.964 28.883 1.00 91.38 405 GLY A CA 1
ATOM 3202 C C . GLY A 1 405 ? 13.928 -12.173 27.390 1.00 91.38 405 GLY A C 1
ATOM 3203 O O . GLY A 1 405 ? 14.687 -11.653 26.576 1.00 91.38 405 GLY A O 1
ATOM 3204 N N . ALA A 1 406 ? 12.915 -12.959 27.017 1.00 90.88 406 ALA A N 1
ATOM 3205 C CA . ALA A 1 406 ? 12.659 -13.330 25.628 1.00 90.88 406 ALA A CA 1
ATOM 3206 C C . ALA A 1 406 ? 12.415 -12.115 24.717 1.00 90.88 406 ALA A C 1
ATOM 3208 O O . ALA A 1 406 ? 11.550 -11.278 24.993 1.00 90.88 406 ALA A O 1
ATOM 3209 N N . SER A 1 407 ? 13.118 -12.062 23.584 1.00 86.38 407 SER A N 1
ATOM 3210 C CA . SER A 1 407 ? 13.045 -10.930 22.646 1.00 86.38 407 SER A CA 1
ATOM 3211 C C . SER A 1 407 ? 11.832 -11.005 21.707 1.00 86.38 407 SER A C 1
ATOM 3213 O O . SER A 1 407 ? 11.379 -9.990 21.192 1.00 86.38 407 SER A O 1
ATOM 3215 N N . PHE A 1 408 ? 11.258 -12.197 21.514 1.00 83.88 408 PHE A N 1
ATOM 3216 C CA . PHE A 1 408 ? 10.162 -12.433 20.559 1.00 83.88 408 PHE A CA 1
ATOM 3217 C C . PHE A 1 408 ? 8.949 -13.147 21.177 1.00 83.88 408 PHE A C 1
ATOM 3219 O O . PHE A 1 408 ? 8.143 -13.738 20.461 1.00 83.88 408 PHE A O 1
ATOM 3226 N N . GLY A 1 409 ? 8.800 -13.087 22.504 1.00 87.38 409 GLY A N 1
ATOM 3227 C CA . GLY A 1 409 ? 7.664 -13.670 23.223 1.00 87.38 409 GLY A CA 1
ATOM 3228 C C . GLY A 1 409 ? 7.637 -15.200 23.175 1.00 87.38 409 GLY A C 1
ATOM 3229 O O . GLY A 1 409 ? 8.591 -15.837 23.620 1.00 87.38 409 GLY A O 1
ATOM 3230 N N . THR A 1 410 ? 6.543 -15.805 22.705 1.00 90.31 410 THR A N 1
ATOM 3231 C CA . THR A 1 410 ? 6.365 -17.273 22.673 1.00 90.31 410 THR A CA 1
ATOM 3232 C C . THR A 1 410 ? 6.532 -17.866 21.274 1.00 90.31 410 THR A C 1
ATOM 3234 O O . THR A 1 410 ? 6.368 -17.185 20.260 1.00 90.31 410 THR A O 1
ATOM 3237 N N . LYS A 1 411 ? 6.858 -19.163 21.218 1.00 87.69 411 LYS A N 1
ATOM 3238 C CA . LYS A 1 411 ? 6.892 -19.955 19.981 1.00 87.69 411 LYS A CA 1
ATOM 3239 C C . LYS A 1 411 ? 5.479 -20.173 19.422 1.00 87.69 411 LYS A C 1
ATOM 3241 O O . LYS A 1 411 ? 4.489 -19.732 20.007 1.00 87.69 411 LYS A O 1
ATOM 3246 N N . PHE A 1 412 ? 5.398 -20.781 18.236 1.00 82.81 412 PHE A N 1
ATOM 3247 C CA . PHE A 1 412 ? 4.190 -20.852 17.407 1.00 82.81 412 PHE A CA 1
ATOM 3248 C C . PHE A 1 412 ? 2.928 -21.320 18.153 1.00 82.81 412 PHE A C 1
ATOM 3250 O O . PHE A 1 412 ? 1.875 -20.697 18.021 1.00 82.81 412 PHE A O 1
ATOM 3257 N N . GLU A 1 413 ? 3.056 -22.328 19.012 1.00 85.69 413 GLU A N 1
ATOM 3258 C CA . GLU A 1 413 ? 1.969 -22.885 19.820 1.00 85.69 413 GLU A CA 1
ATOM 3259 C C . GLU A 1 413 ? 1.288 -21.867 20.760 1.00 85.69 413 GLU A C 1
ATOM 3261 O O . GLU A 1 413 ? 0.120 -22.025 21.114 1.00 85.69 413 GLU A O 1
ATOM 3266 N N . GLY A 1 414 ? 1.963 -20.767 21.113 1.00 89.50 414 GLY A N 1
ATOM 3267 C CA . GLY A 1 414 ? 1.393 -19.717 21.959 1.00 89.50 414 GLY A CA 1
ATOM 3268 C C . GLY A 1 414 ? 0.253 -18.931 21.308 1.00 89.50 414 GLY A C 1
ATOM 3269 O O . GLY A 1 414 ? -0.564 -18.347 22.020 1.00 89.50 414 GLY A O 1
ATOM 3270 N N . LEU A 1 415 ? 0.158 -18.920 19.974 1.00 88.38 415 LEU A N 1
ATOM 3271 C CA . LEU A 1 415 ? -0.902 -18.195 19.271 1.00 88.38 415 LEU A CA 1
ATOM 3272 C C . LEU A 1 415 ? -2.290 -18.788 19.557 1.00 88.38 415 LEU A C 1
ATOM 3274 O O . LEU A 1 415 ? -3.248 -18.035 19.733 1.00 88.38 415 LEU A O 1
ATOM 3278 N N . ALA A 1 416 ? -2.402 -20.118 19.628 1.00 88.44 416 ALA A N 1
ATOM 3279 C CA . ALA A 1 416 ? -3.665 -20.792 19.925 1.00 88.44 416 ALA A CA 1
ATOM 3280 C C . ALA A 1 416 ? -4.164 -20.432 21.332 1.00 88.44 416 ALA A C 1
ATOM 3282 O O . ALA A 1 416 ? -5.298 -19.985 21.487 1.00 88.44 416 ALA A O 1
ATOM 3283 N N . VAL A 1 417 ? -3.273 -20.512 22.325 1.00 93.56 417 VAL A N 1
ATOM 3284 C CA . VAL A 1 417 ? -3.565 -20.151 23.721 1.00 93.56 417 VAL A CA 1
ATOM 3285 C C . VAL A 1 417 ? -3.956 -18.674 23.841 1.00 93.56 417 VAL A C 1
ATOM 3287 O O . VAL A 1 417 ? -4.948 -18.353 24.487 1.00 93.56 417 VAL A O 1
ATOM 3290 N N . SER A 1 418 ? -3.239 -17.770 23.163 1.00 94.06 418 SER A N 1
ATOM 3291 C CA . SER A 1 418 ? -3.563 -16.335 23.135 1.00 94.06 418 SER A CA 1
ATOM 3292 C C . SER A 1 418 ? -4.973 -16.061 22.602 1.00 94.06 418 SER A C 1
ATOM 3294 O O . SER A 1 418 ? -5.721 -15.287 23.195 1.00 94.06 418 SER A O 1
ATOM 3296 N N . ARG A 1 419 ? -5.360 -16.713 21.495 1.00 91.81 419 ARG A N 1
ATOM 3297 C CA . ARG A 1 419 ? -6.687 -16.552 20.873 1.00 91.81 419 ARG A CA 1
ATOM 3298 C C . ARG A 1 419 ? -7.820 -17.199 21.666 1.00 91.81 419 ARG A C 1
ATOM 3300 O O . ARG A 1 419 ? -8.965 -16.815 21.460 1.00 91.81 419 ARG A O 1
ATOM 3307 N N . ALA A 1 420 ? -7.501 -18.175 22.514 1.00 93.81 420 ALA A N 1
ATOM 3308 C CA . ALA A 1 420 ? -8.458 -18.917 23.327 1.00 93.81 420 ALA A CA 1
ATOM 3309 C C . ALA A 1 420 ? -8.783 -18.238 24.679 1.00 93.81 420 ALA A C 1
ATOM 3311 O O . ALA A 1 420 ? -9.718 -18.650 25.370 1.00 93.81 420 ALA A O 1
ATOM 3312 N N . LEU A 1 421 ? -8.036 -17.194 25.069 1.00 94.88 421 LEU A N 1
ATOM 3313 C CA . LEU A 1 421 ? -8.249 -16.470 26.330 1.00 94.88 421 LEU A CA 1
ATOM 3314 C C . LEU A 1 421 ? -9.669 -15.897 26.498 1.00 94.88 421 LEU A C 1
ATOM 3316 O O . LEU A 1 421 ? -10.248 -16.129 27.562 1.00 94.88 421 LEU A O 1
ATOM 3320 N N . PRO A 1 422 ? -10.279 -15.240 25.490 1.00 94.50 422 PRO A N 1
ATOM 3321 C CA . PRO A 1 422 ? -11.620 -14.668 25.639 1.00 94.50 422 PRO A CA 1
ATOM 3322 C C . PRO A 1 422 ? -12.719 -15.716 25.860 1.00 94.50 422 PRO A C 1
ATOM 3324 O O . PRO A 1 422 ? -13.802 -15.382 26.336 1.00 94.50 422 PRO A O 1
ATOM 3327 N N . GLN A 1 423 ? -12.469 -16.979 25.490 1.00 93.94 423 GLN A N 1
ATOM 3328 C CA . GLN A 1 423 ? -13.384 -18.101 25.720 1.00 93.94 423 GLN A CA 1
ATOM 3329 C C . GLN A 1 423 ? -13.234 -18.693 27.123 1.00 93.94 423 GLN A C 1
ATOM 3331 O O . GLN A 1 423 ? -14.163 -19.342 27.594 1.00 93.94 423 GLN A O 1
ATOM 3336 N N . GLN A 1 424 ? -12.086 -18.492 27.776 1.00 95.06 424 GLN A N 1
ATOM 3337 C CA . GLN A 1 424 ? -11.902 -18.865 29.178 1.00 95.06 424 GLN A CA 1
ATOM 3338 C C . GLN A 1 424 ? -12.461 -17.788 30.108 1.00 95.06 424 GLN A C 1
ATOM 3340 O O . GLN A 1 424 ? -13.137 -18.108 31.079 1.00 95.06 424 GLN A O 1
ATOM 3345 N N . ILE A 1 425 ? -12.168 -16.518 29.811 1.00 96.75 425 ILE A N 1
ATOM 3346 C CA . ILE A 1 425 ? -12.571 -15.375 30.629 1.00 96.75 425 ILE A CA 1
ATOM 3347 C C . ILE A 1 425 ? -13.072 -14.263 29.704 1.00 96.75 425 ILE A C 1
ATOM 3349 O O . ILE A 1 425 ? -12.309 -13.648 28.957 1.00 96.75 425 ILE A O 1
ATOM 3353 N N . GLY A 1 426 ? -14.370 -13.979 29.769 1.00 95.50 426 GLY A N 1
ATOM 3354 C CA . GLY A 1 426 ? -15.011 -12.907 29.023 1.00 95.50 426 GLY A CA 1
ATOM 3355 C C . GLY A 1 426 ? -14.393 -11.548 29.351 1.00 95.50 426 GLY A C 1
ATOM 3356 O O . GLY A 1 426 ? -14.220 -11.187 30.515 1.00 95.50 426 GLY A O 1
ATOM 3357 N N . GLY A 1 427 ? -14.050 -10.791 28.310 1.00 95.31 427 GLY A N 1
ATOM 3358 C CA . GLY A 1 427 ? -13.378 -9.500 28.455 1.00 95.31 427 GLY A CA 1
ATOM 3359 C C . GLY A 1 427 ? -11.854 -9.593 28.598 1.00 95.31 427 GLY A C 1
ATOM 3360 O O . GLY A 1 427 ? -11.207 -8.552 28.584 1.00 95.31 427 GLY A O 1
ATOM 3361 N N . LEU A 1 428 ? -11.249 -10.786 28.697 1.00 98.12 428 LEU A N 1
ATOM 3362 C CA . LEU A 1 428 ? -9.792 -10.943 28.762 1.00 98.12 428 LEU A CA 1
ATOM 3363 C C . LEU A 1 428 ? -9.200 -11.271 27.389 1.00 98.12 428 LEU A C 1
ATOM 3365 O O . LEU A 1 428 ? -9.478 -12.317 26.809 1.00 98.12 428 LEU A O 1
ATOM 3369 N N . TYR A 1 429 ? -8.308 -10.410 26.914 1.00 97.88 429 TYR A N 1
ATOM 3370 C CA . TYR A 1 429 ? -7.625 -10.554 25.635 1.00 97.88 429 TYR A CA 1
ATOM 3371 C C . TYR A 1 429 ? -6.114 -10.436 25.801 1.00 97.88 429 TYR A C 1
ATOM 3373 O O . TYR A 1 429 ? -5.612 -9.796 26.727 1.00 97.88 429 TYR A O 1
ATOM 3381 N N . HIS A 1 430 ? -5.380 -11.017 24.858 1.00 96.56 430 HIS A N 1
ATOM 3382 C CA . HIS A 1 430 ? -3.930 -10.914 24.793 1.00 96.56 430 HIS A CA 1
ATOM 3383 C C . HIS A 1 430 ? -3.482 -10.488 23.392 1.00 96.56 430 HIS A C 1
ATOM 3385 O O . HIS A 1 430 ? -3.941 -11.037 22.393 1.00 96.56 430 HIS A O 1
ATOM 3391 N N . ALA A 1 431 ? -2.554 -9.535 23.330 1.00 91.94 431 ALA A N 1
ATOM 3392 C CA . ALA A 1 431 ? -1.894 -9.055 22.120 1.00 91.94 431 ALA A CA 1
ATOM 3393 C C . ALA A 1 431 ? -0.368 -9.052 22.329 1.00 91.94 431 ALA A C 1
ATOM 3395 O O . ALA A 1 431 ? 0.103 -9.155 23.451 1.00 91.94 431 ALA A O 1
ATOM 3396 N N . GLY A 1 432 ? 0.433 -8.947 21.269 1.00 86.19 432 GLY A N 1
ATOM 3397 C CA . GLY A 1 432 ? 1.899 -8.930 21.381 1.00 86.19 432 GLY A CA 1
ATOM 3398 C C . GLY A 1 432 ? 2.587 -9.912 20.441 1.00 86.19 432 GLY A C 1
ATOM 3399 O O . GLY A 1 432 ? 1.969 -10.453 19.528 1.00 86.19 432 GLY A O 1
ATOM 3400 N N . SER A 1 433 ? 3.881 -10.140 20.662 1.00 78.75 433 SER A N 1
ATOM 3401 C CA . SER A 1 433 ? 4.646 -11.137 19.904 1.00 78.75 433 SER A CA 1
ATOM 3402 C C . SER A 1 433 ? 4.311 -12.538 20.421 1.00 78.75 433 SER A C 1
ATOM 3404 O O . SER A 1 433 ? 4.959 -13.040 21.338 1.00 78.75 433 SER A O 1
ATOM 3406 N N . VAL A 1 434 ? 3.268 -13.155 19.864 1.00 76.69 434 VAL A N 1
ATOM 3407 C CA . VAL A 1 434 ? 2.872 -14.539 20.164 1.00 76.69 434 VAL A CA 1
ATOM 3408 C C . VAL A 1 434 ? 2.822 -15.369 18.900 1.00 76.69 434 VAL A C 1
ATOM 3410 O O . VAL A 1 434 ? 2.079 -15.086 17.962 1.00 76.69 434 VAL A O 1
ATOM 3413 N N . GLY A 1 435 ? 3.632 -16.420 18.894 1.00 65.00 435 GLY A N 1
ATOM 3414 C CA . GLY A 1 435 ? 3.846 -17.238 17.720 1.00 65.00 435 GLY A CA 1
ATOM 3415 C C . GLY A 1 435 ? 4.715 -16.554 16.666 1.00 65.00 435 GLY A C 1
ATOM 3416 O O . GLY A 1 435 ? 4.663 -15.348 16.435 1.00 65.00 435 GLY A O 1
ATOM 3417 N N . ILE A 1 436 ? 5.527 -17.362 15.985 1.00 58.38 436 ILE A N 1
ATOM 3418 C CA . ILE A 1 436 ? 6.508 -16.878 15.006 1.00 58.38 436 ILE A CA 1
ATOM 3419 C C . ILE A 1 436 ? 5.821 -16.176 13.814 1.00 58.38 436 ILE A C 1
ATOM 3421 O O . ILE A 1 436 ? 6.348 -15.185 13.311 1.00 58.38 436 ILE A O 1
ATOM 3425 N N . ILE A 1 437 ? 4.609 -16.606 13.433 1.00 58.81 437 ILE A N 1
ATOM 3426 C CA . ILE A 1 437 ? 3.816 -16.025 12.330 1.00 58.81 437 ILE A CA 1
ATOM 3427 C C . ILE A 1 437 ? 3.498 -14.533 12.551 1.00 58.81 437 ILE A C 1
ATOM 3429 O O . ILE A 1 437 ? 3.473 -13.766 11.591 1.00 58.81 437 ILE A O 1
ATOM 3433 N N . MET A 1 438 ? 3.278 -14.116 13.803 1.00 57.69 438 MET A N 1
ATOM 3434 C CA . MET A 1 438 ? 2.910 -12.743 14.187 1.00 57.69 438 MET A CA 1
ATOM 3435 C C . MET A 1 438 ? 3.996 -12.083 15.056 1.00 57.69 438 MET A C 1
ATOM 3437 O O . MET A 1 438 ? 3.712 -11.172 15.834 1.00 57.69 438 MET A O 1
ATOM 3441 N N . SER A 1 439 ? 5.248 -12.529 14.931 1.00 66.00 439 SER A N 1
ATOM 3442 C CA . SER A 1 439 ? 6.380 -11.992 15.695 1.00 66.00 439 SER A CA 1
ATOM 3443 C C . SER A 1 439 ? 7.019 -10.757 15.040 1.00 66.00 439 SER A C 1
ATOM 3445 O O . SER A 1 439 ? 6.800 -10.454 13.864 1.00 66.00 439 SER A O 1
ATOM 3447 N N . GLY A 1 440 ? 7.800 -10.008 15.823 1.00 80.69 440 GLY A N 1
ATOM 3448 C CA . GLY A 1 440 ? 8.442 -8.766 15.379 1.00 80.69 440 GLY A CA 1
ATOM 3449 C C . GLY A 1 440 ? 7.480 -7.573 15.297 1.00 80.69 440 GLY A C 1
ATOM 3450 O O . GLY A 1 440 ? 6.314 -7.656 15.681 1.00 80.69 440 GLY A O 1
ATOM 3451 N N . TRP A 1 441 ? 7.970 -6.427 14.814 1.00 87.81 441 TRP A N 1
ATOM 3452 C CA . TRP A 1 441 ? 7.218 -5.163 14.846 1.00 87.81 441 TRP A CA 1
ATOM 3453 C C . TRP A 1 441 ? 5.905 -5.208 14.052 1.00 87.81 441 TRP A C 1
ATOM 3455 O O . TRP A 1 441 ? 4.861 -4.810 14.572 1.00 87.81 441 TRP A O 1
ATOM 3465 N N . LEU A 1 442 ? 5.943 -5.737 12.822 1.00 86.81 442 LEU A N 1
ATOM 3466 C CA . LEU A 1 442 ? 4.757 -5.861 11.965 1.00 86.81 442 LEU A CA 1
ATOM 3467 C C . LEU A 1 442 ? 3.721 -6.809 12.557 1.00 86.81 442 LEU A C 1
ATOM 3469 O O . LEU A 1 442 ? 2.532 -6.488 12.578 1.00 86.81 442 LEU A O 1
ATOM 3473 N N . GLY A 1 443 ? 4.173 -7.965 13.039 1.00 84.25 443 GLY A N 1
ATOM 3474 C CA . GLY A 1 443 ? 3.301 -8.966 13.629 1.00 84.25 443 GLY A CA 1
ATOM 3475 C C . GLY A 1 443 ? 2.623 -8.457 14.900 1.00 84.25 443 GLY A C 1
ATOM 3476 O O . GLY A 1 443 ? 1.398 -8.511 14.995 1.00 84.25 443 GLY A O 1
ATOM 3477 N N . ALA A 1 444 ? 3.385 -7.850 15.815 1.00 89.00 444 ALA A N 1
ATOM 3478 C CA . ALA A 1 444 ? 2.850 -7.265 17.042 1.00 89.00 444 ALA A CA 1
ATOM 3479 C C . ALA A 1 444 ? 1.814 -6.165 16.749 1.00 89.00 444 ALA A C 1
ATOM 3481 O O . ALA A 1 444 ? 0.714 -6.188 17.301 1.00 89.00 444 ALA A O 1
ATOM 3482 N N . MET A 1 445 ? 2.129 -5.232 15.842 1.00 90.25 445 MET A N 1
ATOM 3483 C CA . MET A 1 445 ? 1.208 -4.164 15.441 1.00 90.25 445 MET A CA 1
ATOM 3484 C C . MET A 1 445 ? -0.096 -4.736 14.874 1.00 90.25 445 MET A C 1
ATOM 3486 O O . MET A 1 445 ? -1.171 -4.408 15.369 1.00 90.25 445 MET A O 1
ATOM 3490 N N . ASN A 1 446 ? -0.009 -5.632 13.886 1.00 88.38 446 ASN A N 1
ATOM 3491 C CA . ASN A 1 446 ? -1.186 -6.221 13.245 1.00 88.38 446 ASN A CA 1
ATOM 3492 C C . ASN A 1 446 ? -2.003 -7.100 14.192 1.00 88.38 446 ASN A C 1
ATOM 3494 O O . ASN A 1 446 ? -3.229 -7.106 14.097 1.00 88.38 446 ASN A O 1
ATOM 3498 N N . TYR A 1 447 ? -1.364 -7.813 15.122 1.00 89.69 447 TYR A N 1
ATOM 3499 C CA . TYR A 1 447 ? -2.109 -8.585 16.109 1.00 89.69 447 TYR A CA 1
ATOM 3500 C C . TYR A 1 447 ? -2.872 -7.671 17.074 1.00 89.69 447 TYR A C 1
ATOM 3502 O O . TYR A 1 447 ? -4.030 -7.946 17.378 1.00 89.69 447 TYR A O 1
ATOM 3510 N N . GLY A 1 448 ? -2.292 -6.524 17.446 1.00 92.75 448 GLY A N 1
ATOM 3511 C CA . GLY A 1 448 ? -3.007 -5.485 18.191 1.00 92.75 448 GLY A CA 1
ATOM 3512 C C . GLY A 1 448 ? -4.261 -4.971 17.469 1.00 92.75 448 GLY A C 1
ATOM 3513 O O . GLY A 1 448 ? -5.295 -4.771 18.098 1.00 92.75 448 GLY A O 1
ATOM 3514 N N . VAL A 1 449 ? -4.221 -4.835 16.137 1.00 91.00 449 VAL A N 1
ATOM 3515 C CA . VAL A 1 449 ? -5.408 -4.482 15.327 1.00 91.00 449 VAL A CA 1
ATOM 3516 C C . VAL A 1 449 ? -6.502 -5.542 15.432 1.00 91.00 449 VAL A C 1
ATOM 3518 O O . VAL A 1 449 ? -7.675 -5.207 15.587 1.00 91.00 449 VAL A O 1
ATOM 3521 N N . ILE A 1 450 ? -6.135 -6.818 15.303 1.00 86.00 450 ILE A N 1
ATOM 3522 C CA . ILE A 1 450 ? -7.087 -7.935 15.346 1.00 86.00 450 ILE A CA 1
ATOM 3523 C C . ILE A 1 450 ? -7.781 -7.962 16.707 1.00 86.00 450 ILE A C 1
ATOM 3525 O O . ILE A 1 450 ? -9.008 -7.924 16.768 1.00 86.00 450 ILE A O 1
ATOM 3529 N N . VAL A 1 451 ? -6.992 -7.936 17.781 1.00 92.25 451 VAL A N 1
ATOM 3530 C CA . VAL A 1 451 ? -7.493 -8.000 19.156 1.00 92.25 451 VAL A CA 1
ATOM 3531 C C . VAL A 1 451 ? -8.358 -6.787 19.497 1.00 92.25 451 VAL A C 1
ATOM 3533 O O . VAL A 1 451 ? -9.413 -6.953 20.099 1.00 92.25 451 VAL A O 1
ATOM 3536 N N . ALA A 1 452 ? -7.985 -5.580 19.060 1.00 92.81 452 ALA A N 1
ATOM 3537 C CA . ALA A 1 452 ? -8.812 -4.389 19.253 1.00 92.81 452 ALA A CA 1
ATOM 3538 C C . ALA A 1 452 ? -10.225 -4.551 18.667 1.00 92.81 452 ALA A C 1
ATOM 3540 O O . ALA A 1 452 ? -11.206 -4.222 19.326 1.00 92.81 452 ALA A O 1
ATOM 3541 N N . ASN A 1 453 ? -10.348 -5.116 17.463 1.00 88.75 453 ASN A N 1
ATOM 3542 C CA . ASN A 1 453 ? -11.660 -5.354 16.856 1.00 88.75 453 ASN A CA 1
ATOM 3543 C C . ASN A 1 453 ? -12.459 -6.448 17.584 1.00 88.75 453 ASN A C 1
ATOM 3545 O O . ASN A 1 453 ? -13.680 -6.355 17.677 1.00 88.75 453 ASN A O 1
ATOM 3549 N N . GLU A 1 454 ? -11.799 -7.491 18.097 1.00 89.00 454 GLU A N 1
ATOM 3550 C CA . GLU A 1 454 ? -12.459 -8.532 18.899 1.00 89.00 454 GLU A CA 1
ATOM 3551 C C . GLU A 1 454 ? -13.011 -7.963 20.216 1.00 89.00 454 GLU A C 1
ATOM 3553 O O . GLU A 1 454 ? -14.164 -8.225 20.567 1.00 89.00 454 GLU A O 1
ATOM 3558 N N . VAL A 1 455 ? -12.224 -7.122 20.894 1.00 92.31 455 VAL A N 1
ATOM 3559 C CA . VAL A 1 455 ? -12.631 -6.408 22.113 1.00 92.31 455 VAL A CA 1
ATOM 3560 C C . VAL A 1 455 ? -13.822 -5.492 21.833 1.00 92.31 455 VAL A C 1
ATOM 3562 O O . VAL A 1 455 ? -14.809 -5.532 22.564 1.00 92.31 455 VAL A O 1
ATOM 3565 N N . ASP A 1 456 ? -13.765 -4.694 20.765 1.00 90.94 456 ASP A N 1
ATOM 3566 C CA . ASP A 1 456 ? -14.843 -3.770 20.404 1.00 90.94 456 ASP A CA 1
ATOM 3567 C C . ASP A 1 456 ? -16.169 -4.506 20.149 1.00 90.94 456 ASP A C 1
ATOM 3569 O O . ASP A 1 456 ? -17.208 -4.144 20.708 1.00 90.94 456 ASP A O 1
ATOM 3573 N N . ASN A 1 457 ? -16.122 -5.614 19.401 1.00 84.31 457 ASN A N 1
ATOM 3574 C CA . ASN A 1 457 ? -17.285 -6.473 19.168 1.00 84.31 457 ASN A CA 1
ATOM 3575 C C . ASN A 1 457 ? -17.879 -7.011 20.480 1.00 84.31 457 ASN A C 1
ATOM 3577 O O . ASN A 1 457 ? -19.099 -7.006 20.658 1.00 84.31 457 ASN A O 1
ATOM 3581 N N . HIS A 1 458 ? -17.034 -7.448 21.418 1.00 86.62 458 HIS A N 1
ATOM 3582 C CA . HIS A 1 458 ? -17.485 -7.925 22.725 1.00 86.62 458 HIS A CA 1
ATOM 3583 C C . HIS A 1 458 ? -18.233 -6.840 23.507 1.00 86.62 458 HIS A C 1
ATOM 3585 O O . HIS A 1 458 ? -19.338 -7.083 24.002 1.00 86.62 458 HIS A O 1
ATOM 3591 N N . LEU A 1 459 ? -17.678 -5.629 23.560 1.00 85.44 459 LEU A N 1
ATOM 3592 C CA . LEU A 1 459 ? -18.295 -4.502 24.260 1.00 85.44 459 LEU A CA 1
ATOM 3593 C C . LEU A 1 459 ? -19.643 -4.096 23.639 1.00 85.44 459 LEU A C 1
ATOM 3595 O O . LEU A 1 459 ? -20.580 -3.767 24.370 1.00 85.44 459 LEU A O 1
ATOM 3599 N N . MET A 1 460 ? -19.788 -4.187 22.311 1.00 78.00 460 MET A N 1
ATOM 3600 C CA . MET A 1 460 ? -21.067 -3.929 21.632 1.00 78.00 460 MET A CA 1
ATOM 3601 C C . MET A 1 460 ? -22.149 -4.950 22.006 1.00 78.00 460 MET A C 1
ATOM 3603 O O . MET A 1 460 ? -23.286 -4.569 22.282 1.00 78.00 460 MET A O 1
ATOM 3607 N N . THR A 1 461 ? -21.806 -6.240 22.080 1.00 69.44 461 THR A N 1
ATOM 3608 C CA . THR A 1 461 ? -22.778 -7.307 22.392 1.00 69.44 461 THR A CA 1
ATOM 3609 C C . THR A 1 461 ? -23.293 -7.307 23.836 1.00 69.44 461 THR A C 1
ATOM 3611 O O . THR A 1 461 ? -24.386 -7.807 24.092 1.00 69.44 461 THR A O 1
ATOM 3614 N N . ASN A 1 462 ? -22.552 -6.737 24.794 1.00 56.22 462 ASN A N 1
ATOM 3615 C CA . ASN A 1 462 ? -23.001 -6.646 26.189 1.00 56.22 462 ASN A CA 1
ATOM 3616 C C . ASN A 1 462 ? -23.930 -5.444 26.451 1.00 56.22 462 ASN A C 1
ATOM 3618 O O . ASN A 1 462 ? -24.776 -5.525 27.343 1.00 56.22 462 ASN A O 1
ATOM 3622 N N . SER A 1 463 ? -23.837 -4.360 25.666 1.00 42.75 463 SER A N 1
ATOM 3623 C CA . SER A 1 463 ? -24.702 -3.175 25.829 1.00 42.75 463 SER A CA 1
ATOM 3624 C C . SER A 1 463 ? -26.179 -3.442 25.497 1.00 42.75 463 SER A C 1
ATOM 3626 O O . SER A 1 463 ? -27.064 -2.873 26.139 1.00 42.75 463 SER A O 1
ATOM 3628 N N . SER A 1 464 ? -26.471 -4.354 24.561 1.00 34.72 464 SER A N 1
ATOM 3629 C CA . SER A 1 464 ? -27.837 -4.664 24.099 1.00 34.72 464 SER A CA 1
ATOM 3630 C C . SER A 1 464 ? -28.692 -5.463 25.095 1.00 34.72 464 SER A C 1
ATOM 3632 O O . SER A 1 464 ? -29.903 -5.559 24.925 1.00 34.72 464 SER A O 1
ATOM 3634 N N . ARG A 1 465 ? -28.108 -6.011 26.172 1.00 35.06 465 ARG A N 1
ATOM 3635 C CA . ARG A 1 465 ? -28.854 -6.754 27.208 1.00 35.06 465 ARG A CA 1
ATOM 3636 C C . ARG A 1 465 ? -29.495 -5.876 28.289 1.00 35.06 465 ARG A C 1
ATOM 3638 O O . ARG A 1 465 ? -30.322 -6.381 29.040 1.00 35.06 465 ARG A O 1
ATOM 3645 N N . SER A 1 466 ? -29.144 -4.590 28.390 1.00 35.62 466 SER A N 1
ATOM 3646 C CA . SER A 1 466 ? -29.633 -3.716 29.476 1.00 35.62 466 SER A CA 1
ATOM 3647 C C . SER A 1 466 ? -30.979 -3.024 29.197 1.00 35.62 466 SER A C 1
ATOM 3649 O O . SER A 1 466 ? -31.618 -2.545 30.129 1.00 35.62 466 SER A O 1
ATOM 3651 N N . THR A 1 467 ? -31.455 -3.015 27.947 1.00 32.19 467 THR A N 1
ATOM 3652 C CA . THR A 1 467 ? -32.671 -2.296 27.512 1.00 32.19 467 THR A CA 1
ATOM 3653 C C . THR A 1 467 ? -33.962 -3.124 27.573 1.00 32.19 467 THR A C 1
ATOM 3655 O O . THR A 1 467 ? -35.044 -2.555 27.693 1.00 32.19 467 THR A O 1
ATOM 3658 N N . ALA A 1 468 ? -33.869 -4.457 27.589 1.00 33.91 468 ALA A N 1
ATOM 3659 C CA . ALA A 1 468 ? -35.027 -5.359 27.529 1.00 33.91 468 ALA A CA 1
ATOM 3660 C C . ALA A 1 468 ? -35.946 -5.322 28.774 1.00 33.91 468 ALA A C 1
ATOM 3662 O O . ALA A 1 468 ? -37.091 -5.763 28.716 1.00 33.91 468 ALA A O 1
ATOM 3663 N N . GLY A 1 469 ? -35.473 -4.798 29.911 1.00 30.48 469 GLY A N 1
ATOM 3664 C CA . GLY A 1 469 ? -36.260 -4.721 31.150 1.00 30.48 469 GLY A CA 1
ATOM 3665 C C . GLY A 1 469 ? -37.323 -3.615 31.164 1.00 30.48 469 GLY A C 1
ATOM 3666 O O . GLY A 1 469 ? -38.313 -3.745 31.874 1.00 30.48 469 GLY A O 1
ATOM 3667 N N . ALA A 1 470 ? -37.142 -2.551 30.375 1.00 34.00 470 ALA A N 1
ATOM 3668 C CA . ALA A 1 470 ? -38.043 -1.394 30.355 1.00 34.00 470 ALA A CA 1
ATOM 3669 C C . ALA A 1 470 ? -39.199 -1.544 29.345 1.00 34.00 470 ALA A C 1
ATOM 3671 O O . ALA A 1 470 ? -40.259 -0.947 29.514 1.00 34.00 470 ALA A O 1
ATOM 3672 N N . GLU A 1 471 ? -39.022 -2.370 28.311 1.00 36.03 471 GLU A N 1
ATOM 3673 C CA . GLU A 1 471 ? -40.024 -2.591 27.257 1.00 36.03 471 GLU A CA 1
ATOM 3674 C C . GLU A 1 471 ? -41.178 -3.506 27.717 1.00 36.03 471 GLU A C 1
ATOM 3676 O O . GLU A 1 471 ? -42.300 -3.398 27.223 1.00 36.03 471 GLU A O 1
ATOM 3681 N N . ALA A 1 472 ? -40.941 -4.357 28.721 1.00 33.34 472 ALA A N 1
ATOM 3682 C CA . ALA A 1 472 ? -41.930 -5.307 29.234 1.00 33.34 472 ALA A CA 1
ATOM 3683 C C . ALA A 1 472 ? -43.060 -4.660 30.067 1.00 33.34 472 ALA A C 1
ATOM 3685 O O . ALA A 1 472 ? -44.174 -5.181 30.086 1.00 33.34 472 ALA A O 1
ATOM 3686 N N . GLU A 1 473 ? -42.808 -3.524 30.730 1.00 33.66 473 GLU A N 1
ATOM 3687 C CA . GLU A 1 473 ? -43.811 -2.823 31.556 1.00 33.66 473 GLU A CA 1
ATOM 3688 C C . GLU A 1 473 ? -44.843 -2.061 30.704 1.00 33.66 473 GLU A C 1
ATOM 3690 O O . GLU A 1 473 ? -46.027 -2.037 31.032 1.00 33.66 473 GLU A O 1
ATOM 3695 N N . ILE A 1 474 ? -44.429 -1.517 29.556 1.00 38.94 474 ILE A N 1
ATOM 3696 C CA . ILE A 1 474 ? -45.290 -0.728 28.655 1.00 38.94 474 ILE A CA 1
ATOM 3697 C C . ILE A 1 474 ? -46.258 -1.632 27.867 1.00 38.94 474 ILE A C 1
ATOM 3699 O O . ILE A 1 474 ? -47.410 -1.265 27.618 1.00 38.94 474 ILE A O 1
ATOM 3703 N N . ALA A 1 475 ? -45.829 -2.849 27.523 1.00 35.91 475 ALA A N 1
ATOM 3704 C CA . ALA A 1 475 ? -46.651 -3.821 26.800 1.00 35.91 475 ALA A CA 1
ATOM 3705 C C . ALA A 1 475 ? -47.851 -4.337 27.626 1.00 35.91 475 ALA A C 1
ATOM 3707 O O . ALA A 1 475 ? -48.897 -4.676 27.062 1.00 35.91 475 ALA A O 1
ATOM 3708 N N . ALA A 1 476 ? -47.732 -4.371 28.958 1.00 37.72 476 ALA A N 1
ATOM 3709 C CA . ALA A 1 476 ? -48.781 -4.867 29.849 1.00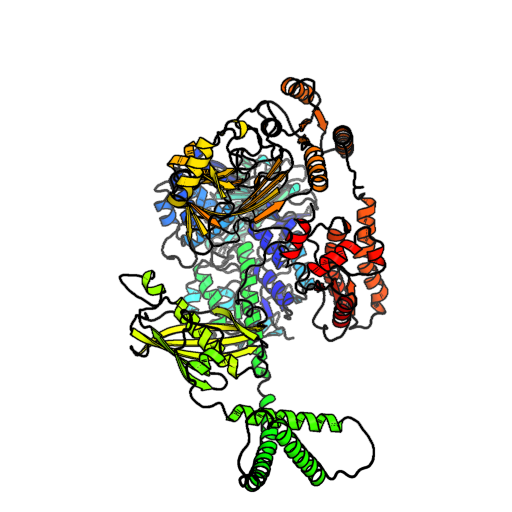 37.72 476 ALA A CA 1
ATOM 3710 C C . ALA A 1 476 ? -49.988 -3.911 29.949 1.00 37.72 476 ALA A C 1
ATOM 3712 O O . ALA A 1 476 ? -51.135 -4.368 29.948 1.00 37.72 476 ALA A O 1
ATOM 3713 N N . ASP A 1 477 ? -49.748 -2.596 29.952 1.00 40.00 477 ASP A N 1
ATOM 3714 C CA . ASP A 1 477 ? -50.803 -1.578 30.060 1.00 40.00 477 ASP A CA 1
ATOM 3715 C C . ASP A 1 477 ? -51.609 -1.419 28.755 1.00 40.00 477 ASP A C 1
ATOM 3717 O O . ASP A 1 477 ? -52.832 -1.246 28.786 1.00 40.00 477 ASP A O 1
ATOM 3721 N N . MET A 1 478 ? -50.971 -1.579 27.588 1.00 39.06 478 MET A N 1
ATOM 3722 C CA . MET A 1 478 ? -51.648 -1.544 26.278 1.00 39.06 478 MET A CA 1
ATOM 3723 C C . MET A 1 478 ? -52.559 -2.759 26.038 1.00 39.06 478 MET A C 1
ATOM 3725 O O . MET A 1 478 ? -53.641 -2.628 25.454 1.00 39.06 478 MET A O 1
ATOM 3729 N N . ALA A 1 479 ? -52.183 -3.939 26.540 1.00 39.03 479 ALA A N 1
ATOM 3730 C CA . ALA A 1 479 ? -52.973 -5.160 26.385 1.00 39.03 479 ALA A CA 1
ATOM 3731 C C . ALA A 1 479 ? -54.337 -5.095 27.108 1.00 39.03 479 ALA A C 1
ATOM 3733 O O . ALA A 1 479 ? -55.316 -5.694 26.651 1.00 39.03 479 ALA A O 1
ATOM 3734 N N . ALA A 1 480 ? -54.437 -4.343 28.210 1.00 42.62 480 ALA A N 1
ATOM 3735 C CA . ALA A 1 480 ? -55.678 -4.179 28.972 1.00 42.62 480 ALA A CA 1
ATOM 3736 C C . ALA A 1 480 ? -56.721 -3.305 28.246 1.00 42.62 480 ALA A C 1
ATOM 3738 O O . ALA A 1 480 ? -57.924 -3.569 28.337 1.00 42.62 480 ALA A O 1
ATOM 3739 N N . VAL A 1 481 ? -56.264 -2.303 27.488 1.00 43.12 481 VAL A N 1
ATOM 3740 C CA . VAL A 1 481 ? -57.113 -1.388 26.704 1.00 43.12 481 VAL A CA 1
ATOM 3741 C C . VAL A 1 481 ? -57.669 -2.089 25.458 1.00 43.12 481 VAL A C 1
ATOM 3743 O O . VAL A 1 481 ? -58.865 -2.006 25.169 1.00 43.12 481 VAL A O 1
ATOM 3746 N N . LEU A 1 482 ? -56.834 -2.873 24.769 1.00 42.16 482 LEU A N 1
ATOM 3747 C CA . LEU A 1 482 ? -57.206 -3.589 23.542 1.00 42.16 482 LEU A CA 1
ATOM 3748 C C . LEU A 1 482 ? -58.247 -4.697 23.782 1.00 42.16 482 LEU A C 1
ATOM 3750 O O . LEU A 1 482 ? -59.142 -4.907 22.960 1.00 42.16 482 LEU A O 1
ATOM 3754 N N . LYS A 1 483 ? -58.207 -5.358 24.947 1.00 43.25 483 LYS A N 1
ATOM 3755 C CA . LYS A 1 483 ? -59.139 -6.445 25.301 1.00 43.25 483 LYS A CA 1
ATOM 3756 C C . LYS A 1 483 ? -60.594 -5.984 25.470 1.00 43.25 483 LYS A C 1
ATOM 3758 O O . LYS A 1 483 ? -61.508 -6.780 25.273 1.00 43.25 483 LYS A O 1
ATOM 3763 N N . ARG A 1 484 ? -60.829 -4.714 25.826 1.00 47.50 484 ARG A N 1
ATOM 3764 C CA . ARG A 1 484 ? -62.182 -4.134 25.964 1.00 47.50 484 ARG A CA 1
ATOM 3765 C C . ARG A 1 484 ? -62.730 -3.591 24.645 1.00 47.50 484 ARG A C 1
ATOM 3767 O O . ARG A 1 484 ? -63.934 -3.670 24.417 1.00 47.50 484 ARG A O 1
ATOM 3774 N N . LEU A 1 485 ? -61.850 -3.124 23.759 1.00 43.06 485 LEU A N 1
ATOM 3775 C CA . LEU A 1 485 ? -62.199 -2.679 22.407 1.00 43.06 485 LEU A CA 1
ATOM 3776 C C . LEU A 1 485 ? -62.748 -3.823 21.538 1.00 43.06 485 LEU A C 1
ATOM 3778 O O . LEU A 1 485 ? -63.681 -3.620 20.765 1.00 43.06 485 LEU A O 1
ATOM 3782 N N . HIS A 1 486 ? -62.225 -5.037 21.722 1.00 40.66 486 HIS A N 1
ATOM 3783 C CA . HIS A 1 486 ? -62.659 -6.231 20.991 1.00 40.66 486 HIS A CA 1
ATOM 3784 C C . HIS A 1 486 ? -64.127 -6.616 21.281 1.00 40.66 486 HIS A C 1
ATOM 3786 O O . HIS A 1 486 ? -64.864 -6.986 20.375 1.00 40.66 486 HIS A O 1
ATOM 3792 N N . VAL A 1 487 ? -64.592 -6.433 22.525 1.00 43.62 487 VAL A N 1
ATOM 3793 C CA . VAL A 1 487 ? -65.972 -6.758 22.951 1.00 43.62 487 VAL A CA 1
ATOM 3794 C C . VAL A 1 487 ? -67.011 -5.778 22.381 1.00 43.62 487 VAL A C 1
ATOM 3796 O O . VAL A 1 487 ? -68.165 -6.148 22.174 1.00 43.62 487 VAL A O 1
ATOM 3799 N N . LEU A 1 488 ? -66.614 -4.532 22.104 1.00 43.50 488 LEU A N 1
ATOM 3800 C CA . LEU A 1 488 ? -67.491 -3.495 21.544 1.00 43.50 488 LEU A CA 1
ATOM 3801 C C . LEU A 1 488 ? -67.666 -3.616 20.022 1.00 43.50 488 LEU A C 1
ATOM 3803 O O . LEU A 1 488 ? -68.712 -3.240 19.495 1.00 43.50 488 LEU A O 1
ATOM 3807 N N . ILE A 1 489 ? -66.667 -4.157 19.318 1.00 43.00 489 ILE A N 1
ATOM 3808 C CA . ILE A 1 489 ? -66.701 -4.346 17.859 1.00 43.00 489 ILE A CA 1
ATOM 3809 C C . ILE A 1 489 ? -67.616 -5.524 17.483 1.00 43.00 489 ILE A C 1
ATOM 3811 O O . ILE A 1 489 ? -68.457 -5.370 16.592 1.00 43.00 489 ILE A O 1
ATOM 3815 N N . ASP A 1 490 ? -67.564 -6.629 18.234 1.00 40.56 490 ASP A N 1
ATOM 3816 C CA . ASP A 1 490 ? -68.398 -7.827 18.015 1.00 40.56 490 ASP A CA 1
ATOM 3817 C C . ASP A 1 490 ? -69.912 -7.559 18.121 1.00 40.56 490 ASP A C 1
ATOM 3819 O O . ASP A 1 490 ? -70.725 -8.209 17.463 1.00 40.56 490 ASP A O 1
ATOM 3823 N N . GLN A 1 491 ? -70.328 -6.560 18.906 1.00 41.22 491 GLN A N 1
ATOM 3824 C CA . GLN A 1 491 ? -71.746 -6.196 19.037 1.00 41.22 491 GLN A CA 1
ATOM 3825 C C . GLN A 1 491 ? -72.281 -5.390 17.839 1.00 41.22 491 GLN A C 1
ATOM 3827 O O . GLN A 1 491 ? -73.497 -5.277 17.671 1.00 41.22 491 GLN A O 1
ATOM 3832 N N . SER A 1 492 ? -71.401 -4.849 16.986 1.00 41.78 492 SER A N 1
ATOM 3833 C CA . SER A 1 492 ? -71.777 -4.023 15.828 1.00 41.78 492 SER A CA 1
ATOM 3834 C C . SER A 1 492 ? -71.957 -4.816 14.523 1.00 41.78 492 SER A C 1
ATOM 3836 O O . SER A 1 492 ? -72.716 -4.391 13.647 1.00 41.78 492 SER A O 1
ATOM 3838 N N . ASP A 1 493 ? -71.336 -5.995 14.412 1.00 38.06 493 ASP A N 1
ATOM 3839 C CA . ASP A 1 493 ? -71.365 -6.822 13.197 1.00 38.06 493 ASP A CA 1
ATOM 3840 C C . ASP A 1 493 ? -72.627 -7.698 13.068 1.00 38.06 493 ASP A C 1
ATOM 3842 O O . ASP A 1 493 ? -72.998 -8.094 11.961 1.00 38.06 493 ASP A O 1
ATOM 3846 N N . ALA A 1 494 ? -73.387 -7.899 14.150 1.00 33.75 494 ALA A N 1
ATOM 3847 C CA . ALA A 1 494 ? -74.636 -8.670 14.123 1.00 33.75 494 ALA A CA 1
ATOM 3848 C C . ALA A 1 494 ? -75.791 -7.997 13.338 1.00 33.75 494 ALA A C 1
ATOM 3850 O O . ALA A 1 494 ? -76.790 -8.648 13.038 1.00 33.75 494 ALA A O 1
ATOM 3851 N N . ALA A 1 495 ? -75.679 -6.712 12.974 1.00 37.72 495 ALA A N 1
ATOM 3852 C CA . ALA A 1 495 ? -76.764 -5.948 12.344 1.00 37.72 495 ALA A CA 1
ATOM 3853 C C . ALA A 1 495 ? -76.657 -5.790 10.810 1.00 37.72 495 ALA A C 1
ATOM 3855 O O . ALA A 1 495 ? -77.589 -5.273 10.194 1.00 37.72 495 ALA A O 1
ATOM 3856 N N . SER A 1 496 ? -75.554 -6.206 10.169 1.00 38.66 496 SER A N 1
ATOM 3857 C CA . SER A 1 496 ? -75.310 -5.923 8.736 1.00 38.66 496 SER A CA 1
ATOM 3858 C C . SER A 1 496 ? -75.457 -7.117 7.779 1.00 38.66 496 SER A C 1
ATOM 3860 O O . SER A 1 496 ? -75.441 -6.931 6.565 1.00 38.66 496 SER A O 1
ATOM 3862 N N . ALA A 1 497 ? -75.694 -8.328 8.287 1.00 32.50 497 ALA A N 1
ATOM 3863 C CA . ALA A 1 497 ? -75.734 -9.562 7.493 1.00 32.50 497 ALA A CA 1
ATOM 3864 C C . ALA A 1 497 ? -77.068 -9.842 6.753 1.00 32.50 497 ALA A C 1
ATOM 3866 O O . ALA A 1 497 ? -77.387 -10.999 6.490 1.00 32.50 497 ALA A O 1
ATOM 3867 N N . ALA A 1 498 ? -77.871 -8.820 6.423 1.00 37.22 498 ALA A N 1
ATOM 3868 C CA . ALA A 1 498 ? -79.252 -9.021 5.957 1.00 37.22 498 ALA A CA 1
ATOM 3869 C C . ALA A 1 498 ? -79.570 -8.651 4.495 1.00 37.22 498 ALA A C 1
ATOM 3871 O O . ALA A 1 498 ? -80.692 -8.914 4.087 1.00 37.22 498 ALA A O 1
ATOM 3872 N N . ASN A 1 499 ? -78.669 -8.093 3.677 1.00 32.31 499 ASN A N 1
ATOM 3873 C CA . ASN A 1 499 ? -78.982 -7.847 2.256 1.00 32.31 499 ASN A CA 1
ATOM 3874 C C . ASN A 1 499 ? -77.751 -7.996 1.355 1.00 32.31 499 ASN A C 1
ATOM 3876 O O . ASN A 1 499 ? -76.721 -7.371 1.588 1.00 32.31 499 ASN A O 1
ATOM 3880 N N . GLY A 1 500 ? -77.879 -8.863 0.347 1.00 42.03 500 GLY A N 1
ATOM 3881 C CA . GLY A 1 500 ? -76.801 -9.303 -0.535 1.00 42.03 500 GLY A CA 1
ATOM 3882 C C . GLY A 1 500 ? -76.620 -8.489 -1.820 1.00 42.03 500 GLY A C 1
ATOM 3883 O O . GLY A 1 500 ? -77.437 -7.639 -2.170 1.00 42.03 500 GLY A O 1
ATOM 3884 N N . SER A 1 501 ? -75.560 -8.881 -2.537 1.00 37.09 501 SER A N 1
ATOM 3885 C CA . SER A 1 501 ? -74.971 -8.346 -3.780 1.00 37.09 501 SER A CA 1
ATOM 3886 C C . SER A 1 501 ? -74.100 -7.097 -3.604 1.00 37.09 501 SER A C 1
ATOM 3888 O O . SER A 1 501 ? -74.580 -6.115 -3.066 1.00 37.09 501 SER A O 1
ATOM 3890 N N . PHE A 1 502 ? -72.823 -7.163 -4.023 1.00 28.77 502 PHE A N 1
ATOM 3891 C CA . PHE A 1 502 ? -72.099 -6.121 -4.778 1.00 28.77 502 PHE A CA 1
ATOM 3892 C C . PHE A 1 502 ? -70.668 -6.564 -5.156 1.00 28.77 502 PHE A C 1
ATOM 3894 O O . PHE A 1 502 ? -70.011 -7.308 -4.429 1.00 28.77 502 PHE A O 1
ATOM 3901 N N . GLU A 1 503 ? -70.229 -6.095 -6.326 1.00 29.19 503 GLU A N 1
ATOM 3902 C CA . GLU A 1 503 ? -68.909 -6.243 -6.949 1.00 29.19 503 GLU A CA 1
ATOM 3903 C C . GLU A 1 503 ? -67.763 -5.677 -6.088 1.00 29.19 503 GLU A C 1
ATOM 3905 O O . GLU A 1 503 ? -67.910 -4.686 -5.371 1.00 29.19 503 GLU A O 1
ATOM 3910 N N . CYS A 1 504 ? -66.587 -6.304 -6.178 1.00 29.27 504 CYS A N 1
ATOM 3911 C CA . CYS A 1 504 ? -65.443 -6.043 -5.307 1.00 29.27 504 CYS A CA 1
ATOM 3912 C C . CYS A 1 504 ? -64.449 -5.041 -5.915 1.00 29.27 504 CYS A C 1
ATOM 3914 O O . CYS A 1 504 ? -63.340 -5.417 -6.261 1.00 29.27 504 CYS A O 1
ATOM 3916 N N . VAL A 1 505 ? -64.834 -3.766 -6.019 1.00 31.00 505 VAL A N 1
ATOM 3917 C CA . VAL A 1 505 ? -63.910 -2.612 -5.987 1.00 31.00 505 VAL A CA 1
ATOM 3918 C C . VAL A 1 505 ? -64.718 -1.409 -5.480 1.00 31.00 505 VAL A C 1
ATOM 3920 O O . VAL A 1 505 ? -65.453 -0.822 -6.262 1.00 31.00 505 VAL A O 1
ATOM 3923 N N . THR A 1 506 ? -64.656 -1.098 -4.170 1.00 33.94 506 THR A N 1
ATOM 3924 C CA . THR A 1 506 ? -64.951 0.214 -3.494 1.00 33.94 506 THR A CA 1
ATOM 3925 C C . THR A 1 506 ? -65.374 0.113 -2.006 1.00 33.94 506 THR A C 1
ATOM 3927 O O . THR A 1 506 ? -65.583 1.142 -1.362 1.00 33.94 506 THR A O 1
ATOM 3930 N N . ALA A 1 507 ? -65.442 -1.073 -1.385 1.00 35.59 507 ALA A N 1
ATOM 3931 C CA . ALA A 1 507 ? -65.996 -1.229 -0.023 1.00 35.59 507 ALA A CA 1
ATOM 3932 C C . ALA A 1 507 ? -65.107 -0.765 1.162 1.00 35.59 507 ALA A C 1
ATOM 3934 O O . ALA A 1 507 ? -65.593 -0.660 2.291 1.00 35.59 507 ALA A O 1
ATOM 3935 N N . THR A 1 508 ? -63.825 -0.459 0.955 1.00 36.66 508 THR A N 1
ATOM 3936 C CA . THR A 1 508 ? -62.886 -0.172 2.060 1.00 36.66 508 THR A CA 1
ATOM 3937 C C . THR A 1 508 ? -63.117 1.203 2.708 1.00 36.66 508 THR A C 1
ATOM 3939 O O . THR A 1 508 ? -62.951 1.355 3.915 1.00 36.66 508 THR A O 1
ATOM 3942 N N . SER A 1 509 ? -63.609 2.193 1.953 1.00 36.03 509 SER A N 1
ATOM 3943 C CA . SER A 1 509 ? -63.737 3.581 2.440 1.00 36.03 509 SER A CA 1
ATOM 3944 C C . SER A 1 509 ? -64.959 3.837 3.342 1.00 36.03 509 SER A C 1
ATOM 3946 O O . SER A 1 509 ? -64.984 4.805 4.108 1.00 36.03 509 SER A O 1
ATOM 3948 N N . LEU A 1 510 ? -65.980 2.972 3.284 1.00 36.62 510 LEU A N 1
ATOM 3949 C CA . LEU A 1 510 ? -67.215 3.097 4.074 1.00 36.62 510 LEU A CA 1
ATOM 3950 C C . LEU A 1 510 ? -67.122 2.429 5.458 1.00 36.62 510 LEU A C 1
ATOM 3952 O O . LEU A 1 510 ? -67.798 2.875 6.388 1.00 36.62 510 LEU A O 1
ATOM 3956 N N . ARG A 1 511 ? -66.267 1.408 5.622 1.00 46.59 511 ARG A N 1
ATOM 3957 C CA . ARG A 1 511 ? -66.027 0.724 6.910 1.00 46.59 511 ARG A CA 1
ATOM 3958 C C . ARG A 1 511 ? -65.184 1.566 7.870 1.00 46.59 511 ARG A C 1
ATOM 3960 O O . ARG A 1 511 ? -65.529 1.661 9.047 1.00 46.59 511 ARG A O 1
ATOM 3967 N N . GLU A 1 512 ? -64.163 2.256 7.363 1.00 43.34 512 GLU A N 1
ATOM 3968 C CA . GLU A 1 512 ? -63.297 3.122 8.177 1.00 43.34 512 GLU A CA 1
ATOM 3969 C C . GLU A 1 512 ? -64.079 4.274 8.821 1.00 43.34 512 GLU A C 1
ATOM 3971 O O . GLU A 1 512 ? -63.996 4.473 10.031 1.00 43.34 512 GLU A O 1
ATOM 3976 N N . LYS A 1 513 ? -64.951 4.960 8.066 1.00 43.66 513 LYS A N 1
ATOM 3977 C CA . LYS A 1 513 ? -65.744 6.092 8.587 1.00 43.66 513 LYS A CA 1
ATOM 3978 C C . LYS A 1 513 ? -66.689 5.720 9.738 1.00 43.66 513 LYS A C 1
ATOM 3980 O O . LYS A 1 513 ? -66.919 6.546 10.625 1.00 43.66 513 LYS A O 1
ATOM 3985 N N . LYS A 1 514 ? -67.245 4.503 9.749 1.00 47.78 514 LYS A N 1
ATOM 3986 C CA . LYS A 1 514 ? -68.167 4.045 10.806 1.00 47.78 514 LYS A CA 1
ATOM 3987 C C . LYS A 1 514 ? -67.427 3.712 12.104 1.00 47.78 514 LYS A C 1
ATOM 3989 O O . LYS A 1 514 ? -67.873 4.127 13.171 1.00 47.78 514 LYS A O 1
ATOM 3994 N N . ILE A 1 515 ? -66.271 3.052 12.002 1.00 50.16 515 ILE A N 1
ATOM 3995 C CA . ILE A 1 515 ? -65.425 2.690 13.150 1.00 50.16 515 ILE A CA 1
ATOM 3996 C C . ILE A 1 515 ? -64.828 3.946 13.798 1.00 50.16 515 ILE A C 1
ATOM 3998 O O . ILE A 1 515 ? -64.877 4.081 15.019 1.00 50.16 515 ILE A O 1
ATOM 4002 N N . SER A 1 516 ? -64.382 4.927 13.003 1.00 45.09 516 SER A N 1
ATOM 4003 C CA . SER A 1 516 ? -63.884 6.207 13.536 1.00 45.09 516 SER A CA 1
ATOM 4004 C C . SER A 1 516 ? -64.946 6.977 14.331 1.00 45.09 516 SER A C 1
ATOM 4006 O O . SER A 1 516 ? -64.627 7.638 15.316 1.00 45.09 516 SER A O 1
ATOM 4008 N N . THR A 1 517 ? -66.215 6.892 13.915 1.00 47.78 517 THR A N 1
ATOM 4009 C CA . THR A 1 517 ? -67.329 7.618 14.548 1.00 47.78 517 THR A CA 1
ATOM 4010 C C . THR A 1 517 ? -67.723 7.002 15.895 1.00 47.78 517 THR A C 1
ATOM 4012 O O . THR A 1 517 ? -68.013 7.735 16.837 1.00 47.78 517 THR A O 1
ATOM 4015 N N . ILE A 1 518 ? -67.682 5.670 16.011 1.00 52.66 518 ILE A N 1
ATOM 4016 C CA . ILE A 1 518 ? -67.938 4.952 17.271 1.00 52.66 518 ILE A CA 1
ATOM 4017 C C . ILE A 1 518 ? -66.799 5.213 18.265 1.00 52.66 518 ILE A C 1
ATOM 4019 O O . ILE A 1 518 ? -67.059 5.558 19.415 1.00 52.66 518 ILE A O 1
ATOM 4023 N N . LEU A 1 519 ? -65.545 5.165 17.798 1.00 48.47 519 LEU A N 1
ATOM 4024 C CA . LEU A 1 519 ? -64.359 5.414 18.622 1.00 48.47 519 LEU A CA 1
ATOM 4025 C C . LEU A 1 519 ? -64.356 6.829 19.237 1.00 48.47 519 LEU A C 1
ATOM 4027 O O . LEU A 1 519 ? -64.035 7.004 20.411 1.00 48.47 519 LEU A O 1
ATOM 4031 N N . LEU A 1 520 ? -64.765 7.839 18.460 1.00 47.44 520 LEU A N 1
ATOM 4032 C CA . LEU A 1 520 ? -64.868 9.231 18.917 1.00 47.44 520 LEU A CA 1
ATOM 4033 C C . LEU A 1 520 ? -66.011 9.461 19.919 1.00 47.44 520 LEU A C 1
ATOM 4035 O O . LEU A 1 520 ? -65.879 10.309 20.801 1.00 47.44 520 LEU A O 1
ATOM 4039 N N . ALA A 1 521 ? -67.118 8.720 19.807 1.00 47.56 521 ALA A N 1
ATOM 4040 C CA . ALA A 1 521 ? -68.240 8.816 20.740 1.00 47.56 521 ALA A CA 1
ATOM 4041 C C . ALA A 1 521 ? -67.899 8.197 22.109 1.00 47.56 521 ALA A C 1
ATOM 4043 O O . ALA A 1 521 ? -68.150 8.820 23.139 1.00 47.56 521 ALA A O 1
ATOM 4044 N N . THR A 1 522 ? -67.241 7.033 22.126 1.00 50.25 522 THR A N 1
ATOM 4045 C CA . THR A 1 522 ? -66.831 6.340 23.361 1.00 50.25 522 THR A CA 1
ATOM 4046 C C . THR A 1 522 ? -65.768 7.120 24.141 1.00 50.25 522 THR A C 1
ATOM 4048 O O . THR A 1 522 ? -65.863 7.255 25.360 1.00 50.25 522 THR A O 1
ATOM 4051 N N . LEU A 1 523 ? -64.803 7.731 23.442 1.00 47.91 523 LEU A N 1
ATOM 4052 C CA . LEU A 1 523 ? -63.785 8.590 24.063 1.00 47.91 523 LEU A CA 1
ATOM 4053 C C . LEU A 1 523 ? -64.373 9.876 24.672 1.00 47.91 523 LEU A C 1
ATOM 4055 O O . LEU A 1 523 ? -63.803 10.427 25.612 1.00 47.91 523 LEU A O 1
ATOM 4059 N N . SER A 1 524 ? -65.516 10.354 24.169 1.00 45.94 524 SER A N 1
ATOM 4060 C CA . SER A 1 524 ? -66.189 11.547 24.695 1.00 45.94 524 SER A CA 1
ATOM 4061 C C . SER A 1 524 ? -67.008 11.277 25.965 1.00 45.94 524 SER A C 1
ATOM 4063 O O . SER A 1 524 ? -67.185 12.204 26.758 1.00 45.94 524 SER A O 1
ATOM 4065 N N . GLU A 1 525 ? -67.519 10.056 26.161 1.00 44.31 525 GLU A N 1
ATOM 4066 C CA . GLU A 1 525 ? -68.352 9.690 27.319 1.00 44.31 525 GLU A CA 1
ATOM 4067 C C . GLU A 1 525 ? -67.533 9.227 28.535 1.00 44.31 525 GLU A C 1
ATOM 4069 O O . GLU A 1 525 ? -67.856 9.624 29.654 1.00 44.31 525 GLU A O 1
ATOM 4074 N N . GLU A 1 526 ? -66.446 8.464 28.355 1.00 44.75 526 GLU A N 1
ATOM 4075 C CA . GLU A 1 526 ? -65.660 7.936 29.489 1.00 44.75 526 GLU A CA 1
ATOM 4076 C C . GLU A 1 526 ? -64.649 8.938 30.080 1.00 44.75 526 GLU A C 1
ATOM 4078 O O . GLU A 1 526 ? -64.283 8.826 31.250 1.00 44.75 526 GLU A O 1
ATOM 4083 N N . LEU A 1 527 ? -64.227 9.951 29.311 1.00 43.19 527 LEU A N 1
ATOM 4084 C CA . LEU A 1 527 ? -63.202 10.925 29.729 1.00 43.19 527 LEU A CA 1
ATOM 4085 C C . LEU A 1 527 ? -63.767 12.292 30.166 1.00 43.19 527 LEU A C 1
ATOM 4087 O O . LEU A 1 527 ? -63.004 13.209 30.467 1.00 43.19 527 LEU A O 1
ATOM 4091 N N . GLY A 1 528 ? -65.096 12.447 30.235 1.00 37.81 528 GLY A N 1
ATOM 4092 C CA . GLY A 1 528 ? -65.746 13.617 30.846 1.00 37.81 528 GLY A CA 1
ATOM 4093 C C . GLY A 1 528 ? -65.477 14.959 30.148 1.00 37.81 528 GLY A C 1
ATOM 4094 O O . GLY A 1 528 ? -65.289 15.982 30.811 1.00 37.81 528 GLY A O 1
ATOM 4095 N N . TRP A 1 529 ? -65.454 14.989 28.815 1.00 37.41 529 TRP A N 1
ATOM 4096 C CA . TRP A 1 529 ? -65.026 16.170 28.060 1.00 37.41 529 TRP A CA 1
ATOM 4097 C C . TRP A 1 529 ? -66.175 17.172 27.824 1.00 37.41 529 TRP A C 1
ATOM 4099 O O . TRP A 1 529 ? -67.088 16.928 27.034 1.00 37.41 529 TRP A O 1
ATOM 4109 N N . LYS A 1 530 ? -66.146 18.338 28.491 1.00 36.72 530 LYS A N 1
ATOM 4110 C CA . LYS A 1 530 ? -67.026 19.482 28.176 1.00 36.72 530 LYS A CA 1
ATOM 4111 C C . LYS A 1 530 ? -66.318 20.469 27.249 1.00 36.72 530 LYS A C 1
ATOM 4113 O O . LYS A 1 530 ? -65.205 20.905 27.524 1.00 36.72 530 LYS A O 1
ATOM 4118 N N . ARG A 1 531 ? -67.018 20.864 26.178 1.00 41.38 531 ARG A N 1
ATOM 4119 C CA . ARG A 1 531 ? -66.603 21.891 25.209 1.00 41.38 531 ARG A CA 1
ATOM 4120 C C . ARG A 1 531 ? -66.367 23.243 25.890 1.00 41.38 531 ARG A C 1
ATOM 4122 O O . ARG A 1 531 ? -67.301 24.025 26.046 1.00 41.38 531 ARG A O 1
ATOM 4129 N N . SER A 1 532 ? -65.116 23.550 26.203 1.00 38.09 532 SER A N 1
ATOM 4130 C CA . SER A 1 532 ? -64.626 24.928 26.235 1.00 38.09 532 SER A CA 1
ATOM 4131 C C . SER A 1 532 ? -63.104 24.955 26.116 1.00 38.09 532 SER A C 1
ATOM 4133 O O . SER A 1 532 ? -62.413 24.343 26.923 1.00 38.09 532 SER A O 1
ATOM 4135 N N . ASN A 1 533 ? -62.648 25.742 25.144 1.00 32.41 533 ASN A N 1
ATOM 4136 C CA . ASN A 1 533 ? -61.286 26.106 24.751 1.00 32.41 533 ASN A CA 1
ATOM 4137 C C . ASN A 1 533 ? -60.533 25.201 23.765 1.00 32.41 533 ASN A C 1
ATOM 4139 O O . ASN A 1 533 ? -60.217 24.038 23.994 1.00 32.41 533 ASN A O 1
ATOM 4143 N N . GLU A 1 534 ? -60.246 25.850 22.639 1.00 49.19 534 GLU A N 1
ATOM 4144 C CA . GLU A 1 534 ? -59.516 25.414 21.464 1.00 49.19 534 GLU A CA 1
ATOM 4145 C C . GLU A 1 534 ? -58.049 25.126 21.806 1.00 49.19 534 GLU A C 1
ATOM 4147 O O . GLU A 1 534 ? -57.312 26.009 22.240 1.00 49.19 534 GLU A O 1
ATOM 4152 N N . SER A 1 535 ? -57.594 23.897 21.558 1.00 33.06 535 SER A N 1
ATOM 4153 C CA . SER A 1 535 ? -56.186 23.647 21.252 1.00 33.06 535 SER A CA 1
ATOM 4154 C C . SER A 1 535 ? -56.043 22.446 20.308 1.00 33.06 535 SER A C 1
ATOM 4156 O O . SER A 1 535 ? -56.692 21.411 20.461 1.00 33.06 535 SER A O 1
ATOM 4158 N N . LEU A 1 536 ? -55.185 22.628 19.301 1.00 34.12 536 LEU A N 1
ATOM 4159 C CA . LEU A 1 536 ? -54.868 21.724 18.188 1.00 34.12 536 LEU A CA 1
ATOM 4160 C C . LEU A 1 536 ? -54.256 20.324 18.506 1.00 34.12 536 LEU A C 1
ATOM 4162 O O . LEU A 1 536 ? -54.220 19.523 17.574 1.00 34.12 536 LEU A O 1
ATOM 4166 N N . PRO A 1 537 ? -53.787 19.948 19.721 1.00 32.69 537 PRO A N 1
ATOM 4167 C CA . PRO A 1 537 ? -53.123 18.645 19.919 1.00 32.69 537 PRO A CA 1
ATOM 4168 C C . PRO A 1 537 ? -54.040 17.407 19.894 1.00 32.69 537 PRO A C 1
ATOM 4170 O O . PRO A 1 537 ? -53.566 16.292 19.691 1.00 32.69 537 PRO A O 1
ATOM 4173 N N . ILE A 1 538 ? -55.353 17.564 20.093 1.00 35.53 538 ILE A N 1
ATOM 4174 C CA . ILE A 1 538 ? -56.262 16.429 20.363 1.00 35.53 538 ILE A CA 1
ATOM 4175 C C . ILE A 1 538 ? -56.774 15.741 19.078 1.00 35.53 538 ILE A C 1
ATOM 4177 O O . ILE A 1 538 ? -57.059 14.542 19.087 1.00 35.53 538 ILE A O 1
ATOM 4181 N N . GLN A 1 539 ? -56.807 16.441 17.936 1.00 35.84 539 GLN A N 1
ATOM 4182 C CA . GLN A 1 539 ? -57.141 15.826 16.637 1.00 35.84 539 GLN A CA 1
ATOM 4183 C C . GLN A 1 539 ? -56.049 14.873 16.127 1.00 35.84 539 GLN A C 1
ATOM 4185 O O . GLN A 1 539 ? -56.341 13.955 15.358 1.00 35.84 539 GLN A O 1
ATOM 4190 N N . THR A 1 540 ? -54.807 15.067 16.568 1.00 37.25 540 THR A N 1
ATOM 4191 C CA . THR A 1 540 ? -53.656 14.257 16.157 1.00 37.25 540 THR A CA 1
ATOM 4192 C C . THR A 1 540 ? -53.633 12.916 16.893 1.00 37.25 540 THR A C 1
ATOM 4194 O O . THR A 1 540 ? -53.434 11.882 16.259 1.00 37.25 540 THR A O 1
ATOM 4197 N N . CYS A 1 541 ? -53.962 12.897 18.191 1.00 34.72 541 CYS A N 1
ATOM 4198 C CA . CYS A 1 541 ? -54.034 11.655 18.972 1.00 34.72 541 CYS A CA 1
ATOM 4199 C C . CYS A 1 541 ? -55.183 10.729 18.531 1.00 34.72 541 CYS A C 1
ATOM 4201 O O . CYS A 1 541 ? -55.008 9.515 18.490 1.00 34.72 541 CYS A O 1
ATOM 4203 N N . CYS A 1 542 ? -56.336 11.277 18.122 1.00 34.97 542 CYS A N 1
ATOM 4204 C CA . CYS A 1 542 ? -57.451 10.453 17.630 1.00 34.97 542 CYS A CA 1
ATOM 4205 C C . CYS A 1 542 ? -57.166 9.809 16.259 1.00 34.97 542 CYS A C 1
ATOM 4207 O O . CYS A 1 542 ? -57.688 8.736 15.971 1.00 34.97 542 CYS A O 1
ATOM 4209 N N . LYS A 1 543 ? -56.330 10.429 15.412 1.00 38.00 543 LYS A N 1
ATOM 4210 C CA . LYS A 1 543 ? -55.923 9.851 14.118 1.00 38.00 543 LYS A CA 1
ATOM 4211 C C . LYS A 1 543 ? -54.903 8.719 14.271 1.00 38.00 543 LYS A C 1
ATOM 4213 O O . LYS A 1 543 ? -54.965 7.761 13.508 1.00 38.00 543 LYS A O 1
ATOM 4218 N N . ALA A 1 544 ? -54.021 8.804 15.266 1.00 39.16 544 ALA A N 1
ATOM 4219 C CA . ALA A 1 544 ? -53.037 7.761 15.550 1.00 39.16 544 ALA A CA 1
ATOM 4220 C C . ALA A 1 544 ? -53.698 6.460 16.050 1.00 39.16 544 ALA A C 1
ATOM 4222 O O . ALA A 1 544 ? -53.425 5.389 15.518 1.00 39.16 544 ALA A O 1
ATOM 4223 N N . ALA A 1 545 ? -54.664 6.558 16.970 1.00 37.97 545 ALA A N 1
ATOM 4224 C CA . ALA A 1 545 ? -55.355 5.387 17.522 1.00 37.97 545 ALA A CA 1
ATOM 4225 C C . ALA A 1 545 ? -56.216 4.623 16.486 1.00 37.97 545 ALA A C 1
ATOM 4227 O O . ALA A 1 545 ? -56.346 3.402 16.555 1.00 37.97 545 ALA A O 1
ATOM 4228 N N . VAL A 1 546 ? -56.787 5.321 15.494 1.00 39.12 546 VAL A N 1
ATOM 4229 C CA . VAL A 1 546 ? -57.554 4.697 14.393 1.00 39.12 546 VAL A CA 1
ATOM 4230 C C . VAL A 1 546 ? -56.630 3.984 13.393 1.00 39.12 546 VAL A C 1
ATOM 4232 O O . VAL A 1 546 ? -57.009 2.957 12.831 1.00 39.12 546 VAL A O 1
ATOM 4235 N N . SER A 1 547 ? -55.409 4.493 13.201 1.00 42.22 547 SER A N 1
ATOM 4236 C CA . SER A 1 547 ? -54.386 3.894 12.334 1.00 42.22 547 SER A CA 1
ATOM 4237 C C . SER A 1 547 ? -53.871 2.559 12.884 1.00 42.22 547 SER A C 1
ATOM 4239 O O . SER A 1 547 ? -53.749 1.589 12.138 1.00 42.22 547 SER A O 1
ATOM 4241 N N . GLU A 1 548 ? -53.623 2.473 14.193 1.00 40.69 548 GLU A N 1
ATOM 4242 C CA . GLU A 1 548 ? -53.124 1.245 14.833 1.00 40.69 548 GLU A CA 1
ATOM 4243 C C . GLU A 1 548 ? -54.176 0.124 14.878 1.00 40.69 548 GLU A C 1
ATOM 4245 O O . GLU A 1 548 ? -53.853 -1.042 14.649 1.00 40.69 548 GLU A O 1
ATOM 4250 N N . ALA A 1 549 ? -55.456 0.459 15.074 1.00 37.00 549 ALA A N 1
ATOM 4251 C CA . ALA A 1 549 ? -56.539 -0.528 15.052 1.00 37.00 549 ALA A CA 1
ATOM 4252 C C . ALA A 1 549 ? -56.751 -1.159 13.656 1.00 37.00 549 ALA A C 1
ATOM 4254 O O . ALA A 1 549 ? -57.107 -2.334 13.554 1.00 37.00 549 ALA A O 1
ATOM 4255 N N . SER A 1 550 ? -56.495 -0.405 12.578 1.00 39.12 550 SER A N 1
ATOM 4256 C CA . SER A 1 550 ? -56.567 -0.894 11.189 1.00 39.12 550 SER A CA 1
ATOM 4257 C C . SER A 1 550 ? -55.399 -1.832 10.839 1.00 39.12 550 SER A C 1
ATOM 4259 O O . SER A 1 550 ? -55.587 -2.831 10.140 1.00 39.12 550 SER A O 1
ATOM 4261 N N . ALA A 1 551 ? -54.208 -1.575 11.393 1.00 41.72 551 ALA A N 1
ATOM 4262 C CA . ALA A 1 551 ? -53.045 -2.453 11.256 1.00 41.72 551 ALA A CA 1
ATOM 4263 C C . ALA A 1 551 ? -53.245 -3.800 11.979 1.00 41.72 551 ALA A C 1
ATOM 4265 O O . ALA A 1 551 ? -52.908 -4.850 11.435 1.00 41.72 551 ALA A O 1
ATOM 4266 N N . PHE A 1 552 ? -53.886 -3.794 13.153 1.00 37.59 552 PHE A N 1
ATOM 4267 C CA . PHE A 1 552 ? -54.117 -5.001 13.959 1.00 37.59 552 PHE A CA 1
ATOM 4268 C C . PHE A 1 552 ? -55.057 -6.025 13.283 1.00 37.59 552 PHE A C 1
ATOM 4270 O O . PHE A 1 552 ? -54.865 -7.233 13.414 1.00 37.59 552 PHE A O 1
ATOM 4277 N N . ILE A 1 553 ? -56.040 -5.563 12.498 1.00 38.81 553 ILE A N 1
ATOM 4278 C CA . ILE A 1 553 ? -56.985 -6.429 11.761 1.00 38.81 553 ILE A CA 1
ATOM 4279 C C . ILE A 1 553 ? -56.315 -7.121 10.558 1.00 38.81 553 ILE A C 1
ATOM 4281 O O . ILE A 1 553 ? -56.717 -8.222 10.181 1.00 38.81 553 ILE A O 1
ATOM 4285 N N . ARG A 1 554 ? -55.263 -6.529 9.972 1.00 41.97 554 ARG A N 1
ATOM 4286 C CA . ARG A 1 554 ? -54.529 -7.123 8.837 1.00 41.97 554 ARG A CA 1
ATOM 4287 C C . ARG A 1 554 ? -53.629 -8.297 9.239 1.00 41.97 554 ARG A C 1
ATOM 4289 O O . ARG A 1 554 ? -53.440 -9.197 8.430 1.00 41.97 554 ARG A O 1
ATOM 4296 N N . VAL A 1 555 ? -53.130 -8.324 10.477 1.00 40.12 555 VAL A N 1
ATOM 4297 C CA . VAL A 1 555 ? -52.171 -9.341 10.958 1.00 40.12 555 VAL A CA 1
ATOM 4298 C C . VAL A 1 555 ? -52.835 -10.696 11.263 1.00 40.12 555 VAL A C 1
ATOM 4300 O O . VAL A 1 555 ? -52.219 -11.741 11.091 1.00 40.12 555 VAL A O 1
ATOM 4303 N N . HIS A 1 556 ? -54.113 -10.731 11.657 1.00 39.06 556 HIS A N 1
ATOM 4304 C CA . HIS A 1 556 ? -54.772 -11.981 12.079 1.00 39.06 556 HIS A CA 1
ATOM 4305 C C . HIS A 1 556 ? -55.288 -12.886 10.936 1.00 39.06 556 HIS A C 1
ATOM 4307 O O . HIS A 1 556 ? -55.688 -14.018 11.196 1.00 39.06 556 HIS A O 1
ATOM 4313 N N . LEU A 1 557 ? -55.252 -12.442 9.673 1.00 36.69 557 LEU A N 1
ATOM 4314 C CA . LEU A 1 557 ? -55.681 -13.235 8.504 1.00 36.69 557 LEU A CA 1
ATOM 4315 C C . LEU A 1 557 ? -54.549 -14.076 7.861 1.00 36.69 557 LEU A C 1
ATOM 4317 O O . LEU A 1 557 ? -54.774 -14.700 6.828 1.00 36.69 557 LEU A O 1
ATOM 4321 N N . TRP A 1 558 ? -53.345 -14.109 8.452 1.00 44.66 558 TRP A N 1
ATOM 4322 C CA . TRP A 1 558 ? -52.098 -14.580 7.815 1.00 44.66 558 TRP A CA 1
ATOM 4323 C C . TRP A 1 558 ? -51.547 -15.955 8.271 1.00 44.66 558 TRP A C 1
ATOM 4325 O O . TRP A 1 558 ? -50.468 -16.350 7.845 1.00 44.66 558 TRP A O 1
ATOM 4335 N N . PHE A 1 559 ? -52.271 -16.731 9.085 1.00 40.94 559 PHE A N 1
ATOM 4336 C CA . PHE A 1 559 ? -51.766 -17.986 9.690 1.00 40.94 559 PHE A CA 1
ATOM 4337 C C . PHE A 1 559 ? -52.155 -19.298 8.953 1.00 40.94 559 PHE A C 1
ATOM 4339 O O . PHE A 1 559 ? -52.415 -20.314 9.596 1.00 40.94 559 PHE A O 1
ATOM 4346 N N . LEU A 1 560 ? -52.208 -19.321 7.613 1.00 49.75 560 LEU A N 1
ATOM 4347 C CA . LEU A 1 560 ? -52.497 -20.534 6.810 1.00 49.75 560 LEU A CA 1
ATOM 4348 C C . LEU A 1 560 ? -51.329 -20.887 5.854 1.00 49.75 560 LEU A C 1
ATOM 4350 O O . LEU A 1 560 ? -50.643 -19.970 5.405 1.00 49.75 560 LEU A O 1
ATOM 4354 N N . PRO A 1 561 ? -51.089 -22.180 5.524 1.00 56.34 561 PRO A N 1
ATOM 4355 C CA . PRO A 1 561 ? -49.987 -22.609 4.647 1.00 56.34 561 PRO A CA 1
ATOM 4356 C C . PRO A 1 561 ? -50.063 -21.966 3.251 1.00 56.34 561 PRO A C 1
ATOM 4358 O O . PRO A 1 561 ? -51.145 -21.872 2.669 1.00 56.34 561 PRO A O 1
ATOM 4361 N N . MET A 1 562 ? -48.912 -21.530 2.717 1.00 70.06 562 MET A N 1
ATOM 4362 C CA . MET A 1 562 ? -48.823 -20.807 1.439 1.00 70.06 562 MET A CA 1
ATOM 4363 C C . MET A 1 562 ? -48.600 -21.757 0.249 1.00 70.06 562 MET A C 1
ATOM 4365 O O . MET A 1 562 ? -47.715 -22.610 0.272 1.00 70.06 562 MET A O 1
ATOM 4369 N N . SER A 1 563 ? -49.382 -21.563 -0.813 1.00 67.62 563 SER A N 1
ATOM 4370 C CA . SER A 1 563 ? -49.250 -22.210 -2.130 1.00 67.62 563 SER A CA 1
ATOM 4371 C C . SER A 1 563 ? -48.074 -21.654 -2.954 1.00 67.62 563 SER A C 1
ATOM 4373 O O . SER A 1 563 ? -47.588 -20.551 -2.690 1.00 67.62 563 SER A O 1
ATOM 4375 N N . LYS A 1 564 ? -47.626 -22.382 -3.992 1.00 74.44 564 LYS A N 1
ATOM 4376 C CA . LYS A 1 564 ? -46.534 -21.949 -4.892 1.00 74.44 564 LYS A CA 1
ATOM 4377 C C . LYS A 1 564 ? -46.841 -20.603 -5.562 1.00 74.44 564 LYS A C 1
ATOM 4379 O O . LYS A 1 564 ? -45.945 -19.777 -5.718 1.00 74.44 564 LYS A O 1
ATOM 4384 N N . GLU A 1 565 ? -48.106 -20.336 -5.884 1.00 73.88 565 GLU A N 1
ATOM 4385 C CA . GLU A 1 565 ? -48.574 -19.050 -6.411 1.00 73.88 565 GLU A CA 1
ATOM 4386 C C . GLU A 1 565 ? -48.350 -17.902 -5.414 1.00 73.88 565 GLU A C 1
ATOM 4388 O O . GLU A 1 565 ? -47.959 -16.803 -5.805 1.00 73.88 565 GLU A O 1
ATOM 4393 N N . GLN A 1 566 ? -48.537 -18.158 -4.117 1.00 74.75 566 GLN A N 1
ATOM 4394 C CA . GLN A 1 566 ? -48.292 -17.168 -3.066 1.00 74.75 566 GLN A CA 1
ATOM 4395 C C . GLN A 1 566 ? -46.792 -16.941 -2.831 1.00 74.75 566 GLN A C 1
ATOM 4397 O O . GLN A 1 566 ? -46.388 -15.815 -2.554 1.00 74.75 566 GLN A O 1
ATOM 4402 N N . ILE A 1 567 ? -45.952 -17.966 -3.007 1.00 81.38 567 ILE A N 1
ATOM 4403 C CA . ILE A 1 567 ? -44.485 -17.823 -2.969 1.00 81.38 567 ILE A CA 1
ATOM 4404 C C . ILE A 1 567 ? -44.002 -16.963 -4.147 1.00 81.38 567 ILE A C 1
ATOM 4406 O O . ILE A 1 567 ? -43.211 -16.042 -3.954 1.00 81.38 567 ILE A O 1
ATOM 4410 N N . LEU A 1 568 ? -44.522 -17.202 -5.356 1.00 78.19 568 LEU A N 1
ATOM 4411 C CA . LEU A 1 568 ? -44.214 -16.406 -6.555 1.00 78.19 568 LEU A CA 1
ATOM 4412 C C . LEU A 1 568 ? -44.619 -14.930 -6.424 1.00 78.19 568 LEU A C 1
ATOM 4414 O O . LEU A 1 568 ? -43.989 -14.064 -7.040 1.00 78.19 568 LEU A O 1
ATOM 4418 N N . ALA A 1 569 ? -45.664 -14.654 -5.640 1.00 75.25 569 ALA A N 1
ATOM 4419 C CA . ALA A 1 569 ? -46.085 -13.300 -5.298 1.00 75.25 569 ALA A CA 1
ATOM 4420 C C . ALA A 1 569 ? -45.200 -12.662 -4.212 1.00 75.25 569 ALA A C 1
ATOM 4422 O O . ALA A 1 569 ? -45.009 -11.449 -4.228 1.00 75.25 569 ALA A O 1
ATOM 4423 N N . ALA A 1 570 ? -44.649 -13.460 -3.291 1.00 74.56 570 ALA A N 1
ATOM 4424 C CA . ALA A 1 570 ? -43.832 -12.981 -2.177 1.00 74.56 570 ALA A CA 1
ATOM 4425 C C . ALA A 1 570 ? -42.380 -12.647 -2.570 1.00 74.56 570 ALA A C 1
ATOM 4427 O O . ALA A 1 570 ? -41.783 -11.746 -1.983 1.00 74.56 570 ALA A O 1
ATOM 4428 N N . ILE A 1 571 ? -41.797 -13.361 -3.544 1.00 82.06 571 ILE A N 1
ATOM 4429 C CA . ILE A 1 571 ? -40.398 -13.177 -3.971 1.00 82.06 571 ILE A CA 1
ATOM 4430 C C . ILE A 1 571 ? -40.242 -13.118 -5.506 1.00 82.06 571 ILE A C 1
ATOM 4432 O O . ILE A 1 571 ? -41.016 -13.742 -6.238 1.00 82.06 571 ILE A O 1
ATOM 4436 N N . PRO A 1 572 ? -39.215 -12.415 -6.033 1.00 76.44 572 PRO A N 1
ATOM 4437 C CA . PRO A 1 572 ? -39.050 -12.216 -7.478 1.00 76.44 572 PRO A CA 1
ATOM 4438 C C . PRO A 1 572 ? -38.469 -13.427 -8.231 1.00 76.44 572 PRO A C 1
ATOM 4440 O O . PRO A 1 572 ? -38.458 -13.427 -9.458 1.00 76.44 572 PRO A O 1
ATOM 4443 N N . HIS A 1 573 ? -37.998 -14.465 -7.532 1.00 84.62 573 HIS A N 1
ATOM 4444 C CA . HIS A 1 573 ? -37.358 -15.638 -8.140 1.00 84.62 573 HIS A CA 1
ATOM 4445 C C . HIS A 1 573 ? -38.323 -16.414 -9.057 1.00 84.62 573 HIS A C 1
ATOM 4447 O O . HIS A 1 573 ? -39.500 -16.593 -8.731 1.00 84.62 573 HIS A O 1
ATOM 4453 N N . ARG A 1 574 ? -37.831 -16.872 -10.215 1.00 87.38 574 ARG A N 1
ATOM 4454 C CA . ARG A 1 574 ? -38.585 -17.628 -11.235 1.00 87.38 574 ARG A CA 1
ATOM 4455 C C . ARG A 1 574 ? -37.794 -18.856 -11.682 1.00 87.38 574 ARG A C 1
ATOM 4457 O O . ARG A 1 574 ? -36.591 -18.939 -11.442 1.00 87.38 574 ARG A O 1
ATOM 4464 N N . ASP A 1 575 ? -38.466 -19.805 -12.328 1.00 80.00 575 ASP A N 1
ATOM 4465 C CA . ASP A 1 575 ? -37.810 -20.985 -12.899 1.00 80.00 575 ASP A CA 1
ATOM 4466 C C . ASP A 1 575 ? -36.735 -20.571 -13.932 1.00 80.00 575 ASP A C 1
ATOM 4468 O O . ASP A 1 575 ? -36.945 -19.606 -14.671 1.00 80.00 575 ASP A O 1
ATOM 4472 N N . PRO A 1 576 ? -35.581 -21.267 -13.996 1.00 82.25 576 PRO A N 1
ATOM 4473 C CA . PRO A 1 576 ? -35.221 -22.476 -13.245 1.00 82.25 576 PRO A CA 1
ATOM 4474 C C . PRO A 1 576 ? -34.578 -22.213 -11.864 1.00 82.25 576 PRO A C 1
ATOM 4476 O O . PRO A 1 576 ? -34.008 -23.129 -11.275 1.00 82.25 576 PRO A O 1
ATOM 4479 N N . PHE A 1 577 ? -34.626 -20.983 -11.342 1.00 86.12 577 PHE A N 1
ATOM 4480 C CA . PHE A 1 577 ? -33.921 -20.566 -10.119 1.00 86.12 577 PHE A CA 1
ATOM 4481 C C . PHE A 1 577 ? -34.840 -20.342 -8.902 1.00 86.12 577 PHE A C 1
ATOM 4483 O O . PHE A 1 577 ? -34.424 -19.774 -7.891 1.00 86.12 577 PHE A O 1
ATOM 4490 N N . LEU A 1 578 ? -36.091 -20.809 -8.973 1.00 90.12 578 LEU A N 1
ATOM 4491 C CA . LEU A 1 578 ? -37.006 -20.869 -7.834 1.00 90.12 578 LEU A CA 1
ATOM 4492 C C . LEU A 1 578 ? -36.754 -22.154 -7.026 1.00 90.12 578 LEU A C 1
ATOM 4494 O O . LEU A 1 578 ? -37.027 -23.274 -7.472 1.00 90.12 578 LEU A O 1
ATOM 4498 N N . LEU A 1 579 ? -36.224 -21.995 -5.814 1.00 93.00 579 LEU A N 1
ATOM 4499 C CA . LEU A 1 579 ? -35.712 -23.100 -4.999 1.00 93.00 579 LEU A CA 1
ATOM 4500 C C . LEU A 1 579 ? -36.567 -23.413 -3.767 1.00 93.00 579 LEU A C 1
ATOM 4502 O O . LEU A 1 579 ? -36.124 -24.169 -2.907 1.00 93.00 579 LEU A O 1
ATOM 4506 N N . ILE A 1 580 ? -37.786 -22.876 -3.695 1.00 92.50 580 ILE A N 1
ATOM 4507 C CA . ILE A 1 580 ? -38.776 -23.199 -2.664 1.00 92.50 580 ILE A CA 1
ATOM 4508 C C . ILE A 1 580 ? -40.038 -23.714 -3.348 1.00 92.50 580 ILE A C 1
ATOM 4510 O O . ILE A 1 580 ? -40.611 -23.019 -4.186 1.00 92.50 580 ILE A O 1
ATOM 4514 N N . ASP A 1 581 ? -40.462 -24.925 -2.990 1.00 88.38 581 ASP A N 1
ATOM 4515 C CA . ASP A 1 581 ? -41.672 -25.532 -3.549 1.00 88.38 581 ASP A CA 1
ATOM 4516 C C . ASP A 1 581 ? -42.896 -25.246 -2.665 1.00 88.38 581 ASP A C 1
ATOM 4518 O O . ASP A 1 581 ? -43.972 -24.951 -3.182 1.00 88.38 581 ASP A O 1
ATOM 4522 N N . GLU A 1 582 ? -42.727 -25.308 -1.338 1.00 88.88 582 GLU A N 1
ATOM 4523 C CA . GLU A 1 582 ? -43.802 -25.120 -0.355 1.00 88.88 582 GLU A CA 1
ATOM 4524 C C . GLU A 1 582 ? -43.308 -24.448 0.941 1.00 88.88 582 GLU A C 1
ATOM 4526 O O . GLU A 1 582 ? -42.167 -24.663 1.366 1.00 88.88 582 GLU A O 1
ATOM 4531 N N . VAL A 1 583 ? -44.182 -23.663 1.589 1.00 89.56 583 VAL A N 1
ATOM 4532 C CA . VAL A 1 583 ? -43.987 -23.126 2.950 1.00 89.56 583 VAL A CA 1
ATOM 4533 C C . VAL A 1 583 ? -44.873 -23.918 3.908 1.00 89.56 583 VAL A C 1
ATOM 4535 O O . VAL A 1 583 ? -46.101 -23.838 3.839 1.00 89.56 583 VAL A O 1
ATOM 4538 N N . THR A 1 584 ? -44.258 -24.685 4.805 1.00 84.81 584 THR A N 1
ATOM 4539 C CA . THR A 1 584 ? -44.964 -25.575 5.738 1.00 84.81 584 THR A CA 1
ATOM 4540 C C . THR A 1 584 ? -45.249 -24.929 7.092 1.00 84.81 584 THR A C 1
ATOM 4542 O O . THR A 1 584 ? -46.195 -25.329 7.764 1.00 84.81 584 THR A O 1
ATOM 4545 N N . GLU A 1 585 ? -44.453 -23.937 7.502 1.00 86.81 585 GLU A N 1
ATOM 4546 C CA . GLU A 1 585 ? -44.649 -23.164 8.737 1.00 86.81 585 GLU A CA 1
ATOM 4547 C C . GLU A 1 585 ? -44.186 -21.717 8.513 1.00 86.81 585 GLU A C 1
ATOM 4549 O O . GLU A 1 585 ? -43.107 -21.500 7.962 1.00 86.81 585 GLU A O 1
ATOM 4554 N N . LEU A 1 586 ? -44.974 -20.732 8.953 1.00 83.25 586 LEU A N 1
ATOM 4555 C CA . LEU A 1 586 ? -44.613 -19.312 8.926 1.00 83.25 586 LEU A CA 1
ATOM 4556 C C . LEU A 1 586 ? -45.051 -18.646 10.238 1.00 83.25 586 LEU A C 1
ATOM 4558 O O . LEU A 1 586 ? -46.226 -18.698 10.597 1.00 83.25 586 LEU A O 1
ATOM 4562 N N . GLY A 1 587 ? -44.106 -18.033 10.948 1.00 75.75 587 GLY A N 1
ATOM 4563 C CA . GLY A 1 587 ? -44.327 -17.292 12.191 1.00 75.75 587 GLY A CA 1
ATOM 4564 C C . GLY A 1 587 ? -43.578 -15.956 12.214 1.00 75.75 587 GLY A C 1
ATOM 4565 O O . GLY A 1 587 ? -42.908 -15.594 11.252 1.00 75.75 587 GLY A O 1
ATOM 4566 N N . GLU A 1 588 ? -43.659 -15.225 13.330 1.00 75.56 588 GLU A N 1
ATOM 4567 C CA . GLU A 1 588 ? -43.143 -13.843 13.440 1.00 75.56 588 GLU A CA 1
ATOM 4568 C C . GLU A 1 588 ? -41.617 -13.701 13.286 1.00 75.56 588 GLU A C 1
ATOM 4570 O O . GLU A 1 588 ? -41.118 -12.626 12.976 1.00 75.56 588 GLU A O 1
ATOM 4575 N N . ALA A 1 589 ? -40.844 -14.761 13.510 1.00 83.44 589 ALA A N 1
ATOM 4576 C CA . ALA A 1 589 ? -39.387 -14.730 13.360 1.00 83.44 589 ALA A CA 1
ATOM 4577 C C . ALA A 1 589 ? -38.830 -16.031 12.769 1.00 83.44 589 ALA A C 1
ATOM 4579 O O . ALA A 1 589 ? -37.624 -16.254 12.796 1.00 83.44 589 ALA A O 1
ATOM 4580 N N . ARG A 1 590 ? -39.685 -16.920 12.253 1.00 91.56 590 ARG A N 1
ATOM 4581 C CA . ARG A 1 590 ? -39.282 -18.259 11.809 1.00 91.56 590 ARG A CA 1
ATOM 4582 C C . ARG A 1 590 ? -40.113 -18.708 10.617 1.00 91.56 590 ARG A C 1
ATOM 4584 O O . ARG A 1 590 ? -41.322 -18.498 10.593 1.00 91.56 590 ARG A O 1
ATOM 4591 N N . ILE A 1 591 ? -39.465 -19.361 9.660 1.00 92.62 591 ILE A N 1
ATOM 4592 C CA . ILE A 1 591 ? -40.107 -20.010 8.516 1.00 92.62 591 ILE A CA 1
ATOM 4593 C C . ILE A 1 591 ? -39.528 -21.410 8.319 1.00 92.62 591 ILE A C 1
ATOM 4595 O O . ILE A 1 591 ? -38.334 -21.642 8.533 1.00 92.62 591 ILE A O 1
ATOM 4599 N N . VAL A 1 592 ? -40.380 -22.335 7.890 1.00 93.50 592 VAL A N 1
ATOM 4600 C CA . VAL A 1 592 ? -39.986 -23.673 7.455 1.00 93.50 592 VAL A CA 1
ATOM 4601 C C . VAL A 1 592 ? -40.535 -23.910 6.053 1.00 93.50 592 VAL A C 1
ATOM 4603 O O . VAL A 1 592 ? -41.740 -23.808 5.818 1.00 93.50 592 VAL A O 1
ATOM 4606 N N . CYS A 1 593 ? -39.636 -24.231 5.128 1.00 94.00 593 CYS A N 1
ATOM 4607 C CA . CYS A 1 593 ? -39.919 -24.456 3.714 1.00 94.00 593 CYS A CA 1
ATOM 4608 C C . CYS A 1 593 ? -39.441 -25.838 3.267 1.00 94.00 593 CYS A C 1
ATOM 4610 O O . CYS A 1 593 ? -38.558 -26.420 3.898 1.00 94.00 593 CYS A O 1
ATOM 4612 N N . ARG A 1 594 ? -39.931 -26.337 2.129 1.00 93.69 594 ARG A N 1
ATOM 4613 C CA . ARG A 1 594 ? -39.384 -27.545 1.491 1.00 93.69 594 ARG A CA 1
ATOM 4614 C C . ARG A 1 594 ? -39.037 -27.347 0.023 1.00 93.69 594 ARG A C 1
ATOM 4616 O O . ARG A 1 594 ? -39.649 -26.545 -0.683 1.00 93.69 594 ARG A O 1
ATOM 4623 N N . LYS A 1 595 ? -38.036 -28.116 -0.414 1.00 93.50 595 LYS A N 1
ATOM 4624 C CA . LYS A 1 595 ? -37.590 -28.234 -1.804 1.00 93.50 595 LYS A CA 1
ATOM 4625 C C . LYS A 1 595 ? -37.293 -29.690 -2.134 1.00 93.50 595 LYS A C 1
ATOM 4627 O O . LYS A 1 595 ? -36.502 -30.328 -1.440 1.00 93.50 595 LYS A O 1
ATOM 4632 N N . THR A 1 596 ? -37.893 -30.200 -3.201 1.00 94.12 596 THR A N 1
ATOM 4633 C CA . THR A 1 596 ? -37.552 -31.500 -3.784 1.00 94.12 596 THR A CA 1
ATOM 4634 C C . THR A 1 596 ? -36.674 -31.282 -5.006 1.00 94.12 596 THR A C 1
ATOM 4636 O O . THR A 1 596 ? -37.060 -30.577 -5.935 1.00 94.12 596 THR A O 1
ATOM 4639 N N . PHE A 1 597 ? -35.478 -31.870 -5.005 1.00 93.56 597 PHE A N 1
ATOM 4640 C CA . PHE A 1 597 ? -34.584 -31.822 -6.160 1.00 93.56 597 PHE A CA 1
ATOM 4641 C C . PHE A 1 597 ? -34.906 -32.991 -7.078 1.00 93.56 597 PHE A C 1
ATOM 4643 O O . PHE A 1 597 ? -34.662 -34.136 -6.718 1.00 93.56 597 PHE A O 1
ATOM 4650 N N . SER A 1 598 ? -35.470 -32.718 -8.247 1.00 89.31 598 SER A N 1
ATOM 4651 C CA . SER A 1 598 ? -35.966 -33.750 -9.167 1.00 89.31 598 SER A CA 1
ATOM 4652 C C . SER A 1 598 ? -34.844 -34.512 -9.882 1.00 89.31 598 SER A C 1
ATOM 4654 O O . SER A 1 598 ? -34.977 -35.707 -10.133 1.00 89.31 598 SER A O 1
ATOM 4656 N N . GLY A 1 599 ? -33.717 -33.844 -10.146 1.00 84.94 599 GLY A N 1
ATOM 4657 C CA . GLY A 1 599 ? -32.629 -34.332 -10.995 1.00 84.94 599 GLY A CA 1
ATOM 4658 C C . GLY A 1 599 ? -32.602 -33.695 -12.384 1.00 84.94 599 GLY A C 1
ATOM 4659 O O . GLY A 1 599 ? -31.568 -33.757 -13.046 1.00 84.94 599 GLY A O 1
ATOM 4660 N N . ASP A 1 600 ? -33.691 -33.046 -12.800 1.00 87.44 600 ASP A N 1
ATOM 4661 C CA . ASP A 1 600 ? -33.805 -32.388 -14.107 1.00 87.44 600 ASP A CA 1
ATOM 4662 C C . ASP A 1 600 ? -33.196 -30.975 -14.120 1.00 87.44 600 ASP A C 1
ATOM 4664 O O . ASP A 1 600 ? -33.077 -30.342 -15.175 1.00 87.44 600 ASP A O 1
ATOM 4668 N N . GLU A 1 601 ? -32.795 -30.459 -12.956 1.00 91.38 601 GLU A N 1
ATOM 4669 C CA . GLU A 1 601 ? -32.230 -29.123 -12.826 1.00 91.38 601 GLU A CA 1
ATOM 4670 C C . GLU A 1 601 ? -30.909 -28.983 -13.607 1.00 91.38 601 GLU A C 1
ATOM 4672 O O . GLU A 1 601 ? -30.042 -29.861 -13.593 1.00 91.38 601 GLU A O 1
ATOM 4677 N N . PHE A 1 602 ? -30.736 -27.846 -14.294 1.00 88.69 602 PHE A N 1
ATOM 4678 C CA . PHE A 1 602 ? -29.715 -27.686 -15.339 1.00 88.69 602 PHE A CA 1
ATOM 4679 C C . PHE A 1 602 ? -28.277 -27.941 -14.862 1.00 88.69 602 PHE A C 1
ATOM 4681 O O . PHE A 1 602 ? -27.440 -28.391 -15.645 1.00 88.69 602 PHE A O 1
ATOM 4688 N N . TRP A 1 603 ? -27.984 -27.683 -13.584 1.00 89.25 603 TRP A N 1
ATOM 4689 C CA . TRP A 1 603 ? -26.648 -27.857 -13.021 1.00 89.25 603 TRP A CA 1
ATOM 4690 C C . TRP A 1 603 ? -26.209 -29.320 -12.967 1.00 89.25 603 TRP A C 1
ATOM 4692 O O . TRP A 1 603 ? -25.014 -29.576 -13.079 1.00 89.25 603 TRP A O 1
ATOM 4702 N N . TYR A 1 604 ? -27.121 -30.294 -12.886 1.00 89.31 604 TYR A N 1
ATOM 4703 C CA . TYR A 1 604 ? -26.743 -31.714 -12.871 1.00 89.31 604 TYR A CA 1
ATOM 4704 C C . TYR A 1 604 ? -26.104 -32.191 -14.180 1.00 89.31 604 TYR A C 1
ATOM 4706 O O . TYR A 1 604 ? -25.384 -33.185 -14.179 1.00 89.31 604 TYR A O 1
ATOM 4714 N N . ARG A 1 605 ? -26.295 -31.458 -15.286 1.00 85.12 605 ARG A N 1
ATOM 4715 C CA . ARG A 1 605 ? -25.674 -31.776 -16.583 1.00 85.12 605 ARG A CA 1
ATOM 4716 C C . ARG A 1 605 ? -24.156 -31.575 -16.581 1.00 85.12 605 ARG A C 1
ATOM 4718 O O . ARG A 1 605 ? -23.462 -32.248 -17.333 1.00 85.12 605 ARG A O 1
ATOM 4725 N N . GLY A 1 606 ? -23.651 -30.650 -15.760 1.00 78.12 606 GLY A N 1
ATOM 4726 C CA . GLY A 1 606 ? -22.222 -30.319 -15.667 1.00 78.12 606 GLY A CA 1
ATOM 4727 C C . GLY A 1 606 ? -21.603 -30.533 -14.282 1.00 78.12 606 GLY A C 1
ATOM 4728 O O . GLY A 1 606 ? -20.385 -30.629 -14.162 1.00 78.12 606 GLY A O 1
ATOM 4729 N N . HIS A 1 607 ? -22.415 -30.630 -13.227 1.00 82.00 607 HIS A N 1
ATOM 4730 C CA . HIS A 1 607 ? -21.958 -30.781 -11.848 1.00 82.00 607 HIS A CA 1
ATOM 4731 C C . HIS A 1 607 ? -21.919 -32.262 -11.445 1.00 82.00 607 HIS A C 1
ATOM 4733 O O . HIS A 1 607 ? -22.909 -32.813 -10.963 1.00 82.00 607 HIS A O 1
ATOM 4739 N N . TYR A 1 608 ? -20.748 -32.878 -11.645 1.00 78.12 608 TYR A N 1
ATOM 4740 C CA . TYR A 1 608 ? -20.468 -34.309 -11.446 1.00 78.12 608 TYR A CA 1
ATOM 4741 C C . TYR A 1 608 ? -21.419 -35.238 -12.236 1.00 78.12 608 TYR A C 1
ATOM 4743 O O . TYR A 1 608 ? -22.265 -35.897 -11.632 1.00 78.12 608 TYR A O 1
ATOM 4751 N N . PRO A 1 609 ? -21.265 -35.345 -13.573 1.00 76.94 609 PRO A N 1
ATOM 4752 C CA . PRO A 1 609 ? -22.175 -36.117 -14.432 1.00 76.94 609 PRO A CA 1
ATOM 4753 C C . PRO A 1 609 ? -22.350 -37.590 -14.024 1.00 76.94 609 PRO A C 1
ATOM 4755 O O . PRO A 1 609 ? -23.461 -38.112 -14.055 1.00 76.94 609 PRO A O 1
ATOM 4758 N N . ASP A 1 610 ? -21.276 -38.240 -13.564 1.00 84.44 610 ASP A N 1
ATOM 4759 C CA . ASP A 1 610 ? -21.293 -39.645 -13.118 1.00 84.44 610 ASP A CA 1
ATOM 4760 C C . ASP A 1 610 ? -21.631 -39.810 -11.621 1.00 84.44 610 ASP A C 1
ATOM 4762 O O . ASP A 1 610 ? -21.699 -40.925 -11.097 1.00 84.44 610 ASP A O 1
ATOM 4766 N N . PHE A 1 611 ? -21.824 -38.701 -10.901 1.00 85.81 611 PHE A N 1
ATOM 4767 C CA . PHE A 1 611 ? -22.129 -38.681 -9.471 1.00 85.81 611 PHE A CA 1
ATOM 4768 C C . PHE A 1 611 ? -22.993 -37.458 -9.115 1.00 85.81 611 PHE A C 1
ATOM 4770 O O . PHE A 1 611 ? -22.521 -36.533 -8.448 1.00 85.81 611 PHE A O 1
ATOM 4777 N N . PRO A 1 612 ? -24.264 -37.420 -9.552 1.00 86.31 612 PRO A N 1
ATOM 4778 C CA . PRO A 1 612 ? -25.071 -36.214 -9.464 1.00 86.31 612 PRO A CA 1
ATOM 4779 C C . PRO A 1 612 ? -25.346 -35.833 -8.004 1.00 86.31 612 PRO A C 1
ATOM 4781 O O . PRO A 1 612 ? -25.883 -36.612 -7.208 1.00 86.31 612 PRO A O 1
ATOM 4784 N N . ILE A 1 613 ? -24.969 -34.604 -7.665 1.00 91.88 613 ILE A N 1
ATOM 4785 C CA . ILE A 1 613 ? -25.086 -34.010 -6.332 1.00 91.88 613 ILE A CA 1
ATOM 4786 C C . ILE A 1 613 ? -25.495 -32.541 -6.462 1.00 91.88 613 ILE A C 1
ATOM 4788 O O . ILE A 1 613 ? -24.974 -31.824 -7.318 1.00 91.88 613 ILE A O 1
ATOM 4792 N N . THR A 1 614 ? -26.432 -32.087 -5.628 1.00 93.88 614 THR A N 1
ATOM 4793 C CA . THR A 1 614 ? -26.827 -30.677 -5.573 1.00 93.88 614 THR A CA 1
ATOM 4794 C C . THR A 1 614 ? -25.630 -29.843 -5.104 1.00 93.88 614 THR A C 1
ATOM 4796 O O . THR A 1 614 ? -25.099 -30.118 -4.021 1.00 93.88 614 THR A O 1
ATOM 4799 N N . PRO A 1 615 ? -25.189 -28.815 -5.852 1.00 94.69 615 PRO A N 1
ATOM 4800 C CA . PRO A 1 615 ? -24.123 -27.932 -5.392 1.00 94.69 615 PRO A CA 1
ATOM 4801 C C . PRO A 1 615 ? -24.481 -27.289 -4.046 1.00 94.69 615 PRO A C 1
ATOM 4803 O O . PRO A 1 615 ? -25.591 -26.792 -3.865 1.00 94.69 615 PRO A O 1
ATOM 4806 N N . GLY A 1 616 ? -23.536 -27.241 -3.103 1.00 88.12 616 GLY A N 1
ATOM 4807 C CA . GLY A 1 616 ? -23.786 -26.678 -1.768 1.00 88.12 616 GLY A CA 1
ATOM 4808 C C . GLY A 1 616 ? -24.286 -25.226 -1.800 1.00 88.12 616 GLY A C 1
ATOM 4809 O O . GLY A 1 616 ? -25.146 -24.845 -1.011 1.00 88.12 616 GLY A O 1
ATOM 4810 N N . VAL A 1 617 ? -23.831 -24.441 -2.779 1.00 91.69 617 VAL A N 1
ATOM 4811 C CA . VAL A 1 617 ? -24.287 -23.059 -3.003 1.00 91.69 617 VAL A CA 1
ATOM 4812 C C . VAL A 1 617 ? -25.787 -22.954 -3.308 1.00 91.69 617 VAL A C 1
ATOM 4814 O O . VAL A 1 617 ? -26.412 -21.985 -2.894 1.00 91.69 617 VAL A O 1
ATOM 4817 N N . ILE A 1 618 ? -26.396 -23.974 -3.923 1.00 94.69 618 ILE A N 1
ATOM 4818 C CA . ILE A 1 618 ? -27.846 -24.029 -4.178 1.00 94.69 618 ILE A CA 1
ATOM 4819 C C . ILE A 1 618 ? -28.619 -24.206 -2.863 1.00 94.69 618 ILE A C 1
ATOM 4821 O O . ILE A 1 618 ? -29.694 -23.640 -2.695 1.00 94.69 618 ILE A O 1
ATOM 4825 N N . LEU A 1 619 ? -28.059 -24.927 -1.884 1.00 94.19 619 LEU A N 1
ATOM 4826 C CA . LEU A 1 619 ? -28.660 -25.049 -0.547 1.00 94.19 619 LEU A CA 1
ATOM 4827 C C . LEU A 1 619 ? -28.575 -23.730 0.236 1.00 94.19 619 LEU A C 1
ATOM 4829 O O . LEU A 1 619 ? -29.478 -23.409 1.013 1.00 94.19 619 LEU A O 1
ATOM 4833 N N . CYS A 1 620 ? -27.501 -22.960 0.033 1.00 93.75 620 CYS A N 1
ATOM 4834 C CA . CYS A 1 620 ? -27.378 -21.610 0.578 1.00 93.75 620 CYS A CA 1
ATOM 4835 C C . CYS A 1 620 ? -28.409 -20.668 -0.057 1.00 93.75 620 CYS A C 1
ATOM 4837 O O . CYS A 1 620 ? -29.124 -19.995 0.675 1.00 93.75 620 CYS A O 1
ATOM 4839 N N . GLU A 1 621 ? -28.537 -20.677 -1.385 1.00 93.50 621 GLU A N 1
ATOM 4840 C CA . GLU A 1 621 ? -29.529 -19.884 -2.123 1.00 93.50 621 GLU A CA 1
ATOM 4841 C C . GLU A 1 621 ? -30.962 -20.203 -1.691 1.00 93.50 621 GLU A C 1
ATOM 4843 O O . GLU A 1 621 ? -31.715 -19.301 -1.332 1.00 93.50 621 GLU A O 1
ATOM 4848 N N . ALA A 1 622 ? -31.323 -21.485 -1.591 1.00 93.75 622 ALA A N 1
ATOM 4849 C CA . ALA A 1 622 ? -32.640 -21.886 -1.102 1.00 93.75 622 ALA A CA 1
ATOM 4850 C C . ALA A 1 622 ? -32.904 -21.372 0.330 1.00 93.75 622 ALA A C 1
ATOM 4852 O O . ALA A 1 622 ? -33.995 -20.900 0.644 1.00 93.75 622 ALA A O 1
ATOM 4853 N N . SER A 1 623 ? -31.885 -21.370 1.196 1.00 94.38 623 SER A N 1
ATOM 4854 C CA . SER A 1 623 ? -31.992 -20.792 2.545 1.00 94.38 623 SER A CA 1
ATOM 4855 C C . SER A 1 623 ? -32.209 -19.276 2.530 1.00 94.38 623 SER A C 1
ATOM 4857 O O . SER A 1 623 ? -32.940 -18.747 3.365 1.00 94.38 623 SER A O 1
ATOM 4859 N N . MET A 1 624 ? -31.608 -18.568 1.573 1.00 91.69 624 MET A N 1
ATOM 4860 C CA . MET A 1 624 ? -31.795 -17.126 1.402 1.00 91.69 624 MET A CA 1
ATOM 4861 C C . MET A 1 624 ? -33.190 -16.804 0.852 1.00 91.69 624 MET A C 1
ATOM 4863 O O . MET A 1 624 ? -33.836 -15.892 1.364 1.00 91.69 624 MET A O 1
ATOM 4867 N N . GLN A 1 625 ? -33.708 -17.596 -0.095 1.00 92.19 625 GLN A N 1
ATOM 4868 C CA . GLN A 1 625 ? -35.083 -17.466 -0.595 1.00 92.19 625 GLN A CA 1
ATOM 4869 C C . GLN A 1 625 ? -36.123 -17.716 0.506 1.00 92.19 625 GLN A C 1
ATOM 4871 O O . GLN A 1 625 ? -37.073 -16.946 0.625 1.00 92.19 625 GLN A O 1
ATOM 4876 N N . ALA A 1 626 ? -35.924 -18.725 1.363 1.00 92.25 626 ALA A N 1
ATOM 4877 C CA . ALA A 1 626 ? -36.783 -18.944 2.529 1.00 92.25 626 ALA A CA 1
ATOM 4878 C C . ALA A 1 626 ? -36.770 -17.729 3.479 1.00 92.25 626 ALA A C 1
ATOM 4880 O O . ALA A 1 626 ? -37.828 -17.239 3.870 1.00 92.25 626 ALA A O 1
ATOM 4881 N N . GLY A 1 627 ? -35.589 -17.174 3.778 1.00 90.38 627 GLY A N 1
ATOM 4882 C CA . GLY A 1 627 ? -35.465 -15.932 4.549 1.00 90.38 627 GLY A CA 1
ATOM 4883 C C . GLY A 1 627 ? -36.169 -14.739 3.892 1.00 90.38 627 GLY A C 1
ATOM 4884 O O . GLY A 1 627 ? -36.853 -13.982 4.571 1.00 90.38 627 GLY A O 1
ATOM 4885 N N . ALA A 1 628 ? -36.077 -14.592 2.569 1.00 86.94 628 ALA A N 1
ATOM 4886 C CA . ALA A 1 628 ? -36.772 -13.539 1.829 1.00 86.94 628 ALA A CA 1
ATOM 4887 C C . ALA A 1 628 ? -38.302 -13.649 1.946 1.00 86.94 628 ALA A C 1
ATOM 4889 O O . ALA A 1 628 ? -38.970 -12.636 2.153 1.00 86.94 628 ALA A O 1
ATOM 4890 N N . VAL A 1 629 ? -38.852 -14.868 1.890 1.00 87.25 629 VAL A N 1
ATOM 4891 C CA . VAL A 1 629 ? -40.286 -15.107 2.118 1.00 87.25 629 VAL A CA 1
ATOM 4892 C C . VAL A 1 629 ? -40.679 -14.733 3.552 1.00 87.25 629 VAL A C 1
ATOM 4894 O O . VAL A 1 629 ? -41.666 -14.024 3.734 1.00 87.25 629 VAL A O 1
ATOM 4897 N N . LEU A 1 630 ? -39.892 -15.108 4.568 1.00 87.25 630 LEU A N 1
ATOM 4898 C CA . LEU A 1 630 ? -40.143 -14.700 5.960 1.00 87.25 630 LEU A CA 1
ATOM 4899 C C . LEU A 1 630 ? -40.181 -13.173 6.111 1.00 87.25 630 LEU A C 1
ATOM 4901 O O . LEU A 1 630 ? -41.088 -12.622 6.730 1.00 87.25 630 LEU A O 1
ATOM 4905 N N . LEU A 1 631 ? -39.218 -12.477 5.505 1.00 82.44 631 LEU A N 1
ATOM 4906 C CA . LEU A 1 631 ? -39.127 -11.019 5.582 1.00 82.44 631 LEU A CA 1
ATOM 4907 C C . LEU A 1 631 ? -40.261 -10.308 4.835 1.00 82.44 631 LEU A C 1
ATOM 4909 O O . LEU A 1 631 ? -40.692 -9.249 5.287 1.00 82.44 631 LEU A O 1
ATOM 4913 N N . SER A 1 632 ? -40.789 -10.900 3.758 1.00 75.44 632 SER A N 1
ATOM 4914 C CA . SER A 1 632 ? -41.949 -10.353 3.038 1.00 75.44 632 SER A CA 1
ATOM 4915 C C . SER A 1 632 ? -43.194 -10.209 3.926 1.00 75.44 632 SER A C 1
ATOM 4917 O O . SER A 1 632 ? -44.028 -9.345 3.672 1.00 75.44 632 SER A O 1
ATOM 4919 N N . GLY A 1 633 ? -43.294 -11.000 5.002 1.00 64.44 633 GLY A N 1
ATOM 4920 C CA . GLY A 1 633 ? -44.384 -10.913 5.974 1.00 64.44 633 GLY A CA 1
ATOM 4921 C C . GLY A 1 633 ? -44.164 -9.991 7.168 1.00 64.44 633 GLY A C 1
ATOM 4922 O O . GLY A 1 633 ? -45.130 -9.573 7.799 1.00 64.44 633 GLY A O 1
ATOM 4923 N N . LEU A 1 634 ? -42.912 -9.655 7.482 1.00 66.19 634 LEU A N 1
ATOM 4924 C CA . LEU A 1 634 ? -42.542 -8.865 8.668 1.00 66.19 634 LEU A CA 1
ATOM 4925 C C . LEU A 1 634 ? -42.369 -7.376 8.379 1.00 66.19 634 LEU A C 1
ATOM 4927 O O . LEU A 1 634 ? -42.160 -6.571 9.290 1.00 66.19 634 LEU A O 1
ATOM 4931 N N . VAL A 1 635 ? -42.421 -7.005 7.105 1.00 62.66 635 VAL A N 1
ATOM 4932 C CA . VAL A 1 635 ? -42.150 -5.654 6.635 1.00 62.66 635 VAL A CA 1
ATOM 4933 C C . VAL A 1 635 ? -43.412 -5.142 5.948 1.00 62.66 635 VAL A C 1
ATOM 4935 O O . VAL A 1 635 ? -43.621 -5.338 4.757 1.00 62.66 635 VAL A O 1
ATOM 4938 N N . THR A 1 636 ? -44.273 -4.480 6.720 1.00 47.25 636 THR A N 1
ATOM 4939 C CA . THR A 1 636 ? -45.563 -3.947 6.246 1.00 47.25 636 THR A CA 1
ATOM 4940 C C . THR A 1 636 ? -45.432 -2.782 5.255 1.00 47.25 636 THR A C 1
ATOM 4942 O O . THR A 1 636 ? -46.392 -2.501 4.545 1.00 47.25 636 THR A O 1
ATOM 4945 N N . ASP A 1 637 ? -44.244 -2.169 5.154 1.00 48.56 637 ASP A N 1
ATOM 4946 C CA . ASP A 1 637 ? -43.909 -1.056 4.246 1.00 48.56 637 ASP A CA 1
ATOM 4947 C C . ASP A 1 637 ? -42.945 -1.486 3.110 1.00 48.56 637 ASP A C 1
ATOM 4949 O O . ASP A 1 637 ? -42.115 -0.705 2.642 1.00 48.56 637 ASP A O 1
ATOM 4953 N N . ALA A 1 638 ? -42.993 -2.758 2.692 1.00 50.50 638 ALA A N 1
ATOM 4954 C CA . ALA A 1 638 ? -42.078 -3.334 1.695 1.00 50.50 638 ALA A CA 1
ATOM 4955 C C . ALA A 1 638 ? -42.444 -3.045 0.224 1.00 50.50 638 ALA A C 1
ATOM 4957 O O . ALA A 1 638 ? -41.853 -3.649 -0.674 1.00 50.50 638 ALA A O 1
ATOM 4958 N N . GLU A 1 639 ? -43.398 -2.151 -0.055 1.00 45.41 639 GLU A N 1
ATOM 4959 C CA . GLU A 1 639 ? -43.764 -1.802 -1.433 1.00 45.41 639 GLU A CA 1
ATOM 4960 C C . GLU A 1 639 ? -42.525 -1.303 -2.197 1.00 45.41 639 GLU A C 1
ATOM 4962 O O . GLU A 1 639 ? -41.934 -0.272 -1.877 1.00 45.41 639 GLU A O 1
ATOM 4967 N N . GLY A 1 640 ? -42.086 -2.095 -3.179 1.00 50.38 640 GLY A N 1
ATOM 4968 C CA . GLY A 1 640 ? -40.903 -1.798 -3.976 1.00 50.38 640 GLY A CA 1
ATOM 4969 C C . GLY A 1 640 ? -39.566 -1.979 -3.251 1.00 50.38 640 GLY A C 1
ATOM 4970 O O . GLY A 1 640 ? -38.629 -1.280 -3.613 1.00 50.38 640 GLY A O 1
ATOM 4971 N N . LYS A 1 641 ? -39.424 -2.878 -2.261 1.00 59.12 641 LYS A N 1
ATOM 4972 C CA . LYS A 1 641 ? -38.118 -3.270 -1.679 1.00 59.12 641 LYS A CA 1
ATOM 4973 C C . LYS A 1 641 ? -37.912 -4.789 -1.712 1.00 59.12 641 LYS A C 1
ATOM 4975 O O . LYS A 1 641 ? -38.820 -5.541 -1.379 1.00 59.12 641 LYS A O 1
ATOM 4980 N N . VAL A 1 642 ? -36.710 -5.243 -2.077 1.00 59.81 642 VAL A N 1
ATOM 4981 C CA . VAL A 1 642 ? -36.343 -6.668 -2.155 1.00 59.81 642 VAL A CA 1
ATOM 4982 C C . VAL A 1 642 ? -35.262 -6.985 -1.112 1.00 59.81 642 VAL A C 1
ATOM 4984 O O . VAL A 1 642 ? -34.255 -6.276 -1.049 1.00 59.81 642 VAL A O 1
ATOM 4987 N N . PRO A 1 643 ? -35.430 -8.028 -0.281 1.00 67.75 643 PRO A N 1
ATOM 4988 C CA . PRO A 1 643 ? -34.378 -8.487 0.621 1.00 67.75 643 PRO A CA 1
ATOM 4989 C C . PRO A 1 643 ? -33.250 -9.166 -0.169 1.00 67.75 643 PRO A C 1
ATOM 4991 O O . PRO A 1 643 ? -33.479 -10.146 -0.874 1.00 67.75 643 PRO A O 1
ATOM 4994 N N . VAL A 1 644 ? -32.024 -8.657 -0.030 1.00 71.00 644 VAL A N 1
ATOM 4995 C CA . VAL A 1 644 ? -30.818 -9.179 -0.690 1.00 71.00 644 VAL A CA 1
ATOM 4996 C C . VAL A 1 644 ? -29.824 -9.657 0.361 1.00 71.00 644 VAL A C 1
ATOM 4998 O O . VAL A 1 644 ? -29.546 -8.956 1.335 1.00 71.00 644 VAL A O 1
ATOM 5001 N N . ALA A 1 645 ? -29.261 -10.848 0.170 1.00 73.25 645 ALA A N 1
ATOM 5002 C CA . ALA A 1 645 ? -28.207 -11.352 1.039 1.00 73.25 645 ALA A CA 1
ATOM 5003 C C . ALA A 1 645 ? -26.902 -10.564 0.833 1.00 73.25 645 ALA A C 1
ATOM 5005 O O . ALA A 1 645 ? -26.396 -10.454 -0.279 1.00 73.25 645 ALA A O 1
ATOM 5006 N N . THR A 1 646 ? -26.338 -10.028 1.914 1.00 67.94 646 THR A N 1
ATOM 5007 C CA . THR A 1 646 ? -25.098 -9.233 1.900 1.00 67.94 646 THR A CA 1
ATOM 5008 C C . THR A 1 646 ? -23.893 -10.018 2.411 1.00 67.94 646 THR A C 1
ATOM 5010 O O . THR A 1 646 ? -22.748 -9.672 2.115 1.00 67.94 646 THR A O 1
ATOM 5013 N N . ARG A 1 647 ? -24.130 -11.076 3.198 1.00 73.94 647 ARG A N 1
ATOM 5014 C CA . ARG A 1 647 ? -23.084 -11.947 3.747 1.00 73.94 647 ARG A CA 1
ATOM 5015 C C . ARG A 1 647 ? -23.653 -13.310 4.143 1.00 73.94 647 ARG A C 1
ATOM 5017 O O . ARG A 1 647 ? -24.778 -13.398 4.629 1.00 73.94 647 ARG A O 1
ATOM 5024 N N . ALA A 1 648 ? -22.837 -14.355 4.026 1.00 76.94 648 ALA A N 1
ATOM 5025 C CA . ALA A 1 648 ? -23.065 -15.648 4.665 1.00 76.94 648 ALA A CA 1
ATOM 5026 C C . ALA A 1 648 ? -21.821 -16.045 5.476 1.00 76.94 648 ALA A C 1
ATOM 5028 O O . ALA A 1 648 ? -20.711 -16.033 4.949 1.00 76.94 648 ALA A O 1
ATOM 5029 N N . ASN A 1 649 ? -21.997 -16.391 6.753 1.00 72.44 649 ASN A N 1
ATOM 5030 C CA . ASN A 1 649 ? -20.918 -16.819 7.650 1.00 72.44 649 ASN A CA 1
ATOM 5031 C C . ASN A 1 649 ? -21.162 -18.245 8.156 1.00 72.44 649 ASN A C 1
ATOM 5033 O O . ASN A 1 649 ? -22.302 -18.709 8.223 1.00 72.44 649 ASN A O 1
ATOM 5037 N N . ASN A 1 650 ? -20.089 -18.916 8.589 1.00 82.50 650 ASN A N 1
ATOM 5038 C CA . ASN A 1 650 ? -20.140 -20.231 9.240 1.00 82.50 650 ASN A CA 1
ATOM 5039 C C . ASN A 1 650 ? -20.913 -21.299 8.439 1.00 82.50 650 ASN A C 1
ATOM 5041 O O . ASN A 1 650 ? -21.602 -22.132 9.028 1.00 82.50 650 ASN A O 1
ATOM 5045 N N . VAL A 1 651 ? -20.813 -21.270 7.105 1.00 89.12 651 VAL A N 1
ATOM 5046 C CA . VAL A 1 651 ? -21.461 -22.253 6.226 1.00 89.12 651 VAL A CA 1
ATOM 5047 C C . VAL A 1 651 ? -20.812 -23.626 6.428 1.00 89.12 651 VAL A C 1
ATOM 5049 O O . VAL A 1 651 ? -19.600 -23.770 6.288 1.00 89.12 651 VAL A O 1
ATOM 5052 N N . GLN A 1 652 ? -21.610 -24.638 6.768 1.00 84.62 652 GLN A N 1
ATOM 5053 C CA . GLN A 1 652 ? -21.159 -26.015 6.989 1.00 84.62 652 GLN A CA 1
ATOM 5054 C C . GLN A 1 652 ? -22.044 -27.000 6.223 1.00 84.62 652 GLN A C 1
ATOM 5056 O O . GLN A 1 652 ? -23.224 -27.145 6.546 1.00 84.62 652 GLN A O 1
ATOM 5061 N N . PHE A 1 653 ? -21.459 -27.736 5.277 1.00 90.12 653 PHE A N 1
ATOM 5062 C CA . PHE A 1 653 ? -22.113 -28.842 4.569 1.00 90.12 653 PHE A CA 1
ATOM 5063 C C . PHE A 1 653 ? -21.799 -30.162 5.277 1.00 90.12 653 PHE A C 1
ATOM 5065 O O . PHE A 1 653 ? -20.633 -30.472 5.512 1.00 90.12 653 PHE A O 1
ATOM 5072 N N . ARG A 1 654 ? -22.827 -30.920 5.669 1.00 83.50 654 ARG A N 1
ATOM 5073 C CA . ARG A 1 654 ? -22.673 -32.144 6.479 1.00 83.50 654 ARG A CA 1
ATOM 5074 C C . ARG A 1 654 ? -23.218 -33.411 5.828 1.00 83.50 654 ARG A C 1
ATOM 5076 O O . ARG A 1 654 ? -22.798 -34.496 6.220 1.00 83.50 654 ARG A O 1
ATOM 5083 N N . ASP A 1 655 ? -24.116 -33.288 4.855 1.00 8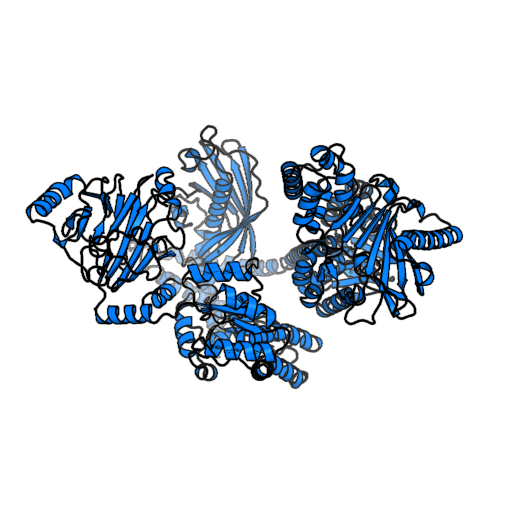8.69 655 ASP A N 1
ATOM 5084 C CA . ASP A 1 655 ? -24.631 -34.423 4.087 1.00 88.69 655 ASP A CA 1
ATOM 5085 C C . ASP A 1 655 ? -24.881 -34.017 2.633 1.00 88.69 655 ASP A C 1
ATOM 5087 O O . ASP A 1 655 ? -25.187 -32.859 2.341 1.00 88.69 655 ASP A O 1
ATOM 5091 N N . MET A 1 656 ? -24.731 -34.976 1.720 1.00 91.06 656 MET A N 1
ATOM 5092 C CA . MET A 1 656 ? -24.883 -34.750 0.283 1.00 91.06 656 MET A CA 1
ATOM 5093 C C . MET A 1 656 ? -26.351 -34.879 -0.129 1.00 91.06 656 MET A C 1
ATOM 5095 O O . MET A 1 656 ? -26.955 -35.937 0.061 1.00 91.06 656 MET A O 1
ATOM 5099 N N . VAL A 1 657 ? -26.895 -33.831 -0.750 1.00 93.38 657 VAL A N 1
ATOM 5100 C CA . VAL A 1 657 ? -28.241 -33.835 -1.345 1.00 93.38 657 VAL A CA 1
ATOM 5101 C C . VAL A 1 657 ? -28.136 -34.302 -2.795 1.00 93.38 657 VAL A C 1
ATOM 5103 O O . VAL A 1 657 ? -27.262 -33.845 -3.530 1.00 93.38 657 VAL A O 1
ATOM 5106 N N . ARG A 1 658 ? -28.972 -35.260 -3.189 1.00 91.94 658 ARG A N 1
ATOM 5107 C CA . ARG A 1 658 ? -28.952 -35.899 -4.513 1.00 91.94 658 ARG A CA 1
ATOM 5108 C C . ARG A 1 658 ? -30.285 -35.711 -5.242 1.00 91.94 658 ARG A C 1
ATOM 5110 O O . ARG A 1 658 ? -31.282 -35.413 -4.583 1.00 91.94 658 ARG A O 1
ATOM 5117 N N . PRO A 1 659 ? -30.336 -35.964 -6.564 1.00 92.50 659 PRO A N 1
ATOM 5118 C CA . PRO A 1 659 ? -31.602 -36.131 -7.271 1.00 92.50 659 PRO A CA 1
ATOM 5119 C C . PRO A 1 659 ? -32.556 -37.086 -6.542 1.00 92.50 659 PRO A C 1
ATOM 5121 O O . PRO A 1 659 ? -32.144 -38.145 -6.066 1.00 92.50 659 PRO A O 1
ATOM 5124 N N . GLY A 1 660 ? -33.820 -36.692 -6.445 1.00 90.81 660 GLY A N 1
ATOM 5125 C CA . GLY A 1 660 ? -34.885 -37.360 -5.704 1.00 90.81 660 GLY A CA 1
ATOM 5126 C C . GLY A 1 660 ? -34.970 -37.012 -4.212 1.00 90.81 660 GLY A C 1
ATOM 5127 O O . GLY A 1 660 ? -35.971 -37.354 -3.588 1.00 90.81 660 GLY A O 1
ATOM 5128 N N . ASP A 1 661 ? -33.971 -36.347 -3.617 1.00 94.75 661 ASP A N 1
ATOM 5129 C CA . ASP A 1 661 ? -34.034 -35.967 -2.203 1.00 94.75 661 ASP A CA 1
ATOM 5130 C C . ASP A 1 661 ? -34.900 -34.706 -1.998 1.00 94.75 661 ASP A C 1
ATOM 5132 O O . ASP A 1 661 ? -34.726 -33.677 -2.658 1.00 94.75 661 ASP A O 1
ATOM 5136 N N . THR A 1 662 ? -35.778 -34.758 -0.995 1.00 95.31 662 THR A N 1
ATOM 5137 C CA . THR A 1 662 ? -36.460 -33.586 -0.427 1.00 95.31 662 THR A CA 1
ATOM 5138 C C . THR A 1 662 ? -35.695 -33.048 0.780 1.00 95.31 662 THR A C 1
ATOM 5140 O O . THR A 1 662 ? -35.339 -33.801 1.698 1.00 95.31 662 THR A O 1
ATOM 5143 N N . VAL A 1 663 ? -35.477 -31.733 0.802 1.00 95.94 663 VAL A N 1
ATOM 5144 C CA . VAL A 1 663 ? -34.910 -30.994 1.932 1.00 95.94 663 VAL A CA 1
ATOM 5145 C C . VAL A 1 663 ? -35.949 -30.080 2.571 1.00 95.94 663 VAL A C 1
ATOM 5147 O O . VAL A 1 663 ? -36.787 -29.495 1.890 1.00 95.94 663 VAL A O 1
ATOM 5150 N N . GLU A 1 664 ? -35.855 -29.944 3.886 1.00 97.00 664 GLU A N 1
ATOM 5151 C CA . GLU A 1 664 ? -36.570 -28.966 4.694 1.00 97.00 664 GLU A CA 1
ATOM 5152 C C . GLU A 1 664 ? -35.591 -27.875 5.127 1.00 97.00 664 GLU A C 1
ATOM 5154 O O . GLU A 1 664 ? -34.485 -28.160 5.595 1.00 97.00 664 GLU A O 1
ATOM 5159 N N . ILE A 1 665 ? -35.982 -26.628 4.911 1.00 97.19 665 ILE A N 1
ATOM 5160 C CA . ILE A 1 665 ? -35.172 -25.430 5.084 1.00 97.19 665 ILE A CA 1
ATOM 5161 C C . ILE A 1 665 ? -35.827 -24.619 6.193 1.00 97.19 665 ILE A C 1
ATOM 5163 O O . ILE A 1 665 ? -36.894 -24.041 6.007 1.00 97.19 665 ILE A O 1
ATOM 5167 N N . GLU A 1 666 ? -35.184 -24.597 7.349 1.00 96.69 666 GLU A N 1
ATOM 5168 C CA . GLU A 1 666 ? -35.613 -23.840 8.516 1.00 96.69 666 GLU A CA 1
ATOM 5169 C C . GLU A 1 666 ? -34.773 -22.568 8.614 1.00 96.69 666 GLU A C 1
ATOM 5171 O O . GLU A 1 666 ? -33.541 -22.646 8.646 1.00 96.69 666 GLU A O 1
ATOM 5176 N N . VAL A 1 667 ? -35.426 -21.408 8.663 1.00 95.00 667 VAL A N 1
ATOM 5177 C CA . VAL A 1 667 ? -34.771 -20.106 8.823 1.00 95.00 667 VAL A CA 1
ATOM 5178 C C . VAL A 1 667 ? -35.385 -19.371 10.005 1.00 95.00 667 VAL A C 1
ATOM 5180 O O . VAL A 1 667 ? -36.601 -19.226 10.093 1.00 95.00 667 VAL A O 1
ATOM 5183 N N . GLU A 1 668 ? -34.530 -18.895 10.903 1.00 93.75 668 GLU A N 1
ATOM 5184 C CA . GLU A 1 668 ? -34.901 -18.135 12.094 1.00 93.75 668 GLU A CA 1
ATOM 5185 C C . GLU A 1 668 ? -34.215 -16.766 12.062 1.00 93.75 668 GLU A C 1
ATOM 5187 O O . GLU A 1 668 ? -32.992 -16.685 11.931 1.00 93.75 668 GLU A O 1
ATOM 5192 N N . LEU A 1 669 ? -34.992 -15.692 12.189 1.00 88.62 669 LEU A N 1
ATOM 5193 C CA . LEU A 1 669 ? -34.516 -14.331 12.394 1.00 88.62 669 LEU A CA 1
ATOM 5194 C C . LEU A 1 669 ? -34.022 -14.192 13.833 1.00 88.62 669 LEU A C 1
ATOM 5196 O O . LEU A 1 669 ? -34.802 -14.177 14.778 1.00 88.62 669 LEU A O 1
ATOM 5200 N N . THR A 1 670 ? -32.708 -14.081 13.995 1.00 83.44 670 THR A N 1
ATOM 5201 C CA . THR A 1 670 ? -32.077 -13.979 15.312 1.00 83.44 670 THR A CA 1
ATOM 5202 C C . THR A 1 670 ? -31.927 -12.547 15.790 1.00 83.44 670 THR A C 1
ATOM 5204 O O . THR A 1 670 ? -31.924 -12.303 16.991 1.00 83.44 670 THR A O 1
ATOM 5207 N N . GLU A 1 671 ? -31.752 -11.607 14.862 1.00 77.50 671 GLU A N 1
ATOM 5208 C CA . GLU A 1 671 ? -31.554 -10.197 15.186 1.00 77.50 671 GLU A CA 1
ATOM 5209 C C . GLU A 1 671 ? -31.971 -9.324 13.998 1.00 77.50 671 GLU A C 1
ATOM 5211 O O . GLU A 1 671 ? -31.805 -9.705 12.836 1.00 77.50 671 GLU A O 1
ATOM 5216 N N . ARG A 1 672 ? -32.504 -8.137 14.286 1.00 76.12 672 ARG A N 1
ATOM 5217 C CA . ARG A 1 672 ? -32.827 -7.112 13.293 1.00 76.12 672 ARG A CA 1
ATOM 5218 C C . ARG A 1 672 ? -32.226 -5.788 13.744 1.00 76.12 672 ARG A C 1
ATOM 5220 O O . ARG A 1 672 ? -32.526 -5.317 14.836 1.00 76.12 672 ARG A O 1
ATOM 5227 N N . LEU A 1 673 ? -31.432 -5.168 12.877 1.00 53.75 673 LEU A N 1
ATOM 5228 C CA . LEU A 1 673 ? -30.852 -3.843 13.084 1.00 53.75 673 LEU A CA 1
ATOM 5229 C C . LEU A 1 673 ? -31.195 -2.972 11.872 1.00 53.75 673 LEU A C 1
ATOM 5231 O O . LEU A 1 673 ? -30.566 -3.075 10.822 1.00 53.75 673 LEU A O 1
ATOM 5235 N N . ALA A 1 674 ? -32.208 -2.117 12.018 1.00 66.75 674 ALA A N 1
ATOM 5236 C CA . ALA A 1 674 ? -32.767 -1.310 10.929 1.00 66.75 674 ALA A CA 1
ATOM 5237 C C . ALA A 1 674 ? -33.195 -2.173 9.716 1.00 66.75 674 ALA A C 1
ATOM 5239 O O . ALA A 1 674 ? -34.050 -3.052 9.869 1.00 66.75 674 ALA A O 1
ATOM 5240 N N . ASP A 1 675 ? -32.615 -1.921 8.537 1.00 65.44 675 ASP A N 1
ATOM 5241 C CA . ASP A 1 675 ? -32.870 -2.668 7.298 1.00 65.44 675 ASP A CA 1
ATOM 5242 C C . ASP A 1 675 ? -31.994 -3.923 7.161 1.00 65.44 675 ASP A C 1
ATOM 5244 O O . ASP A 1 675 ? -32.105 -4.616 6.154 1.00 65.44 675 ASP A O 1
ATOM 5248 N N . ALA A 1 676 ? -31.138 -4.227 8.148 1.00 67.69 676 ALA A N 1
ATOM 5249 C CA . ALA A 1 676 ? -30.313 -5.430 8.187 1.00 67.69 676 ALA A CA 1
ATOM 5250 C C . ALA A 1 676 ? -30.936 -6.520 9.079 1.00 67.69 676 ALA A C 1
ATOM 5252 O O . ALA A 1 676 ? -31.313 -6.287 10.230 1.00 67.69 676 ALA A O 1
ATOM 5253 N N . PHE A 1 677 ? -30.990 -7.736 8.548 1.00 81.56 677 PHE A N 1
ATOM 5254 C CA . PHE A 1 677 ? -31.612 -8.914 9.138 1.00 81.56 677 PHE A CA 1
ATOM 5255 C C . PHE A 1 677 ? -30.577 -10.023 9.271 1.00 81.56 677 PHE A C 1
ATOM 5257 O O . PHE A 1 677 ? -29.910 -10.392 8.302 1.00 81.56 677 PHE A O 1
ATOM 5264 N N . PHE A 1 678 ? -30.459 -10.565 10.475 1.00 83.31 678 PHE A N 1
ATOM 5265 C CA . PHE A 1 678 ? -29.526 -11.625 10.817 1.00 83.31 678 PHE A CA 1
ATOM 5266 C C . PHE A 1 678 ? -30.335 -12.886 11.053 1.00 83.31 678 PHE A C 1
ATOM 5268 O O . PHE A 1 678 ? -31.173 -12.935 11.952 1.00 83.31 678 PHE A O 1
ATOM 5275 N N . MET A 1 679 ? -30.091 -13.904 10.241 1.00 92.38 679 MET A N 1
ATOM 5276 C CA . MET A 1 679 ? -30.841 -15.147 10.263 1.00 92.38 679 MET A CA 1
ATOM 5277 C C . MET A 1 679 ? -29.905 -16.340 10.421 1.00 92.38 679 MET A C 1
ATOM 5279 O O . MET A 1 679 ? -28.781 -16.351 9.918 1.00 92.38 679 MET A O 1
ATOM 5283 N N . LYS A 1 680 ? -30.376 -17.385 11.092 1.00 92.69 680 LYS A N 1
ATOM 5284 C CA . LYS A 1 680 ? -29.736 -18.701 11.084 1.00 92.69 680 LYS A CA 1
ATOM 5285 C C . LYS A 1 680 ? -30.575 -19.627 10.232 1.00 92.69 680 LYS A C 1
ATOM 5287 O O . LYS A 1 680 ? -31.785 -19.699 10.411 1.00 92.69 680 LYS A O 1
ATOM 5292 N N . ALA A 1 681 ? -29.921 -20.339 9.327 1.00 95.06 681 ALA A N 1
ATOM 5293 C CA . ALA A 1 681 ? -30.570 -21.313 8.475 1.00 95.06 681 ALA A CA 1
ATOM 5294 C C . ALA A 1 681 ? -30.014 -22.715 8.720 1.00 95.06 681 ALA A C 1
ATOM 5296 O O . ALA A 1 681 ? -28.808 -22.926 8.909 1.00 95.06 681 ALA A O 1
ATOM 5297 N N . LYS A 1 682 ? -30.921 -23.685 8.705 1.00 96.12 682 LYS A N 1
ATOM 5298 C CA . LYS A 1 682 ? -30.654 -25.104 8.885 1.00 96.12 682 LYS A CA 1
ATOM 5299 C C . LYS A 1 682 ? -31.413 -25.873 7.811 1.00 96.12 682 LYS A C 1
ATOM 5301 O O . LYS A 1 682 ? -32.635 -25.839 7.761 1.00 96.12 682 LYS A O 1
ATOM 5306 N N . VAL A 1 683 ? -30.680 -26.609 6.983 1.00 96.69 683 VAL A N 1
ATOM 5307 C CA . VAL A 1 683 ? -31.239 -27.451 5.923 1.00 96.69 683 VAL A CA 1
ATOM 5308 C C . VAL A 1 683 ? -31.100 -28.913 6.321 1.00 96.69 683 VAL A C 1
ATOM 5310 O O . VAL A 1 683 ? -29.990 -29.407 6.552 1.00 96.69 683 VAL A O 1
ATOM 5313 N N . THR A 1 684 ? -32.223 -29.618 6.393 1.00 96.00 684 THR A N 1
ATOM 5314 C CA . THR A 1 684 ? -32.305 -31.034 6.756 1.00 96.00 684 THR A CA 1
ATOM 5315 C C . THR A 1 684 ? -32.836 -31.822 5.564 1.00 96.00 684 THR A C 1
ATOM 5317 O O . THR A 1 684 ? -33.925 -31.552 5.077 1.00 96.00 684 THR A O 1
ATOM 5320 N N . ASN A 1 685 ? -32.091 -32.813 5.081 1.00 94.31 685 ASN A N 1
ATOM 5321 C CA . ASN A 1 685 ? -32.601 -33.792 4.127 1.00 94.31 685 ASN A CA 1
ATOM 5322 C C . ASN A 1 685 ? -33.601 -34.694 4.857 1.00 94.31 685 ASN A C 1
ATOM 5324 O O . ASN A 1 685 ? -33.207 -35.566 5.637 1.00 94.31 685 ASN A O 1
ATOM 5328 N N . VAL A 1 686 ? -34.893 -34.465 4.632 1.00 90.94 686 VAL A N 1
ATOM 5329 C CA . VAL A 1 686 ? -35.975 -35.192 5.312 1.00 90.94 686 VAL A CA 1
ATOM 5330 C C . VAL A 1 686 ? -36.165 -36.595 4.749 1.00 90.94 686 VAL A C 1
ATOM 5332 O O . VAL A 1 686 ? -36.531 -37.501 5.491 1.00 90.94 686 VAL A O 1
ATOM 5335 N N . THR A 1 687 ? -35.793 -36.813 3.485 1.00 86.56 687 THR A N 1
ATOM 5336 C CA . THR A 1 687 ? -35.814 -38.145 2.849 1.00 86.56 687 THR A CA 1
ATOM 5337 C C . THR A 1 687 ? -34.874 -39.111 3.570 1.00 86.56 687 THR A C 1
ATOM 5339 O O . THR A 1 687 ? -35.155 -40.300 3.692 1.00 86.56 687 THR A O 1
ATOM 5342 N N . ARG A 1 688 ? -33.761 -38.588 4.099 1.00 82.81 688 ARG A N 1
ATOM 5343 C CA . ARG A 1 688 ? -32.728 -39.369 4.798 1.00 82.81 688 ARG A CA 1
ATOM 5344 C C . ARG A 1 688 ? -32.622 -39.069 6.290 1.00 82.81 688 ARG A C 1
ATOM 5346 O O . ARG A 1 688 ? -31.792 -39.675 6.963 1.00 82.81 688 ARG A O 1
ATOM 5353 N N . SER A 1 689 ? -33.437 -38.146 6.801 1.00 86.88 689 SER A N 1
ATOM 5354 C CA . SER A 1 689 ? -33.402 -37.658 8.188 1.00 86.88 689 SER A CA 1
ATOM 5355 C C . SER A 1 689 ? -32.005 -37.199 8.643 1.00 86.88 689 SER A C 1
ATOM 5357 O O . SER A 1 689 ? -31.567 -37.491 9.756 1.00 86.88 689 SER A O 1
ATOM 5359 N N . LYS A 1 690 ? -31.277 -36.484 7.776 1.00 85.56 690 LYS A N 1
ATOM 5360 C CA . LYS A 1 690 ? -29.911 -35.999 8.037 1.00 85.56 690 LYS A CA 1
ATOM 5361 C C . LYS A 1 690 ? -29.795 -34.501 7.823 1.00 85.56 690 LYS A C 1
ATOM 5363 O O . LYS A 1 690 ? -30.404 -33.931 6.928 1.00 85.56 690 LYS A O 1
ATOM 5368 N N . LEU A 1 691 ? -28.959 -33.854 8.625 1.00 90.94 691 LEU A N 1
ATOM 5369 C CA . LEU A 1 691 ? -28.617 -32.454 8.412 1.00 90.94 691 LEU A CA 1
ATOM 5370 C C . LEU A 1 691 ? -27.704 -32.316 7.184 1.00 90.94 691 LEU A C 1
ATOM 5372 O O . LEU A 1 691 ? -26.596 -32.842 7.197 1.00 90.94 691 LEU A O 1
ATOM 5376 N N . ALA A 1 692 ? -28.135 -31.535 6.195 1.00 88.56 692 ALA A N 1
ATOM 5377 C CA . ALA A 1 692 ? -27.388 -31.277 4.968 1.00 88.56 692 ALA A CA 1
ATOM 5378 C C . ALA A 1 692 ? -26.529 -30.005 5.051 1.00 88.56 692 ALA A C 1
ATOM 5380 O O . ALA A 1 692 ? -25.350 -30.045 4.703 1.00 88.56 692 ALA A O 1
ATOM 5381 N N . CYS A 1 693 ? -27.078 -28.891 5.553 1.00 92.62 693 CYS A N 1
ATOM 5382 C CA . CYS A 1 693 ? -26.379 -27.601 5.614 1.00 92.62 693 CYS A CA 1
ATOM 5383 C C . CYS A 1 693 ? -26.775 -26.781 6.855 1.00 92.62 693 CYS A C 1
ATOM 5385 O O . CYS A 1 693 ? -27.903 -26.880 7.339 1.00 92.62 693 CYS A O 1
ATOM 5387 N N . ARG A 1 694 ? -25.857 -25.961 7.379 1.00 91.19 694 ARG A N 1
ATOM 5388 C CA . ARG A 1 694 ? -26.155 -24.867 8.325 1.00 91.19 694 ARG A CA 1
ATOM 5389 C C . ARG A 1 694 ? -25.367 -23.626 7.940 1.00 91.19 694 ARG A C 1
ATOM 5391 O O . ARG A 1 694 ? -24.214 -23.752 7.537 1.00 91.19 694 ARG A O 1
ATOM 5398 N N . LEU A 1 695 ? -25.960 -22.451 8.114 1.00 91.12 695 LEU A N 1
ATOM 5399 C CA . LEU A 1 695 ? -25.329 -21.171 7.807 1.00 91.12 695 LEU A CA 1
ATOM 5400 C C . LEU A 1 695 ? -25.941 -20.025 8.620 1.00 91.12 695 LEU A C 1
ATOM 5402 O O . LEU A 1 695 ? -27.089 -20.104 9.052 1.00 91.12 695 LEU A O 1
ATOM 5406 N N . ALA A 1 696 ? -25.171 -18.954 8.806 1.00 82.62 696 ALA A N 1
ATOM 5407 C CA . ALA A 1 696 ? -25.677 -17.662 9.258 1.00 82.62 696 ALA A CA 1
ATOM 5408 C C . ALA A 1 696 ? -25.793 -16.725 8.049 1.00 82.62 696 ALA A C 1
ATOM 5410 O O . ALA A 1 696 ? -24.802 -16.498 7.353 1.00 82.62 696 ALA A O 1
ATOM 5411 N N . VAL A 1 697 ? -26.991 -16.203 7.800 1.00 78.06 697 VAL A N 1
ATOM 5412 C CA . VAL A 1 697 ? -27.339 -15.346 6.662 1.00 78.06 697 VAL A CA 1
ATOM 5413 C C . VAL A 1 697 ? -27.550 -13.920 7.152 1.00 78.06 697 VAL A C 1
ATOM 5415 O O . VAL A 1 697 ? -28.244 -13.692 8.138 1.00 78.06 697 VAL A O 1
ATOM 5418 N N . PHE A 1 698 ? -26.974 -12.961 6.438 1.00 76.44 698 PHE A N 1
ATOM 5419 C CA . PHE A 1 698 ? -27.168 -11.536 6.665 1.00 76.44 698 PHE A CA 1
ATOM 5420 C C . PHE A 1 698 ? -27.852 -10.980 5.419 1.00 76.44 698 PHE A C 1
ATOM 5422 O O . PHE A 1 698 ? -27.308 -11.101 4.320 1.00 76.44 698 PHE A O 1
ATOM 5429 N N . ALA A 1 699 ? -29.035 -10.396 5.574 1.00 75.06 699 ALA A N 1
ATOM 5430 C CA . ALA A 1 699 ? -29.800 -9.808 4.480 1.00 75.06 699 ALA A CA 1
ATOM 5431 C C . ALA A 1 699 ? -30.082 -8.333 4.755 1.00 75.06 699 ALA A C 1
ATOM 5433 O O . ALA A 1 699 ? -30.241 -7.947 5.908 1.00 75.06 699 ALA A O 1
ATOM 5434 N N . ALA A 1 700 ? -30.142 -7.511 3.711 1.00 66.25 700 ALA A N 1
ATOM 5435 C CA . ALA A 1 700 ? -30.592 -6.130 3.805 1.00 66.25 700 ALA A CA 1
ATOM 5436 C C . ALA A 1 700 ? -31.750 -5.874 2.833 1.00 66.25 700 ALA A C 1
ATOM 5438 O O . ALA A 1 700 ? -31.750 -6.411 1.726 1.00 66.25 700 ALA A O 1
ATOM 5439 N N . LEU A 1 701 ? -32.738 -5.070 3.229 1.00 61.34 701 LEU A N 1
ATOM 5440 C CA . LEU A 1 701 ? -33.793 -4.615 2.316 1.00 61.34 701 LEU A CA 1
ATOM 5441 C C . LEU A 1 701 ? -33.245 -3.520 1.402 1.00 61.34 701 LEU A C 1
ATOM 5443 O O . LEU A 1 701 ? -32.817 -2.470 1.876 1.00 61.34 701 LEU A O 1
ATOM 5447 N N . ILE A 1 702 ? -33.288 -3.746 0.092 1.00 54.16 702 ILE A N 1
ATOM 5448 C CA . ILE A 1 702 ? -32.824 -2.789 -0.917 1.00 54.16 702 ILE A CA 1
ATOM 5449 C C . ILE A 1 702 ? -34.030 -2.299 -1.722 1.00 54.16 702 ILE A C 1
ATOM 5451 O O . ILE A 1 702 ? -34.936 -3.076 -2.013 1.00 54.16 702 ILE A O 1
ATOM 5455 N N . ALA A 1 703 ? -34.073 -1.011 -2.072 1.00 45.94 703 ALA A N 1
ATOM 5456 C CA . ALA A 1 703 ? -35.115 -0.463 -2.940 1.00 45.94 703 ALA A CA 1
ATOM 5457 C C . ALA A 1 703 ? -35.103 -1.162 -4.313 1.00 45.94 703 ALA A C 1
ATOM 5459 O O . ALA A 1 703 ? -34.097 -1.182 -5.012 1.00 45.94 703 ALA A O 1
ATOM 5460 N N . GLY A 1 704 ? -36.233 -1.753 -4.683 1.00 40.72 704 GLY A N 1
ATOM 5461 C CA . GLY A 1 704 ? -36.493 -2.540 -5.887 1.00 40.72 704 GLY A CA 1
ATOM 5462 C C . GLY A 1 704 ? -36.637 -1.723 -7.171 1.00 40.72 704 GLY A C 1
ATOM 5463 O O . GLY A 1 704 ? -37.219 -2.215 -8.133 1.00 40.72 704 GLY A O 1
ATOM 5464 N N . SER A 1 705 ? -36.082 -0.511 -7.238 1.00 34.00 705 SER A N 1
ATOM 5465 C CA . SER A 1 705 ? -36.089 0.348 -8.432 1.00 34.00 705 SER A CA 1
ATOM 5466 C C . SER A 1 705 ? -35.142 -0.131 -9.549 1.00 34.00 705 SER A C 1
ATOM 5468 O O . SER A 1 705 ? -34.696 0.665 -10.366 1.00 34.00 705 SER A O 1
ATOM 5470 N N . CYS A 1 706 ? -34.825 -1.427 -9.604 1.00 31.05 706 CYS A N 1
ATOM 5471 C CA . CYS A 1 706 ? -33.949 -2.029 -10.615 1.00 31.05 706 CYS A CA 1
ATOM 5472 C C . CYS A 1 706 ? -34.516 -3.319 -11.236 1.00 31.05 706 CYS A C 1
ATOM 5474 O O . CYS A 1 706 ? -33.762 -4.087 -11.823 1.00 31.05 706 CYS A O 1
ATOM 5476 N N . LEU A 1 707 ? -35.821 -3.599 -11.120 1.00 31.11 707 LEU A N 1
ATOM 5477 C CA . LEU A 1 707 ? -36.400 -4.868 -11.606 1.00 31.11 707 LEU A CA 1
ATOM 5478 C C . LEU A 1 707 ? -37.612 -4.722 -12.543 1.00 31.11 707 LEU A C 1
ATOM 5480 O O . LEU A 1 707 ? -38.376 -5.668 -12.717 1.00 31.11 707 LEU A O 1
ATOM 5484 N N . SER A 1 708 ? -37.770 -3.578 -13.210 1.00 28.11 708 SER A N 1
ATOM 5485 C CA . SER A 1 708 ? -38.844 -3.370 -14.190 1.00 28.11 708 SER A CA 1
ATOM 5486 C C . SER A 1 708 ? -38.350 -2.728 -15.488 1.00 28.11 708 SER A C 1
ATOM 5488 O O . SER A 1 708 ? -38.671 -1.577 -15.762 1.00 28.11 708 SER A O 1
ATOM 5490 N N . SER A 1 709 ? -37.594 -3.474 -16.297 1.00 28.59 709 SER A N 1
ATOM 5491 C CA . SER A 1 709 ? -37.449 -3.209 -17.741 1.00 28.59 709 SER A CA 1
ATOM 5492 C C . SER A 1 709 ? -36.852 -4.413 -18.490 1.00 28.59 709 SER A C 1
ATOM 5494 O O . SER A 1 709 ? -35.865 -4.315 -19.204 1.00 28.59 709 SER A O 1
ATOM 5496 N N . LEU A 1 710 ? -37.473 -5.587 -18.355 1.00 28.25 710 LEU A N 1
ATOM 5497 C CA . LEU A 1 710 ? -37.324 -6.672 -19.335 1.00 28.25 710 LEU A CA 1
ATOM 5498 C C . LEU A 1 710 ? -38.672 -6.880 -20.025 1.00 28.25 710 LEU A C 1
ATOM 5500 O O . LEU A 1 710 ? -39.358 -7.881 -19.836 1.00 28.25 710 LEU A O 1
ATOM 5504 N N . ALA A 1 711 ? -39.070 -5.869 -20.793 1.00 27.28 711 ALA A N 1
ATOM 5505 C CA . ALA A 1 711 ? -40.141 -5.966 -21.769 1.00 27.28 711 ALA A CA 1
ATOM 5506 C C . ALA A 1 711 ? -39.774 -5.125 -23.007 1.00 27.28 711 ALA A C 1
ATOM 5508 O O . ALA A 1 711 ? -40.105 -3.952 -23.063 1.00 27.28 711 ALA A O 1
ATOM 5509 N N . MET A 1 712 ? -39.087 -5.793 -23.946 1.00 41.00 712 MET A N 1
ATOM 5510 C CA . MET A 1 712 ? -39.227 -5.745 -25.416 1.00 41.00 712 MET A CA 1
ATOM 5511 C C . MET A 1 712 ? -39.049 -4.404 -26.179 1.00 41.00 712 MET A C 1
ATOM 5513 O O . MET A 1 712 ? -39.729 -3.432 -25.883 1.00 41.00 712 MET A O 1
ATOM 5517 N N . ALA A 1 713 ? -38.281 -4.487 -27.283 1.00 31.61 713 ALA A N 1
ATOM 5518 C CA . ALA A 1 713 ? -38.068 -3.548 -28.408 1.00 31.61 713 ALA A CA 1
ATOM 5519 C C . ALA A 1 713 ? -36.709 -2.810 -28.435 1.00 31.61 713 ALA A C 1
ATOM 5521 O O . ALA A 1 713 ? -36.291 -2.186 -27.468 1.00 31.61 713 ALA A O 1
ATOM 5522 N N . GLU A 1 714 ? -36.022 -2.957 -29.573 1.00 49.53 714 GLU A N 1
ATOM 5523 C CA . GLU A 1 714 ? -34.772 -2.305 -29.976 1.00 49.53 714 GLU A CA 1
ATOM 5524 C C . GLU A 1 714 ? -34.972 -0.798 -30.187 1.00 49.53 714 GLU A C 1
ATOM 5526 O O . GLU A 1 714 ? -35.879 -0.408 -30.921 1.00 49.53 714 GLU A O 1
ATOM 5531 N N . ASP A 1 715 ? -34.084 0.038 -29.642 1.00 45.88 715 ASP A N 1
ATOM 5532 C CA . ASP A 1 715 ? -33.996 1.447 -30.037 1.00 45.88 715 ASP A CA 1
ATOM 5533 C C . ASP A 1 715 ? -32.921 1.621 -31.125 1.00 45.88 715 ASP A C 1
ATOM 5535 O O . ASP A 1 715 ? -31.746 1.285 -30.949 1.00 45.88 715 ASP A O 1
ATOM 5539 N N . MET A 1 716 ? -33.353 2.122 -32.285 1.00 59.50 716 MET A N 1
ATOM 5540 C CA . MET A 1 716 ? -32.511 2.500 -33.422 1.00 59.50 716 MET A CA 1
ATOM 5541 C C . MET A 1 716 ? -31.756 3.800 -33.081 1.00 59.50 716 MET A C 1
ATOM 5543 O O . MET A 1 716 ? -32.414 4.767 -32.693 1.00 59.50 716 MET A O 1
ATOM 5547 N N . PRO A 1 717 ? -30.416 3.859 -33.215 1.00 72.44 717 PRO A N 1
ATOM 5548 C CA . PRO A 1 717 ? -29.659 5.087 -32.973 1.00 72.44 717 PRO A CA 1
ATOM 5549 C C . PRO A 1 717 ? -30.127 6.233 -33.882 1.00 72.44 717 PRO A C 1
ATOM 5551 O O . PRO A 1 717 ? -30.510 6.009 -35.032 1.00 72.44 717 PRO A O 1
ATOM 5554 N N . GLU A 1 718 ? -30.111 7.464 -33.372 1.00 73.69 718 GLU A N 1
ATOM 5555 C CA . GLU A 1 718 ? -30.626 8.634 -34.088 1.00 73.69 718 GLU A CA 1
ATOM 5556 C C . GLU A 1 718 ? -29.847 8.880 -35.396 1.00 73.69 718 GLU A C 1
ATOM 5558 O O . GLU A 1 718 ? -28.624 8.792 -35.440 1.00 73.69 718 GLU A O 1
ATOM 5563 N N . GLY A 1 719 ? -30.559 9.131 -36.499 1.00 79.50 719 GLY A N 1
ATOM 5564 C CA . GLY A 1 719 ? -29.961 9.345 -37.825 1.00 79.50 719 GLY A CA 1
ATOM 5565 C C . GLY A 1 719 ? -29.511 8.074 -38.561 1.00 79.50 719 GLY A C 1
ATOM 5566 O O . GLY A 1 719 ? -29.298 8.124 -39.772 1.00 79.50 719 GLY A O 1
ATOM 5567 N N . PHE A 1 720 ? -29.431 6.929 -37.881 1.00 87.50 720 PHE A N 1
ATOM 5568 C CA . PHE A 1 720 ? -29.119 5.654 -38.515 1.00 87.50 720 PHE A CA 1
ATOM 5569 C C . PHE A 1 720 ? -30.354 5.048 -39.176 1.00 87.50 720 PHE A C 1
ATOM 5571 O O . PHE A 1 720 ? -31.445 5.008 -38.612 1.00 87.50 720 PHE A O 1
ATOM 5578 N N . VAL A 1 721 ? -30.167 4.516 -40.378 1.00 88.62 721 VAL A N 1
ATOM 5579 C CA . VAL A 1 721 ? -31.197 3.790 -41.116 1.00 88.62 721 VAL A CA 1
ATOM 5580 C C . VAL A 1 721 ? -30.741 2.353 -41.288 1.00 88.62 721 VAL A C 1
ATOM 5582 O O . VAL A 1 721 ? -29.613 2.097 -41.710 1.00 88.62 721 VAL A O 1
ATOM 5585 N N . SER A 1 722 ? -31.621 1.395 -40.993 1.00 87.75 722 SER A N 1
ATOM 5586 C CA . SER A 1 722 ? -31.328 -0.000 -41.312 1.00 87.75 722 SER A CA 1
ATOM 5587 C C . SER A 1 722 ? -31.237 -0.183 -42.826 1.00 87.75 722 SER A C 1
ATOM 5589 O O . SER A 1 722 ? -32.202 0.069 -43.549 1.00 87.75 722 SER A O 1
ATOM 5591 N N . ILE A 1 723 ? -30.083 -0.655 -43.300 1.00 87.81 723 ILE A N 1
ATOM 5592 C CA . ILE A 1 723 ? -29.891 -1.106 -44.687 1.00 87.81 723 ILE A CA 1
ATOM 5593 C C . ILE A 1 723 ? -30.336 -2.568 -44.867 1.00 87.81 723 ILE A C 1
ATOM 5595 O O . ILE A 1 723 ? -30.294 -3.112 -45.970 1.00 87.81 723 ILE A O 1
ATOM 5599 N N . PHE A 1 724 ? -30.834 -3.183 -43.788 1.00 84.94 724 PHE A N 1
ATOM 5600 C CA . PHE A 1 724 ? -31.523 -4.468 -43.777 1.00 84.94 724 PHE A CA 1
ATOM 5601 C C . PHE A 1 724 ? -32.842 -4.400 -42.960 1.00 84.94 724 PHE A C 1
ATOM 5603 O O . PHE A 1 724 ? -32.937 -4.973 -41.877 1.00 84.94 724 PHE A O 1
ATOM 5610 N N . PRO A 1 725 ? -33.873 -3.657 -43.421 1.00 61.91 725 PRO A N 1
ATOM 5611 C CA . PRO A 1 725 ? -35.113 -3.444 -42.659 1.00 61.91 725 PRO A CA 1
ATOM 5612 C C . PRO A 1 725 ? -36.218 -4.484 -42.932 1.00 61.91 725 PRO A C 1
ATOM 5614 O O . PRO A 1 725 ? -37.304 -4.384 -42.365 1.00 61.91 725 PRO A O 1
ATOM 5617 N N . ALA A 1 726 ? -36.003 -5.442 -43.839 1.00 59.19 726 ALA A N 1
ATOM 5618 C CA . ALA A 1 726 ? -37.017 -6.400 -44.280 1.00 59.19 726 ALA A CA 1
ATOM 5619 C C . ALA A 1 726 ? -36.498 -7.837 -44.175 1.00 59.19 726 ALA A C 1
ATOM 5621 O O . ALA A 1 726 ? -35.323 -8.081 -44.423 1.00 59.19 726 ALA A O 1
ATOM 5622 N N . ALA A 1 727 ? -37.389 -8.806 -43.939 1.00 66.94 727 ALA A N 1
ATOM 5623 C CA . ALA A 1 727 ? -37.071 -10.242 -43.921 1.00 66.94 727 ALA A CA 1
ATOM 5624 C C . ALA A 1 727 ? -36.714 -10.828 -45.318 1.00 66.94 727 ALA A C 1
ATOM 5626 O O . ALA A 1 727 ? -37.036 -11.973 -45.629 1.00 66.94 727 ALA A O 1
ATOM 5627 N N . SER A 1 728 ? -36.110 -10.031 -46.208 1.00 78.88 728 SER A N 1
ATOM 5628 C CA . SER A 1 728 ? -35.739 -10.392 -4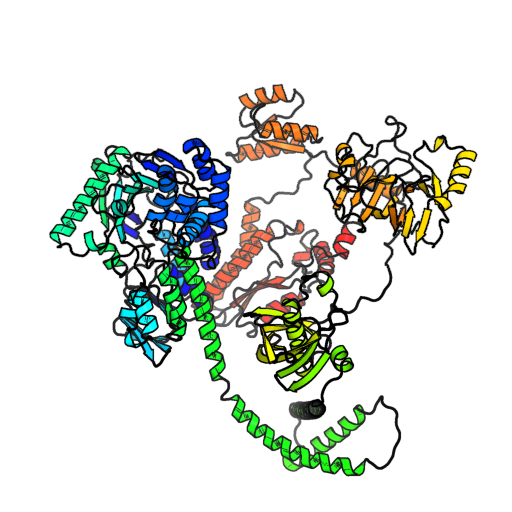7.582 1.00 78.88 728 SER A CA 1
ATOM 5629 C C . SER A 1 728 ? -34.480 -9.639 -48.025 1.00 78.88 728 SER A C 1
ATOM 5631 O O . SER A 1 728 ? -34.218 -8.548 -47.530 1.00 78.88 728 SER A O 1
ATOM 5633 N N . LEU A 1 729 ? -33.758 -10.157 -49.023 1.00 84.06 729 LEU A N 1
ATOM 5634 C CA . LEU A 1 729 ? -32.548 -9.531 -49.591 1.00 84.06 729 LEU A CA 1
ATOM 5635 C C . LEU A 1 729 ? -32.834 -8.313 -50.501 1.00 84.06 729 LEU A C 1
ATOM 5637 O O . LEU A 1 729 ? -32.013 -7.937 -51.335 1.00 84.06 729 LEU A O 1
ATOM 5641 N N . ALA A 1 730 ? -34.007 -7.687 -50.381 1.00 82.69 730 ALA A N 1
ATOM 5642 C CA . ALA A 1 730 ? -34.358 -6.514 -51.173 1.00 82.69 730 ALA A CA 1
ATOM 5643 C C . ALA A 1 730 ? -33.404 -5.341 -50.872 1.00 82.69 730 ALA A C 1
ATOM 5645 O O . ALA A 1 730 ? -33.169 -5.011 -49.713 1.00 82.69 730 ALA A O 1
ATOM 5646 N N . GLY A 1 731 ? -32.873 -4.700 -51.919 1.00 84.38 731 GLY A N 1
ATOM 5647 C CA . GLY A 1 731 ? -31.883 -3.618 -51.794 1.00 84.38 731 GLY A CA 1
ATOM 5648 C C . GLY A 1 731 ? -30.420 -4.079 -51.841 1.00 84.38 731 GLY A C 1
ATOM 5649 O O . GLY A 1 731 ? -29.524 -3.231 -51.851 1.00 84.38 731 GLY A O 1
ATOM 5650 N N . TRP A 1 732 ? -30.183 -5.389 -51.948 1.00 91.75 732 TRP A N 1
ATOM 5651 C CA . TRP A 1 732 ? -28.861 -5.994 -52.099 1.00 91.75 732 TRP A CA 1
ATOM 5652 C C . TRP A 1 732 ? -28.676 -6.599 -53.499 1.00 91.75 732 TRP A C 1
ATOM 5654 O O . TRP A 1 732 ? -29.633 -7.046 -54.129 1.00 91.75 732 TRP A O 1
ATOM 5664 N N . VAL A 1 733 ? -27.437 -6.586 -53.982 1.00 93.94 733 VAL A N 1
ATOM 5665 C CA . VAL A 1 733 ? -26.975 -7.169 -55.250 1.00 93.94 733 VAL A CA 1
ATOM 5666 C C . VAL A 1 733 ? -25.750 -8.043 -54.987 1.00 93.94 733 VAL A C 1
ATOM 5668 O O . VAL A 1 733 ? -25.104 -7.920 -53.943 1.00 93.94 733 VAL A O 1
ATOM 5671 N N . GLY A 1 734 ? -25.433 -8.951 -55.905 1.00 93.19 734 GLY A N 1
ATOM 5672 C CA . GLY A 1 734 ? -24.270 -9.822 -55.768 1.00 93.19 734 GLY A CA 1
ATOM 5673 C C . GLY A 1 734 ? -22.983 -9.124 -56.208 1.00 93.19 734 GLY A C 1
ATOM 5674 O O . GLY A 1 734 ? -22.984 -8.322 -57.140 1.00 93.19 734 GLY A O 1
ATOM 5675 N N . GLY A 1 735 ? -21.856 -9.432 -55.571 1.00 91.44 735 GLY A N 1
ATOM 5676 C CA . GLY A 1 735 ? -20.559 -8.899 -55.988 1.00 91.44 735 GLY A CA 1
ATOM 5677 C C . GLY A 1 735 ? -19.367 -9.759 -55.591 1.00 91.44 735 GLY A C 1
ATOM 5678 O O . GLY A 1 735 ? -19.503 -10.869 -55.080 1.00 91.44 735 GLY A O 1
ATOM 5679 N N . THR A 1 736 ? -18.170 -9.246 -55.856 1.00 91.12 736 THR A N 1
ATOM 5680 C CA . THR A 1 736 ? -16.891 -9.864 -55.484 1.00 91.12 736 THR A CA 1
ATOM 5681 C C . THR A 1 736 ? -15.795 -8.794 -55.430 1.00 91.12 736 THR A C 1
ATOM 5683 O O . THR A 1 736 ? -16.035 -7.645 -55.801 1.00 91.12 736 THR A O 1
ATOM 5686 N N . THR A 1 737 ? -14.588 -9.157 -55.000 1.00 91.38 737 THR A N 1
ATOM 5687 C CA . THR A 1 737 ? -13.414 -8.273 -54.947 1.00 91.38 737 THR A CA 1
ATOM 5688 C C . THR A 1 737 ? -12.871 -7.969 -56.352 1.00 91.38 737 THR A C 1
ATOM 5690 O O . THR A 1 737 ? -11.893 -8.565 -56.804 1.00 91.38 737 THR A O 1
ATOM 5693 N N . ILE A 1 738 ? -13.505 -7.039 -57.066 1.00 89.38 738 ILE A N 1
ATOM 5694 C CA . ILE A 1 738 ? -13.069 -6.545 -58.379 1.00 89.38 738 ILE A CA 1
ATOM 5695 C C . ILE A 1 738 ? -13.222 -5.025 -58.449 1.00 89.38 738 ILE A C 1
ATOM 5697 O O . ILE A 1 738 ? -14.089 -4.465 -57.782 1.00 89.38 738 ILE A O 1
ATOM 5701 N N . ASP A 1 739 ? -12.397 -4.367 -59.266 1.00 88.69 739 ASP A N 1
ATOM 5702 C CA . ASP A 1 739 ? -12.509 -2.927 -59.499 1.00 88.69 739 ASP A CA 1
ATOM 5703 C C . ASP A 1 739 ? -13.918 -2.596 -60.036 1.00 88.69 739 ASP A C 1
ATOM 5705 O O . ASP A 1 739 ? -14.287 -3.073 -61.124 1.00 88.69 739 ASP A O 1
ATOM 5709 N N . PRO A 1 740 ? -14.709 -1.782 -59.309 1.00 85.62 740 PRO A N 1
ATOM 5710 C CA . PRO A 1 740 ? -16.097 -1.501 -59.657 1.00 85.62 740 PRO A CA 1
ATOM 5711 C C . PRO A 1 740 ? -16.253 -0.819 -61.023 1.00 85.62 740 PRO A C 1
ATOM 5713 O O . PRO A 1 740 ? -17.306 -0.950 -61.648 1.00 85.62 740 PRO A O 1
ATOM 5716 N N . SER A 1 741 ? -15.220 -0.136 -61.531 1.00 84.31 741 SER A N 1
ATOM 5717 C CA . SER A 1 741 ? -15.239 0.511 -62.851 1.00 84.31 741 SER A CA 1
ATOM 5718 C C . SER A 1 741 ? -15.205 -0.477 -64.026 1.00 84.31 741 SER A C 1
ATOM 5720 O O . SER A 1 741 ? -15.491 -0.100 -65.164 1.00 84.31 741 SER A O 1
ATOM 5722 N N . THR A 1 742 ? -14.887 -1.748 -63.760 1.00 89.88 742 THR A N 1
ATOM 5723 C CA . THR A 1 742 ? -14.699 -2.792 -64.781 1.00 89.88 742 THR A CA 1
ATOM 5724 C C . THR A 1 742 ? -15.859 -3.789 -64.878 1.00 89.88 742 THR A C 1
ATOM 5726 O O . THR A 1 742 ? -15.847 -4.660 -65.750 1.00 89.88 742 THR A O 1
ATOM 5729 N N . ILE A 1 743 ? -16.870 -3.668 -64.011 1.00 89.38 743 ILE A N 1
ATOM 5730 C CA . ILE A 1 743 ? -17.991 -4.613 -63.925 1.00 89.38 743 ILE A CA 1
ATOM 5731 C C . ILE A 1 743 ? -18.919 -4.465 -65.140 1.00 89.38 743 ILE A C 1
ATOM 5733 O O . ILE A 1 743 ? -19.456 -3.391 -65.412 1.00 89.38 743 ILE A O 1
ATOM 5737 N N . THR A 1 744 ? -19.153 -5.570 -65.851 1.00 91.50 744 THR A N 1
ATOM 5738 C CA . THR A 1 744 ? -20.109 -5.632 -66.972 1.00 91.50 744 THR A CA 1
ATOM 5739 C C . THR A 1 744 ? -21.530 -5.981 -66.502 1.00 91.50 744 THR A C 1
ATOM 5741 O O . THR A 1 744 ? -21.687 -6.679 -65.493 1.00 91.50 744 THR A O 1
ATOM 5744 N N . PRO A 1 745 ? -22.589 -5.565 -67.229 1.00 90.06 745 PRO A N 1
ATOM 5745 C CA . PRO A 1 745 ? -23.966 -5.942 -66.902 1.00 90.06 745 PRO A CA 1
ATOM 5746 C C . PRO A 1 745 ? -24.188 -7.459 -66.842 1.00 90.06 745 PRO A C 1
ATOM 5748 O O . PRO A 1 745 ? -24.956 -7.923 -66.003 1.00 90.06 745 PRO A O 1
ATOM 5751 N N . GLU A 1 746 ? -23.505 -8.244 -67.685 1.00 90.62 746 GLU A N 1
ATOM 5752 C CA . GLU A 1 746 ? -23.606 -9.706 -67.661 1.00 90.62 746 GLU A CA 1
ATOM 5753 C C . GLU A 1 746 ? -23.010 -10.316 -66.383 1.00 90.62 746 GLU A C 1
ATOM 5755 O O . GLU A 1 746 ? -23.570 -11.268 -65.841 1.00 90.62 746 GLU A O 1
ATOM 5760 N N . GLN A 1 747 ? -21.892 -9.774 -65.886 1.00 89.06 747 GLN A N 1
ATOM 5761 C CA . GLN A 1 747 ? -21.280 -10.223 -64.629 1.00 89.06 747 GLN A CA 1
ATOM 5762 C C . GLN A 1 747 ? -22.165 -9.893 -63.428 1.00 89.06 747 GLN A C 1
ATOM 5764 O O . GLN A 1 747 ? -22.394 -10.763 -62.591 1.00 89.06 747 GLN A O 1
ATOM 5769 N N . GLN A 1 748 ? -22.712 -8.676 -63.385 1.00 91.94 748 GLN A N 1
ATOM 5770 C CA . GLN A 1 748 ? -23.631 -8.262 -62.327 1.00 91.94 748 GLN A CA 1
ATOM 5771 C C . GLN A 1 748 ? -24.892 -9.140 -62.313 1.00 91.94 748 GLN A C 1
ATOM 5773 O O . GLN A 1 748 ? -25.239 -9.696 -61.277 1.00 91.94 748 GLN A O 1
ATOM 5778 N N . ALA A 1 749 ? -25.518 -9.357 -63.477 1.00 89.75 749 ALA A N 1
ATOM 5779 C CA . ALA A 1 749 ? -26.707 -10.201 -63.593 1.00 89.75 749 ALA A CA 1
ATOM 5780 C C . ALA A 1 749 ? -26.449 -11.659 -63.175 1.00 89.75 749 ALA A C 1
ATOM 5782 O O . ALA A 1 749 ? -27.349 -12.315 -62.649 1.00 89.75 749 ALA A O 1
ATOM 5783 N N . LYS A 1 750 ? -25.228 -12.170 -63.392 1.00 93.06 750 LYS A N 1
ATOM 5784 C CA . LYS A 1 750 ? -24.831 -13.497 -62.915 1.00 93.06 750 LYS A CA 1
ATOM 5785 C C . LYS A 1 750 ? -24.805 -13.549 -61.385 1.00 93.06 750 LYS A C 1
ATOM 5787 O O . LYS A 1 750 ? -25.433 -14.434 -60.814 1.00 93.06 750 LYS A O 1
ATOM 5792 N N . TRP A 1 751 ? -24.112 -12.618 -60.731 1.00 94.00 751 TRP A N 1
ATOM 5793 C CA . TRP A 1 751 ? -24.031 -12.600 -59.267 1.00 94.00 751 TRP A CA 1
ATOM 5794 C C . TRP A 1 751 ? -25.393 -12.358 -58.617 1.00 94.00 751 TRP A C 1
ATOM 5796 O O . TRP A 1 751 ? -25.720 -13.007 -57.630 1.00 94.00 751 TRP A O 1
ATOM 5806 N N . ASP A 1 752 ? -26.217 -11.488 -59.198 1.00 92.12 752 ASP A N 1
ATOM 5807 C CA . ASP A 1 752 ? -27.574 -11.240 -58.705 1.00 92.12 752 ASP A CA 1
ATOM 5808 C C . ASP A 1 752 ? -28.445 -12.505 -58.787 1.00 92.12 752 ASP A C 1
ATOM 5810 O O . ASP A 1 752 ? -29.254 -12.761 -57.897 1.00 92.12 752 ASP A O 1
ATOM 5814 N N . GLY A 1 753 ? -28.254 -13.323 -59.830 1.00 89.69 753 GLY A N 1
ATOM 5815 C CA . GLY A 1 753 ? -28.945 -14.603 -59.992 1.00 89.69 753 GLY A CA 1
ATOM 5816 C C . GLY A 1 753 ? -28.507 -15.686 -59.000 1.00 89.69 753 GLY A C 1
ATOM 5817 O O . GLY A 1 753 ? -29.328 -16.522 -58.637 1.00 89.69 753 GLY A O 1
ATOM 5818 N N . GLU A 1 754 ? -27.249 -15.655 -58.552 1.00 92.06 754 GLU A N 1
ATOM 5819 C CA . GLU A 1 754 ? -26.648 -16.627 -57.616 1.00 92.06 754 GLU A CA 1
ATOM 5820 C C . GLU A 1 754 ? -26.785 -16.193 -56.137 1.00 92.06 754 GLU A C 1
ATOM 5822 O O . GLU A 1 754 ? -26.469 -16.954 -55.226 1.00 92.06 754 GLU A O 1
ATOM 5827 N N . LEU A 1 755 ? -27.274 -14.976 -55.863 1.00 90.25 755 LEU A N 1
ATOM 5828 C CA . LEU A 1 755 ? -27.322 -14.400 -54.513 1.00 90.25 755 LEU A CA 1
ATOM 5829 C C . LEU A 1 755 ? -28.117 -15.264 -53.516 1.00 90.25 755 LEU A C 1
ATOM 5831 O O . LEU A 1 755 ? -27.663 -15.514 -52.400 1.00 90.25 755 LEU A O 1
ATOM 5835 N N . HIS A 1 756 ? -29.300 -15.729 -53.927 1.00 89.44 756 HIS A N 1
ATOM 5836 C CA . HIS A 1 756 ? -30.203 -16.521 -53.085 1.00 89.44 756 HIS A CA 1
ATOM 5837 C C . HIS A 1 756 ? -29.706 -17.947 -52.811 1.00 89.44 756 HIS A C 1
ATOM 5839 O O . HIS A 1 756 ? -30.245 -18.602 -51.919 1.00 89.44 756 HIS A O 1
ATOM 5845 N N . ASP A 1 757 ? -28.693 -18.418 -53.543 1.00 92.94 757 ASP A N 1
ATOM 5846 C CA . ASP A 1 757 ? -28.099 -19.737 -53.318 1.00 92.94 757 ASP A CA 1
ATOM 5847 C C . ASP A 1 757 ? -27.149 -19.727 -52.108 1.00 92.94 757 ASP A C 1
ATOM 5849 O O . ASP A 1 757 ? -27.009 -20.745 -51.430 1.00 92.94 757 ASP A O 1
ATOM 5853 N N . HIS A 1 758 ? -26.543 -18.571 -51.806 1.00 94.19 758 HIS A N 1
ATOM 5854 C CA . HIS A 1 758 ? -25.477 -18.430 -50.803 1.00 94.19 758 HIS A CA 1
ATOM 5855 C C . HIS A 1 758 ? -25.842 -17.532 -49.617 1.00 94.19 758 HIS A C 1
ATOM 5857 O O . HIS A 1 758 ? -25.227 -17.624 -48.550 1.00 94.19 758 HIS A O 1
ATOM 5863 N N . TRP A 1 759 ? -26.871 -16.695 -49.773 1.00 94.62 759 TRP A N 1
ATOM 5864 C CA . TRP A 1 759 ? -27.385 -15.820 -48.726 1.00 94.62 759 TRP A CA 1
ATOM 5865 C C . TRP A 1 759 ? -28.835 -16.127 -48.393 1.00 94.62 759 TRP A C 1
ATOM 5867 O O . TRP A 1 759 ? -29.696 -16.265 -49.264 1.00 94.62 759 TRP A O 1
ATOM 5877 N N . ARG A 1 760 ? -29.123 -16.164 -47.095 1.00 92.31 760 ARG A N 1
ATOM 5878 C CA . ARG A 1 760 ? -30.472 -16.363 -46.570 1.00 92.31 760 ARG A CA 1
ATOM 5879 C C . ARG A 1 760 ? -30.724 -15.477 -45.360 1.00 92.31 760 ARG A C 1
ATOM 5881 O O . ARG A 1 760 ? -29.792 -15.038 -44.692 1.00 92.31 760 ARG A O 1
ATOM 5888 N N . VAL A 1 761 ? -32.002 -15.244 -45.088 1.00 91.31 761 VAL A N 1
ATOM 5889 C CA . VAL A 1 761 ? -32.467 -14.534 -43.895 1.00 91.31 761 VAL A CA 1
ATOM 5890 C C . VAL A 1 761 ? -32.987 -15.562 -42.892 1.00 91.31 761 VAL A C 1
ATOM 5892 O O . VAL A 1 761 ? -33.885 -16.338 -43.220 1.00 91.31 761 VAL A O 1
ATOM 5895 N N . GLU A 1 762 ? -32.429 -15.575 -41.683 1.00 89.75 762 GLU A N 1
ATOM 5896 C CA . GLU A 1 762 ? -32.871 -16.411 -40.562 1.00 89.75 762 GLU A CA 1
ATOM 5897 C C . GLU A 1 762 ? -33.277 -15.513 -39.385 1.00 89.75 762 GLU A C 1
ATOM 5899 O O . GLU A 1 762 ? -32.432 -15.042 -38.630 1.00 89.75 762 GLU A O 1
ATOM 5904 N N . GLY A 1 763 ? -34.581 -15.268 -39.217 1.00 84.88 763 GLY A N 1
ATOM 5905 C CA . GLY A 1 763 ? -35.052 -14.282 -38.238 1.00 84.88 763 GLY A CA 1
ATOM 5906 C C . GLY A 1 763 ? -34.577 -12.879 -38.622 1.00 84.88 763 GLY A C 1
ATOM 5907 O O . GLY A 1 763 ? -34.879 -12.429 -39.726 1.00 84.88 763 GLY A O 1
ATOM 5908 N N . ASP A 1 764 ? -33.812 -12.241 -37.735 1.00 82.19 764 ASP A N 1
ATOM 5909 C CA . ASP A 1 764 ? -33.210 -10.915 -37.949 1.00 82.19 764 ASP A CA 1
ATOM 5910 C C . ASP A 1 764 ? -31.750 -10.990 -38.448 1.00 82.19 764 ASP A C 1
ATOM 5912 O O . ASP A 1 764 ? -31.094 -9.960 -38.621 1.00 82.19 764 ASP A O 1
ATOM 5916 N N . ASP A 1 765 ? -31.240 -12.200 -38.709 1.00 91.25 765 ASP A N 1
ATOM 5917 C CA . ASP A 1 765 ? -29.863 -12.430 -39.144 1.00 91.25 765 ASP A CA 1
ATOM 5918 C C . ASP A 1 765 ? -29.777 -12.651 -40.665 1.00 91.25 765 ASP A C 1
ATOM 5920 O O . ASP A 1 765 ? -30.510 -13.454 -41.254 1.00 91.25 765 ASP A O 1
ATOM 5924 N N . LEU A 1 766 ? -28.800 -12.004 -41.299 1.00 92.62 766 LEU A N 1
ATOM 5925 C CA . LEU A 1 766 ? -28.296 -12.355 -42.624 1.00 92.62 766 LEU A CA 1
ATOM 5926 C C . LEU A 1 766 ? -27.210 -13.409 -42.487 1.00 92.62 766 LEU A C 1
ATOM 5928 O O . LEU A 1 766 ? -26.186 -13.173 -41.848 1.00 92.62 766 LEU A O 1
ATOM 5932 N N . VAL A 1 767 ? -27.417 -14.559 -43.118 1.00 94.00 767 VAL A N 1
ATOM 5933 C CA . VAL A 1 767 ? -26.507 -15.698 -43.023 1.00 94.00 767 VAL A CA 1
ATOM 5934 C C . VAL A 1 767 ? -25.912 -15.996 -44.390 1.00 94.00 767 VAL A C 1
ATOM 5936 O O . VAL A 1 767 ? -26.643 -16.289 -45.339 1.00 94.00 767 VAL A O 1
ATOM 5939 N N . SER A 1 768 ? -24.585 -15.951 -44.468 1.00 94.62 768 SER A N 1
ATOM 5940 C CA . SER A 1 768 ? -23.813 -16.441 -45.607 1.00 94.62 768 SER A CA 1
ATOM 5941 C C . SER A 1 768 ? -23.314 -17.849 -45.333 1.00 94.62 768 SER A C 1
ATOM 5943 O O . SER A 1 768 ? -22.852 -18.127 -44.233 1.00 94.62 768 SER A O 1
ATOM 5945 N N . ASP A 1 769 ? -23.327 -18.719 -46.337 1.00 92.69 769 ASP A N 1
ATOM 5946 C CA . ASP A 1 769 ? -22.652 -20.022 -46.284 1.00 92.69 769 ASP A CA 1
ATOM 5947 C C . ASP A 1 769 ? -21.121 -19.946 -46.514 1.00 92.69 769 ASP A C 1
ATOM 5949 O O . ASP A 1 769 ? -20.444 -20.977 -46.535 1.00 92.69 769 ASP A O 1
ATOM 5953 N N . GLY A 1 770 ? -20.577 -18.739 -46.708 1.00 88.75 770 GLY A N 1
ATOM 5954 C CA . GLY A 1 770 ? -19.163 -18.475 -46.966 1.00 88.75 770 GLY A CA 1
ATOM 5955 C C . GLY A 1 770 ? -18.749 -18.513 -48.441 1.00 88.75 770 GLY A C 1
ATOM 5956 O O . GLY A 1 770 ? -17.607 -18.159 -48.745 1.00 88.75 770 GLY A O 1
ATOM 5957 N N . HIS A 1 771 ? -19.632 -18.883 -49.371 1.00 93.31 771 HIS A N 1
ATOM 5958 C CA . HIS A 1 771 ? -19.337 -18.918 -50.805 1.00 93.31 771 HIS A CA 1
ATOM 5959 C C . HIS A 1 771 ? -19.819 -17.644 -51.511 1.00 93.31 771 HIS A C 1
ATOM 5961 O O . HIS A 1 771 ? -20.761 -16.983 -51.088 1.00 93.31 771 HIS A O 1
ATOM 5967 N N . SER A 1 772 ? -19.124 -17.269 -52.588 1.00 87.12 772 SER A N 1
ATOM 5968 C CA . SER A 1 772 ? -19.482 -16.099 -53.399 1.00 87.12 772 SER A CA 1
ATOM 5969 C C . SER A 1 772 ? -20.847 -16.276 -54.069 1.00 87.12 772 SER A C 1
ATOM 5971 O O . SER A 1 772 ? -21.169 -17.399 -54.445 1.00 87.12 772 SER A O 1
ATOM 5973 N N . PRO A 1 773 ? -21.595 -15.189 -54.318 1.00 93.75 773 PRO A N 1
ATOM 5974 C CA . PRO A 1 773 ? -21.156 -13.787 -54.282 1.00 93.75 773 PRO A CA 1
ATOM 5975 C C . PRO A 1 773 ? -21.197 -13.120 -52.892 1.00 93.75 773 PRO A C 1
ATOM 5977 O O . PRO A 1 773 ? -21.919 -13.542 -51.994 1.00 93.75 773 PRO A O 1
ATOM 5980 N N . HIS A 1 774 ? -20.429 -12.038 -52.720 1.00 95.62 774 HIS A N 1
ATOM 5981 C CA . HIS A 1 774 ? -20.584 -11.100 -51.599 1.00 95.62 774 HIS A CA 1
ATOM 5982 C C . HIS A 1 774 ? -21.961 -10.441 -51.647 1.00 95.62 774 HIS A C 1
ATOM 5984 O O . HIS A 1 774 ? -22.510 -10.239 -52.734 1.00 95.62 774 HIS A O 1
ATOM 5990 N N . LEU A 1 775 ? -22.489 -10.069 -50.481 1.00 95.25 775 LEU A N 1
ATOM 5991 C CA . LEU A 1 775 ? -23.728 -9.305 -50.398 1.00 95.25 775 LEU A CA 1
ATOM 5992 C C . LEU A 1 775 ? -23.385 -7.817 -50.421 1.00 95.25 775 LEU A C 1
ATOM 5994 O O . LEU A 1 775 ? -22.709 -7.314 -49.523 1.00 95.25 775 LEU A O 1
ATOM 5998 N N . VAL A 1 776 ? -23.811 -7.126 -51.473 1.00 95.25 776 VAL A N 1
ATOM 5999 C CA . VAL A 1 776 ? -23.393 -5.752 -51.765 1.00 95.25 776 VAL A CA 1
ATOM 6000 C C . VAL A 1 776 ? -24.598 -4.829 -51.796 1.00 95.25 776 VAL A C 1
ATOM 6002 O O . VAL A 1 776 ? -25.631 -5.167 -52.371 1.00 95.25 776 VAL A O 1
ATOM 6005 N N . THR A 1 777 ? -24.496 -3.648 -51.194 1.00 94.69 777 THR A N 1
ATOM 6006 C CA . THR A 1 777 ? -25.587 -2.673 -51.256 1.00 94.69 777 THR A CA 1
ATOM 6007 C C . THR A 1 777 ? -25.824 -2.240 -52.705 1.00 94.69 777 THR A C 1
ATOM 6009 O O . THR A 1 777 ? -24.897 -1.841 -53.408 1.00 94.69 777 THR A O 1
ATOM 6012 N N . ALA A 1 778 ? -27.076 -2.261 -53.176 1.00 90.81 778 ALA A N 1
ATOM 6013 C CA . ALA A 1 778 ? -27.397 -1.727 -54.505 1.00 90.81 778 ALA A CA 1
ATOM 6014 C C . ALA A 1 778 ? -27.090 -0.218 -54.585 1.00 90.81 778 ALA A C 1
ATOM 6016 O O . ALA A 1 778 ? -26.670 0.301 -55.625 1.00 90.81 778 ALA A O 1
ATOM 6017 N N . ARG A 1 779 ? -27.279 0.469 -53.451 1.00 92.19 779 ARG A N 1
ATOM 6018 C CA . ARG A 1 779 ? -26.981 1.884 -53.234 1.00 92.19 779 ARG A CA 1
ATOM 6019 C C . ARG A 1 779 ? -25.487 2.111 -52.962 1.00 92.19 779 ARG A C 1
ATOM 6021 O O . ARG A 1 779 ? -24.833 1.278 -52.336 1.00 92.19 779 ARG A O 1
ATOM 6028 N N . LYS A 1 780 ? -24.977 3.255 -53.426 1.00 93.94 780 LYS A N 1
ATOM 6029 C CA . LYS A 1 780 ? -23.647 3.786 -53.098 1.00 93.94 780 LYS A CA 1
ATOM 6030 C C . LYS A 1 780 ? -23.734 4.821 -51.978 1.00 93.94 780 LYS A C 1
ATOM 6032 O O . LYS A 1 780 ? -24.753 5.499 -51.860 1.00 93.94 780 LYS A O 1
ATOM 6037 N N . TYR A 1 781 ? -22.652 4.946 -51.224 1.00 95.19 781 TYR A N 1
ATOM 6038 C CA . TYR A 1 781 ? -22.502 5.826 -50.075 1.00 95.19 781 TYR A CA 1
ATOM 6039 C C . TYR A 1 781 ? -21.211 6.642 -50.209 1.00 95.19 781 TYR A C 1
ATOM 6041 O O . TYR A 1 781 ? -20.184 6.102 -50.628 1.00 95.19 781 TYR A O 1
ATOM 6049 N N . GLY A 1 782 ? -21.291 7.930 -49.870 1.00 94.75 782 GLY A N 1
ATOM 6050 C CA . GLY A 1 782 ? -20.147 8.833 -49.713 1.00 94.75 782 GLY A CA 1
ATOM 6051 C C . GLY A 1 782 ? -19.565 8.716 -48.306 1.00 94.75 782 GLY A C 1
ATOM 6052 O O . GLY A 1 782 ? -19.220 7.619 -47.873 1.00 94.75 782 GLY A O 1
ATOM 6053 N N . ASP A 1 783 ? -19.466 9.816 -47.565 1.00 96.06 783 ASP A N 1
ATOM 6054 C CA . ASP A 1 783 ? -19.108 9.802 -46.139 1.00 96.06 783 ASP A CA 1
ATOM 6055 C C . ASP A 1 783 ? -20.215 9.150 -45.304 1.00 96.06 783 ASP A C 1
ATOM 6057 O O . ASP A 1 783 ? -21.398 9.435 -45.491 1.00 96.06 783 ASP A O 1
ATOM 6061 N N . PHE A 1 784 ? -19.850 8.193 -44.446 1.00 96.75 784 PHE A N 1
ATOM 6062 C CA . PHE A 1 784 ? -20.831 7.435 -43.671 1.00 96.75 784 PHE A CA 1
ATOM 6063 C C . PHE A 1 784 ? -20.278 6.870 -42.365 1.00 96.75 784 PHE A C 1
ATOM 6065 O O . PHE A 1 784 ? -19.078 6.630 -42.202 1.00 96.75 784 PHE A O 1
ATOM 6072 N N . GLU A 1 785 ? -21.214 6.560 -41.475 1.00 96.44 785 GLU A N 1
ATOM 6073 C CA . GLU A 1 785 ? -21.039 5.673 -40.334 1.00 96.44 785 GLU A CA 1
ATOM 6074 C C . GLU A 1 785 ? -21.834 4.389 -40.552 1.00 96.44 785 GLU A C 1
ATOM 6076 O O . GLU A 1 785 ? -22.968 4.409 -41.030 1.00 96.44 785 GLU A O 1
ATOM 6081 N N . LEU A 1 786 ? -21.233 3.259 -40.202 1.00 96.19 786 LEU A N 1
ATOM 6082 C CA . LEU A 1 786 ? -21.808 1.929 -40.319 1.00 96.19 786 LEU A CA 1
ATOM 6083 C C . LEU A 1 786 ? -21.734 1.237 -38.964 1.00 96.19 786 LEU A C 1
ATOM 6085 O O . LEU A 1 786 ? -20.645 1.046 -38.429 1.00 96.19 786 LEU A O 1
ATOM 6089 N N . LEU A 1 787 ? -22.881 0.799 -38.456 1.00 94.56 787 LEU A N 1
ATOM 6090 C CA . LEU A 1 787 ? -22.982 -0.133 -37.342 1.00 94.56 787 LEU A CA 1
ATOM 6091 C C . LEU A 1 787 ? -23.322 -1.518 -37.890 1.00 94.56 787 LEU A C 1
ATOM 6093 O O . LEU A 1 787 ? -24.222 -1.663 -38.718 1.00 94.56 787 LEU A O 1
ATOM 6097 N N . VAL A 1 788 ? -22.593 -2.531 -37.436 1.00 95.19 788 VAL A N 1
ATOM 6098 C CA . VAL A 1 788 ? -22.811 -3.920 -37.829 1.00 95.19 788 VAL A CA 1
ATOM 6099 C C . VAL A 1 788 ? -22.500 -4.862 -36.673 1.00 95.19 788 VAL A C 1
ATOM 6101 O O . VAL A 1 788 ? -21.409 -4.835 -36.103 1.00 95.19 788 VAL A O 1
ATOM 6104 N N . ASP A 1 789 ? -23.452 -5.737 -36.362 1.00 95.62 789 ASP A N 1
ATOM 6105 C CA . ASP A 1 789 ? -23.207 -6.899 -35.519 1.00 95.62 789 ASP A CA 1
ATOM 6106 C C . ASP A 1 789 ? -22.837 -8.087 -36.409 1.00 95.62 789 ASP A C 1
ATOM 6108 O O . ASP A 1 789 ? -23.509 -8.351 -37.410 1.00 95.62 789 ASP A O 1
ATOM 6112 N N . TRP A 1 790 ? -21.804 -8.838 -36.038 1.00 96.25 790 TRP A N 1
ATOM 6113 C CA . TRP A 1 790 ? -21.375 -10.024 -36.770 1.00 96.25 790 TRP A CA 1
ATOM 6114 C C . TRP A 1 790 ? -21.021 -11.187 -35.845 1.00 96.25 790 TRP A C 1
ATOM 6116 O O . TRP A 1 790 ? -20.639 -11.012 -34.686 1.00 96.25 790 TRP A O 1
ATOM 6126 N N . ASN A 1 791 ? -21.150 -12.401 -36.369 1.00 95.44 791 ASN A N 1
ATOM 6127 C CA . ASN A 1 791 ? -20.790 -13.635 -35.685 1.00 95.44 791 ASN A CA 1
ATOM 6128 C C . ASN A 1 791 ? -20.161 -14.602 -36.693 1.00 95.44 791 ASN A C 1
ATOM 6130 O O . ASN A 1 791 ? -20.709 -14.829 -37.774 1.00 95.44 791 ASN A O 1
ATOM 6134 N N . LEU A 1 792 ? -18.994 -15.139 -36.340 1.00 92.94 792 LEU A N 1
ATOM 6135 C CA . LEU A 1 792 ? -18.235 -16.066 -37.172 1.00 92.94 792 LEU A CA 1
ATOM 6136 C C . LEU A 1 792 ? -18.335 -17.487 -36.625 1.00 92.94 792 LEU A C 1
ATOM 6138 O O . LEU A 1 792 ? -18.208 -17.722 -35.418 1.00 92.94 792 LEU A O 1
ATOM 6142 N N . ALA A 1 793 ? -18.466 -18.447 -37.538 1.00 90.69 793 ALA A N 1
ATOM 6143 C CA . ALA A 1 793 ? -18.165 -19.837 -37.233 1.00 90.69 793 ALA A CA 1
ATOM 6144 C C . ALA A 1 793 ? -16.671 -20.011 -36.862 1.00 90.69 793 ALA A C 1
ATOM 6146 O O . ALA A 1 793 ? -15.833 -19.199 -37.265 1.00 90.69 793 ALA A O 1
ATOM 6147 N N . PRO A 1 794 ? -16.303 -21.076 -36.121 1.00 89.56 794 PRO A N 1
ATOM 6148 C CA . PRO A 1 794 ? -14.907 -21.379 -35.809 1.00 89.56 794 PRO A CA 1
ATOM 6149 C C . PRO A 1 794 ? -14.012 -21.421 -37.050 1.00 89.56 794 PRO A C 1
ATOM 6151 O O . PRO A 1 794 ? -14.390 -22.002 -38.070 1.00 89.56 794 PRO A O 1
ATOM 6154 N N . ASN A 1 795 ? -12.806 -20.861 -36.942 1.00 88.69 795 ASN A N 1
ATOM 6155 C CA . ASN A 1 795 ? -11.873 -20.628 -38.050 1.00 88.69 795 ASN A CA 1
ATOM 6156 C C . ASN A 1 795 ? -12.374 -19.664 -39.136 1.00 88.69 795 ASN A C 1
ATOM 6158 O O . ASN A 1 795 ? -11.809 -19.646 -40.232 1.00 88.69 795 ASN A O 1
ATOM 6162 N N . GLY A 1 796 ? -13.418 -18.887 -38.848 1.00 87.31 796 GLY A N 1
ATOM 6163 C CA . GLY A 1 796 ? -14.031 -18.002 -39.823 1.00 87.31 796 GLY A CA 1
ATOM 6164 C C . GLY A 1 796 ? -13.140 -16.842 -40.256 1.00 87.31 796 GLY A C 1
ATOM 6165 O O . GLY A 1 796 ? -12.301 -16.357 -39.494 1.00 87.31 796 GLY A O 1
ATOM 6166 N N . ASP A 1 797 ? -13.346 -16.413 -41.496 1.00 90.31 797 ASP A N 1
ATOM 6167 C CA . ASP A 1 797 ? -12.681 -15.289 -42.157 1.00 90.31 797 ASP A CA 1
ATOM 6168 C C . ASP A 1 797 ? -13.739 -14.554 -42.990 1.00 90.31 797 ASP A C 1
ATOM 6170 O O . ASP A 1 797 ? -14.590 -15.179 -43.627 1.00 90.31 797 ASP A O 1
ATOM 6174 N N . SER A 1 798 ? -13.761 -13.230 -42.908 1.00 93.94 798 SER A N 1
ATOM 6175 C CA . SER A 1 798 ? -14.706 -12.360 -43.600 1.00 93.94 798 SER A CA 1
ATOM 6176 C C . SER A 1 798 ? -14.211 -10.907 -43.526 1.00 93.94 798 SER A C 1
ATOM 6178 O O . SER A 1 798 ? -13.106 -10.602 -43.075 1.00 93.94 798 SER A O 1
ATOM 6180 N N . GLY A 1 799 ? -15.034 -9.967 -43.965 1.00 95.00 799 GLY A N 1
ATOM 6181 C CA . GLY A 1 799 ? -14.680 -8.564 -44.023 1.00 95.00 799 GLY A CA 1
ATOM 6182 C C . GLY A 1 799 ? -15.859 -7.687 -44.397 1.00 95.00 799 GLY A C 1
ATOM 6183 O O . GLY A 1 799 ? -16.838 -8.146 -44.988 1.00 95.00 799 GLY A O 1
ATOM 6184 N N . VAL A 1 800 ? -15.729 -6.403 -44.084 1.00 97.12 800 VAL A N 1
ATOM 6185 C CA . VAL A 1 800 ? -16.661 -5.364 -44.527 1.00 97.12 800 VAL A CA 1
ATOM 6186 C C . VAL A 1 800 ? -15.920 -4.388 -45.430 1.00 97.12 800 VAL A C 1
ATOM 6188 O O . VAL A 1 800 ? -14.885 -3.846 -45.044 1.00 97.12 800 VAL A O 1
ATOM 6191 N N . TYR A 1 801 ? -16.414 -4.188 -46.650 1.00 96.75 801 TYR A N 1
ATOM 6192 C CA . TYR A 1 801 ? -15.765 -3.309 -47.627 1.00 96.75 801 TYR A CA 1
ATOM 6193 C C . TYR A 1 801 ? -16.386 -1.930 -47.521 1.00 96.75 801 TYR A C 1
ATOM 6195 O O . TYR A 1 801 ? -17.607 -1.806 -47.398 1.00 96.75 801 TYR A O 1
ATOM 6203 N N . LEU A 1 802 ? -15.545 -0.905 -47.605 1.00 96.44 802 LEU A N 1
ATOM 6204 C CA . LEU A 1 802 ? -15.956 0.485 -47.480 1.00 96.44 802 LEU A CA 1
ATOM 6205 C C . LEU A 1 802 ? -15.745 1.166 -48.829 1.00 96.44 802 LEU A C 1
ATOM 6207 O O . LEU A 1 802 ? -14.637 1.151 -49.361 1.00 96.44 802 LEU A O 1
ATOM 6211 N N . ARG A 1 803 ? -16.819 1.705 -49.412 1.00 94.94 803 ARG A N 1
ATOM 6212 C CA . ARG A 1 803 ? -16.828 2.309 -50.757 1.00 94.94 803 ARG A CA 1
ATOM 6213 C C . ARG A 1 803 ? -16.141 1.444 -51.816 1.00 94.94 803 ARG A C 1
ATOM 6215 O O . ARG A 1 803 ? -15.158 1.856 -52.424 1.00 94.94 803 ARG A O 1
ATOM 6222 N N . ASP A 1 804 ? -16.620 0.212 -51.981 1.00 93.56 804 ASP A N 1
ATOM 6223 C CA . ASP A 1 804 ? -16.063 -0.802 -52.890 1.00 93.56 804 ASP A CA 1
ATOM 6224 C C . ASP A 1 804 ? -14.578 -1.164 -52.629 1.00 93.56 804 ASP A C 1
ATOM 6226 O O . ASP A 1 804 ? -13.989 -1.943 -53.379 1.00 93.56 804 ASP A O 1
ATOM 6230 N N . THR A 1 805 ? -13.966 -0.653 -51.550 1.00 93.94 805 THR A N 1
ATOM 6231 C CA . THR A 1 805 ? -12.551 -0.862 -51.220 1.00 93.94 805 THR A CA 1
ATOM 6232 C C . THR A 1 805 ? -12.391 -1.930 -50.122 1.00 93.94 805 THR A C 1
ATOM 6234 O O . THR A 1 805 ? -12.984 -1.803 -49.045 1.00 93.94 805 THR A O 1
ATOM 6237 N N . PRO A 1 806 ? -11.592 -2.990 -50.353 1.00 89.19 806 PRO A N 1
ATOM 6238 C CA . PRO A 1 806 ? -11.366 -4.071 -49.385 1.00 89.19 806 PRO A CA 1
ATOM 6239 C C . PRO A 1 806 ? -10.377 -3.694 -48.269 1.00 89.19 806 PRO A C 1
ATOM 6241 O O . PRO A 1 806 ? -9.314 -3.149 -48.550 1.00 89.19 806 PRO A O 1
ATOM 6244 N N . GLN A 1 807 ? -10.503 -4.122 -47.016 1.00 82.75 807 GLN A N 1
ATOM 6245 C CA . GLN A 1 807 ? -11.675 -4.466 -46.214 1.00 82.75 807 GLN A CA 1
ATOM 6246 C C . GLN A 1 807 ? -11.306 -4.167 -44.752 1.00 82.75 807 GLN A C 1
ATOM 6248 O O . GLN A 1 807 ? -10.128 -4.259 -44.386 1.00 82.75 807 GLN A O 1
ATOM 6253 N N . VAL A 1 808 ? -12.298 -3.863 -43.918 1.00 96.69 808 VAL A N 1
ATOM 6254 C CA . VAL A 1 808 ? -12.177 -3.998 -42.462 1.00 96.69 808 VAL A CA 1
ATOM 6255 C C . VAL A 1 808 ? -12.245 -5.490 -42.149 1.00 96.69 808 VAL A C 1
ATOM 6257 O O . VAL A 1 808 ? -13.258 -6.132 -42.428 1.00 96.69 808 VAL A O 1
ATOM 6260 N N . GLN A 1 809 ? -11.147 -6.057 -41.654 1.00 95.88 809 GLN A N 1
ATOM 6261 C CA . GLN A 1 809 ? -10.975 -7.506 -41.519 1.00 95.88 809 GLN A CA 1
ATOM 6262 C C . GLN A 1 809 ? -11.799 -8.083 -40.367 1.00 95.88 809 GLN A C 1
ATOM 6264 O O . GLN A 1 809 ? -11.737 -7.560 -39.256 1.00 95.88 809 GLN A O 1
ATOM 6269 N N . LEU A 1 810 ? -12.491 -9.198 -40.616 1.00 95.44 810 LEU A N 1
ATOM 6270 C CA . LEU A 1 810 ? -13.145 -10.026 -39.604 1.00 95.44 810 LEU A CA 1
ATOM 6271 C C . LEU A 1 810 ? -12.515 -11.420 -39.642 1.00 95.44 810 LEU A C 1
ATOM 6273 O O . LEU A 1 810 ? -12.434 -12.037 -40.699 1.00 95.44 810 LEU A O 1
ATOM 6277 N N . TRP A 1 811 ? -12.055 -11.945 -38.520 1.00 91.44 811 TRP A N 1
ATOM 6278 C CA . TRP A 1 811 ? -11.537 -13.313 -38.465 1.00 91.44 811 TRP A CA 1
ATOM 6279 C C . TRP A 1 811 ? -11.613 -13.867 -37.051 1.00 91.44 811 TRP A C 1
ATOM 6281 O O . TRP A 1 811 ? -11.731 -13.124 -36.084 1.00 91.44 811 TRP A O 1
ATOM 6291 N N . ASP A 1 812 ? -11.526 -15.183 -36.926 1.00 91.88 812 ASP A N 1
ATOM 6292 C CA . ASP A 1 812 ? -11.295 -15.851 -35.651 1.00 91.88 812 ASP A CA 1
ATOM 6293 C C . ASP A 1 812 ? -9.824 -15.659 -35.213 1.00 91.88 812 ASP A C 1
ATOM 6295 O O . ASP A 1 812 ? -8.926 -16.253 -35.828 1.00 91.88 812 ASP A O 1
ATOM 6299 N N . PRO A 1 813 ? -9.526 -14.889 -34.143 1.00 90.00 813 PRO A N 1
ATOM 6300 C CA . PRO A 1 813 ? -8.149 -14.682 -33.694 1.00 90.00 813 PRO A CA 1
ATOM 6301 C C . PRO A 1 813 ? -7.483 -15.951 -33.163 1.00 90.00 813 PRO A C 1
ATOM 6303 O O . PRO A 1 813 ? -6.256 -16.004 -33.043 1.00 90.00 813 PRO A O 1
ATOM 6306 N N . TRP A 1 814 ? -8.267 -16.982 -32.846 1.00 89.62 814 TRP A N 1
ATOM 6307 C CA . TRP A 1 814 ? -7.795 -18.278 -32.371 1.00 89.62 814 TRP A CA 1
ATOM 6308 C C . TRP A 1 814 ? -7.566 -19.284 -33.505 1.00 89.62 814 TRP A C 1
ATOM 6310 O O . TRP A 1 814 ? -7.070 -20.381 -33.251 1.00 89.62 814 TRP A O 1
ATOM 6320 N N . ASN A 1 815 ? -7.815 -18.903 -34.761 1.00 86.19 815 ASN A N 1
ATOM 6321 C CA . ASN A 1 815 ? -7.474 -19.717 -35.922 1.00 86.19 815 ASN A CA 1
ATOM 6322 C C . ASN A 1 815 ? -5.952 -19.749 -36.143 1.00 86.19 815 ASN A C 1
ATOM 6324 O O . ASN A 1 815 ? -5.375 -18.897 -36.828 1.00 86.19 815 ASN A O 1
ATOM 6328 N N . GLU A 1 816 ? -5.293 -20.771 -35.597 1.00 84.88 816 GLU A N 1
ATOM 6329 C CA . GLU A 1 816 ? -3.839 -20.953 -35.696 1.00 84.88 816 GLU A CA 1
ATOM 6330 C C . GLU A 1 816 ? -3.329 -20.944 -37.148 1.00 84.88 816 GLU A C 1
ATOM 6332 O O . GLU A 1 816 ? -2.253 -20.412 -37.436 1.00 84.88 816 GLU A O 1
ATOM 6337 N N . ALA A 1 817 ? -4.109 -21.474 -38.099 1.00 83.69 817 ALA A N 1
ATOM 6338 C CA . ALA A 1 817 ? -3.722 -21.492 -39.509 1.00 83.69 817 ALA A CA 1
ATOM 6339 C C . ALA A 1 817 ? -3.661 -20.077 -40.121 1.00 83.69 817 ALA A C 1
ATOM 6341 O O . ALA A 1 817 ? -2.875 -19.843 -41.050 1.00 83.69 817 ALA A O 1
ATOM 6342 N N . ALA A 1 818 ? -4.440 -19.139 -39.572 1.00 81.44 818 ALA A N 1
ATOM 6343 C CA . ALA A 1 818 ? -4.493 -17.734 -39.964 1.00 81.44 818 ALA A CA 1
ATOM 6344 C C . ALA A 1 818 ? -3.546 -16.829 -39.147 1.00 81.44 818 ALA A C 1
ATOM 6346 O O . ALA A 1 818 ? -3.317 -15.680 -39.524 1.00 81.44 818 ALA A O 1
ATOM 6347 N N . HIS A 1 819 ? -2.885 -17.323 -38.089 1.00 86.75 819 HIS A N 1
ATOM 6348 C CA . HIS A 1 819 ? -1.919 -16.530 -37.299 1.00 86.75 819 HIS A CA 1
ATOM 6349 C C . HIS A 1 819 ? -0.730 -16.029 -38.116 1.00 86.75 819 HIS A C 1
ATOM 6351 O O . HIS A 1 819 ? -0.247 -14.921 -37.890 1.00 86.75 819 HIS A O 1
ATOM 6357 N N . LYS A 1 820 ? -0.288 -16.801 -39.117 1.00 84.12 820 LYS A N 1
ATOM 6358 C CA . LYS A 1 820 ? 0.755 -16.371 -40.069 1.00 84.12 820 LYS A CA 1
ATOM 6359 C C . LYS A 1 820 ? 0.330 -15.155 -40.902 1.00 84.12 820 LYS A C 1
ATOM 6361 O O . LYS A 1 820 ? 1.180 -14.423 -41.401 1.00 84.12 820 LYS A O 1
ATOM 6366 N N . HIS A 1 821 ? -0.978 -14.954 -41.029 1.00 80.69 821 HIS A N 1
ATOM 6367 C CA . HIS A 1 821 ? -1.604 -13.794 -41.642 1.00 80.69 821 HIS A CA 1
ATOM 6368 C C . HIS A 1 821 ? -2.009 -12.751 -40.592 1.00 80.69 821 HIS A C 1
ATOM 6370 O O . HIS A 1 821 ? -2.520 -11.715 -40.950 1.00 80.69 821 HIS A O 1
ATOM 6376 N N . GLY A 1 822 ? -1.713 -12.941 -39.305 1.00 84.19 822 GLY A N 1
ATOM 6377 C CA . GLY A 1 822 ? -1.926 -11.927 -38.273 1.00 84.19 822 GLY A CA 1
ATOM 6378 C C . GLY A 1 822 ? -3.243 -12.024 -37.511 1.00 84.19 822 GLY A C 1
ATOM 6379 O O . GLY A 1 822 ? -3.497 -11.121 -36.720 1.00 84.19 822 GLY A O 1
ATOM 6380 N N . ALA A 1 823 ? -4.006 -13.116 -37.660 1.00 86.19 823 ALA A N 1
ATOM 6381 C CA . ALA A 1 823 ? -5.283 -13.311 -36.962 1.00 86.19 823 ALA A CA 1
ATOM 6382 C C . ALA A 1 823 ? -5.209 -13.111 -35.442 1.00 86.19 823 ALA A C 1
ATOM 6384 O O . ALA A 1 823 ? -6.070 -12.455 -34.867 1.00 86.19 823 ALA A O 1
ATOM 6385 N N . LEU A 1 824 ? -4.109 -13.532 -34.805 1.00 89.50 824 LEU A N 1
ATOM 6386 C CA . LEU A 1 824 ? -3.875 -13.348 -33.365 1.00 89.50 824 LEU A CA 1
ATOM 6387 C C . LEU A 1 824 ? -3.930 -11.878 -32.900 1.00 89.50 824 LEU A C 1
ATOM 6389 O O . LEU A 1 824 ? -4.061 -11.611 -31.709 1.00 89.50 824 LEU A O 1
ATOM 6393 N N . LYS A 1 825 ? -3.790 -10.914 -33.816 1.00 90.00 825 LYS A N 1
ATOM 6394 C CA . LYS A 1 825 ? -3.851 -9.488 -33.483 1.00 90.00 825 LYS A CA 1
ATOM 6395 C C . LYS A 1 825 ? -5.281 -8.980 -33.283 1.00 90.00 825 LYS A C 1
ATOM 6397 O O . LYS A 1 825 ? -5.424 -7.943 -32.651 1.00 90.00 825 LYS A O 1
ATOM 6402 N N . GLY A 1 826 ? -6.294 -9.705 -33.758 1.00 91.88 826 GLY A N 1
ATOM 6403 C CA . GLY A 1 826 ? -7.708 -9.335 -33.639 1.00 91.88 826 GLY A CA 1
ATOM 6404 C C . GLY A 1 826 ? -8.306 -8.717 -34.907 1.00 91.88 826 GLY A C 1
ATOM 6405 O O . GLY A 1 826 ? -7.582 -8.430 -35.866 1.00 91.88 826 GLY A O 1
ATOM 6406 N N . SER A 1 827 ? -9.632 -8.583 -34.944 1.00 94.88 827 SER A N 1
ATOM 6407 C CA . SER A 1 827 ? -10.411 -8.030 -36.067 1.00 94.88 827 SER A CA 1
ATOM 6408 C C . SER A 1 827 ? -10.481 -6.495 -36.048 1.00 94.88 827 SER A C 1
ATOM 6410 O O . SER A 1 827 ? -9.996 -5.832 -35.132 1.00 94.88 827 SER A O 1
ATOM 6412 N N . GLY A 1 828 ? -11.098 -5.911 -37.078 1.00 94.12 828 GLY A N 1
ATOM 6413 C CA . GLY A 1 828 ? -11.383 -4.477 -37.185 1.00 94.12 828 GLY A CA 1
ATOM 6414 C C . GLY A 1 828 ? -10.290 -3.648 -37.865 1.00 94.12 828 GLY A C 1
ATOM 6415 O O . GLY A 1 828 ? -10.438 -2.439 -38.005 1.00 94.12 828 GLY A O 1
ATOM 6416 N N . ALA A 1 829 ? -9.203 -4.272 -38.319 1.00 93.94 829 ALA A N 1
ATOM 6417 C CA . ALA A 1 829 ? -8.093 -3.579 -38.968 1.00 93.94 829 ALA A CA 1
ATOM 6418 C C . ALA A 1 829 ? -8.309 -3.350 -40.472 1.00 93.94 829 ALA A C 1
ATOM 6420 O O . ALA A 1 829 ? -8.962 -4.149 -41.147 1.00 93.94 829 ALA A O 1
ATOM 6421 N N . LEU A 1 830 ? -7.666 -2.312 -41.017 1.00 95.19 830 LEU A N 1
ATOM 6422 C CA . LEU A 1 830 ? -7.562 -2.036 -42.456 1.00 95.19 830 LEU A CA 1
ATOM 6423 C C . LEU A 1 830 ? -6.478 -2.925 -43.071 1.00 95.19 830 LEU A C 1
ATOM 6425 O O . LEU A 1 830 ? -5.407 -2.467 -43.468 1.00 95.19 830 LEU A O 1
ATOM 6429 N N . TRP A 1 831 ? -6.738 -4.227 -43.099 1.00 91.00 831 TRP A N 1
ATOM 6430 C CA . TRP A 1 831 ? -5.759 -5.284 -43.369 1.00 91.00 831 TRP A CA 1
ATOM 6431 C C . TRP A 1 831 ? -4.853 -5.042 -44.593 1.00 91.00 831 TRP A C 1
ATOM 6433 O O . TRP A 1 831 ? -3.654 -5.347 -44.572 1.00 91.00 831 TRP A O 1
ATOM 6443 N N . ASN A 1 832 ? -5.408 -4.453 -45.653 1.00 91.12 832 ASN A N 1
ATOM 6444 C CA . ASN A 1 832 ? -4.702 -4.234 -46.912 1.00 91.12 832 ASN A CA 1
ATOM 6445 C C . ASN A 1 832 ? -3.789 -2.993 -46.941 1.00 91.12 832 ASN A C 1
ATOM 6447 O O . ASN A 1 832 ? -3.013 -2.853 -47.896 1.00 91.12 832 ASN A O 1
ATOM 6451 N N . ASN A 1 833 ? -3.814 -2.148 -45.904 1.00 92.12 833 ASN A N 1
ATOM 6452 C CA . ASN A 1 833 ? -2.888 -1.026 -45.762 1.00 92.12 833 ASN A CA 1
ATOM 6453 C C . ASN A 1 833 ? -1.443 -1.517 -45.554 1.00 92.12 833 ASN A C 1
ATOM 6455 O O . ASN A 1 833 ? -1.175 -2.605 -45.024 1.00 92.12 833 ASN A O 1
ATOM 6459 N N . ASN A 1 834 ? -0.470 -0.695 -45.941 1.00 84.00 834 ASN A N 1
ATOM 6460 C CA . ASN A 1 834 ? 0.935 -0.885 -45.573 1.00 84.00 834 ASN A CA 1
ATOM 6461 C C . ASN A 1 834 ? 1.342 -0.027 -44.371 1.00 84.00 834 ASN A C 1
ATOM 6463 O O . ASN A 1 834 ? 2.313 -0.374 -43.699 1.00 84.00 834 ASN A O 1
ATOM 6467 N N . GLY A 1 835 ? 0.616 1.064 -44.119 1.00 79.06 835 GLY A N 1
ATOM 6468 C CA . GLY A 1 835 ? 0.876 2.026 -43.050 1.00 79.06 835 GLY A CA 1
ATOM 6469 C C . GLY A 1 835 ? -0.098 1.936 -41.861 1.00 79.06 835 GLY A C 1
ATOM 6470 O O . GLY A 1 835 ? -0.496 0.833 -41.468 1.00 79.06 835 GLY A O 1
ATOM 6471 N N . PRO A 1 836 ? -0.457 3.086 -41.255 1.00 81.38 836 PRO A N 1
ATOM 6472 C CA . PRO A 1 836 ? -1.427 3.165 -40.163 1.00 81.38 836 PRO A CA 1
ATOM 6473 C C . PRO A 1 836 ? -2.727 2.405 -40.460 1.00 81.38 836 PRO A C 1
ATOM 6475 O O . PRO A 1 836 ? -3.168 2.308 -41.606 1.00 81.38 836 PRO A O 1
ATOM 6478 N N . GLY A 1 837 ? -3.327 1.825 -39.420 1.00 86.44 837 GLY A N 1
ATOM 6479 C CA . GLY A 1 837 ? -4.574 1.062 -39.522 1.00 86.44 837 GLY A CA 1
ATOM 6480 C C . GLY A 1 837 ? -4.436 -0.377 -40.032 1.00 86.44 837 GLY A C 1
ATOM 6481 O O . GLY A 1 837 ? -5.387 -1.138 -39.892 1.00 86.44 837 GLY A O 1
ATOM 6482 N N . LYS A 1 838 ? -3.266 -0.803 -40.546 1.00 92.31 838 LYS A N 1
ATOM 6483 C CA . LYS A 1 838 ? -3.034 -2.197 -40.990 1.00 92.31 838 LYS A CA 1
ATOM 6484 C C . LYS A 1 838 ? -3.317 -3.236 -39.901 1.00 92.31 838 LYS A C 1
ATOM 6486 O O . LYS A 1 838 ? -3.781 -4.336 -40.188 1.00 92.31 838 LYS A O 1
ATOM 6491 N N . TRP A 1 839 ? -2.963 -2.902 -38.664 1.00 92.56 839 TRP A N 1
ATOM 6492 C CA . TRP A 1 839 ? -3.161 -3.744 -37.490 1.00 92.56 839 TRP A CA 1
ATOM 6493 C C . TRP A 1 839 ? -4.100 -3.042 -36.519 1.00 92.56 839 TRP A C 1
ATOM 6495 O O . TRP A 1 839 ? -4.025 -1.814 -36.425 1.00 92.56 839 TRP A O 1
ATOM 6505 N N . PRO A 1 840 ? -4.932 -3.796 -35.783 1.00 90.88 840 PRO A N 1
ATOM 6506 C CA . PRO A 1 840 ? -5.758 -3.191 -34.756 1.00 90.88 840 PRO A CA 1
ATOM 6507 C C . PRO A 1 840 ? -4.866 -2.700 -33.604 1.00 90.88 840 PRO A C 1
ATOM 6509 O O . PRO A 1 840 ? -3.809 -3.282 -33.336 1.00 90.88 840 PRO A O 1
ATOM 6512 N N . LEU A 1 841 ? -5.279 -1.627 -32.928 1.00 87.12 841 LEU A N 1
ATOM 6513 C CA . LEU A 1 841 ? -4.567 -1.057 -31.776 1.00 87.12 841 LEU A CA 1
ATOM 6514 C C . LEU A 1 841 ? -4.497 -2.042 -30.600 1.00 87.12 841 LEU A C 1
ATOM 6516 O O . LEU A 1 841 ? -3.472 -2.138 -29.924 1.00 87.12 841 LEU A O 1
ATOM 6520 N N . GLU A 1 842 ? -5.568 -2.804 -30.389 1.00 83.62 842 GLU A N 1
ATOM 6521 C CA . GLU A 1 842 ? -5.642 -3.910 -29.440 1.00 83.62 842 GLU A CA 1
ATOM 6522 C C . GLU A 1 842 ? -6.655 -4.970 -29.914 1.00 83.62 842 GLU A C 1
ATOM 6524 O O . GLU A 1 842 ? -7.586 -4.632 -30.647 1.00 83.62 842 GLU A O 1
ATOM 6529 N N . PRO A 1 843 ? -6.507 -6.247 -29.511 1.00 89.31 843 PRO A N 1
ATOM 6530 C CA . PRO A 1 843 ? -7.518 -7.264 -29.780 1.00 89.31 843 PRO A CA 1
ATOM 6531 C C . PRO A 1 843 ? -8.786 -6.983 -28.962 1.00 89.31 843 PRO A C 1
ATOM 6533 O O . PRO A 1 843 ? -8.723 -6.760 -27.747 1.00 89.31 843 PRO A O 1
ATOM 6536 N N . ALA A 1 844 ? -9.939 -7.023 -29.628 1.00 93.38 844 ALA A N 1
ATOM 6537 C CA . ALA A 1 844 ? -11.241 -6.737 -29.021 1.00 93.38 844 ALA A CA 1
ATOM 6538 C C . ALA A 1 844 ? -12.319 -7.783 -29.355 1.00 93.38 844 ALA A C 1
ATOM 6540 O O . ALA A 1 844 ? -13.474 -7.627 -28.970 1.00 93.38 844 ALA A O 1
ATOM 6541 N N . ASP A 1 845 ? -11.954 -8.852 -30.058 1.00 94.69 845 ASP A N 1
ATOM 6542 C CA . ASP A 1 845 ? -12.849 -9.926 -30.478 1.00 94.69 845 ASP A CA 1
ATOM 6543 C C . ASP A 1 845 ? -13.413 -10.729 -29.300 1.00 94.69 845 ASP A C 1
ATOM 6545 O O . ASP A 1 845 ? -12.705 -11.069 -28.346 1.00 94.69 845 ASP A O 1
ATOM 6549 N N . LYS A 1 846 ? -14.686 -11.109 -29.408 1.00 92.75 846 LYS A N 1
ATOM 6550 C CA . LYS A 1 846 ? -15.301 -12.138 -28.563 1.00 92.75 846 LYS A CA 1
ATOM 6551 C C . LYS A 1 846 ? -15.062 -13.539 -29.142 1.00 92.75 846 LYS A C 1
ATOM 6553 O O . LYS A 1 846 ? -14.821 -13.659 -30.345 1.00 92.75 846 LYS A O 1
ATOM 6558 N N . PRO A 1 847 ? -15.153 -14.602 -28.317 1.00 88.19 847 PRO A N 1
ATOM 6559 C CA . PRO A 1 847 ? -15.084 -15.989 -28.777 1.00 88.19 847 PRO A CA 1
ATOM 6560 C C . PRO A 1 847 ? -15.999 -16.280 -29.973 1.00 88.19 847 PRO A C 1
ATOM 6562 O O . PRO A 1 847 ? -17.111 -15.760 -30.060 1.00 88.19 847 PRO A O 1
ATOM 6565 N N . THR A 1 848 ? -15.562 -17.154 -30.883 1.00 83.25 848 THR A N 1
ATOM 6566 C CA . THR A 1 848 ? -16.395 -17.601 -32.014 1.00 83.25 848 THR A CA 1
ATOM 6567 C C . THR A 1 848 ? -17.715 -18.188 -31.522 1.00 83.25 848 THR A C 1
ATOM 6569 O O . THR A 1 848 ? -17.725 -18.959 -30.559 1.00 83.25 848 THR A O 1
ATOM 6572 N N . GLY A 1 849 ? -18.817 -17.862 -32.194 1.00 83.12 849 GLY A N 1
ATOM 6573 C CA . GLY A 1 849 ? -20.168 -18.183 -31.735 1.00 83.12 849 GLY A CA 1
ATOM 6574 C C . GLY A 1 849 ? -20.818 -17.087 -30.884 1.00 83.12 849 GLY A C 1
ATOM 6575 O O . GLY A 1 849 ? -22.039 -17.116 -30.718 1.00 83.12 849 GLY A O 1
ATOM 6576 N N . GLU A 1 850 ? -20.070 -16.085 -30.414 1.00 92.31 850 GLU A N 1
ATOM 6577 C CA . GLU A 1 850 ? -20.622 -14.872 -29.801 1.00 92.31 850 GLU A CA 1
ATOM 6578 C C . GLU A 1 850 ? -20.743 -13.714 -30.804 1.00 92.31 850 GLU A C 1
ATOM 6580 O O . GLU A 1 850 ? -19.999 -13.611 -31.779 1.00 92.31 850 GLU A O 1
ATOM 6585 N N . TRP A 1 851 ? -21.698 -12.815 -30.552 1.00 94.62 851 TRP A N 1
ATOM 6586 C CA . TRP A 1 851 ? -21.929 -11.638 -31.389 1.00 94.62 851 TRP A CA 1
ATOM 6587 C C . TRP A 1 851 ? -20.970 -10.498 -31.041 1.00 94.62 851 TRP A C 1
ATOM 6589 O O . TRP A 1 851 ? -20.947 -10.002 -29.907 1.00 94.62 851 TRP A O 1
ATOM 6599 N N . ASN A 1 852 ? -20.222 -10.059 -32.046 1.00 96.56 852 ASN A N 1
ATOM 6600 C CA . ASN A 1 852 ? -19.375 -8.876 -32.017 1.00 96.56 852 ASN A CA 1
ATOM 6601 C C . ASN A 1 852 ? -20.146 -7.678 -32.575 1.00 96.56 852 ASN A C 1
ATOM 6603 O O . ASN A 1 852 ? -20.863 -7.835 -33.558 1.00 96.56 852 ASN A O 1
ATOM 6607 N N . THR A 1 853 ? -19.971 -6.495 -31.990 1.00 95.38 853 THR A N 1
ATOM 6608 C CA . THR A 1 853 ? -20.544 -5.239 -32.505 1.00 95.38 853 THR A CA 1
ATOM 6609 C C . THR A 1 853 ? -19.414 -4.351 -33.002 1.00 95.38 853 THR A C 1
ATOM 6611 O O . THR A 1 853 ? -18.453 -4.112 -32.268 1.00 95.38 853 THR A O 1
ATOM 6614 N N . MET A 1 854 ? -19.517 -3.868 -34.240 1.00 97.06 854 MET A N 1
ATOM 6615 C CA . MET A 1 854 ? -18.512 -3.024 -34.879 1.00 97.06 854 MET A CA 1
ATOM 6616 C C . MET A 1 854 ? -19.143 -1.749 -35.441 1.00 97.06 854 MET A C 1
ATOM 6618 O O . MET A 1 854 ? -20.100 -1.815 -36.210 1.00 97.06 854 MET A O 1
ATOM 6622 N N . ALA A 1 855 ? -18.572 -0.602 -35.084 1.00 95.62 855 ALA A N 1
ATOM 6623 C CA . ALA A 1 855 ? -18.897 0.696 -35.657 1.00 95.62 855 ALA A CA 1
ATOM 6624 C C . ALA A 1 855 ? -17.717 1.191 -36.503 1.00 95.62 855 ALA A C 1
ATOM 6626 O O . ALA A 1 855 ? -16.569 1.179 -36.054 1.00 95.62 855 ALA A O 1
ATOM 6627 N N . VAL A 1 856 ? -17.996 1.614 -37.730 1.00 97.12 856 VAL A N 1
ATOM 6628 C CA . VAL A 1 856 ? -17.010 2.120 -38.685 1.00 97.12 856 VAL A CA 1
ATOM 6629 C C . VAL A 1 856 ? -17.431 3.507 -39.125 1.00 97.12 856 VAL A C 1
ATOM 6631 O O . VAL A 1 856 ? -18.560 3.680 -39.569 1.00 97.12 856 VAL A O 1
ATOM 6634 N N . ARG A 1 857 ? -16.519 4.474 -39.071 1.00 96.62 857 ARG A N 1
ATOM 6635 C CA . ARG A 1 857 ? -16.716 5.798 -39.663 1.00 96.62 857 ARG A CA 1
ATOM 6636 C C . ARG A 1 857 ? -15.705 6.000 -40.776 1.00 96.62 857 ARG A C 1
ATOM 6638 O O . ARG A 1 857 ? -14.509 5.835 -40.544 1.00 96.62 857 ARG A O 1
ATOM 6645 N N . MET A 1 858 ? -16.187 6.350 -41.963 1.00 96.19 858 MET A N 1
ATOM 6646 C CA . MET A 1 858 ? -15.356 6.662 -43.120 1.00 96.19 858 MET A CA 1
ATOM 6647 C C . MET A 1 858 ? -15.678 8.068 -43.618 1.00 96.19 858 MET A C 1
ATOM 6649 O O . MET A 1 858 ? -16.790 8.315 -44.091 1.00 96.19 858 MET A O 1
ATOM 6653 N N . VAL A 1 859 ? -14.690 8.960 -43.524 1.00 94.25 859 VAL A N 1
ATOM 6654 C CA . VAL A 1 859 ? -14.794 10.355 -43.964 1.00 94.25 859 VAL A CA 1
ATOM 6655 C C . VAL A 1 859 ? -13.572 10.730 -44.795 1.00 94.25 859 VAL A C 1
ATOM 6657 O O . VAL A 1 859 ? -12.434 10.607 -44.338 1.00 94.25 859 VAL A O 1
ATOM 6660 N N . GLY A 1 860 ? -13.790 11.160 -46.037 1.00 93.44 860 GLY A N 1
ATOM 6661 C CA . GLY A 1 860 ? -12.720 11.294 -47.020 1.00 93.44 860 GLY A CA 1
ATOM 6662 C C . GLY A 1 860 ? -11.953 9.969 -47.149 1.00 93.44 860 GLY A C 1
ATOM 6663 O O . GLY A 1 860 ? -12.586 8.924 -47.329 1.00 93.44 860 GLY A O 1
ATOM 6664 N N . PRO A 1 861 ? -10.610 9.967 -47.033 1.00 92.12 861 PRO A N 1
ATOM 6665 C CA . PRO A 1 861 ? -9.838 8.733 -46.990 1.00 92.12 861 PRO A CA 1
ATOM 6666 C C . PRO A 1 861 ? -9.747 8.111 -45.590 1.00 92.12 861 PRO A C 1
ATOM 6668 O O . PRO A 1 861 ? -9.249 6.998 -45.473 1.00 92.12 861 PRO A O 1
ATOM 6671 N N . TYR A 1 862 ? -10.156 8.798 -44.525 1.00 94.88 862 TYR A N 1
ATOM 6672 C CA . TYR A 1 862 ? -9.861 8.391 -43.152 1.00 94.88 862 TYR A CA 1
ATOM 6673 C C . TYR A 1 862 ? -10.916 7.440 -42.597 1.00 94.88 862 TYR A C 1
ATOM 6675 O O . TYR A 1 862 ? -12.118 7.681 -42.716 1.00 94.88 862 TYR A O 1
ATOM 6683 N N . VAL A 1 863 ? -10.454 6.359 -41.966 1.00 96.38 863 VAL A N 1
ATOM 6684 C CA . VAL A 1 863 ? -11.309 5.330 -41.377 1.00 96.38 863 VAL A CA 1
ATOM 6685 C C . VAL A 1 863 ? -10.994 5.152 -39.900 1.00 96.38 863 VAL A C 1
ATOM 6687 O O . VAL A 1 863 ? -9.846 4.928 -39.509 1.00 96.38 863 VAL A O 1
ATOM 6690 N N . ARG A 1 864 ? -12.050 5.177 -39.089 1.00 96.38 864 ARG A N 1
ATOM 6691 C CA . ARG A 1 864 ? -12.046 4.815 -37.671 1.00 96.38 864 ARG A CA 1
ATOM 6692 C C . ARG A 1 864 ? -12.885 3.563 -37.465 1.00 96.38 864 ARG A C 1
ATOM 6694 O O . ARG A 1 864 ? -13.957 3.438 -38.056 1.00 96.38 864 ARG A O 1
ATOM 6701 N N . VAL A 1 865 ? -12.409 2.655 -36.616 1.00 97.19 865 VAL A N 1
ATOM 6702 C CA . VAL A 1 865 ? -13.117 1.409 -36.288 1.00 97.19 865 VAL A CA 1
ATOM 6703 C C . VAL A 1 865 ? -13.150 1.210 -34.780 1.00 97.19 865 VAL A C 1
ATOM 6705 O O . VAL A 1 865 ? -12.109 1.247 -34.121 1.00 97.19 865 VAL A O 1
ATOM 6708 N N . VAL A 1 866 ? -14.343 0.953 -34.248 1.00 94.62 866 VAL A N 1
ATOM 6709 C CA . VAL A 1 866 ? -14.595 0.555 -32.860 1.00 94.62 866 VAL A CA 1
ATOM 6710 C C . VAL A 1 866 ? -15.210 -0.842 -32.865 1.00 94.62 866 VAL A C 1
ATOM 6712 O O . VAL A 1 866 ? -16.215 -1.071 -33.531 1.00 94.62 866 VAL A O 1
ATOM 6715 N N . LEU A 1 867 ? -14.611 -1.779 -32.134 1.00 96.00 867 LEU A N 1
ATOM 6716 C CA . LEU A 1 867 ? -15.044 -3.170 -32.008 1.00 96.00 867 LEU A CA 1
ATOM 6717 C C . LEU A 1 867 ? -15.279 -3.492 -30.527 1.00 96.00 867 LEU A C 1
ATOM 6719 O O . LEU A 1 867 ? -14.362 -3.344 -29.727 1.00 96.00 867 LEU A O 1
ATOM 6723 N N . ASN A 1 868 ? -16.489 -3.930 -30.163 1.00 93.94 868 ASN A N 1
ATOM 6724 C CA . ASN A 1 868 ? -16.894 -4.250 -28.783 1.00 93.94 868 ASN A CA 1
ATOM 6725 C C . ASN A 1 868 ? -16.432 -3.196 -27.758 1.00 93.94 868 ASN A C 1
ATOM 6727 O O . ASN A 1 868 ? -15.718 -3.508 -26.804 1.00 93.94 868 ASN A O 1
ATOM 6731 N N . ASP A 1 869 ? -16.810 -1.942 -28.007 1.00 85.06 869 ASP A N 1
ATOM 6732 C CA . ASP A 1 869 ? -16.514 -0.772 -27.166 1.00 85.06 869 ASP A CA 1
ATOM 6733 C C . ASP A 1 869 ? -15.029 -0.369 -27.094 1.00 85.06 869 ASP A C 1
ATOM 6735 O O . ASP A 1 869 ? -14.651 0.505 -26.313 1.00 85.06 869 ASP A O 1
ATOM 6739 N N . LYS A 1 870 ? -14.175 -0.963 -27.936 1.00 85.81 870 LYS A N 1
ATOM 6740 C CA . LYS A 1 870 ? -12.750 -0.632 -28.038 1.00 85.81 870 LYS A CA 1
ATOM 6741 C C . LYS A 1 870 ? -12.413 -0.056 -29.402 1.00 85.81 870 LYS A C 1
ATOM 6743 O O . LYS A 1 870 ? -12.702 -0.661 -30.430 1.00 85.81 870 LYS A O 1
ATOM 6748 N N . GLN A 1 871 ? -11.767 1.105 -29.427 1.00 92.19 871 GLN A N 1
ATOM 6749 C CA . GLN A 1 871 ? -11.272 1.687 -30.671 1.00 92.19 871 GLN A CA 1
ATOM 6750 C C . GLN A 1 871 ? -10.060 0.894 -31.168 1.00 92.19 871 GLN A C 1
ATOM 6752 O O . GLN A 1 871 ? -9.010 0.871 -30.529 1.00 92.19 871 GLN A O 1
ATOM 6757 N N . VAL A 1 872 ? -10.209 0.249 -32.322 1.00 93.56 872 VAL A N 1
ATOM 6758 C CA . VAL A 1 872 ? -9.191 -0.630 -32.908 1.00 93.56 872 VAL A CA 1
ATOM 6759 C C . VAL A 1 872 ? -8.495 -0.010 -34.118 1.00 93.56 872 VAL A C 1
ATOM 6761 O O . VAL A 1 872 ? -7.375 -0.407 -34.421 1.00 93.56 872 VAL A O 1
ATOM 6764 N N . VAL A 1 873 ? -9.074 1.009 -34.761 1.00 94.25 873 VAL A N 1
ATOM 6765 C CA . VAL A 1 873 ? -8.398 1.850 -35.768 1.00 94.25 873 VAL A CA 1
ATOM 6766 C C . VAL A 1 873 ? -8.725 3.313 -35.488 1.00 94.25 873 VAL A C 1
ATOM 6768 O O . VAL A 1 873 ? -9.893 3.650 -35.305 1.00 94.25 873 VAL A O 1
ATOM 6771 N N . ASP A 1 874 ? -7.705 4.171 -35.463 1.00 92.00 874 ASP A N 1
ATOM 6772 C CA . ASP A 1 874 ? -7.827 5.608 -35.192 1.00 92.00 874 ASP A CA 1
ATOM 6773 C C . ASP A 1 874 ? -7.543 6.435 -36.450 1.00 92.00 874 ASP A C 1
ATOM 6775 O O . ASP A 1 874 ? -6.380 6.594 -36.819 1.00 92.00 874 ASP A O 1
ATOM 6779 N N . ASP A 1 875 ? -8.610 6.895 -37.116 1.00 92.25 875 ASP A N 1
ATOM 6780 C CA . ASP A 1 875 ? -8.612 7.804 -38.277 1.00 92.25 875 ASP A CA 1
ATOM 6781 C C . ASP A 1 875 ? -7.462 7.559 -39.273 1.00 92.25 875 ASP A C 1
ATOM 6783 O O . ASP A 1 875 ? -6.759 8.474 -39.704 1.00 92.25 875 ASP A O 1
ATOM 6787 N N . ALA A 1 876 ? -7.236 6.297 -39.633 1.00 90.88 876 ALA A N 1
ATOM 6788 C CA . ALA A 1 876 ? -6.159 5.920 -40.535 1.00 90.88 876 ALA A CA 1
ATOM 6789 C C . ALA A 1 876 ? -6.610 6.093 -41.993 1.00 90.88 876 ALA A C 1
ATOM 6791 O O . ALA A 1 876 ? -7.728 5.695 -42.323 1.00 90.88 876 ALA A O 1
ATOM 6792 N N . PRO A 1 877 ? -5.768 6.631 -42.896 1.00 91.56 877 PRO A N 1
ATOM 6793 C CA . PRO A 1 877 ? -6.124 6.727 -44.305 1.00 91.56 877 PRO A CA 1
ATOM 6794 C C . PRO A 1 877 ? -6.227 5.324 -44.922 1.00 91.56 877 PRO A C 1
ATOM 6796 O O . PRO A 1 877 ? -5.284 4.533 -44.852 1.00 91.56 877 PRO A O 1
ATOM 6799 N N . LEU A 1 878 ? -7.366 5.006 -45.530 1.00 94.00 878 LEU A N 1
ATOM 6800 C CA . LEU A 1 878 ? -7.590 3.788 -46.296 1.00 94.00 878 LEU A CA 1
ATOM 6801 C C . LEU A 1 878 ? -6.874 3.900 -47.645 1.00 94.00 878 LEU A C 1
ATOM 6803 O O . LEU A 1 878 ? -7.144 4.799 -48.441 1.00 94.00 878 LEU A O 1
ATOM 6807 N N . GLU A 1 879 ? -5.946 2.982 -47.905 1.00 92.31 879 GLU A N 1
ATOM 6808 C CA . GLU A 1 879 ? -5.242 2.922 -49.184 1.00 92.31 879 GLU A CA 1
ATOM 6809 C C . GLU A 1 879 ? -6.178 2.374 -50.273 1.00 92.31 879 GLU A C 1
ATOM 6811 O O . GLU A 1 879 ? -6.876 1.377 -50.068 1.00 92.31 879 GLU A O 1
ATOM 6816 N N . ASN A 1 880 ? -6.158 2.974 -51.467 1.00 91.50 880 ASN A N 1
ATOM 6817 C CA . ASN A 1 880 ? -6.854 2.399 -52.614 1.00 91.50 880 ASN A CA 1
ATOM 6818 C C . ASN A 1 880 ? -6.189 1.065 -52.991 1.00 91.50 880 ASN A C 1
ATOM 6820 O O . ASN A 1 880 ? -5.027 1.004 -53.403 1.00 91.50 880 ASN A O 1
ATOM 6824 N N . TYR A 1 881 ? -6.936 -0.022 -52.813 1.00 91.88 881 TYR A N 1
ATOM 6825 C CA . TYR A 1 881 ? -6.444 -1.379 -53.024 1.00 91.88 881 TYR A CA 1
ATOM 6826 C C . TYR A 1 881 ? -6.096 -1.672 -54.490 1.00 91.88 881 TYR A C 1
ATOM 6828 O O . TYR A 1 881 ? -5.115 -2.368 -54.758 1.00 91.88 881 TYR A O 1
ATOM 6836 N N . PHE A 1 882 ? -6.890 -1.154 -55.432 1.00 90.75 882 PHE A N 1
ATOM 6837 C CA . PHE A 1 882 ? -6.752 -1.450 -56.860 1.00 90.75 882 PHE A CA 1
ATOM 6838 C C . PHE A 1 882 ? -5.677 -0.583 -57.528 1.00 90.75 882 PHE A C 1
ATOM 6840 O O . PHE A 1 882 ? -4.975 -1.062 -58.419 1.00 90.75 882 PHE A O 1
ATOM 6847 N N . ASP A 1 883 ? -5.493 0.652 -57.050 1.00 89.06 883 ASP A N 1
ATOM 6848 C CA . ASP A 1 883 ? -4.401 1.542 -57.453 1.00 89.06 883 ASP A CA 1
ATOM 6849 C C . ASP A 1 883 ? -3.894 2.378 -56.268 1.00 89.06 883 ASP A C 1
ATOM 6851 O O . ASP A 1 883 ? -4.420 3.444 -55.966 1.00 89.06 883 ASP A O 1
ATOM 6855 N N . ARG A 1 884 ? -2.812 1.924 -55.623 1.00 86.00 884 ARG A N 1
ATOM 6856 C CA . ARG A 1 884 ? -2.219 2.585 -54.443 1.00 86.00 884 ARG A CA 1
ATOM 6857 C C . ARG A 1 884 ? -1.656 3.985 -54.713 1.00 86.00 884 ARG A C 1
ATOM 6859 O O . ARG A 1 884 ? -1.318 4.683 -53.760 1.00 86.00 884 ARG A O 1
ATOM 6866 N N . ALA A 1 885 ? -1.475 4.373 -55.977 1.00 82.56 885 ALA A N 1
ATOM 6867 C CA . ALA A 1 885 ? -1.033 5.719 -56.340 1.00 82.56 885 ALA A CA 1
ATOM 6868 C C . ALA A 1 885 ? -2.207 6.705 -56.484 1.00 82.56 885 ALA A C 1
ATOM 6870 O O . ALA A 1 885 ? -1.977 7.915 -56.538 1.00 82.56 885 ALA A O 1
ATOM 6871 N N . ALA A 1 886 ? -3.439 6.198 -56.541 1.00 85.62 886 ALA A N 1
ATOM 6872 C CA . ALA A 1 886 ? -4.665 6.976 -56.612 1.00 85.62 886 ALA A CA 1
ATOM 6873 C C . ALA A 1 886 ? -5.335 7.092 -55.225 1.00 85.62 886 ALA A C 1
ATOM 6875 O O . ALA A 1 886 ? -5.143 6.224 -54.368 1.00 85.62 886 ALA A O 1
ATOM 6876 N N . PRO A 1 887 ? -6.131 8.150 -54.976 1.00 86.12 887 PRO A N 1
ATOM 6877 C CA . PRO A 1 887 ? -6.956 8.230 -53.773 1.00 86.12 887 PRO A CA 1
ATOM 6878 C C . PRO A 1 887 ? -8.024 7.124 -53.758 1.00 86.12 887 PRO A C 1
ATOM 6880 O O . PRO A 1 887 ? -8.370 6.553 -54.798 1.00 86.12 887 PRO A O 1
ATOM 6883 N N . VAL A 1 888 ? -8.545 6.811 -52.570 1.00 90.94 888 VAL A N 1
ATOM 6884 C CA . VAL A 1 888 ? -9.727 5.945 -52.422 1.00 90.94 888 VAL A CA 1
ATOM 6885 C C . VAL A 1 888 ? -10.963 6.617 -53.037 1.00 90.94 888 VAL A C 1
ATOM 6887 O O . VAL A 1 888 ? -10.979 7.832 -53.218 1.00 90.94 888 VAL A O 1
ATOM 6890 N N . PHE A 1 889 ? -11.983 5.838 -53.404 1.00 91.31 889 PHE A N 1
ATOM 6891 C CA . PHE A 1 889 ? -13.181 6.359 -54.067 1.00 91.31 889 PHE A CA 1
ATOM 6892 C C . PHE A 1 889 ? -13.987 7.315 -53.166 1.00 91.31 889 PHE A C 1
ATOM 6894 O O . PHE A 1 889 ? -14.221 7.022 -51.991 1.00 91.31 889 PHE A O 1
ATOM 6901 N N . ASP A 1 890 ? -14.473 8.420 -53.738 1.00 89.31 890 ASP A N 1
ATOM 6902 C CA . ASP A 1 890 ? -15.305 9.403 -53.022 1.00 89.31 890 ASP A CA 1
ATOM 6903 C C . ASP A 1 890 ? -16.677 8.823 -52.631 1.00 89.31 890 ASP A C 1
ATOM 6905 O O . ASP A 1 890 ? -17.180 9.088 -51.544 1.00 89.31 890 ASP A O 1
ATOM 6909 N N . GLU A 1 891 ? -17.257 7.967 -53.481 1.00 93.69 891 GLU A N 1
ATOM 6910 C CA . GLU A 1 891 ? -18.471 7.193 -53.195 1.00 93.69 891 GLU A CA 1
ATOM 6911 C C . GLU A 1 891 ? -18.342 5.743 -53.685 1.00 93.69 891 GLU A C 1
ATOM 6913 O O . GLU A 1 891 ? -17.726 5.463 -54.717 1.00 93.69 891 GLU A O 1
ATOM 6918 N N . GLY A 1 892 ? -18.976 4.806 -52.982 1.00 93.50 892 GLY A N 1
ATOM 6919 C CA . GLY A 1 892 ? -19.001 3.397 -53.376 1.00 93.50 892 GLY A CA 1
ATOM 6920 C C . GLY A 1 892 ? -19.959 2.559 -52.534 1.00 93.50 892 GLY A C 1
ATOM 6921 O O . GLY A 1 892 ? -20.650 3.071 -51.659 1.00 93.50 892 GLY A O 1
ATOM 6922 N N . ARG A 1 893 ? -20.045 1.260 -52.804 1.00 94.94 893 ARG A N 1
ATOM 6923 C CA . ARG A 1 893 ? -20.965 0.340 -52.112 1.00 94.94 893 ARG A CA 1
ATOM 6924 C C . ARG A 1 893 ? -20.336 -0.260 -50.857 1.00 94.94 893 ARG A C 1
ATOM 6926 O O . ARG A 1 893 ? -19.113 -0.338 -50.740 1.00 94.94 893 ARG A O 1
ATOM 6933 N N . ILE A 1 894 ? -21.178 -0.726 -49.940 1.00 96.81 894 ILE A N 1
ATOM 6934 C CA . ILE A 1 894 ? -20.756 -1.507 -48.773 1.00 96.81 894 ILE A CA 1
ATOM 6935 C C . ILE A 1 894 ? -20.919 -2.988 -49.116 1.00 96.81 894 ILE A C 1
ATOM 6937 O O . ILE A 1 894 ? -21.958 -3.387 -49.648 1.00 96.81 894 ILE A O 1
ATOM 6941 N N . HIS A 1 895 ? -19.892 -3.798 -48.842 1.00 96.19 895 HIS A N 1
ATOM 6942 C CA . HIS A 1 895 ? -19.930 -5.244 -49.098 1.00 96.19 895 HIS A CA 1
ATOM 6943 C C . HIS A 1 895 ? -19.789 -6.010 -47.792 1.00 96.19 895 HIS A C 1
ATOM 6945 O O . HIS A 1 895 ? -18.915 -5.693 -46.985 1.00 96.19 895 HIS A O 1
ATOM 6951 N N . LEU A 1 896 ? -20.591 -7.058 -47.636 1.00 96.56 896 LEU A N 1
ATOM 6952 C CA . LEU A 1 896 ? -20.392 -8.100 -46.637 1.00 96.56 896 LEU A CA 1
ATOM 6953 C C . LEU A 1 896 ? -19.717 -9.287 -47.323 1.00 96.56 896 LEU A C 1
ATOM 6955 O O . LEU A 1 896 ? -20.289 -9.931 -48.210 1.00 96.56 896 LEU A O 1
ATOM 6959 N N . GLN A 1 897 ? -18.462 -9.530 -46.955 1.00 95.12 897 GLN A N 1
ATOM 6960 C CA . GLN A 1 897 ? -17.617 -10.499 -47.634 1.00 95.12 897 GLN A CA 1
ATOM 6961 C C . GLN A 1 897 ? -17.968 -11.934 -47.236 1.00 95.12 897 GLN A C 1
ATOM 6963 O O . GLN A 1 897 ? -18.130 -12.272 -46.065 1.00 95.12 897 GLN A O 1
ATOM 6968 N N . THR A 1 898 ? -17.968 -12.814 -48.225 1.00 91.81 898 THR A N 1
ATOM 6969 C CA . THR A 1 898 ? -18.010 -14.269 -48.051 1.00 91.81 898 THR A CA 1
ATOM 6970 C C . THR A 1 898 ? -16.598 -14.835 -48.185 1.00 91.81 898 THR A C 1
ATOM 6972 O O . THR A 1 898 ? -15.951 -14.566 -49.203 1.00 91.81 898 THR A O 1
ATOM 6975 N N . HIS A 1 899 ? -16.112 -15.618 -47.217 1.00 89.06 899 HIS A N 1
ATOM 6976 C CA . HIS A 1 899 ? -14.769 -16.202 -47.307 1.00 89.06 899 HIS A CA 1
ATOM 6977 C C . HIS A 1 899 ? -14.637 -17.574 -46.606 1.00 89.06 899 HIS A C 1
ATOM 6979 O O . HIS A 1 899 ? -13.885 -17.771 -45.657 1.00 89.06 899 HIS A O 1
ATOM 6985 N N . GLY A 1 900 ? -15.364 -18.568 -47.125 1.00 83.62 900 GLY A N 1
ATOM 6986 C CA . GLY A 1 900 ? -15.163 -19.998 -46.849 1.00 83.62 900 GLY A CA 1
ATOM 6987 C C . GLY A 1 900 ? -15.785 -20.546 -45.560 1.00 83.62 900 GLY A C 1
ATOM 6988 O O . GLY A 1 900 ? -15.788 -21.762 -45.372 1.00 83.62 900 GLY A O 1
ATOM 6989 N N . SER A 1 901 ? -16.330 -19.690 -44.697 1.00 88.19 901 SER A N 1
ATOM 6990 C CA . SER A 1 901 ? -17.023 -20.066 -43.459 1.00 88.19 901 SER A CA 1
ATOM 6991 C C . SER A 1 901 ? -18.407 -19.432 -43.370 1.00 88.19 901 SER A C 1
ATOM 6993 O O . SER A 1 901 ? -18.603 -18.334 -43.891 1.00 88.19 901 SER A O 1
ATOM 6995 N N . GLU A 1 902 ? -19.335 -20.078 -42.652 1.00 94.00 902 GLU A N 1
ATOM 6996 C CA . GLU A 1 902 ? -20.611 -19.437 -42.323 1.00 94.00 902 GLU A CA 1
ATOM 6997 C C . GLU A 1 902 ? -20.360 -18.177 -41.483 1.00 94.00 902 GLU A C 1
ATOM 6999 O O . GLU A 1 902 ? -19.687 -18.226 -40.447 1.00 94.00 902 GLU A O 1
ATOM 7004 N N . THR A 1 903 ? -20.931 -17.065 -41.938 1.00 94.69 903 THR A N 1
ATOM 7005 C CA . THR A 1 903 ? -20.848 -15.764 -41.271 1.00 94.69 903 THR A CA 1
ATOM 7006 C C . THR A 1 903 ? -22.242 -15.179 -41.164 1.00 94.69 903 THR A C 1
ATOM 7008 O O . THR A 1 903 ? -23.013 -15.198 -42.127 1.00 94.69 903 THR A O 1
ATOM 7011 N N . ARG A 1 904 ? -22.563 -14.656 -39.982 1.00 95.62 904 ARG A N 1
ATOM 7012 C CA . ARG A 1 904 ? -23.854 -14.043 -39.683 1.00 95.62 904 ARG A CA 1
ATOM 7013 C C . ARG A 1 904 ? -23.682 -12.557 -39.435 1.00 95.62 904 ARG A C 1
ATOM 7015 O O . ARG A 1 904 ? -22.736 -12.159 -38.759 1.00 95.62 904 ARG A O 1
ATOM 7022 N N . PHE A 1 905 ? -24.614 -11.763 -39.943 1.00 95.56 905 PHE A N 1
ATOM 7023 C CA . PHE A 1 905 ? -24.679 -10.321 -39.740 1.00 95.56 905 PHE A CA 1
ATOM 7024 C C . PHE A 1 905 ? -26.072 -9.917 -39.278 1.00 95.56 905 PHE A C 1
ATOM 7026 O O . PHE A 1 905 ? -27.063 -10.462 -39.756 1.00 95.56 905 PHE A O 1
ATOM 7033 N N . ARG A 1 906 ? -26.159 -8.930 -38.392 1.00 92.38 906 ARG A N 1
ATOM 7034 C CA . ARG A 1 906 ? -27.422 -8.293 -38.001 1.00 92.38 906 ARG A CA 1
ATOM 7035 C C . ARG A 1 906 ? -27.179 -6.834 -37.631 1.00 92.38 906 ARG A C 1
ATOM 7037 O O . ARG A 1 906 ? -26.035 -6.384 -37.600 1.00 92.38 906 ARG A O 1
ATOM 7044 N N . ARG A 1 907 ? -28.257 -6.088 -37.369 1.00 88.50 907 ARG A N 1
ATOM 7045 C CA . ARG A 1 907 ? -28.199 -4.654 -37.017 1.00 88.50 907 ARG A CA 1
ATOM 7046 C C . ARG A 1 907 ? -27.297 -3.847 -37.965 1.00 88.50 907 ARG A C 1
ATOM 7048 O O . ARG A 1 907 ? -26.467 -3.066 -37.521 1.00 88.50 907 ARG A O 1
ATOM 7055 N N . LEU A 1 908 ? -27.461 -4.060 -39.272 1.00 92.19 908 LEU A N 1
ATOM 7056 C CA . LEU A 1 908 ? -26.754 -3.321 -40.321 1.00 92.19 908 LEU A CA 1
ATOM 7057 C C . LEU A 1 908 ? -27.393 -1.945 -40.488 1.00 92.19 908 LEU A C 1
ATOM 7059 O O . LEU A 1 908 ? -28.384 -1.797 -41.210 1.00 92.19 908 LEU A O 1
ATOM 7063 N N . LEU A 1 909 ? -26.850 -0.953 -39.794 1.00 92.56 909 LEU A N 1
ATOM 7064 C CA . LEU A 1 909 ? -27.375 0.405 -39.785 1.00 92.56 909 LEU A CA 1
ATOM 7065 C C . LEU A 1 909 ? -26.350 1.365 -40.383 1.00 92.56 909 LEU A C 1
ATOM 7067 O O . LEU A 1 909 ? -25.178 1.312 -40.024 1.00 92.56 909 LEU A O 1
ATOM 7071 N N . VAL A 1 910 ? -26.792 2.265 -41.258 1.00 94.56 910 VAL A N 1
ATOM 7072 C CA . VAL A 1 910 ? -25.936 3.287 -41.870 1.00 94.56 910 VAL A CA 1
ATOM 7073 C C . VAL A 1 910 ? -26.496 4.674 -41.604 1.00 94.56 910 VAL A C 1
ATOM 7075 O O . VAL A 1 910 ? -27.697 4.897 -41.766 1.00 94.56 910 VAL A O 1
ATOM 7078 N N . ARG A 1 911 ? -25.612 5.607 -41.257 1.00 94.56 911 ARG A N 1
ATOM 7079 C CA . ARG A 1 911 ? -25.870 7.047 -41.255 1.00 94.56 911 ARG A CA 1
ATOM 7080 C C . ARG A 1 911 ? -24.956 7.693 -42.288 1.00 94.56 911 ARG A C 1
ATOM 7082 O O . ARG A 1 911 ? -23.745 7.514 -42.236 1.00 94.56 911 ARG A O 1
ATOM 7089 N N . GLU A 1 912 ? -25.524 8.415 -43.243 1.00 93.62 912 GLU A N 1
ATOM 7090 C CA . GLU A 1 912 ? -24.730 9.220 -44.176 1.00 93.62 912 GLU A CA 1
ATOM 7091 C C . GLU A 1 912 ? -24.303 10.521 -43.493 1.00 93.62 912 GLU A C 1
ATOM 7093 O O . GLU A 1 912 ? -25.080 11.125 -42.752 1.00 93.62 912 GLU A O 1
ATOM 7098 N N . ILE A 1 913 ? -23.058 10.916 -43.732 1.00 92.94 913 ILE A N 1
ATOM 7099 C CA . ILE A 1 913 ? -22.450 12.131 -43.202 1.00 92.94 913 ILE A CA 1
ATOM 7100 C C . ILE A 1 913 ? -22.558 13.199 -44.288 1.00 92.94 913 ILE A C 1
ATOM 7102 O O . ILE A 1 913 ? -22.153 12.987 -45.433 1.00 92.94 913 ILE A O 1
ATOM 7106 N N . GLU A 1 914 ? -23.122 14.351 -43.938 1.00 90.31 914 GLU A N 1
ATOM 7107 C CA . GLU A 1 914 ? -23.303 15.442 -44.894 1.00 90.31 914 GLU A CA 1
ATOM 7108 C C . GLU A 1 914 ? -21.947 16.072 -45.269 1.00 90.31 914 GLU A C 1
ATOM 7110 O O . GLU A 1 914 ? -21.068 16.181 -44.414 1.00 90.31 914 GLU A O 1
ATOM 7115 N N . PRO A 1 915 ? -21.749 16.575 -46.504 1.00 87.25 915 PRO A N 1
ATOM 7116 C CA . PRO A 1 915 ? -20.446 17.078 -46.958 1.00 87.25 915 PRO A CA 1
ATOM 7117 C C . PRO A 1 915 ? -19.820 18.147 -46.054 1.00 87.25 915 PRO A C 1
ATOM 7119 O O . PRO A 1 915 ? -18.610 18.176 -45.864 1.00 87.25 915 PRO A O 1
ATOM 7122 N N . THR A 1 916 ? -20.637 19.015 -45.452 1.00 85.62 916 THR A N 1
ATOM 7123 C CA . THR A 1 916 ? -20.149 20.034 -44.511 1.00 85.62 916 THR A CA 1
ATOM 7124 C C . THR A 1 916 ? -19.651 19.440 -43.195 1.00 85.62 916 THR A C 1
ATOM 7126 O O . THR A 1 916 ? -18.727 19.980 -42.595 1.00 85.62 916 THR A O 1
ATOM 7129 N N . GLU A 1 917 ? -20.267 18.347 -42.739 1.00 88.44 917 GLU A N 1
ATOM 7130 C CA . GLU A 1 917 ? -19.817 17.577 -41.573 1.00 88.44 917 GLU A CA 1
ATOM 7131 C C . GLU A 1 917 ? -18.514 16.848 -41.930 1.00 88.44 917 GLU A C 1
ATOM 7133 O O . GLU A 1 917 ? -17.524 16.953 -41.211 1.00 88.44 917 GLU A O 1
ATOM 7138 N N . ALA A 1 918 ? -18.457 16.233 -43.113 1.00 87.12 918 ALA A N 1
ATOM 7139 C CA . ALA A 1 918 ? -17.275 15.539 -43.607 1.00 87.12 918 ALA A CA 1
ATOM 7140 C C . ALA A 1 918 ? -16.041 16.447 -43.764 1.00 87.12 918 ALA A C 1
ATOM 7142 O O . ALA A 1 918 ? -14.961 16.112 -43.275 1.00 87.12 918 ALA A O 1
ATOM 7143 N N . GLU A 1 919 ? -16.188 17.616 -44.396 1.00 87.25 919 GLU A N 1
ATOM 7144 C CA . GLU A 1 919 ? -15.107 18.605 -44.534 1.00 87.25 919 GLU A CA 1
ATOM 7145 C C . GLU A 1 919 ? -14.575 19.053 -43.167 1.00 87.25 919 GLU A C 1
ATOM 7147 O O . GLU A 1 919 ? -13.367 19.230 -42.993 1.00 87.25 919 GLU A O 1
ATOM 7152 N N . SER A 1 920 ? -15.472 19.197 -42.188 1.00 83.31 920 SER A N 1
ATOM 7153 C CA . SER A 1 920 ? -15.106 19.558 -40.821 1.00 83.31 920 SER A CA 1
ATOM 7154 C C . SER A 1 920 ? -14.289 18.452 -40.150 1.00 83.31 920 SER A C 1
ATOM 7156 O O . SER A 1 920 ? -13.226 18.731 -39.597 1.00 83.31 920 SER A O 1
ATOM 7158 N N . LEU A 1 921 ? -14.739 17.199 -40.248 1.00 84.81 921 LEU A N 1
ATOM 7159 C CA . LEU A 1 921 ? -14.061 16.043 -39.656 1.00 84.81 921 LEU A CA 1
ATOM 7160 C C . LEU A 1 921 ? -12.685 15.793 -40.292 1.00 84.81 921 LEU A C 1
ATOM 7162 O O . LEU A 1 921 ? -11.720 15.488 -39.593 1.00 84.81 921 LEU A O 1
ATOM 7166 N N . ILE A 1 922 ? -12.552 15.970 -41.609 1.00 86.44 922 ILE A N 1
ATOM 7167 C CA . ILE A 1 922 ? -11.263 15.834 -42.307 1.00 86.44 922 ILE A CA 1
ATOM 7168 C C . ILE A 1 922 ? -10.291 16.930 -41.868 1.00 86.44 922 ILE A C 1
ATOM 7170 O O . ILE A 1 922 ? -9.150 16.631 -41.514 1.00 86.44 922 ILE A O 1
ATOM 7174 N N . ALA A 1 923 ? -10.737 18.190 -41.852 1.00 79.56 923 ALA A N 1
ATOM 7175 C CA . ALA A 1 923 ? -9.904 19.304 -41.411 1.00 79.56 923 ALA A CA 1
ATOM 7176 C C . ALA A 1 923 ? -9.440 19.116 -39.959 1.00 79.56 923 ALA A C 1
ATOM 7178 O O . ALA A 1 923 ? -8.300 19.440 -39.617 1.00 79.56 923 ALA A O 1
ATOM 7179 N N . GLU A 1 924 ? -10.298 18.546 -39.113 1.00 78.81 924 GLU A N 1
ATOM 7180 C CA . GLU A 1 924 ? -9.943 18.175 -37.753 1.00 78.81 924 GLU A CA 1
ATOM 7181 C C . GLU A 1 924 ? -8.835 17.117 -37.725 1.00 78.81 924 GLU A C 1
ATOM 7183 O O . GLU A 1 924 ? -7.802 17.360 -37.101 1.00 78.81 924 GLU A O 1
ATOM 7188 N N . ILE A 1 925 ? -8.999 15.995 -38.432 1.00 78.56 925 ILE A N 1
ATOM 7189 C CA . ILE A 1 925 ? -8.013 14.904 -38.491 1.00 78.56 925 ILE A CA 1
ATOM 7190 C C . ILE A 1 925 ? -6.654 15.405 -39.003 1.00 78.56 925 ILE A C 1
ATOM 7192 O O . ILE A 1 925 ? -5.620 15.120 -38.396 1.00 78.56 925 ILE A O 1
ATOM 7196 N N . GLU A 1 926 ? -6.640 16.189 -40.081 1.00 74.31 926 GLU A N 1
ATOM 7197 C CA . GLU A 1 926 ? -5.411 16.690 -40.710 1.00 74.31 926 GLU A CA 1
ATOM 7198 C C . GLU A 1 926 ? -4.708 17.783 -39.894 1.00 74.31 926 GLU A C 1
ATOM 7200 O O . GLU A 1 926 ? -3.489 17.951 -39.988 1.00 74.31 926 GLU A O 1
ATOM 7205 N N . SER A 1 927 ? -5.451 18.512 -39.060 1.00 64.12 927 SER A N 1
ATOM 7206 C CA . SER A 1 927 ? -4.890 19.525 -38.160 1.00 64.12 927 SER A CA 1
ATOM 7207 C C . SER A 1 927 ? -4.265 18.940 -36.887 1.00 64.12 927 SER A C 1
ATOM 7209 O O . SER A 1 927 ? -3.651 19.682 -36.110 1.00 64.12 927 SER A O 1
ATOM 7211 N N . ARG A 1 928 ? -4.367 17.618 -36.663 1.00 66.31 928 ARG A N 1
ATOM 7212 C CA . ARG A 1 928 ? -3.804 16.970 -35.473 1.00 66.31 928 ARG A CA 1
ATOM 7213 C C . ARG A 1 928 ? -2.267 17.021 -35.506 1.00 66.31 928 ARG A C 1
ATOM 7215 O O . ARG A 1 928 ? -1.640 16.511 -36.436 1.00 66.31 928 ARG A O 1
ATOM 7222 N N . PRO A 1 929 ? -1.609 17.608 -34.492 1.00 55.91 929 PRO A N 1
ATOM 7223 C CA . PRO A 1 929 ? -0.155 17.721 -34.471 1.00 55.91 929 PRO A CA 1
ATOM 7224 C C . PRO A 1 929 ? 0.504 16.343 -34.332 1.00 55.91 929 PRO A C 1
ATOM 7226 O O . PRO A 1 929 ? 0.150 15.572 -33.436 1.00 55.91 929 PRO A O 1
ATOM 7229 N N . LYS A 1 930 ? 1.532 16.053 -35.152 1.00 58.88 930 LYS A N 1
ATOM 7230 C CA . LYS A 1 930 ? 2.412 14.894 -34.909 1.00 58.88 930 LYS A CA 1
ATOM 7231 C C . LYS A 1 930 ? 2.937 14.980 -33.483 1.00 58.88 930 LYS A C 1
ATOM 7233 O O . LYS A 1 930 ? 3.518 16.002 -33.100 1.00 58.88 930 LYS A O 1
ATOM 7238 N N . SER A 1 931 ? 2.754 13.917 -32.703 1.00 59.31 931 SER A N 1
ATOM 7239 C CA . SER A 1 931 ? 3.159 13.911 -31.301 1.00 59.31 931 SER A CA 1
ATOM 7240 C C . SER A 1 931 ? 4.658 14.188 -31.208 1.00 59.31 931 SER A C 1
ATOM 7242 O O . SER A 1 931 ? 5.492 13.387 -31.639 1.00 59.31 931 SER A O 1
ATOM 7244 N N . THR A 1 932 ? 4.999 15.376 -30.705 1.00 64.62 932 THR A N 1
ATOM 7245 C CA . THR A 1 932 ? 6.389 15.787 -30.534 1.00 64.62 932 THR A CA 1
ATOM 7246 C C . THR A 1 932 ? 6.850 15.352 -29.154 1.00 64.62 932 THR A C 1
ATOM 7248 O O . THR A 1 932 ? 6.291 15.777 -28.144 1.00 64.62 932 THR A O 1
ATOM 7251 N N . VAL A 1 933 ? 7.846 14.472 -29.102 1.00 67.75 933 VAL A N 1
ATOM 7252 C CA . VAL A 1 933 ? 8.274 13.813 -27.867 1.00 67.75 933 VAL A CA 1
ATOM 7253 C C . VAL A 1 933 ? 9.678 14.266 -27.491 1.00 67.75 933 VAL A C 1
ATOM 7255 O O . VAL A 1 933 ? 10.635 14.053 -28.236 1.00 67.75 933 VAL A O 1
ATOM 7258 N N . LEU A 1 934 ? 9.809 14.869 -26.308 1.00 78.88 934 LEU A N 1
ATOM 7259 C CA . LEU A 1 934 ? 11.098 15.171 -25.693 1.00 78.88 934 LEU A CA 1
ATOM 7260 C C . LEU A 1 934 ? 11.656 13.916 -25.016 1.00 78.88 934 LEU A C 1
ATOM 7262 O O . LEU A 1 934 ? 11.085 13.414 -24.050 1.00 78.88 934 LEU A O 1
ATOM 7266 N N . VAL A 1 935 ? 12.812 13.446 -25.472 1.00 75.56 935 VAL A N 1
ATOM 7267 C CA . VAL A 1 935 ? 13.535 12.332 -24.857 1.00 75.56 935 VAL A CA 1
ATOM 7268 C C . VAL A 1 935 ? 14.796 12.871 -24.189 1.00 75.56 935 VAL A C 1
ATOM 7270 O O . VAL A 1 935 ? 15.789 13.188 -24.848 1.00 75.56 935 VAL A O 1
ATOM 7273 N N . ALA A 1 936 ? 14.756 12.986 -22.862 1.00 77.75 936 ALA A N 1
ATOM 7274 C CA . ALA A 1 936 ? 15.887 13.428 -22.052 1.00 77.75 936 ALA A CA 1
ATOM 7275 C C . ALA A 1 936 ? 16.826 12.269 -21.673 1.00 77.75 936 ALA A C 1
ATOM 7277 O O . ALA A 1 936 ? 16.418 11.113 -21.558 1.00 77.75 936 ALA A O 1
ATOM 7278 N N . GLY A 1 937 ? 18.107 12.577 -21.463 1.00 72.56 937 GLY A N 1
ATOM 7279 C CA . GLY A 1 937 ? 19.111 11.611 -21.004 1.00 72.56 937 GLY A CA 1
ATOM 7280 C C . GLY A 1 937 ? 19.755 10.767 -22.111 1.00 72.56 937 GLY A C 1
ATOM 7281 O O . GLY A 1 937 ? 20.425 9.774 -21.813 1.00 72.56 937 GLY A O 1
ATOM 7282 N N . VAL A 1 938 ? 19.608 11.155 -23.382 1.00 81.75 938 VAL A N 1
ATOM 7283 C CA . VAL A 1 938 ? 20.214 10.440 -24.519 1.00 81.75 938 VAL A CA 1
ATOM 7284 C C . VAL A 1 938 ? 21.736 10.575 -24.457 1.00 81.75 938 VAL A C 1
ATOM 7286 O O . VAL A 1 938 ? 22.281 11.669 -24.311 1.00 81.75 938 VAL A O 1
ATOM 7289 N N . ALA A 1 939 ? 22.445 9.444 -24.504 1.00 72.88 939 ALA A N 1
ATOM 7290 C CA . ALA A 1 939 ? 23.893 9.430 -24.278 1.00 72.88 939 ALA A CA 1
ATOM 7291 C C . ALA A 1 939 ? 24.700 8.873 -25.455 1.00 72.88 939 ALA A C 1
ATOM 7293 O O . ALA A 1 939 ? 25.761 9.405 -25.749 1.00 72.88 939 ALA A O 1
ATOM 7294 N N . ASN A 1 940 ? 24.244 7.790 -26.092 1.00 79.75 940 ASN A N 1
ATOM 7295 C CA . ASN A 1 940 ? 24.883 7.156 -27.257 1.00 79.75 940 ASN A CA 1
ATOM 7296 C C . ASN A 1 940 ? 23.964 6.069 -27.856 1.00 79.75 940 ASN A C 1
ATOM 7298 O O . ASN A 1 940 ? 22.909 5.774 -27.289 1.00 79.75 940 ASN A O 1
ATOM 7302 N N . LYS A 1 941 ? 24.404 5.407 -28.943 1.00 79.81 941 LYS A N 1
ATOM 7303 C CA . LYS A 1 941 ? 23.673 4.319 -29.634 1.00 79.81 941 LYS A CA 1
ATOM 7304 C C . LYS A 1 941 ? 23.285 3.114 -28.761 1.00 79.81 941 LYS A C 1
ATOM 7306 O O . LYS A 1 941 ? 22.505 2.288 -29.213 1.00 79.81 941 LYS A O 1
ATOM 7311 N N . LYS A 1 942 ? 23.861 2.973 -27.562 1.00 69.69 942 LYS A N 1
ATOM 7312 C CA . LYS A 1 942 ? 23.559 1.894 -26.607 1.00 69.69 942 LYS A CA 1
ATOM 7313 C C . LYS A 1 942 ? 22.634 2.349 -25.470 1.00 69.69 942 LYS A C 1
ATOM 7315 O O . LYS A 1 942 ? 22.288 1.539 -24.619 1.00 69.69 942 LYS A O 1
ATOM 7320 N N . SER A 1 943 ? 22.285 3.638 -25.392 1.00 68.31 943 SER A N 1
ATOM 7321 C CA . SER A 1 943 ? 21.442 4.163 -24.309 1.00 68.31 943 SER A CA 1
ATOM 7322 C C . SER A 1 943 ? 19.975 3.772 -24.493 1.00 68.31 943 SER A C 1
ATOM 7324 O O . SER A 1 943 ? 19.469 3.749 -25.611 1.00 68.31 943 SER A O 1
ATOM 7326 N N . VAL A 1 944 ? 19.271 3.502 -23.392 1.00 65.69 944 VAL A N 1
ATOM 7327 C CA . VAL A 1 944 ? 17.834 3.167 -23.425 1.00 65.69 944 VAL A CA 1
ATOM 7328 C C . VAL A 1 944 ? 17.036 4.295 -24.084 1.00 65.69 944 VAL A C 1
ATOM 7330 O O . VAL A 1 944 ? 16.240 4.045 -24.983 1.00 65.69 944 VAL A O 1
ATOM 7333 N N . ALA A 1 945 ? 17.349 5.543 -23.730 1.00 71.38 945 ALA A N 1
ATOM 7334 C CA . ALA A 1 945 ? 16.765 6.736 -24.333 1.00 71.38 945 ALA A CA 1
ATOM 7335 C C . ALA A 1 945 ? 16.982 6.811 -25.863 1.00 71.38 945 ALA A C 1
ATOM 7337 O O . ALA A 1 945 ? 16.090 7.241 -26.585 1.00 71.38 945 ALA A O 1
ATOM 7338 N N . TRP A 1 946 ? 18.114 6.321 -26.390 1.00 85.00 946 TRP A N 1
ATOM 7339 C CA . TRP A 1 946 ? 18.344 6.216 -27.840 1.00 85.00 946 TRP A CA 1
ATOM 7340 C C . TRP A 1 946 ? 17.421 5.196 -28.513 1.00 85.00 946 TRP A C 1
ATOM 7342 O O . TRP A 1 946 ? 16.851 5.473 -29.566 1.00 85.00 946 TRP A O 1
ATOM 7352 N N . HIS A 1 947 ? 17.263 4.015 -27.914 1.00 68.31 947 HIS A N 1
ATOM 7353 C CA . HIS A 1 947 ? 16.382 2.987 -28.466 1.00 68.31 947 HIS A CA 1
ATOM 7354 C C . HIS A 1 947 ? 14.910 3.415 -28.432 1.00 68.31 947 HIS A C 1
ATOM 7356 O O . HIS A 1 947 ? 14.198 3.159 -29.399 1.00 68.31 947 HIS A O 1
ATOM 7362 N N . ILE A 1 948 ? 14.493 4.119 -27.374 1.00 70.44 948 ILE A N 1
ATOM 7363 C CA . ILE A 1 948 ? 13.166 4.739 -27.268 1.00 70.44 948 ILE A CA 1
ATOM 7364 C C . ILE A 1 948 ? 12.978 5.783 -28.372 1.00 70.44 948 ILE A C 1
ATOM 7366 O O . ILE A 1 948 ? 12.020 5.693 -29.131 1.00 70.44 948 ILE A O 1
ATOM 7370 N N . ALA A 1 949 ? 13.918 6.721 -28.519 1.00 77.88 949 ALA A N 1
ATOM 7371 C CA . ALA A 1 949 ? 13.846 7.752 -29.551 1.00 77.88 949 ALA A CA 1
ATOM 7372 C C . ALA A 1 949 ? 13.733 7.159 -30.965 1.00 77.88 949 ALA A C 1
ATOM 7374 O O . ALA A 1 949 ? 12.922 7.623 -31.755 1.00 77.88 949 ALA A O 1
ATOM 7375 N N . ARG A 1 950 ? 14.488 6.094 -31.270 1.00 83.62 950 ARG A N 1
ATOM 7376 C CA . ARG A 1 950 ? 14.415 5.409 -32.570 1.00 83.62 950 ARG A CA 1
ATOM 7377 C C . ARG A 1 950 ? 13.034 4.797 -32.833 1.00 83.62 950 ARG A C 1
ATOM 7379 O O . ARG A 1 950 ? 12.514 4.958 -33.928 1.00 83.62 950 ARG A O 1
ATOM 7386 N N . LEU A 1 951 ? 12.452 4.110 -31.847 1.00 65.50 951 LEU A N 1
ATOM 7387 C CA . LEU A 1 951 ? 11.122 3.502 -31.985 1.00 65.50 951 LEU A CA 1
ATOM 7388 C C . LEU A 1 951 ? 10.023 4.561 -32.130 1.00 65.50 951 LEU A C 1
ATOM 7390 O O . LEU A 1 951 ? 9.098 4.371 -32.907 1.00 65.50 951 LEU A O 1
ATOM 7394 N N . LEU A 1 952 ? 10.149 5.692 -31.430 1.00 71.31 952 LEU A N 1
ATOM 7395 C CA . LEU A 1 952 ? 9.230 6.823 -31.573 1.00 71.31 952 LEU A CA 1
ATOM 7396 C C . LEU A 1 952 ? 9.300 7.432 -32.979 1.00 71.31 952 LEU A C 1
ATOM 7398 O O . LEU A 1 952 ? 8.266 7.707 -33.575 1.00 71.31 952 LEU A O 1
ATOM 7402 N N . THR A 1 953 ? 10.501 7.584 -33.543 1.00 73.25 953 THR A N 1
ATOM 7403 C CA . THR A 1 953 ? 10.661 8.030 -34.936 1.00 73.25 953 THR A CA 1
ATOM 7404 C C . THR A 1 953 ? 10.076 7.025 -35.935 1.00 73.25 953 THR A C 1
ATOM 7406 O O . THR A 1 953 ? 9.472 7.431 -36.921 1.00 73.25 953 THR A O 1
ATOM 7409 N N . GLU A 1 954 ? 10.209 5.719 -35.681 1.00 68.94 954 GLU A N 1
ATOM 7410 C CA . GLU A 1 954 ? 9.581 4.662 -36.495 1.00 68.94 954 GLU A CA 1
ATOM 7411 C C . GLU A 1 954 ? 8.043 4.667 -36.392 1.00 68.94 954 GLU A C 1
ATOM 7413 O O . GLU A 1 954 ? 7.372 4.252 -37.333 1.00 68.94 954 GLU A O 1
ATOM 7418 N N . ALA A 1 955 ? 7.489 5.182 -35.291 1.00 62.25 955 ALA A N 1
ATOM 7419 C CA . ALA A 1 955 ? 6.056 5.365 -35.052 1.00 62.25 955 ALA A CA 1
ATOM 7420 C C . ALA A 1 955 ? 5.519 6.740 -35.515 1.00 62.25 955 ALA A C 1
ATOM 7422 O O . ALA A 1 955 ? 4.489 7.195 -35.028 1.00 62.25 955 ALA A O 1
ATOM 7423 N N . ASP A 1 956 ? 6.231 7.418 -36.421 1.00 69.44 956 ASP A N 1
ATOM 7424 C CA . ASP A 1 956 ? 5.886 8.735 -36.984 1.00 69.44 956 ASP A CA 1
ATOM 7425 C C . ASP A 1 956 ? 5.781 9.892 -35.959 1.00 69.44 956 ASP A C 1
ATOM 7427 O O . ASP A 1 956 ? 5.159 10.925 -36.215 1.00 69.44 956 ASP A O 1
ATOM 7431 N N . CYS A 1 957 ? 6.446 9.771 -34.801 1.00 72.31 957 CYS A N 1
ATOM 7432 C CA . CYS A 1 957 ? 6.595 10.872 -33.842 1.00 72.31 957 CYS A CA 1
ATOM 7433 C C . CYS A 1 957 ? 7.790 11.777 -34.191 1.00 72.31 957 CYS A C 1
ATOM 7435 O O . CYS A 1 957 ? 8.871 11.309 -34.566 1.00 72.31 957 CYS A O 1
ATOM 7437 N N . ARG A 1 958 ? 7.650 13.089 -33.961 1.00 78.44 958 ARG A N 1
ATOM 7438 C CA . ARG A 1 958 ? 8.768 14.049 -34.039 1.00 78.44 958 ARG A CA 1
ATOM 7439 C C . ARG A 1 958 ? 9.542 14.012 -32.719 1.00 78.44 958 ARG A C 1
ATOM 7441 O O . ARG A 1 958 ? 8.969 14.285 -31.673 1.00 78.44 958 ARG A O 1
ATOM 7448 N N . VAL A 1 959 ? 10.835 13.689 -32.724 1.00 79.94 959 VAL A N 1
ATOM 7449 C CA . VAL A 1 959 ? 11.606 13.522 -31.474 1.00 79.94 959 VAL A CA 1
ATOM 7450 C C . VAL A 1 959 ? 12.569 14.688 -31.242 1.00 79.94 959 VAL A C 1
ATOM 7452 O O . VAL A 1 959 ? 13.386 15.003 -32.105 1.00 79.94 959 VAL A O 1
ATOM 7455 N N . ILE A 1 960 ? 12.495 15.296 -30.055 1.00 87.00 960 ILE A N 1
ATOM 7456 C CA . ILE A 1 960 ? 13.456 16.285 -29.546 1.00 87.00 960 ILE A CA 1
ATOM 7457 C C . ILE A 1 960 ? 14.366 15.585 -28.535 1.00 87.00 960 ILE A C 1
ATOM 7459 O O . ILE A 1 960 ? 13.894 14.908 -27.624 1.00 87.00 960 ILE A O 1
ATOM 7463 N N . TYR A 1 961 ? 15.676 15.754 -28.660 1.00 87.44 961 TYR A N 1
ATOM 7464 C CA . TYR A 1 961 ? 16.655 15.087 -27.805 1.00 87.44 961 TYR A CA 1
ATOM 7465 C C . TYR A 1 961 ? 17.147 16.059 -26.732 1.00 87.44 961 TYR A C 1
ATOM 7467 O O . TYR A 1 961 ? 17.551 17.170 -27.052 1.00 87.44 961 TYR A O 1
ATOM 7475 N N . SER A 1 962 ? 17.175 15.646 -25.464 1.00 87.75 962 SER A N 1
ATOM 7476 C CA . SER A 1 962 ? 17.838 16.403 -24.394 1.00 87.75 962 SER A CA 1
ATOM 7477 C C . SER A 1 962 ? 19.003 15.605 -23.813 1.00 87.75 962 SER A C 1
ATOM 7479 O O . SER A 1 962 ? 18.888 14.414 -23.499 1.00 87.75 962 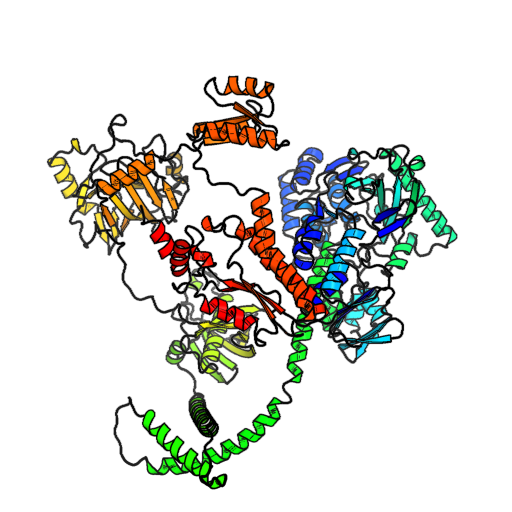SER A O 1
ATOM 7481 N N . VAL A 1 963 ? 20.160 16.252 -23.707 1.00 85.88 963 VAL A N 1
ATOM 7482 C CA . VAL A 1 963 ? 21.420 15.649 -23.270 1.00 85.88 963 VAL A CA 1
ATOM 7483 C C . VAL A 1 963 ? 22.040 16.469 -22.148 1.00 85.88 963 VAL A C 1
ATOM 7485 O O . VAL A 1 963 ? 21.920 17.684 -22.092 1.00 85.88 963 VAL A O 1
ATOM 7488 N N . ARG A 1 964 ? 22.774 15.806 -21.256 1.00 81.25 964 ARG A N 1
ATOM 7489 C CA . ARG A 1 964 ? 23.333 16.480 -20.074 1.00 81.25 964 ARG A CA 1
ATOM 7490 C C . ARG A 1 964 ? 24.560 17.369 -20.336 1.00 81.25 964 ARG A C 1
ATOM 7492 O O . ARG A 1 964 ? 25.053 17.986 -19.408 1.00 81.25 964 ARG A O 1
ATOM 7499 N N . SER A 1 965 ? 25.174 17.328 -21.525 1.00 85.62 965 SER A N 1
ATOM 7500 C CA . SER A 1 965 ? 26.410 18.089 -21.790 1.00 85.62 965 SER A CA 1
ATOM 7501 C C . SER A 1 965 ? 26.688 18.325 -23.274 1.00 85.62 965 SER A C 1
ATOM 7503 O O . SER A 1 965 ? 26.294 17.523 -24.122 1.00 85.62 965 SER A O 1
ATOM 7505 N N . GLU A 1 966 ? 27.460 19.373 -23.579 1.00 86.12 966 GLU A N 1
ATOM 7506 C CA . GLU A 1 966 ? 27.870 19.749 -24.946 1.00 86.12 966 GLU A CA 1
ATOM 7507 C C . GLU A 1 966 ? 28.553 18.602 -25.693 1.00 86.12 966 GLU A C 1
ATOM 7509 O O . GLU A 1 966 ? 28.176 18.267 -26.812 1.00 86.12 966 GLU A O 1
ATOM 7514 N N . LYS A 1 967 ? 29.479 17.898 -25.032 1.00 85.12 967 LYS A N 1
ATOM 7515 C CA . LYS A 1 967 ? 30.143 16.723 -25.614 1.00 85.12 967 LYS A CA 1
ATOM 7516 C C . LYS A 1 967 ? 29.146 15.658 -26.097 1.00 85.12 967 LYS A C 1
ATOM 7518 O O . LYS A 1 967 ? 29.358 15.044 -27.139 1.00 85.12 967 LYS A O 1
ATOM 7523 N N . ARG A 1 968 ? 28.063 15.419 -25.344 1.00 85.62 968 ARG A N 1
ATOM 7524 C CA . ARG A 1 968 ? 27.026 14.444 -25.725 1.00 85.62 968 ARG A CA 1
ATOM 7525 C C . ARG A 1 968 ? 26.129 14.969 -26.834 1.00 85.62 968 ARG A C 1
ATOM 7527 O O . ARG A 1 968 ? 25.679 14.171 -27.648 1.00 85.62 968 ARG A O 1
ATOM 7534 N N . ARG A 1 969 ? 25.894 16.281 -26.882 1.00 87.50 969 ARG A N 1
ATOM 7535 C CA . ARG A 1 969 ? 25.144 16.922 -27.965 1.00 87.50 969 ARG A CA 1
ATOM 7536 C C . ARG A 1 969 ? 25.814 16.634 -29.299 1.00 87.50 969 ARG A C 1
ATOM 7538 O O . ARG A 1 969 ? 25.167 16.088 -30.183 1.00 87.50 969 ARG A O 1
ATOM 7545 N N . ASP A 1 970 ? 27.119 16.873 -29.392 1.00 87.62 970 ASP A N 1
ATOM 7546 C CA . ASP A 1 970 ? 27.894 16.629 -30.613 1.00 87.62 970 ASP A CA 1
ATOM 7547 C C . ASP A 1 970 ? 27.891 15.153 -31.031 1.00 87.62 970 ASP A C 1
ATOM 7549 O O . ASP A 1 970 ? 27.794 14.823 -32.215 1.00 87.62 970 ASP A O 1
ATOM 7553 N N . GLU A 1 971 ? 28.006 14.243 -30.060 1.00 86.38 971 GLU A N 1
ATOM 7554 C CA . GLU A 1 971 ? 27.959 12.803 -30.310 1.00 86.38 971 GLU A CA 1
ATOM 7555 C C . GLU A 1 971 ? 26.583 12.366 -30.821 1.00 86.38 971 GLU A C 1
ATOM 7557 O O . GLU A 1 971 ? 26.530 11.645 -31.815 1.00 86.38 971 GLU A O 1
ATOM 7562 N N . VAL A 1 972 ? 25.492 12.817 -30.189 1.00 86.81 972 VAL A N 1
ATOM 7563 C CA . VAL A 1 972 ? 24.111 12.485 -30.574 1.00 86.81 972 VAL A CA 1
ATOM 7564 C C . VAL A 1 972 ? 23.745 13.119 -31.913 1.00 86.81 972 VAL A C 1
ATOM 7566 O O . VAL A 1 972 ? 23.200 12.415 -32.757 1.00 86.81 972 VAL A O 1
ATOM 7569 N N . GLN A 1 973 ? 24.125 14.375 -32.170 1.00 90.38 973 GLN A N 1
ATOM 7570 C CA . GLN A 1 973 ? 23.852 15.086 -33.427 1.00 90.38 973 GLN A CA 1
ATOM 7571 C C . GLN A 1 973 ? 24.393 14.329 -34.652 1.00 90.38 973 GLN A C 1
ATOM 7573 O O . GLN A 1 973 ? 23.726 14.233 -35.680 1.00 90.38 973 GLN A O 1
ATOM 7578 N N . ARG A 1 974 ? 25.573 13.699 -34.538 1.00 86.75 974 ARG A N 1
ATOM 7579 C CA . ARG A 1 974 ? 26.137 12.846 -35.605 1.00 86.75 974 ARG A CA 1
ATOM 7580 C C . ARG A 1 974 ? 25.324 11.573 -35.868 1.00 86.75 974 ARG A C 1
ATOM 7582 O O . ARG A 1 974 ? 25.516 10.950 -36.908 1.00 86.75 974 ARG A O 1
ATOM 7589 N N . LEU A 1 975 ? 24.480 11.148 -34.927 1.00 84.00 975 LEU A N 1
ATOM 7590 C CA . LEU A 1 975 ? 23.649 9.946 -35.046 1.00 84.00 975 LEU A CA 1
ATOM 7591 C C . LEU A 1 975 ? 22.281 10.230 -35.653 1.00 84.00 975 LEU A C 1
ATOM 7593 O O . LEU A 1 975 ? 21.768 9.380 -36.373 1.00 84.00 975 LEU A O 1
ATOM 7597 N N . VAL A 1 976 ? 21.701 11.383 -35.323 1.00 82.62 976 VAL A N 1
ATOM 7598 C CA . VAL A 1 976 ? 20.330 11.762 -35.704 1.00 82.62 976 VAL A CA 1
ATOM 7599 C C . VAL A 1 976 ? 20.269 12.632 -36.955 1.00 82.62 976 VAL A C 1
ATOM 7601 O O . VAL A 1 976 ? 19.196 12.815 -37.515 1.00 82.62 976 VAL A O 1
ATOM 7604 N N . GLY A 1 977 ? 21.417 13.131 -37.419 1.00 81.19 977 GLY A N 1
ATOM 7605 C CA . GLY A 1 977 ? 21.503 14.028 -38.566 1.00 81.19 977 GLY A CA 1
ATOM 7606 C C . GLY A 1 977 ? 21.475 15.508 -38.163 1.00 81.19 977 GLY A C 1
ATOM 7607 O O . GLY A 1 977 ? 21.197 15.841 -37.010 1.00 81.19 977 GLY A O 1
ATOM 7608 N N . PRO A 1 978 ? 21.816 16.415 -39.091 1.00 74.94 978 PRO A N 1
ATOM 7609 C CA . PRO A 1 978 ? 21.951 17.846 -38.809 1.00 74.94 978 PRO A CA 1
ATOM 7610 C C . PRO A 1 978 ? 20.617 18.540 -38.501 1.00 74.94 978 PRO A C 1
ATOM 7612 O O . PRO A 1 978 ? 20.621 19.558 -37.818 1.00 74.94 978 PRO A O 1
ATOM 7615 N N . ASP A 1 979 ? 19.501 17.970 -38.955 1.00 75.75 979 ASP A N 1
ATOM 7616 C CA . ASP A 1 979 ? 18.172 18.588 -38.866 1.00 75.75 979 ASP A CA 1
ATOM 7617 C C . ASP A 1 979 ? 17.421 18.236 -37.567 1.00 75.75 979 ASP A C 1
ATOM 7619 O O . ASP A 1 979 ? 16.338 18.752 -37.304 1.00 75.75 979 ASP A O 1
ATOM 7623 N N . ALA A 1 980 ? 17.981 17.353 -36.734 1.00 79.56 980 ALA A N 1
ATOM 7624 C CA . ALA A 1 980 ? 17.369 16.936 -35.477 1.00 79.56 980 ALA A CA 1
ATOM 7625 C C . ALA A 1 980 ? 17.739 17.876 -34.319 1.00 79.56 980 ALA A C 1
ATOM 7627 O O . ALA A 1 980 ? 18.901 18.245 -34.136 1.00 79.56 980 ALA A O 1
ATOM 7628 N N . LEU A 1 981 ? 16.758 18.223 -33.489 1.00 87.00 981 LEU A N 1
ATOM 7629 C CA . LEU A 1 981 ? 16.950 19.152 -32.379 1.00 87.00 981 LEU A CA 1
ATOM 7630 C C . LEU A 1 981 ? 17.530 18.449 -31.143 1.00 87.00 981 LEU A C 1
ATOM 7632 O O . LEU A 1 981 ? 16.883 17.575 -30.561 1.00 87.00 981 LEU A O 1
ATOM 7636 N N . VAL A 1 982 ? 18.730 18.861 -30.716 1.00 89.94 982 VAL A N 1
ATOM 7637 C CA . VAL A 1 982 ? 19.413 18.339 -29.520 1.00 89.94 982 VAL A CA 1
ATOM 7638 C C . VAL A 1 982 ? 19.741 19.478 -28.543 1.00 89.94 982 VAL A C 1
ATOM 7640 O O . VAL A 1 982 ? 20.581 20.332 -28.842 1.00 89.94 982 VAL A O 1
ATOM 7643 N N . LEU A 1 983 ? 19.092 19.472 -27.376 1.00 88.88 983 LEU A N 1
ATOM 7644 C CA . LEU A 1 983 ? 19.124 20.511 -26.335 1.00 88.88 983 LEU A CA 1
ATOM 7645 C C . LEU A 1 983 ? 19.912 20.064 -25.093 1.00 88.88 983 LEU A C 1
ATOM 7647 O O . LEU A 1 983 ? 20.065 18.866 -24.853 1.00 88.88 983 LEU A O 1
ATOM 7651 N N . ILE A 1 984 ? 20.402 21.017 -24.291 1.00 88.44 984 ILE A N 1
ATOM 7652 C CA . ILE A 1 984 ? 21.192 20.736 -23.079 1.00 88.44 984 ILE A CA 1
ATOM 7653 C C . ILE A 1 984 ? 20.435 21.167 -21.822 1.00 88.44 984 ILE A C 1
ATOM 7655 O O . ILE A 1 984 ? 20.097 22.343 -21.669 1.00 88.44 984 ILE A O 1
ATOM 7659 N N . CYS A 1 985 ? 20.224 20.226 -20.902 1.00 84.88 985 CYS A N 1
ATOM 7660 C CA . CYS A 1 985 ? 19.598 20.495 -19.610 1.00 84.88 985 CYS A CA 1
ATOM 7661 C C . CYS A 1 985 ? 20.131 19.565 -18.522 1.00 84.88 985 CYS A C 1
ATOM 7663 O O . CYS A 1 985 ? 20.059 18.337 -18.658 1.00 84.88 985 CYS A O 1
ATOM 7665 N N . ASP A 1 986 ? 20.615 20.167 -17.440 1.00 79.44 986 ASP A N 1
ATOM 7666 C CA . ASP A 1 986 ? 20.807 19.505 -16.159 1.00 79.44 986 ASP A CA 1
ATOM 7667 C C . ASP A 1 986 ? 19.647 19.846 -15.209 1.00 79.44 986 ASP A C 1
ATOM 7669 O O . ASP A 1 986 ? 19.469 20.990 -14.790 1.00 79.44 986 ASP A O 1
ATOM 7673 N N . VAL A 1 987 ? 18.831 18.843 -14.884 1.00 71.00 987 VAL A N 1
ATOM 7674 C CA . VAL A 1 987 ? 17.578 19.005 -14.124 1.00 71.00 987 VAL A CA 1
ATOM 7675 C C . VAL A 1 987 ? 17.789 19.390 -12.658 1.00 71.00 987 VAL A C 1
ATOM 7677 O O . VAL A 1 987 ? 16.827 19.692 -11.960 1.00 71.00 987 VAL A O 1
ATOM 7680 N N . GLU A 1 988 ? 19.026 19.393 -12.169 1.00 62.31 988 GLU A N 1
ATOM 7681 C CA . GLU A 1 988 ? 19.342 19.861 -10.816 1.00 62.31 988 GLU A CA 1
ATOM 7682 C C . GLU A 1 988 ? 19.238 21.393 -10.669 1.00 62.31 988 GLU A C 1
ATOM 7684 O O . GLU A 1 988 ? 19.239 21.906 -9.550 1.00 62.31 988 GLU A O 1
ATOM 7689 N N . HIS A 1 989 ? 19.090 22.135 -11.772 1.00 73.94 989 HIS A N 1
ATOM 7690 C CA . HIS A 1 989 ? 19.084 23.597 -11.782 1.00 73.94 989 HIS A CA 1
ATOM 7691 C C . HIS A 1 989 ? 17.770 24.152 -12.363 1.00 73.94 989 HIS A C 1
ATOM 7693 O O . HIS A 1 989 ? 17.473 23.967 -13.543 1.00 73.94 989 HIS A O 1
ATOM 7699 N N . GLU A 1 990 ? 16.994 24.882 -11.549 1.00 65.44 990 GLU A N 1
ATOM 7700 C CA . GLU A 1 990 ? 15.681 25.449 -11.934 1.00 65.44 990 GLU A CA 1
ATOM 7701 C C . GLU A 1 990 ? 15.781 26.329 -13.193 1.00 65.44 990 GLU A C 1
ATOM 7703 O O . GLU A 1 990 ? 14.978 26.192 -14.111 1.00 65.44 990 GLU A O 1
ATOM 7708 N N . GLU A 1 991 ? 16.841 27.133 -13.305 1.00 73.25 991 GLU A N 1
ATOM 7709 C CA . GLU A 1 991 ? 17.110 27.992 -14.467 1.00 73.25 991 GLU A CA 1
ATOM 7710 C C . GLU A 1 991 ? 17.373 27.193 -15.761 1.00 73.25 991 GLU A C 1
ATOM 7712 O O . GLU A 1 991 ? 17.022 27.631 -16.858 1.00 73.25 991 GLU A O 1
ATOM 7717 N N . GLU A 1 992 ? 17.965 25.998 -15.663 1.00 76.94 992 GLU A N 1
ATOM 7718 C CA . GLU A 1 992 ? 18.189 25.121 -16.818 1.00 76.94 992 GLU A CA 1
ATOM 7719 C C . GLU A 1 992 ? 16.918 24.399 -17.259 1.00 76.94 992 GLU A C 1
ATOM 7721 O O . GLU A 1 992 ? 16.741 24.142 -18.452 1.00 76.94 992 GLU A O 1
ATOM 7726 N N . ILE A 1 993 ? 16.021 24.100 -16.319 1.00 73.06 993 ILE A N 1
ATOM 7727 C CA . ILE A 1 993 ? 14.687 23.566 -16.607 1.00 73.06 993 ILE A CA 1
ATOM 7728 C C . ILE A 1 993 ? 13.829 24.645 -17.273 1.00 73.06 993 ILE A C 1
ATOM 7730 O O . ILE A 1 993 ? 13.143 24.362 -18.254 1.00 73.06 993 ILE A O 1
ATOM 7734 N N . GLU A 1 994 ? 13.893 25.887 -16.785 1.00 73.69 994 GLU A N 1
ATOM 7735 C CA . GLU A 1 994 ? 13.224 27.034 -17.403 1.00 73.69 994 GLU A CA 1
ATOM 7736 C C . GLU A 1 994 ? 13.740 27.283 -18.826 1.00 73.69 994 GLU A C 1
ATOM 7738 O O . GLU A 1 994 ? 12.939 27.452 -19.749 1.00 73.69 994 GLU A O 1
ATOM 7743 N N . ARG A 1 995 ? 15.065 27.228 -19.031 1.00 82.12 995 ARG A N 1
ATOM 7744 C CA . ARG A 1 995 ? 15.691 27.350 -20.355 1.00 82.12 995 ARG A CA 1
ATOM 7745 C C . ARG A 1 995 ? 15.282 26.213 -21.291 1.00 82.12 995 ARG A C 1
ATOM 7747 O O . ARG A 1 995 ? 14.839 26.491 -22.402 1.00 82.12 995 ARG A O 1
ATOM 7754 N N . LEU A 1 996 ? 15.369 24.956 -20.846 1.00 78.81 996 LEU A N 1
ATOM 7755 C CA . LEU A 1 996 ? 14.907 23.797 -21.620 1.00 78.81 996 LEU A CA 1
ATOM 7756 C C . LEU A 1 996 ? 13.427 23.947 -21.984 1.00 78.81 996 LEU A C 1
ATOM 7758 O O . LEU A 1 996 ? 13.042 23.701 -23.123 1.00 78.81 996 LEU A O 1
ATOM 7762 N N . GLY A 1 997 ? 12.602 24.377 -21.028 1.00 68.12 997 GLY A N 1
ATOM 7763 C CA . GLY A 1 997 ? 11.185 24.637 -21.241 1.00 68.12 997 GLY A CA 1
ATOM 7764 C C . GLY A 1 997 ? 10.938 25.704 -22.307 1.00 68.12 997 GLY A C 1
ATOM 7765 O O . GLY A 1 997 ? 10.053 25.523 -23.140 1.00 68.12 997 GLY A O 1
ATOM 7766 N N . ALA A 1 998 ? 11.723 26.783 -22.321 1.00 76.62 998 ALA A N 1
ATOM 7767 C CA . ALA A 1 998 ? 11.637 27.836 -23.331 1.00 76.62 998 ALA A CA 1
ATOM 7768 C C . ALA A 1 998 ? 12.103 27.366 -24.720 1.00 76.62 998 ALA A C 1
ATOM 7770 O O . ALA A 1 998 ? 11.442 27.658 -25.713 1.00 76.62 998 ALA A O 1
ATOM 7771 N N . GLU A 1 999 ? 13.202 26.612 -24.795 1.00 78.94 999 GLU A N 1
ATOM 7772 C CA . GLU A 1 999 ? 13.748 26.079 -26.050 1.00 78.94 999 GLU A CA 1
ATOM 7773 C C . GLU A 1 999 ? 12.827 25.017 -26.671 1.00 78.94 999 GLU A C 1
ATOM 7775 O O . GLU A 1 999 ? 12.560 25.055 -27.868 1.00 78.94 999 GLU A O 1
ATOM 7780 N N . VAL A 1 1000 ? 12.257 24.118 -25.863 1.00 71.12 1000 VAL A N 1
ATOM 7781 C CA . VAL A 1 1000 ? 11.253 23.140 -26.323 1.00 71.12 1000 VAL A CA 1
ATOM 7782 C C . VAL A 1 1000 ? 9.960 23.839 -26.752 1.00 71.12 1000 VAL A C 1
ATOM 7784 O O . VAL A 1 1000 ? 9.365 23.471 -27.765 1.00 71.12 1000 VAL A O 1
ATOM 7787 N N . ALA A 1 1001 ? 9.533 24.873 -26.020 1.00 67.19 1001 ALA A N 1
ATOM 7788 C CA . ALA A 1 1001 ? 8.357 25.673 -26.366 1.00 67.19 1001 ALA A CA 1
ATOM 7789 C C . ALA A 1 1001 ? 8.531 26.516 -27.640 1.00 67.19 1001 ALA A C 1
ATOM 7791 O O . ALA A 1 1001 ? 7.532 26.913 -28.229 1.00 67.19 1001 ALA A O 1
ATOM 7792 N N . ALA A 1 1002 ? 9.762 26.810 -28.063 1.00 71.56 1002 ALA A N 1
ATOM 7793 C CA . ALA A 1 1002 ? 10.021 27.475 -29.340 1.00 71.56 1002 ALA A CA 1
ATOM 7794 C C . ALA A 1 1002 ? 9.840 26.529 -30.544 1.00 71.56 1002 ALA A C 1
ATOM 7796 O O . ALA A 1 1002 ? 9.663 26.988 -31.668 1.00 71.56 1002 ALA A O 1
ATOM 7797 N N . GLU A 1 1003 ? 9.871 25.216 -30.306 1.00 65.50 1003 GLU A N 1
ATOM 7798 C CA . GLU A 1 1003 ? 9.901 24.163 -31.332 1.00 65.50 1003 GLU A CA 1
ATOM 7799 C C . GLU A 1 1003 ? 8.581 23.390 -31.447 1.00 65.50 1003 GLU A C 1
ATOM 7801 O O . GLU A 1 1003 ? 8.325 22.713 -32.449 1.00 65.50 1003 GLU A O 1
ATOM 7806 N N . CYS A 1 1004 ? 7.731 23.531 -30.432 1.00 54.22 1004 CYS A N 1
ATOM 7807 C CA . CYS A 1 1004 ? 6.362 23.042 -30.383 1.00 54.22 1004 CYS A CA 1
ATOM 7808 C C . CYS A 1 1004 ? 5.443 24.249 -30.183 1.00 54.22 1004 CYS A C 1
ATOM 7810 O O . CYS A 1 1004 ? 5.615 24.970 -29.199 1.00 54.22 1004 CYS A O 1
ATOM 7812 N N . GLU A 1 1005 ? 4.456 24.473 -31.058 1.00 44.22 1005 GLU A N 1
ATOM 7813 C CA . GLU A 1 1005 ? 3.442 25.498 -30.794 1.00 44.22 1005 GLU A CA 1
ATOM 7814 C C . GLU A 1 1005 ? 2.742 25.186 -29.468 1.00 44.22 1005 GLU A C 1
ATOM 7816 O O . GLU A 1 1005 ? 2.025 24.198 -29.318 1.00 44.22 1005 GLU A O 1
ATOM 7821 N N . ARG A 1 1006 ? 2.980 26.033 -28.464 1.00 47.97 1006 ARG A N 1
ATOM 7822 C CA . ARG A 1 1006 ? 2.234 25.981 -27.213 1.00 47.97 1006 ARG A CA 1
ATOM 7823 C C . ARG A 1 1006 ? 0.897 26.675 -27.403 1.00 47.97 1006 ARG A C 1
ATOM 7825 O O . ARG A 1 1006 ? 0.824 27.903 -27.365 1.00 47.97 1006 ARG A O 1
ATOM 7832 N N . THR A 1 1007 ? -0.177 25.903 -27.372 1.00 34.16 1007 THR A N 1
ATOM 7833 C CA . THR A 1 1007 ? -1.433 26.367 -26.782 1.00 34.16 1007 THR A CA 1
ATOM 7834 C C . THR A 1 1007 ? -1.225 26.460 -25.268 1.00 34.16 1007 THR A C 1
ATOM 7836 O O . THR A 1 1007 ? -1.378 25.517 -24.496 1.00 34.16 1007 THR A O 1
ATOM 7839 N N . GLY A 1 1008 ? -0.718 27.608 -24.823 1.00 37.97 1008 GLY A N 1
ATOM 7840 C CA . GLY A 1 1008 ? -0.388 27.821 -23.423 1.00 37.97 1008 GLY A CA 1
ATOM 7841 C C . GLY A 1 1008 ? -1.628 27.901 -22.533 1.00 37.97 1008 GLY A C 1
ATOM 7842 O O . GLY A 1 1008 ? -2.412 28.835 -22.653 1.00 37.97 1008 GLY A O 1
ATOM 7843 N N . GLN A 1 1009 ? -1.709 27.035 -21.523 1.00 40.31 1009 GLN A N 1
ATOM 7844 C CA . GLN A 1 1009 ? -2.324 27.407 -20.249 1.00 40.31 1009 GLN A CA 1
ATOM 7845 C C . GLN A 1 1009 ? -1.269 28.051 -19.341 1.00 40.31 1009 GLN A C 1
ATOM 7847 O O . GLN A 1 1009 ? -0.106 27.632 -19.285 1.00 40.31 1009 GLN A O 1
ATOM 7852 N N . LYS A 1 1010 ? -1.667 29.108 -18.626 1.00 46.56 1010 LYS A N 1
ATOM 7853 C CA . LYS A 1 1010 ? -0.848 29.704 -17.566 1.00 46.56 1010 LYS A CA 1
ATOM 7854 C C . LYS A 1 1010 ? -0.711 28.689 -16.434 1.00 46.56 1010 LYS A C 1
ATOM 7856 O O . LYS A 1 1010 ? -1.650 28.477 -15.674 1.00 46.56 1010 LYS A O 1
ATOM 7861 N N . LEU A 1 1011 ? 0.475 28.102 -16.306 1.00 54.78 1011 LEU A N 1
ATOM 7862 C CA . LEU A 1 1011 ? 0.822 27.268 -15.160 1.00 54.78 1011 LEU A CA 1
ATOM 7863 C C . LEU A 1 1011 ? 0.778 28.100 -13.875 1.00 54.78 1011 LEU A C 1
ATOM 7865 O O . LEU A 1 1011 ? 1.162 29.274 -13.837 1.00 54.78 1011 LEU A O 1
ATOM 7869 N N . THR A 1 1012 ? 0.271 27.477 -12.814 1.00 57.25 1012 THR A N 1
ATOM 7870 C CA . THR A 1 1012 ? 0.089 28.128 -11.519 1.00 57.25 1012 THR A CA 1
ATOM 7871 C C . THR A 1 1012 ? 1.449 28.459 -10.935 1.00 57.25 1012 THR A C 1
ATOM 7873 O O . THR A 1 1012 ? 2.236 27.571 -10.622 1.00 57.25 1012 THR A O 1
ATOM 7876 N N . THR A 1 1013 ? 1.736 29.746 -10.754 1.00 60.81 1013 THR A N 1
ATOM 7877 C CA . THR A 1 1013 ? 2.965 30.141 -10.063 1.00 60.81 1013 THR A CA 1
ATOM 7878 C C . THR A 1 1013 ? 2.947 29.597 -8.636 1.00 60.81 1013 THR A C 1
ATOM 7880 O O . THR A 1 1013 ? 1.902 29.612 -7.976 1.00 60.81 1013 THR A O 1
ATOM 7883 N N . LYS A 1 1014 ? 4.112 29.206 -8.109 1.00 64.12 1014 LYS A N 1
ATOM 7884 C CA . LYS A 1 1014 ? 4.280 28.814 -6.697 1.00 64.12 1014 LYS A CA 1
ATOM 7885 C C . LYS A 1 1014 ? 3.577 29.792 -5.742 1.00 64.12 1014 LYS A C 1
ATOM 7887 O O . LYS A 1 1014 ? 2.925 29.390 -4.783 1.00 64.12 1014 LYS A O 1
ATOM 7892 N N . ARG A 1 1015 ? 3.624 31.092 -6.055 1.00 67.56 1015 ARG A N 1
ATOM 7893 C CA . ARG A 1 1015 ? 2.977 32.160 -5.280 1.00 67.56 1015 ARG A CA 1
ATOM 7894 C C . ARG A 1 1015 ? 1.442 32.125 -5.328 1.00 67.56 1015 ARG A C 1
ATOM 7896 O O . ARG A 1 1015 ? 0.809 32.357 -4.299 1.00 67.56 1015 ARG A O 1
ATOM 7903 N N . ALA A 1 1016 ? 0.837 31.855 -6.483 1.00 64.25 1016 ALA A N 1
ATOM 7904 C CA . ALA A 1 1016 ? -0.618 31.746 -6.625 1.00 64.25 1016 ALA A CA 1
ATOM 7905 C C . ALA A 1 1016 ? -1.168 30.484 -5.940 1.00 64.25 1016 ALA A C 1
ATOM 7907 O O . ALA A 1 1016 ? -2.190 30.563 -5.258 1.00 64.25 1016 ALA A O 1
ATOM 7908 N N . PHE A 1 1017 ? -0.443 29.364 -6.037 1.00 72.69 1017 PHE A N 1
ATOM 7909 C CA . PHE A 1 1017 ? -0.781 28.114 -5.352 1.00 72.69 1017 PHE A CA 1
ATOM 7910 C C . PHE A 1 1017 ? -0.855 28.310 -3.830 1.00 72.69 1017 PHE A C 1
ATOM 7912 O O . PHE A 1 1017 ? -1.880 28.041 -3.201 1.00 72.69 1017 PHE A O 1
ATOM 7919 N N . LEU A 1 1018 ? 0.200 28.889 -3.247 1.00 74.19 1018 LEU A N 1
ATOM 7920 C CA . LEU A 1 1018 ? 0.284 29.141 -1.806 1.00 74.19 1018 LEU A CA 1
ATOM 7921 C C . LEU A 1 1018 ? -0.765 30.154 -1.314 1.00 74.19 1018 LEU A C 1
ATOM 7923 O O . LEU A 1 1018 ? -1.339 29.972 -0.239 1.00 74.19 1018 LEU A O 1
ATOM 7927 N N . ARG A 1 1019 ? -1.067 31.203 -2.098 1.00 76.88 1019 ARG A N 1
ATOM 7928 C CA . ARG A 1 1019 ? -2.099 32.193 -1.736 1.00 76.88 1019 ARG A CA 1
ATOM 7929 C C . ARG A 1 1019 ? -3.484 31.553 -1.634 1.00 76.88 1019 ARG A C 1
ATOM 7931 O O . ARG A 1 1019 ? -4.206 31.814 -0.675 1.00 76.88 1019 ARG A O 1
ATOM 7938 N N . THR A 1 1020 ? -3.863 30.721 -2.597 1.00 74.25 1020 THR A N 1
ATOM 7939 C CA . THR A 1 1020 ? -5.183 30.081 -2.595 1.00 74.25 1020 THR A CA 1
ATOM 7940 C C . THR A 1 1020 ? -5.296 29.007 -1.516 1.00 74.25 1020 THR A C 1
ATOM 7942 O O . THR A 1 1020 ? -6.356 28.890 -0.900 1.00 74.25 1020 THR A O 1
ATOM 7945 N N . PHE A 1 1021 ? -4.206 28.285 -1.226 1.00 80.31 1021 PHE A N 1
ATOM 7946 C CA . PHE A 1 1021 ? -4.138 27.363 -0.089 1.00 80.31 1021 PHE A CA 1
ATOM 7947 C C . PHE A 1 1021 ? -4.404 28.101 1.229 1.00 80.31 1021 PHE A C 1
ATOM 7949 O O . PHE A 1 1021 ? -5.223 27.674 2.045 1.00 80.31 1021 PHE A O 1
ATOM 7956 N N . SER A 1 1022 ? -3.780 29.270 1.396 1.00 81.00 1022 SER A N 1
ATOM 7957 C CA . SER A 1 1022 ? -3.990 30.126 2.562 1.00 81.00 1022 SER A CA 1
ATOM 7958 C C . SER A 1 1022 ? -5.447 30.607 2.686 1.00 81.00 1022 SER A C 1
ATOM 7960 O O . SER A 1 1022 ? -6.038 30.525 3.760 1.00 81.00 1022 SER A O 1
ATOM 7962 N N . ILE A 1 1023 ? -6.076 31.039 1.587 1.00 79.75 1023 ILE A N 1
ATOM 7963 C CA . ILE A 1 1023 ? -7.464 31.533 1.609 1.00 79.75 1023 ILE A CA 1
ATOM 7964 C C . ILE A 1 1023 ? -8.478 30.408 1.831 1.00 79.75 1023 ILE A C 1
ATOM 7966 O O . ILE A 1 1023 ? -9.436 30.603 2.568 1.00 79.75 1023 ILE A O 1
ATOM 7970 N N . SER A 1 1024 ? -8.314 29.254 1.187 1.00 79.56 1024 SER A N 1
ATOM 7971 C CA . SER A 1 1024 ? -9.387 28.250 1.118 1.00 79.56 1024 SER A CA 1
ATOM 7972 C C . SER A 1 1024 ? -9.293 27.166 2.182 1.00 79.56 1024 SER A C 1
ATOM 7974 O O . SER A 1 1024 ? -10.309 26.557 2.485 1.00 79.56 1024 SER A O 1
ATOM 7976 N N . CYS A 1 1025 ? -8.100 26.916 2.724 1.00 84.81 1025 CYS A N 1
ATOM 7977 C CA . CYS A 1 1025 ? -7.871 25.932 3.780 1.00 84.81 1025 CYS A CA 1
ATOM 7978 C C . CYS A 1 1025 ? -7.511 26.632 5.095 1.00 84.81 1025 CYS A C 1
ATOM 7980 O O . CYS A 1 1025 ? -8.219 26.510 6.094 1.00 84.81 1025 CYS A O 1
ATOM 7982 N N . TYR A 1 1026 ? -6.453 27.447 5.084 1.00 85.38 1026 TYR A N 1
ATOM 7983 C CA . TYR A 1 1026 ? -5.931 28.027 6.322 1.00 85.38 1026 TYR A CA 1
ATOM 7984 C C . TYR A 1 1026 ? -6.862 29.074 6.963 1.00 85.38 1026 TYR A C 1
ATOM 7986 O O . TYR A 1 1026 ? -6.873 29.205 8.185 1.00 85.38 1026 TYR A O 1
ATOM 7994 N N . SER A 1 1027 ? -7.685 29.790 6.189 1.00 86.69 1027 SER A N 1
ATOM 7995 C CA . SER A 1 1027 ? -8.619 30.788 6.740 1.00 86.69 1027 SER A CA 1
ATOM 7996 C C . SER A 1 1027 ? -9.638 30.191 7.714 1.00 86.69 1027 SER A C 1
ATOM 7998 O O . SER A 1 1027 ? -9.908 30.807 8.740 1.00 86.69 1027 SER A O 1
ATOM 8000 N N . LEU A 1 1028 ? -10.146 28.979 7.454 1.00 86.56 1028 LEU A N 1
ATOM 8001 C CA . LEU A 1 1028 ? -11.043 28.281 8.375 1.00 86.56 1028 LEU A CA 1
ATOM 8002 C C . LEU A 1 1028 ? -10.328 27.980 9.693 1.00 86.56 1028 LEU A C 1
ATOM 8004 O O . LEU A 1 1028 ? -10.900 28.188 10.761 1.00 86.56 1028 LEU A O 1
ATOM 8008 N N . VAL A 1 1029 ? -9.065 27.551 9.611 1.00 84.69 1029 VAL A N 1
ATOM 8009 C CA . VAL A 1 1029 ? -8.230 27.279 10.787 1.00 84.69 1029 VAL A CA 1
ATOM 8010 C C . VAL A 1 1029 ? -8.035 28.544 11.616 1.00 84.69 1029 VAL A C 1
ATOM 8012 O O . VAL A 1 1029 ? -8.236 28.533 12.831 1.00 84.69 1029 VAL A O 1
ATOM 8015 N N . ALA A 1 1030 ? -7.712 29.651 10.950 1.00 85.31 1030 ALA A N 1
ATOM 8016 C CA . ALA A 1 1030 ? -7.527 30.944 11.592 1.00 85.31 1030 ALA A CA 1
ATOM 8017 C C . ALA A 1 1030 ? -8.832 31.496 12.202 1.00 85.31 1030 ALA A C 1
ATOM 8019 O O . ALA A 1 1030 ? -8.826 31.950 13.345 1.00 85.31 1030 ALA A O 1
ATOM 8020 N N . MET A 1 1031 ? -9.956 31.434 11.477 1.00 82.12 1031 MET A N 1
ATOM 8021 C CA . MET A 1 1031 ? -11.260 31.926 11.943 1.00 82.12 1031 MET A CA 1
ATOM 8022 C C . MET A 1 1031 ? -11.807 31.110 13.108 1.00 82.12 1031 MET A C 1
ATOM 8024 O O . MET A 1 1031 ? -12.306 31.698 14.065 1.00 82.12 1031 MET A O 1
ATOM 8028 N N . ALA A 1 1032 ? -11.690 29.780 13.045 1.00 84.00 1032 ALA A N 1
ATOM 8029 C CA . ALA A 1 1032 ? -12.044 28.911 14.155 1.00 84.00 1032 ALA A CA 1
ATOM 8030 C C . ALA A 1 1032 ? -11.274 29.359 15.397 1.00 84.00 1032 ALA A C 1
ATOM 8032 O O . ALA A 1 1032 ? -11.893 29.760 16.380 1.00 84.00 1032 ALA A O 1
ATOM 8033 N N . GLY A 1 1033 ? -9.936 29.402 15.309 1.00 77.38 1033 GLY A N 1
ATOM 8034 C CA . GLY A 1 1033 ? -9.057 29.846 16.392 1.00 77.38 1033 GLY A CA 1
ATOM 8035 C C . GLY A 1 1033 ? -9.433 31.210 16.981 1.00 77.38 1033 GLY A C 1
ATOM 8036 O O . GLY A 1 1033 ? -9.441 31.357 18.198 1.00 77.38 1033 GLY A O 1
ATOM 8037 N N . ALA A 1 1034 ? -9.791 32.184 16.140 1.00 81.38 1034 ALA A N 1
ATOM 8038 C CA . ALA A 1 1034 ? -10.155 33.534 16.575 1.00 81.38 1034 ALA A CA 1
ATOM 8039 C C . ALA A 1 1034 ? -11.531 33.625 17.261 1.00 81.38 1034 ALA A C 1
ATOM 8041 O O . ALA A 1 1034 ? -11.716 34.451 18.150 1.00 81.38 1034 ALA A O 1
ATOM 8042 N N . LEU A 1 1035 ? -12.498 32.798 16.857 1.00 77.12 1035 LEU A N 1
ATOM 8043 C CA . LEU A 1 1035 ? -13.862 32.800 17.409 1.00 77.12 1035 LEU A CA 1
ATOM 8044 C C . LEU A 1 1035 ? -14.046 31.804 18.557 1.00 77.12 1035 LEU A C 1
ATOM 8046 O O . LEU A 1 1035 ? -15.129 31.712 19.130 1.00 77.12 1035 LEU A O 1
ATOM 8050 N N . LYS A 1 1036 ? -12.978 31.085 18.901 1.00 80.25 1036 LYS A N 1
ATOM 8051 C CA . LYS A 1 1036 ? -12.930 30.007 19.881 1.00 80.25 1036 LYS A CA 1
ATOM 8052 C C . LYS A 1 1036 ? -13.708 30.264 21.161 1.00 80.25 1036 LYS A C 1
ATOM 8054 O O . LYS A 1 1036 ? -14.557 29.456 21.517 1.00 80.25 1036 LYS A O 1
ATOM 8059 N N . ASP A 1 1037 ? -13.436 31.384 21.814 1.00 80.94 1037 ASP A N 1
ATOM 8060 C CA . ASP A 1 1037 ? -14.007 31.681 23.129 1.00 80.94 1037 ASP A CA 1
ATOM 8061 C C . ASP A 1 1037 ? -15.421 32.293 23.033 1.00 80.94 1037 ASP A C 1
ATOM 8063 O O . ASP A 1 1037 ? -16.081 32.497 24.046 1.00 80.94 1037 ASP A O 1
ATOM 8067 N N . SER A 1 1038 ? -15.890 32.609 21.816 1.00 79.00 1038 SER A N 1
ATOM 8068 C CA . SER A 1 1038 ? -17.227 33.166 21.542 1.00 79.00 1038 SER A CA 1
ATOM 8069 C C . SER A 1 1038 ? -18.231 32.131 21.028 1.00 79.00 1038 SER A C 1
ATOM 8071 O O . SER A 1 1038 ? -19.432 32.401 21.011 1.00 79.00 1038 SER A O 1
ATOM 8073 N N . LEU A 1 1039 ? -17.765 30.967 20.569 1.00 82.69 1039 LEU A N 1
ATOM 8074 C CA . LEU A 1 1039 ? -18.642 29.879 20.150 1.00 82.69 1039 LEU A CA 1
ATOM 8075 C C . LEU A 1 1039 ? -19.271 29.221 21.382 1.00 82.69 1039 LEU A C 1
ATOM 8077 O O . LEU A 1 1039 ? -18.599 28.993 22.386 1.00 82.69 1039 LEU A O 1
ATOM 8081 N N . ALA A 1 1040 ? -20.563 28.893 21.299 1.00 79.50 1040 ALA A N 1
ATOM 8082 C CA . ALA A 1 1040 ? -21.211 28.084 22.326 1.00 79.50 1040 ALA A CA 1
ATOM 8083 C C . ALA A 1 1040 ? -20.497 26.734 22.445 1.00 79.50 1040 ALA A C 1
ATOM 8085 O O . ALA A 1 1040 ? -20.011 26.208 21.442 1.00 79.50 1040 ALA A O 1
ATOM 8086 N N . GLU A 1 1041 ? -20.453 26.164 23.650 1.00 80.00 1041 GLU A N 1
ATOM 8087 C CA . GLU A 1 1041 ? -19.664 24.958 23.889 1.00 80.00 1041 GLU A CA 1
ATOM 8088 C C . GLU A 1 1041 ? -20.038 23.818 22.945 1.00 80.00 1041 GLU A C 1
ATOM 8090 O O . GLU A 1 1041 ? -19.157 23.095 22.540 1.00 80.00 1041 GLU A O 1
ATOM 8095 N N . ASP A 1 1042 ? -21.285 23.645 22.532 1.00 82.44 1042 ASP A N 1
ATOM 8096 C CA . ASP A 1 1042 ? -21.712 22.571 21.626 1.00 82.44 1042 ASP A CA 1
ATOM 8097 C C . ASP A 1 1042 ? -22.029 23.045 20.204 1.00 82.44 1042 ASP A C 1
ATOM 8099 O O . ASP A 1 1042 ? -22.726 22.357 19.451 1.00 82.44 1042 ASP A O 1
ATOM 8103 N N . ALA A 1 1043 ? -21.515 24.216 19.824 1.00 87.25 1043 ALA A N 1
ATOM 8104 C CA . ALA A 1 1043 ? -21.751 24.772 18.504 1.00 87.25 1043 ALA A CA 1
ATOM 8105 C C . ALA A 1 1043 ? -21.303 23.810 17.389 1.00 87.25 1043 ALA A C 1
ATOM 8107 O O . ALA A 1 1043 ? -20.582 22.834 17.582 1.00 87.25 1043 ALA A O 1
ATOM 8108 N N . SER A 1 1044 ? -21.698 24.087 16.158 1.00 91.25 1044 SER A N 1
ATOM 8109 C CA . SER A 1 1044 ? -21.120 23.395 15.017 1.00 91.25 1044 SER A CA 1
ATOM 8110 C C . SER A 1 1044 ? -20.678 24.411 13.984 1.00 91.25 1044 SER A C 1
ATOM 8112 O O . SER A 1 1044 ? -21.287 25.462 13.808 1.00 91.25 1044 SER A O 1
ATOM 8114 N N . VAL A 1 1045 ? -19.563 24.097 13.348 1.00 91.12 1045 VAL A N 1
ATOM 8115 C CA . VAL A 1 1045 ? -18.921 24.843 12.287 1.00 91.12 1045 VAL A CA 1
ATOM 8116 C C . VAL A 1 1045 ? -18.835 23.898 11.098 1.00 91.12 1045 VAL A C 1
ATOM 8118 O O . VAL A 1 1045 ? -18.323 22.787 11.197 1.00 91.12 1045 VAL A O 1
ATOM 8121 N N . VAL A 1 1046 ? -19.359 24.317 9.954 1.00 91.06 1046 VAL A N 1
ATOM 8122 C CA . VAL A 1 1046 ? -19.363 23.486 8.750 1.00 91.06 1046 VAL A CA 1
ATOM 8123 C C . VAL A 1 1046 ? -18.714 24.254 7.612 1.00 91.06 1046 VAL A C 1
ATOM 8125 O O . VAL A 1 1046 ? -19.093 25.387 7.325 1.00 91.06 1046 VAL A O 1
ATOM 8128 N N . ALA A 1 1047 ? -17.719 23.639 6.981 1.00 91.62 1047 ALA A N 1
ATOM 8129 C CA . ALA A 1 1047 ? -17.059 24.155 5.791 1.00 91.62 1047 ALA A CA 1
ATOM 8130 C C . ALA A 1 1047 ? -17.676 23.567 4.516 1.00 91.62 1047 ALA A C 1
ATOM 8132 O O . ALA A 1 1047 ? -18.305 22.511 4.541 1.00 91.62 1047 ALA A O 1
ATOM 8133 N N . ILE A 1 1048 ? -17.467 24.232 3.379 1.00 88.62 1048 ILE A N 1
ATOM 8134 C CA . ILE A 1 1048 ? -17.900 23.724 2.072 1.00 88.62 1048 ILE A CA 1
ATOM 8135 C C . ILE A 1 1048 ? -16.678 23.340 1.236 1.00 88.62 1048 ILE A C 1
ATOM 8137 O O . ILE A 1 1048 ? -15.758 24.144 1.016 1.00 88.62 1048 ILE A O 1
ATOM 8141 N N . SER A 1 1049 ? -16.682 22.098 0.767 1.00 88.12 1049 SER A N 1
ATOM 8142 C CA . SER A 1 1049 ? -15.573 21.472 0.055 1.00 88.12 1049 SER A CA 1
ATOM 8143 C C . SER A 1 1049 ? -15.982 20.841 -1.284 1.00 88.12 1049 SER A C 1
ATOM 8145 O O . SER A 1 1049 ? -17.002 21.200 -1.856 1.00 88.12 1049 SER A O 1
ATOM 8147 N N . ILE A 1 1050 ? -15.111 19.981 -1.814 1.00 82.25 1050 ILE A N 1
ATOM 8148 C CA . ILE A 1 1050 ? -15.222 19.148 -3.020 1.00 82.25 1050 ILE A CA 1
ATOM 8149 C C . ILE A 1 1050 ? -16.183 17.968 -2.903 1.00 82.25 1050 ILE A C 1
ATOM 8151 O O . ILE A 1 1050 ? -16.110 17.377 -1.840 1.00 82.25 1050 ILE A O 1
ATOM 8155 N N . SER A 1 1051 ? -16.870 17.421 -3.906 1.00 76.31 1051 SER A N 1
ATOM 8156 C CA . SER A 1 1051 ? -17.333 16.015 -3.880 1.00 76.31 1051 SER A CA 1
ATOM 8157 C C . SER A 1 1051 ? -16.219 15.001 -4.153 1.00 76.31 1051 SER A C 1
ATOM 8159 O O . SER A 1 1051 ? -16.199 13.929 -3.552 1.00 76.31 1051 SER A O 1
ATOM 8161 N N . THR A 1 1052 ? -15.220 15.377 -4.957 1.00 73.62 1052 THR A N 1
ATOM 8162 C CA . THR A 1 1052 ? -14.004 14.589 -5.201 1.00 73.62 1052 THR A CA 1
ATOM 8163 C C . THR A 1 1052 ? -12.758 15.472 -5.248 1.00 73.62 1052 THR A C 1
ATOM 8165 O O . THR A 1 1052 ? -12.812 16.631 -5.650 1.00 73.62 1052 THR A O 1
ATOM 8168 N N . THR A 1 1053 ? -11.638 14.931 -4.773 1.00 68.00 1053 THR A N 1
ATOM 8169 C CA . THR A 1 1053 ? -10.301 15.554 -4.832 1.00 68.00 1053 THR A CA 1
ATOM 8170 C C . THR A 1 1053 ? -9.318 14.728 -5.661 1.00 68.00 1053 THR A C 1
ATOM 8172 O O . THR A 1 1053 ? -8.156 15.101 -5.782 1.00 68.00 1053 THR A O 1
ATOM 8175 N N . GLU A 1 1054 ? -9.786 13.609 -6.213 1.00 61.72 1054 GLU A N 1
ATOM 8176 C CA . GLU A 1 1054 ? -9.000 12.628 -6.971 1.00 61.72 1054 GLU A CA 1
ATOM 8177 C C . GLU A 1 1054 ? -9.214 12.776 -8.487 1.00 61.72 1054 GLU A C 1
ATOM 8179 O O . GLU A 1 1054 ? -8.572 12.095 -9.277 1.00 61.72 1054 GLU A O 1
ATOM 8184 N N . MET A 1 1055 ? -10.087 13.704 -8.898 1.00 60.06 1055 MET A N 1
ATOM 8185 C CA . MET A 1 1055 ? -10.367 14.035 -10.294 1.00 60.06 1055 MET A CA 1
ATOM 8186 C C . MET A 1 1055 ? -9.792 15.416 -10.642 1.00 60.06 1055 MET A C 1
ATOM 8188 O O . MET A 1 1055 ? -10.074 16.405 -9.959 1.00 60.06 1055 MET A O 1
ATOM 8192 N N . ALA A 1 1056 ? -9.008 15.498 -11.719 1.00 53.44 1056 ALA A N 1
ATOM 8193 C CA . ALA A 1 1056 ? -8.427 16.744 -12.217 1.00 53.44 1056 ALA A CA 1
ATOM 8194 C C . ALA A 1 1056 ? -9.402 17.456 -13.172 1.00 53.44 1056 ALA A C 1
ATOM 8196 O O . ALA A 1 1056 ? -9.342 17.279 -14.383 1.00 53.44 1056 ALA A O 1
ATOM 8197 N N . SER A 1 1057 ? -10.328 18.252 -12.628 1.00 55.41 1057 SER A N 1
ATOM 8198 C CA . SER A 1 1057 ? -11.207 19.102 -13.445 1.00 55.41 1057 SER A CA 1
ATOM 8199 C C . SER A 1 1057 ? -10.459 20.357 -13.909 1.00 55.41 1057 SER A C 1
ATOM 8201 O O . SER A 1 1057 ? -10.001 21.149 -13.081 1.00 55.41 1057 SER A O 1
ATOM 8203 N N . GLU A 1 1058 ? -10.364 20.549 -15.226 1.00 54.91 1058 GLU A N 1
ATOM 8204 C CA . GLU A 1 1058 ? -9.591 21.620 -15.874 1.00 54.91 1058 GLU A CA 1
ATOM 8205 C C . GLU A 1 1058 ? -9.981 23.029 -15.377 1.00 54.91 1058 GLU A C 1
ATOM 8207 O O . GLU A 1 1058 ? -9.116 23.847 -15.063 1.00 54.91 1058 GLU A O 1
ATOM 8212 N N . ASN A 1 1059 ? -11.278 23.269 -15.150 1.00 55.50 1059 ASN A N 1
ATOM 8213 C CA . ASN A 1 1059 ? -11.824 24.552 -14.678 1.00 55.50 1059 ASN A CA 1
ATOM 8214 C C . ASN A 1 1059 ? -11.629 24.791 -13.169 1.00 55.50 1059 ASN A C 1
ATOM 8216 O O . ASN A 1 1059 ? -11.754 25.919 -12.686 1.00 55.50 1059 ASN A O 1
ATOM 8220 N N . TYR A 1 1060 ? -11.337 23.733 -12.406 1.00 62.78 1060 TYR A N 1
ATOM 8221 C CA . TYR A 1 1060 ? -11.085 23.805 -10.963 1.00 62.78 1060 TYR A CA 1
ATOM 8222 C C . TYR A 1 1060 ? -9.577 23.876 -10.652 1.00 62.78 1060 TYR A C 1
ATOM 8224 O O . TYR A 1 1060 ? -9.174 24.366 -9.593 1.00 62.78 1060 TYR A O 1
ATOM 8232 N N . GLY A 1 1061 ? -8.728 23.444 -11.592 1.00 66.38 1061 GLY A N 1
ATOM 8233 C CA . GLY A 1 1061 ? -7.274 23.582 -11.550 1.00 66.38 1061 GLY A CA 1
ATOM 8234 C C . GLY A 1 1061 ? -6.647 22.982 -10.288 1.00 66.38 1061 GLY A C 1
ATOM 8235 O O . GLY A 1 1061 ? -6.961 21.876 -9.855 1.00 66.38 1061 GLY A O 1
ATOM 8236 N N . TYR A 1 1062 ? -5.768 23.743 -9.641 1.00 70.44 1062 TYR A N 1
ATOM 8237 C CA . TYR A 1 1062 ? -5.052 23.327 -8.433 1.00 70.44 1062 TYR A CA 1
ATOM 8238 C C . TYR A 1 1062 ? -5.894 23.410 -7.140 1.00 70.44 1062 TYR A C 1
ATOM 8240 O O . TYR A 1 1062 ? -5.367 23.237 -6.038 1.00 70.44 1062 TYR A O 1
ATOM 8248 N N . MET A 1 1063 ? -7.204 23.663 -7.238 1.00 73.38 1063 MET A N 1
ATOM 8249 C CA . MET A 1 1063 ? -8.097 23.677 -6.078 1.00 73.38 1063 MET A CA 1
ATOM 8250 C C . MET A 1 1063 ? -8.357 22.288 -5.503 1.00 73.38 1063 MET A C 1
ATOM 8252 O O . MET A 1 1063 ? -8.596 22.199 -4.305 1.00 73.38 1063 MET A O 1
ATOM 8256 N N . ALA A 1 1064 ? -8.287 21.215 -6.296 1.00 75.19 1064 ALA A N 1
ATOM 8257 C CA . ALA A 1 1064 ? -8.464 19.850 -5.793 1.00 75.19 1064 ALA A CA 1
ATOM 8258 C C . ALA A 1 1064 ? -7.448 19.491 -4.685 1.00 75.19 1064 ALA A C 1
ATOM 8260 O O . ALA A 1 1064 ? -7.890 19.143 -3.586 1.00 75.19 1064 ALA A O 1
ATOM 8261 N N . PRO A 1 1065 ? -6.121 19.674 -4.869 1.00 71.06 1065 PRO A N 1
ATOM 8262 C CA . PRO A 1 1065 ? -5.167 19.442 -3.784 1.00 71.06 1065 PRO A CA 1
ATOM 8263 C C . PRO A 1 1065 ? -5.340 20.428 -2.613 1.00 71.06 1065 PRO A C 1
ATOM 8265 O O . PRO A 1 1065 ? -5.118 20.060 -1.462 1.00 71.06 1065 PRO A O 1
ATOM 8268 N N . ILE A 1 1066 ? -5.809 21.660 -2.857 1.00 85.00 1066 ILE A N 1
ATOM 8269 C CA . ILE A 1 1066 ? -6.113 22.623 -1.781 1.00 85.00 1066 ILE A CA 1
ATOM 8270 C C . ILE A 1 1066 ? -7.346 22.201 -0.967 1.00 85.00 1066 ILE A C 1
ATOM 8272 O O . ILE A 1 1066 ? -7.350 22.333 0.256 1.00 85.00 1066 ILE A O 1
ATOM 8276 N N . LYS A 1 1067 ? -8.402 21.707 -1.617 1.00 86.50 1067 LYS A N 1
ATOM 8277 C CA . LYS A 1 1067 ? -9.627 21.236 -0.963 1.00 86.50 1067 LYS A CA 1
ATOM 8278 C C . LYS A 1 1067 ? -9.401 19.908 -0.249 1.00 86.50 1067 LYS A C 1
ATOM 8280 O O . LYS A 1 1067 ? -9.914 19.755 0.850 1.00 86.50 1067 LYS A O 1
ATOM 8285 N N . ALA A 1 1068 ? -8.531 19.042 -0.774 1.00 84.19 1068 ALA A N 1
ATOM 8286 C CA . ALA A 1 1068 ? -8.036 17.877 -0.040 1.00 84.19 1068 ALA A CA 1
ATOM 8287 C C . ALA A 1 1068 ? -7.349 18.297 1.268 1.00 84.19 1068 ALA A C 1
ATOM 8289 O O . ALA A 1 1068 ? -7.590 17.711 2.324 1.00 84.19 1068 ALA A O 1
ATOM 8290 N N . ALA A 1 1069 ? -6.553 19.369 1.226 1.00 85.12 1069 ALA A N 1
ATOM 8291 C CA . ALA A 1 1069 ? -5.949 19.925 2.428 1.00 85.12 1069 ALA A CA 1
ATOM 8292 C C . ALA A 1 1069 ? -6.970 20.593 3.372 1.00 85.12 1069 ALA A C 1
ATOM 8294 O O . ALA A 1 1069 ? -6.845 20.426 4.584 1.00 85.12 1069 ALA A O 1
ATOM 8295 N N . LEU A 1 1070 ? -7.987 21.302 2.856 1.00 88.12 1070 LEU A N 1
ATOM 8296 C CA . LEU A 1 1070 ? -9.099 21.834 3.664 1.00 88.12 1070 LEU A CA 1
ATOM 8297 C C . LEU A 1 1070 ? -9.855 20.702 4.367 1.00 88.12 1070 LEU A C 1
ATOM 8299 O O . LEU A 1 1070 ? -10.069 20.791 5.572 1.00 88.12 1070 LEU A O 1
ATOM 8303 N N . ASP A 1 1071 ? -10.215 19.639 3.651 1.00 87.69 1071 ASP A N 1
ATOM 8304 C CA . ASP A 1 1071 ? -10.931 18.487 4.207 1.00 87.69 1071 ASP A CA 1
ATOM 8305 C C . ASP A 1 1071 ? -10.129 17.830 5.320 1.00 87.69 1071 ASP A C 1
ATOM 8307 O O . ASP A 1 1071 ? -10.646 17.592 6.412 1.00 87.69 1071 ASP A O 1
ATOM 8311 N N . SER A 1 1072 ? -8.835 17.628 5.067 1.00 86.25 1072 SER A N 1
ATOM 8312 C CA . SER A 1 1072 ? -7.905 17.146 6.080 1.00 86.25 1072 SER A CA 1
ATOM 8313 C C . SER A 1 1072 ? -7.896 18.076 7.302 1.00 86.25 1072 SER A C 1
ATOM 8315 O O . SER A 1 1072 ? -7.977 17.600 8.433 1.00 86.25 1072 SER A O 1
ATOM 8317 N N . SER A 1 1073 ? -7.897 19.405 7.105 1.00 86.25 1073 SER A N 1
ATOM 8318 C CA . SER A 1 1073 ? -7.828 20.395 8.195 1.00 86.25 1073 SER A CA 1
ATOM 8319 C C . SER A 1 1073 ? -9.018 20.368 9.166 1.00 86.25 1073 SER A C 1
ATOM 8321 O O . SER A 1 1073 ? -8.854 20.723 10.334 1.00 86.25 1073 SER A O 1
ATOM 8323 N N . LEU A 1 1074 ? -10.192 19.890 8.739 1.00 89.00 1074 LEU A N 1
ATOM 8324 C CA . LEU A 1 1074 ? -11.389 19.792 9.586 1.00 89.00 1074 LEU A CA 1
ATOM 8325 C C . LEU A 1 1074 ? -11.201 18.802 10.724 1.00 89.00 1074 LEU A C 1
ATOM 8327 O O . LEU A 1 1074 ? -11.595 19.092 11.851 1.00 89.00 1074 LEU A O 1
ATOM 8331 N N . ALA A 1 1075 ? -10.559 17.664 10.446 1.00 85.00 1075 ALA A N 1
ATOM 8332 C CA . ALA A 1 1075 ? -10.262 16.665 11.464 1.00 85.00 1075 ALA A CA 1
ATOM 8333 C C . ALA A 1 1075 ? -9.341 17.224 12.548 1.00 85.00 1075 ALA A C 1
ATOM 8335 O O . ALA A 1 1075 ? -9.533 16.960 13.737 1.00 85.00 1075 ALA A O 1
ATOM 8336 N N . PHE A 1 1076 ? -8.389 18.066 12.147 1.00 87.88 1076 PHE A N 1
ATOM 8337 C CA . PHE A 1 1076 ? -7.499 18.736 13.082 1.00 87.88 1076 PHE A CA 1
ATOM 8338 C C . PHE A 1 1076 ? -8.222 19.838 13.866 1.00 87.88 1076 PHE A C 1
ATOM 8340 O O . PHE A 1 1076 ? -8.083 19.875 15.083 1.00 87.88 1076 PHE A O 1
ATOM 8347 N N . LEU A 1 1077 ? -9.059 20.669 13.234 1.00 84.31 1077 LEU A N 1
ATOM 8348 C CA . LEU A 1 1077 ? -9.835 21.703 13.934 1.00 84.31 1077 LEU A CA 1
ATOM 8349 C C . LEU A 1 1077 ? -10.874 21.138 14.901 1.00 84.31 1077 LEU A C 1
ATOM 8351 O O . LEU A 1 1077 ? -10.939 21.591 16.043 1.00 84.31 1077 LEU A O 1
ATOM 8355 N N . ALA A 1 1078 ? -11.623 20.116 14.481 1.00 88.44 1078 ALA A N 1
ATOM 8356 C CA . ALA A 1 1078 ? -12.533 19.362 15.337 1.00 88.44 1078 ALA A CA 1
ATOM 8357 C C . ALA A 1 1078 ? -11.812 18.861 16.586 1.00 88.44 1078 ALA A C 1
ATOM 8359 O O . ALA A 1 1078 ? -12.278 19.071 17.705 1.00 88.44 1078 ALA A O 1
ATOM 8360 N N . LYS A 1 1079 ? -10.638 18.249 16.395 1.00 88.81 1079 LYS A N 1
ATOM 8361 C CA . LYS A 1 1079 ? -9.830 17.733 17.495 1.00 88.81 1079 LYS A CA 1
ATOM 8362 C C . LYS A 1 1079 ? -9.255 18.840 18.377 1.00 88.81 1079 LYS A C 1
ATOM 8364 O O . LYS A 1 1079 ? -9.160 18.658 19.588 1.00 88.81 1079 LYS A O 1
ATOM 8369 N N . SER A 1 1080 ? -8.862 19.974 17.802 1.00 86.38 1080 SER A N 1
ATOM 8370 C CA . SER A 1 1080 ? -8.352 21.112 18.568 1.00 86.38 1080 SER A CA 1
ATOM 8371 C C . SER A 1 1080 ? -9.443 21.746 19.428 1.00 86.38 1080 SER A C 1
ATOM 8373 O O . SER A 1 1080 ? -9.188 22.066 20.585 1.00 86.38 1080 SER A O 1
ATOM 8375 N N . PHE A 1 1081 ? -10.660 21.895 18.905 1.00 86.56 1081 PHE A N 1
ATOM 8376 C CA . PHE A 1 1081 ? -11.767 22.541 19.611 1.00 86.56 1081 PHE A CA 1
ATOM 8377 C C . PHE A 1 1081 ? -12.455 21.634 20.620 1.00 86.56 1081 PHE A C 1
ATOM 8379 O O . PHE A 1 1081 ? -12.918 22.127 21.652 1.00 86.56 1081 PHE A O 1
ATOM 8386 N N . SER A 1 1082 ? -12.422 20.317 20.381 1.00 85.62 1082 SER A N 1
ATOM 8387 C CA . SER A 1 1082 ? -12.974 19.316 21.297 1.00 85.62 1082 SER A CA 1
ATOM 8388 C C . SER A 1 1082 ? -12.344 19.357 22.696 1.00 85.62 1082 SER A C 1
ATOM 8390 O O . SER A 1 1082 ? -12.866 18.761 23.629 1.00 85.62 1082 SER A O 1
ATOM 8392 N N . GLN A 1 1083 ? -11.166 19.979 22.838 1.00 85.00 1083 GLN A N 1
ATOM 8393 C CA . GLN A 1 1083 ? -10.421 20.027 24.099 1.00 85.00 1083 GLN A CA 1
ATOM 8394 C C . GLN A 1 1083 ? -11.062 20.937 25.155 1.00 85.00 1083 GLN A C 1
ATOM 8396 O O . GLN A 1 1083 ? -10.815 20.750 26.341 1.00 85.00 1083 GLN A O 1
ATOM 8401 N N . PHE A 1 1084 ? -11.838 21.937 24.741 1.00 79.44 1084 PHE A N 1
ATOM 8402 C CA . PHE A 1 1084 ? -12.421 22.949 25.639 1.00 79.44 1084 PHE A CA 1
ATOM 8403 C C . PHE A 1 1084 ? -13.864 23.309 25.269 1.00 79.44 1084 PHE A C 1
ATOM 8405 O O . PHE A 1 1084 ? -14.500 24.119 25.927 1.00 79.44 1084 PHE A O 1
ATOM 8412 N N . SER A 1 1085 ? -14.376 22.724 24.196 1.00 77.00 1085 SER A N 1
ATOM 8413 C CA . SER A 1 1085 ? -15.753 22.831 23.753 1.00 77.00 1085 SER A CA 1
ATOM 8414 C C . SER A 1 1085 ? -16.127 21.488 23.135 1.00 77.00 1085 SER A C 1
ATOM 8416 O O . SER A 1 1085 ? -15.277 20.668 22.822 1.00 77.00 1085 SER A O 1
ATOM 8418 N N . ARG A 1 1086 ? -17.400 21.252 22.919 1.00 88.19 1086 ARG A N 1
ATOM 8419 C CA . ARG A 1 1086 ? -17.951 20.234 22.028 1.00 88.19 1086 ARG A CA 1
ATOM 8420 C C . ARG A 1 1086 ? -18.250 20.807 20.640 1.00 88.19 1086 ARG A C 1
ATOM 8422 O O . ARG A 1 1086 ? -19.103 20.259 19.944 1.00 88.19 1086 ARG A O 1
ATOM 8429 N N . VAL A 1 1087 ? -17.573 21.888 20.228 1.00 89.06 1087 VAL A N 1
ATOM 8430 C CA . VAL A 1 1087 ? -17.807 22.465 18.907 1.00 89.06 1087 VAL A CA 1
ATOM 8431 C C . VAL A 1 1087 ? -17.396 21.472 17.821 1.00 89.06 1087 VAL A C 1
ATOM 8433 O O . VAL A 1 1087 ? -16.281 20.948 17.832 1.00 89.06 1087 VAL A O 1
ATOM 8436 N N . ARG A 1 1088 ? -18.289 21.206 16.867 1.00 94.06 1088 ARG A N 1
ATOM 8437 C CA . ARG A 1 1088 ? -18.084 20.197 15.814 1.00 94.06 1088 ARG A CA 1
ATOM 8438 C C . ARG A 1 1088 ? -17.721 20.838 14.490 1.00 94.06 1088 ARG A C 1
ATOM 8440 O O . ARG A 1 1088 ? -18.448 21.713 14.043 1.00 94.06 1088 ARG A O 1
ATOM 8447 N N . PHE A 1 1089 ? -16.666 20.358 13.843 1.00 94.25 1089 PHE A N 1
ATOM 8448 C CA . PHE A 1 1089 ? -16.181 20.832 12.554 1.00 94.25 1089 PHE A CA 1
ATOM 8449 C C . PHE A 1 1089 ? -16.385 19.757 11.494 1.00 94.25 1089 PHE A C 1
ATOM 8451 O O . PHE A 1 1089 ? -15.749 18.710 11.543 1.00 94.25 1089 PHE A O 1
ATOM 8458 N N . ASN A 1 1090 ? -17.258 20.009 10.527 1.00 95.12 1090 ASN A N 1
ATOM 8459 C CA . ASN A 1 1090 ? -17.503 19.094 9.411 1.00 95.12 1090 ASN A CA 1
ATOM 8460 C C . ASN A 1 1090 ? -17.377 19.829 8.079 1.00 95.12 1090 ASN A C 1
ATOM 8462 O O . ASN A 1 1090 ? -17.314 21.057 8.049 1.00 95.12 1090 ASN A O 1
ATOM 8466 N N . ALA A 1 1091 ? -17.386 19.093 6.973 1.00 94.25 1091 ALA A N 1
ATOM 8467 C CA . ALA A 1 1091 ? -17.633 19.677 5.668 1.00 94.25 1091 ALA A CA 1
ATOM 8468 C C . ALA A 1 1091 ? -18.788 19.005 4.959 1.00 94.25 1091 ALA A C 1
ATOM 8470 O O . ALA A 1 1091 ? -18.962 17.789 5.018 1.00 94.25 1091 ALA A O 1
ATOM 8471 N N . VAL A 1 1092 ? -19.514 19.820 4.206 1.00 92.75 1092 VAL A N 1
ATOM 8472 C CA . VAL A 1 1092 ? -20.305 19.315 3.095 1.00 92.75 1092 VAL A CA 1
ATOM 8473 C C . VAL A 1 1092 ? -19.468 19.426 1.844 1.00 92.75 1092 VAL A C 1
ATOM 8475 O O . VAL A 1 1092 ? -18.838 20.445 1.565 1.00 92.75 1092 VAL A O 1
ATOM 8478 N N . ALA A 1 1093 ? -19.474 18.339 1.106 1.00 90.62 1093 ALA A N 1
ATOM 8479 C CA . ALA A 1 1093 ? -18.679 18.100 -0.069 1.00 90.62 1093 ALA A CA 1
ATOM 8480 C C . ALA A 1 1093 ? -19.624 17.932 -1.256 1.00 90.62 1093 ALA A C 1
ATOM 8482 O O . ALA A 1 1093 ? -19.838 16.808 -1.722 1.00 90.62 1093 ALA A O 1
ATOM 8483 N N . PRO A 1 1094 ? -20.291 19.016 -1.681 1.00 86.44 1094 PRO A N 1
ATOM 8484 C CA . PRO A 1 1094 ? -21.264 18.892 -2.731 1.00 86.44 1094 PRO A CA 1
ATOM 8485 C C . PRO A 1 1094 ? -20.597 18.573 -4.064 1.00 86.44 1094 PRO A C 1
ATOM 8487 O O . PRO A 1 1094 ? -19.423 18.888 -4.290 1.00 86.44 1094 PRO A O 1
ATOM 8490 N N . GLY A 1 1095 ? -21.387 17.990 -4.961 1.00 83.25 1095 GLY A N 1
ATOM 8491 C CA . GLY A 1 1095 ? -21.112 18.057 -6.389 1.00 83.25 1095 GLY A CA 1
ATOM 8492 C C . GLY A 1 1095 ? -21.041 19.511 -6.863 1.00 83.25 1095 GLY A C 1
ATOM 8493 O O . GLY A 1 1095 ? -21.019 20.462 -6.076 1.00 83.25 1095 GLY A O 1
ATOM 8494 N N . LEU A 1 1096 ? -21.001 19.716 -8.173 1.00 82.06 1096 LEU A N 1
ATOM 8495 C CA . LEU A 1 1096 ? -20.995 21.079 -8.689 1.00 82.06 1096 LEU A CA 1
ATOM 8496 C C . LEU A 1 1096 ? -22.290 21.790 -8.268 1.00 82.06 1096 LEU A C 1
ATOM 8498 O O . LEU A 1 1096 ? -23.364 21.202 -8.333 1.00 82.06 1096 LEU A O 1
ATOM 8502 N N . LEU A 1 1097 ? -22.179 23.049 -7.829 1.00 81.19 1097 LEU A N 1
ATOM 8503 C CA . LEU A 1 1097 ? -23.304 23.875 -7.375 1.00 81.19 1097 LEU A CA 1
ATOM 8504 C C . LEU A 1 1097 ? -23.367 25.181 -8.163 1.00 81.19 1097 LEU A C 1
ATOM 8506 O O . LEU A 1 1097 ? -22.349 25.846 -8.372 1.00 81.19 1097 LEU A O 1
ATOM 8510 N N . LYS A 1 1098 ? -24.570 25.620 -8.531 1.00 74.06 1098 LYS A N 1
ATOM 8511 C CA . LYS A 1 1098 ? -24.776 26.895 -9.226 1.00 74.06 1098 LYS A CA 1
ATOM 8512 C C . LYS A 1 1098 ? -24.916 28.045 -8.233 1.00 74.06 1098 LYS A C 1
ATOM 8514 O O . LYS A 1 1098 ? -26.004 28.349 -7.758 1.00 74.06 1098 LYS A O 1
ATOM 8519 N N . THR A 1 1099 ? -23.794 28.694 -7.933 1.00 73.88 1099 THR A N 1
ATOM 8520 C CA . THR A 1 1099 ? -23.696 29.864 -7.044 1.00 73.88 1099 THR A CA 1
ATOM 8521 C C . THR A 1 1099 ? -23.083 31.059 -7.781 1.00 73.88 1099 THR A C 1
ATOM 8523 O O . THR A 1 1099 ? -22.496 30.907 -8.847 1.00 73.88 1099 THR A O 1
ATOM 8526 N N . SER A 1 1100 ? -23.158 32.264 -7.214 1.00 65.12 1100 SER A N 1
ATOM 8527 C CA . SER A 1 1100 ? -22.517 33.450 -7.807 1.00 65.12 1100 SER A CA 1
ATOM 8528 C C . SER A 1 1100 ? -20.984 33.359 -7.846 1.00 65.12 1100 SER A C 1
ATOM 8530 O O . SER A 1 1100 ? -20.369 33.841 -8.793 1.00 65.12 1100 SER A O 1
ATOM 8532 N N . ALA A 1 1101 ? -20.361 32.717 -6.848 1.00 64.44 1101 ALA A N 1
ATOM 8533 C CA . ALA A 1 1101 ? -18.911 32.510 -6.793 1.00 64.44 1101 ALA A CA 1
ATOM 8534 C C . ALA A 1 1101 ? -18.437 31.513 -7.856 1.00 64.44 1101 ALA A C 1
ATOM 8536 O O . ALA A 1 1101 ? -17.402 31.718 -8.486 1.00 64.44 1101 ALA A O 1
ATOM 8537 N N . SER A 1 1102 ? -19.215 30.453 -8.073 1.00 66.25 1102 SER A N 1
ATOM 8538 C CA . SER A 1 1102 ? -18.923 29.461 -9.097 1.00 66.25 1102 SER A CA 1
ATOM 8539 C C . SER A 1 1102 ? -19.261 29.953 -10.509 1.00 66.25 1102 SER A C 1
ATOM 8541 O O . SER A 1 1102 ? -18.544 29.628 -11.444 1.00 66.25 1102 SER A O 1
ATOM 8543 N N . ALA A 1 1103 ? -20.253 30.837 -10.662 1.00 60.28 1103 ALA A N 1
ATOM 8544 C CA . ALA A 1 1103 ? -20.564 31.513 -11.926 1.00 60.28 1103 ALA A CA 1
ATOM 8545 C C . ALA A 1 1103 ? -19.441 32.447 -12.426 1.00 60.28 1103 ALA A C 1
ATOM 8547 O O . ALA A 1 1103 ? -19.394 32.762 -13.611 1.00 60.28 1103 ALA A O 1
ATOM 8548 N N . GLY A 1 1104 ? -18.539 32.890 -11.540 1.00 58.09 1104 GLY A N 1
ATOM 8549 C CA . GLY A 1 1104 ? -17.345 33.663 -11.901 1.00 58.09 1104 GLY A CA 1
ATOM 8550 C C . GLY A 1 1104 ? -16.142 32.814 -12.330 1.00 58.09 1104 GLY A C 1
ATOM 8551 O O . GLY A 1 1104 ? -15.140 33.381 -12.766 1.00 58.09 1104 GLY A O 1
ATOM 8552 N N . ILE A 1 1105 ? -16.214 31.483 -12.195 1.00 65.19 1105 ILE A N 1
ATOM 8553 C CA . ILE A 1 1105 ? -15.184 30.552 -12.668 1.00 65.19 1105 ILE A CA 1
ATOM 8554 C C . ILE A 1 1105 ? -15.491 30.231 -14.140 1.00 65.19 1105 ILE A C 1
ATOM 8556 O O . ILE A 1 1105 ? -16.551 29.663 -14.423 1.00 65.19 1105 ILE A O 1
ATOM 8560 N N . PRO A 1 1106 ? -14.602 30.588 -15.085 1.00 60.88 1106 PRO A N 1
ATOM 8561 C CA . PRO A 1 1106 ? -14.815 30.309 -16.504 1.00 60.88 1106 PRO A CA 1
ATOM 8562 C C . PRO A 1 1106 ? -15.089 28.815 -16.749 1.00 60.88 1106 PRO A C 1
ATOM 8564 O O . PRO A 1 1106 ? -14.391 27.968 -16.198 1.00 60.88 1106 PRO A O 1
ATOM 8567 N N . GLY A 1 1107 ? -16.131 28.495 -17.525 1.00 66.44 1107 GLY A N 1
ATOM 8568 C CA . GLY A 1 1107 ? -16.524 27.117 -17.870 1.00 66.44 1107 GLY A CA 1
ATOM 8569 C C . GLY A 1 1107 ? -17.223 26.317 -16.760 1.00 66.44 1107 GLY A C 1
ATOM 8570 O O . GLY A 1 1107 ? -17.701 25.210 -17.000 1.00 66.44 1107 GLY A O 1
ATOM 8571 N N . TYR A 1 1108 ? -17.339 26.853 -15.539 1.00 71.56 1108 TYR A N 1
ATOM 8572 C CA . TYR A 1 1108 ? -17.948 26.122 -14.422 1.00 71.56 1108 TYR A CA 1
ATOM 8573 C C . TYR A 1 1108 ? -19.452 25.894 -14.606 1.00 71.56 1108 TYR A C 1
ATOM 8575 O O . TYR A 1 1108 ? -19.968 24.856 -14.196 1.00 71.56 1108 TYR A O 1
ATOM 8583 N N . VAL A 1 1109 ? -20.172 26.854 -15.201 1.00 70.44 1109 VAL A N 1
ATOM 8584 C CA . VAL A 1 1109 ? -21.623 26.729 -15.440 1.00 70.44 1109 VAL A CA 1
ATOM 8585 C C . VAL A 1 1109 ? -21.920 25.535 -16.343 1.00 70.44 1109 VAL A C 1
ATOM 8587 O O . VAL A 1 1109 ? -22.886 24.818 -16.101 1.00 70.44 1109 VAL A O 1
ATOM 8590 N N . ASP A 1 1110 ? -21.048 25.272 -17.308 1.00 71.44 1110 ASP A N 1
ATOM 8591 C CA . ASP A 1 1110 ? -21.194 24.148 -18.226 1.00 71.44 1110 ASP A CA 1
ATOM 8592 C C . ASP A 1 1110 ? -20.888 22.830 -17.516 1.00 71.44 1110 ASP A C 1
ATOM 8594 O O . ASP A 1 1110 ? -21.664 21.884 -17.614 1.00 71.44 1110 ASP A O 1
ATOM 8598 N N . SER A 1 1111 ? -19.828 22.792 -16.697 1.00 74.06 1111 SER A N 1
ATOM 8599 C CA . SER A 1 1111 ? -19.548 21.632 -15.844 1.00 74.06 1111 SER A CA 1
ATOM 8600 C C . SER A 1 1111 ? -20.711 21.342 -14.888 1.00 74.06 1111 SER A C 1
ATOM 8602 O O . SER A 1 1111 ? -21.045 20.184 -14.677 1.00 74.06 1111 SER A O 1
ATOM 8604 N N . TYR A 1 1112 ? -21.367 22.372 -14.343 1.00 75.12 1112 TYR A N 1
ATOM 8605 C CA . TYR A 1 1112 ? -22.550 22.223 -13.492 1.00 75.12 1112 TYR A CA 1
ATOM 8606 C C . TYR A 1 1112 ? -23.747 21.619 -14.241 1.00 75.12 1112 TYR A C 1
ATOM 8608 O O . TYR A 1 1112 ? -24.353 20.674 -13.744 1.00 75.12 1112 TYR A O 1
ATOM 8616 N N . LEU A 1 1113 ? -24.057 22.131 -15.437 1.00 73.19 1113 LEU A N 1
ATOM 8617 C CA . LEU A 1 1113 ? -25.129 21.604 -16.295 1.00 73.19 1113 LEU A CA 1
ATOM 8618 C C . LEU A 1 1113 ? -24.830 20.186 -16.800 1.00 73.19 1113 LEU A C 1
ATOM 8620 O O . LEU A 1 1113 ? -25.743 19.440 -17.135 1.00 73.19 1113 LEU A O 1
ATOM 8624 N N . PHE A 1 1114 ? -23.555 19.810 -16.865 1.00 72.44 1114 PHE A N 1
ATOM 8625 C CA . PHE A 1 1114 ? -23.140 18.459 -17.218 1.00 72.44 1114 PHE A CA 1
ATOM 8626 C C . PHE A 1 1114 ? -23.199 17.501 -16.027 1.00 72.44 1114 PHE A C 1
ATOM 8628 O O . PHE A 1 1114 ? -23.687 16.383 -16.151 1.00 72.44 1114 PHE A O 1
ATOM 8635 N N . ALA A 1 1115 ? -22.758 17.954 -14.852 1.00 71.06 1115 ALA A N 1
ATOM 8636 C CA . ALA A 1 1115 ? -22.858 17.196 -13.611 1.00 71.06 1115 ALA A CA 1
ATOM 8637 C C . ALA A 1 1115 ? -24.301 16.801 -13.294 1.00 71.06 1115 ALA A C 1
ATOM 8639 O O . ALA A 1 1115 ? -24.507 15.721 -12.760 1.00 71.06 1115 ALA A O 1
ATOM 8640 N N . GLU A 1 1116 ? -25.278 17.639 -13.657 1.00 76.31 1116 GLU A N 1
ATOM 8641 C CA . GLU A 1 1116 ? -26.709 17.317 -13.629 1.00 76.31 1116 GLU A CA 1
ATOM 8642 C C . GLU A 1 1116 ? -26.993 15.938 -14.222 1.00 76.31 1116 GLU A C 1
ATOM 8644 O O . GLU A 1 1116 ? -27.485 15.056 -13.522 1.00 76.31 1116 GLU A O 1
ATOM 8649 N N . LYS A 1 1117 ? -26.546 15.738 -15.460 1.00 73.31 1117 LYS A N 1
ATOM 8650 C CA . LYS A 1 1117 ? -26.703 14.497 -16.217 1.00 73.31 1117 LYS A CA 1
ATOM 8651 C C . LYS A 1 1117 ? -25.858 13.354 -15.651 1.00 73.31 1117 LYS A C 1
ATOM 8653 O O . LYS A 1 1117 ? -26.220 12.203 -15.793 1.00 73.31 1117 LYS A O 1
ATOM 8658 N N . ALA A 1 1118 ? -24.743 13.675 -14.989 1.00 72.56 1118 ALA A N 1
ATOM 8659 C CA . ALA A 1 1118 ? -23.805 12.686 -14.445 1.00 72.56 1118 ALA A CA 1
ATOM 8660 C C . ALA A 1 1118 ? -24.218 12.134 -13.089 1.00 72.56 1118 ALA A C 1
ATOM 8662 O O . ALA A 1 1118 ? -23.702 11.113 -12.635 1.00 72.56 1118 ALA A O 1
ATOM 8663 N N . THR A 1 1119 ? -25.113 12.824 -12.397 1.00 77.44 1119 THR A N 1
ATOM 8664 C CA . THR A 1 1119 ? -25.685 12.299 -11.165 1.00 77.44 1119 THR A CA 1
ATOM 8665 C C . THR A 1 1119 ? -26.597 11.119 -11.494 1.00 77.44 1119 THR A C 1
ATOM 8667 O O . THR A 1 1119 ? -27.277 11.130 -12.510 1.00 77.44 1119 THR A O 1
ATOM 8670 N N . LEU A 1 1120 ? -26.679 10.119 -10.614 1.00 80.50 1120 LEU A N 1
ATOM 8671 C CA . LEU A 1 1120 ? -27.503 8.916 -10.844 1.00 80.50 1120 LEU A CA 1
ATOM 8672 C C . LEU A 1 1120 ? -29.011 9.208 -10.951 1.00 80.50 1120 LEU A C 1
ATOM 8674 O O . LEU A 1 1120 ? -29.796 8.314 -11.243 1.00 80.50 1120 LEU A O 1
ATOM 8678 N N . ARG A 1 1121 ? -29.425 10.435 -10.627 1.00 83.81 1121 ARG A N 1
ATOM 8679 C CA . ARG A 1 1121 ? -30.813 10.903 -10.705 1.00 83.81 1121 ARG A CA 1
ATOM 8680 C C . ARG A 1 1121 ? -31.038 11.930 -11.818 1.00 83.81 1121 ARG A C 1
ATOM 8682 O O . ARG A 1 1121 ? -32.110 12.521 -11.845 1.00 83.81 1121 ARG A O 1
ATOM 8689 N N . GLU A 1 1122 ? -30.011 12.194 -12.629 1.00 79.50 1122 GLU A N 1
ATOM 8690 C CA . GLU A 1 1122 ? -30.029 13.141 -13.754 1.00 79.50 1122 GLU A CA 1
ATOM 8691 C C . GLU A 1 1122 ? -30.510 14.558 -13.392 1.00 79.50 1122 GLU A C 1
ATOM 8693 O O . GLU A 1 1122 ? -31.025 15.308 -14.219 1.00 79.50 1122 GLU A O 1
ATOM 8698 N N . GLU A 1 1123 ? -30.328 14.948 -12.131 1.00 83.62 1123 GLU A N 1
ATOM 8699 C CA . GLU A 1 1123 ? -30.698 16.260 -11.618 1.00 83.62 1123 GLU A CA 1
ATOM 8700 C C . GLU A 1 1123 ? -29.545 16.821 -10.792 1.00 83.62 1123 GLU A C 1
ATOM 8702 O O . GLU A 1 1123 ? -29.064 16.180 -9.843 1.00 83.62 1123 GLU A O 1
ATOM 8707 N N . ALA A 1 1124 ? -29.131 18.052 -11.113 1.00 79.81 1124 ALA A N 1
ATOM 8708 C CA . ALA A 1 1124 ? -27.996 18.681 -10.460 1.00 79.81 1124 ALA A CA 1
ATOM 8709 C C . ALA A 1 1124 ? -28.210 18.729 -8.953 1.00 79.81 1124 ALA A C 1
ATOM 8711 O O . ALA A 1 1124 ? -29.318 18.949 -8.452 1.00 79.81 1124 ALA A O 1
ATOM 8712 N N . VAL A 1 1125 ? -27.121 18.580 -8.204 1.00 83.00 1125 VAL A N 1
ATOM 8713 C CA . VAL A 1 1125 ? -27.197 18.869 -6.779 1.00 83.00 1125 VAL A CA 1
ATOM 8714 C C . VAL A 1 1125 ? -27.549 20.339 -6.614 1.00 83.00 1125 VAL A C 1
ATOM 8716 O O . VAL A 1 1125 ? -26.895 21.244 -7.145 1.00 83.00 1125 VAL A O 1
ATOM 8719 N N . LYS A 1 1126 ? -28.633 20.575 -5.888 1.00 85.31 1126 LYS A N 1
ATOM 8720 C CA . LYS A 1 1126 ? -29.119 21.913 -5.606 1.00 85.31 1126 LYS A CA 1
ATOM 8721 C C . LYS A 1 1126 ? -28.336 22.483 -4.438 1.00 85.31 1126 LYS A C 1
ATOM 8723 O O . LYS A 1 1126 ? -27.933 21.771 -3.513 1.00 85.31 1126 LYS A O 1
ATOM 8728 N N . THR A 1 1127 ? -28.128 23.797 -4.451 1.00 81.81 1127 THR A N 1
ATOM 8729 C CA . THR A 1 1127 ? -27.402 24.456 -3.354 1.00 81.81 1127 THR A CA 1
ATOM 8730 C C . THR A 1 1127 ? -28.153 24.263 -2.038 1.00 81.81 1127 THR A C 1
ATOM 8732 O O . THR A 1 1127 ? -27.532 24.108 -0.993 1.00 81.81 1127 THR A O 1
ATOM 8735 N N . GLU A 1 1128 ? -29.479 24.172 -2.104 1.00 86.06 1128 GLU A N 1
ATOM 8736 C CA . GLU A 1 1128 ? -30.382 23.870 -1.002 1.00 86.06 1128 GLU A CA 1
ATOM 8737 C C . GLU A 1 1128 ? -30.131 22.488 -0.397 1.00 86.06 1128 GLU A C 1
ATOM 8739 O O . GLU A 1 1128 ? -30.291 22.332 0.806 1.00 86.06 1128 GLU A O 1
ATOM 8744 N N . GLU A 1 1129 ? -29.698 21.496 -1.174 1.00 87.38 1129 GLU A N 1
ATOM 8745 C CA . GLU A 1 1129 ? -29.413 20.148 -0.669 1.00 87.38 1129 GLU A CA 1
ATOM 8746 C C . GLU A 1 1129 ? -28.062 20.094 0.036 1.00 87.38 1129 GLU A C 1
ATOM 8748 O O . GLU A 1 1129 ? -27.943 19.528 1.123 1.00 87.38 1129 GLU A O 1
ATOM 8753 N N . ALA A 1 1130 ? -27.055 20.767 -0.524 1.00 82.81 1130 ALA A N 1
ATOM 8754 C CA . ALA A 1 1130 ? -25.779 20.965 0.152 1.00 82.81 1130 ALA A CA 1
ATOM 8755 C C . ALA A 1 1130 ? -25.947 21.805 1.428 1.00 82.81 1130 ALA A C 1
ATOM 8757 O O . ALA A 1 1130 ? -25.368 21.497 2.470 1.00 82.81 1130 ALA A O 1
ATOM 8758 N N . ALA A 1 1131 ? -26.787 22.840 1.374 1.00 83.69 1131 ALA A N 1
ATOM 8759 C CA . ALA A 1 1131 ? -27.141 23.654 2.525 1.00 83.69 1131 ALA A CA 1
ATOM 8760 C C . ALA A 1 1131 ? -27.965 22.858 3.543 1.00 83.69 1131 ALA A C 1
ATOM 8762 O O . ALA A 1 1131 ? -27.719 22.998 4.733 1.00 83.69 1131 ALA A O 1
ATOM 8763 N N . ALA A 1 1132 ? -28.885 21.987 3.123 1.00 85.38 1132 ALA A N 1
ATOM 8764 C CA . ALA A 1 1132 ? -29.654 21.125 4.019 1.00 85.38 1132 ALA A CA 1
ATOM 8765 C C . ALA A 1 1132 ? -28.748 20.112 4.721 1.00 85.38 1132 ALA A C 1
ATOM 8767 O O . ALA A 1 1132 ? -28.870 19.922 5.930 1.00 85.38 1132 ALA A O 1
ATOM 8768 N N . ALA A 1 1133 ? -27.783 19.534 4.004 1.00 90.25 1133 ALA A N 1
ATOM 8769 C CA . ALA A 1 1133 ? -26.738 18.713 4.597 1.00 90.25 1133 ALA A CA 1
ATOM 8770 C C . ALA A 1 1133 ? -25.872 19.527 5.572 1.00 90.25 1133 ALA A C 1
ATOM 8772 O O . ALA A 1 1133 ? -25.558 19.047 6.659 1.00 90.25 1133 ALA A O 1
ATOM 8773 N N . ALA A 1 1134 ? -25.547 20.782 5.246 1.00 86.12 1134 ALA A N 1
ATOM 8774 C CA . ALA A 1 1134 ? -24.767 21.646 6.127 1.00 86.12 1134 ALA A CA 1
ATOM 8775 C C . ALA A 1 1134 ? -25.565 22.024 7.378 1.00 86.12 1134 ALA A C 1
ATOM 8777 O O . ALA A 1 1134 ? -25.034 21.950 8.475 1.00 86.12 1134 ALA A O 1
ATOM 8778 N N . VAL A 1 1135 ? -26.851 22.351 7.246 1.00 88.75 1135 VAL A N 1
ATOM 8779 C CA . VAL A 1 1135 ? -27.767 22.633 8.360 1.00 88.75 1135 VAL A CA 1
ATOM 8780 C C . VAL A 1 1135 ? -27.976 21.387 9.209 1.00 88.75 1135 VAL A C 1
ATOM 8782 O O . VAL A 1 1135 ? -27.984 21.485 10.432 1.00 88.75 1135 VAL A O 1
ATOM 8785 N N . PHE A 1 1136 ? -28.083 20.207 8.600 1.00 92.31 1136 PHE A N 1
ATOM 8786 C CA . PHE A 1 1136 ? -28.099 18.947 9.332 1.00 92.31 1136 PHE A CA 1
ATOM 8787 C C . PHE A 1 1136 ? -26.819 18.797 10.156 1.00 92.31 1136 PHE A C 1
ATOM 8789 O O . PHE A 1 1136 ? -26.915 18.589 11.368 1.00 92.31 1136 PHE A O 1
ATOM 8796 N N . LEU A 1 1137 ? -25.649 18.995 9.537 1.00 88.12 1137 LEU A N 1
ATOM 8797 C CA . LEU A 1 1137 ? -24.342 18.951 10.199 1.00 88.12 1137 LEU A CA 1
ATOM 8798 C C . LEU A 1 1137 ? -24.171 20.034 11.278 1.00 88.12 1137 LEU A C 1
ATOM 8800 O O . LEU A 1 1137 ? -23.535 19.780 12.296 1.00 88.12 1137 LEU A O 1
ATOM 8804 N N . LEU A 1 1138 ? -24.796 21.199 11.104 1.00 83.25 1138 LEU A N 1
ATOM 8805 C CA . LEU A 1 1138 ? -24.820 22.269 12.098 1.00 83.25 1138 LEU A CA 1
ATOM 8806 C C . LEU A 1 1138 ? -25.789 21.969 13.252 1.00 83.25 1138 LEU A C 1
ATOM 8808 O O . LEU A 1 1138 ? -25.571 22.388 14.387 1.00 83.25 1138 LEU A O 1
ATOM 8812 N N . SER A 1 1139 ? -26.864 21.232 12.979 1.00 88.00 1139 SER A N 1
ATOM 8813 C CA . SER A 1 1139 ? -27.884 20.895 13.968 1.00 88.00 1139 SER A CA 1
ATOM 8814 C C . SER A 1 1139 ? -27.402 19.822 14.954 1.00 88.00 1139 SER A C 1
ATOM 8816 O O . SER A 1 1139 ? -26.500 19.044 14.640 1.00 88.00 1139 SER A O 1
ATOM 8818 N N . PRO A 1 1140 ? -28.046 19.670 16.121 1.00 84.19 1140 PRO A N 1
ATOM 8819 C CA . PRO A 1 1140 ? -27.737 18.586 17.055 1.00 84.19 1140 PRO A CA 1
ATOM 8820 C C . PRO A 1 1140 ? -28.044 17.181 16.519 1.00 84.19 1140 PRO A C 1
ATOM 8822 O O . PRO A 1 1140 ? -27.572 16.199 17.085 1.00 84.19 1140 PRO A O 1
ATOM 8825 N N . ARG A 1 1141 ? -28.819 17.040 15.432 1.00 85.44 1141 ARG A N 1
ATOM 8826 C CA . ARG A 1 1141 ? -29.136 15.717 14.856 1.00 85.44 1141 ARG A CA 1
ATOM 8827 C C . ARG A 1 1141 ? -27.916 15.024 14.278 1.00 85.44 1141 ARG A C 1
ATOM 8829 O O . ARG A 1 1141 ? -27.847 13.804 14.256 1.00 85.44 1141 ARG A O 1
ATOM 8836 N N . SER A 1 1142 ? -26.948 15.815 13.851 1.00 86.12 1142 SER A N 1
ATOM 8837 C CA . SER A 1 1142 ? -25.649 15.319 13.441 1.00 86.12 1142 SER A CA 1
ATOM 8838 C C . SER A 1 1142 ? -24.648 15.332 14.591 1.00 86.12 1142 SER A C 1
ATOM 8840 O O . SER A 1 1142 ? -23.459 15.281 14.320 1.00 86.12 1142 SER A O 1
ATOM 8842 N N . SER A 1 1143 ? -25.062 15.446 15.860 1.00 84.06 1143 SER A N 1
ATOM 8843 C CA . SER A 1 1143 ? -24.148 15.568 17.016 1.00 84.06 1143 SER A CA 1
ATOM 8844 C C . SER A 1 1143 ? -23.067 14.488 17.070 1.00 84.06 1143 SER A C 1
ATOM 8846 O O . SER A 1 1143 ? -21.952 14.785 17.491 1.00 84.06 1143 SER A O 1
ATOM 8848 N N . GLY A 1 1144 ? -23.356 13.283 16.565 1.00 86.00 1144 GLY A N 1
ATOM 8849 C CA . GLY A 1 1144 ? -22.381 12.195 16.409 1.00 86.00 1144 GLY A CA 1
ATOM 8850 C C . GLY A 1 1144 ? -21.425 12.335 15.216 1.00 86.00 1144 GLY A C 1
ATOM 8851 O O . GLY A 1 1144 ? -20.474 11.573 15.091 1.00 86.00 1144 GLY A O 1
ATOM 8852 N N . MET A 1 1145 ? -21.658 13.303 14.335 1.00 91.62 1145 MET A N 1
ATOM 8853 C CA . MET A 1 1145 ? -20.833 13.613 13.175 1.00 91.62 1145 MET A CA 1
ATOM 8854 C C . MET A 1 1145 ? -19.919 14.794 13.481 1.00 91.62 1145 MET A C 1
ATOM 8856 O O . MET A 1 1145 ? -20.355 15.919 13.753 1.00 91.62 1145 MET A O 1
ATOM 8860 N N . ASN A 1 1146 ? -18.624 14.517 13.411 1.00 91.44 1146 ASN A N 1
ATOM 8861 C CA . ASN A 1 1146 ? -17.552 15.487 13.545 1.00 91.44 1146 ASN A CA 1
ATOM 8862 C C . ASN A 1 1146 ? -16.372 15.040 12.669 1.00 91.44 1146 ASN A C 1
ATOM 8864 O O . ASN A 1 1146 ? -16.176 13.836 12.477 1.00 91.44 1146 ASN A O 1
ATOM 8868 N N . ALA A 1 1147 ? -15.599 15.983 12.135 1.00 90.94 1147 ALA A N 1
ATOM 8869 C CA . ALA A 1 1147 ? -14.525 15.739 11.169 1.00 90.94 1147 ALA A CA 1
ATOM 8870 C C . ALA A 1 1147 ? -14.960 14.993 9.894 1.00 90.94 1147 ALA A C 1
ATOM 8872 O O . ALA A 1 1147 ? -14.124 14.432 9.187 1.00 90.94 1147 ALA A O 1
ATOM 8873 N N . GLN A 1 1148 ? -16.259 14.956 9.598 1.00 91.31 1148 GLN A N 1
ATOM 8874 C CA . GLN A 1 1148 ? -16.774 14.232 8.447 1.00 91.31 1148 GLN A CA 1
ATOM 8875 C C . GLN A 1 1148 ? -16.859 15.148 7.237 1.00 91.31 1148 GLN A C 1
ATOM 8877 O O . GLN A 1 1148 ? -17.362 16.270 7.319 1.00 91.31 1148 GLN A O 1
ATOM 8882 N N . ARG A 1 1149 ? -16.411 14.624 6.098 1.00 89.50 1149 ARG A N 1
ATOM 8883 C CA . ARG A 1 1149 ? -16.721 15.163 4.780 1.00 89.50 1149 ARG A CA 1
ATOM 8884 C C . ARG A 1 1149 ? -17.927 14.404 4.246 1.00 89.50 1149 ARG A C 1
ATOM 8886 O O . ARG A 1 1149 ? -17.805 13.269 3.790 1.00 89.50 1149 ARG A O 1
ATOM 8893 N N . LEU A 1 1150 ? -19.091 15.030 4.314 1.00 91.06 1150 LEU A N 1
ATOM 8894 C CA . LEU A 1 1150 ? -20.313 14.448 3.789 1.00 91.06 1150 LEU A CA 1
ATOM 8895 C C . LEU A 1 1150 ? -20.425 14.789 2.306 1.00 91.06 1150 LEU A C 1
ATOM 8897 O O . LEU A 1 1150 ? -20.707 15.935 1.952 1.00 91.06 1150 LEU A O 1
ATOM 8901 N N . VAL A 1 1151 ? -20.159 13.804 1.450 1.00 90.44 1151 VAL A N 1
ATOM 8902 C CA . VAL A 1 1151 ? -20.285 13.967 -0.001 1.00 90.44 1151 VAL A CA 1
ATOM 8903 C C . VAL A 1 1151 ? -21.763 14.035 -0.372 1.00 90.44 1151 VAL A C 1
ATOM 8905 O O . VAL A 1 1151 ? -22.537 13.155 -0.005 1.00 90.44 1151 VAL A O 1
ATOM 8908 N N . VAL A 1 1152 ? -22.140 15.092 -1.088 1.00 88.75 1152 VAL A N 1
ATOM 8909 C CA . VAL A 1 1152 ? -23.511 15.349 -1.544 1.00 88.75 1152 VAL A CA 1
ATOM 8910 C C . VAL A 1 1152 ? -23.451 15.662 -3.031 1.00 88.75 1152 VAL A C 1
ATOM 8912 O O . VAL A 1 1152 ? -23.508 16.811 -3.447 1.00 88.75 1152 VAL A O 1
ATOM 8915 N N . ASP A 1 1153 ? -23.240 14.640 -3.846 1.00 86.25 1153 ASP A N 1
ATOM 8916 C CA . ASP A 1 1153 ? -23.053 14.776 -5.294 1.00 86.25 1153 ASP A CA 1
ATOM 8917 C C . ASP A 1 1153 ? -24.062 13.961 -6.106 1.00 86.25 1153 ASP A C 1
ATOM 8919 O O . ASP A 1 1153 ? -23.869 13.758 -7.298 1.00 86.25 1153 ASP A O 1
ATOM 8923 N N . ALA A 1 1154 ? -25.119 13.479 -5.445 1.00 86.50 1154 ALA A N 1
ATOM 8924 C CA . ALA A 1 1154 ? -26.161 12.634 -6.022 1.00 86.50 1154 ALA A CA 1
ATOM 8925 C C . ALA A 1 1154 ? -25.612 11.439 -6.834 1.00 86.50 1154 ALA A C 1
ATOM 8927 O O . ALA A 1 1154 ? -26.178 11.038 -7.848 1.00 86.50 1154 ALA A O 1
ATOM 8928 N N . GLY A 1 1155 ? -24.501 10.848 -6.371 1.00 78.12 1155 GLY A N 1
ATOM 8929 C CA . GLY A 1 1155 ? -23.922 9.646 -6.976 1.00 78.12 1155 GLY A CA 1
ATOM 8930 C C . GLY A 1 1155 ? -23.050 9.918 -8.200 1.00 78.12 1155 GLY A C 1
ATOM 8931 O O . GLY A 1 1155 ? -22.574 8.972 -8.825 1.00 78.12 1155 GLY A O 1
ATOM 8932 N N . MET A 1 1156 ? -22.789 11.191 -8.508 1.00 75.75 1156 MET A N 1
ATOM 8933 C CA . MET A 1 1156 ? -21.945 11.602 -9.630 1.00 75.75 1156 MET A CA 1
ATOM 8934 C C . MET A 1 1156 ? -20.577 10.907 -9.612 1.00 75.75 1156 MET A C 1
ATOM 8936 O O . MET A 1 1156 ? -20.139 10.372 -10.624 1.00 75.75 1156 MET A O 1
ATOM 8940 N N . ARG A 1 1157 ? -19.913 10.819 -8.449 1.00 72.31 1157 ARG A N 1
ATOM 8941 C CA . ARG A 1 1157 ? -18.615 10.126 -8.296 1.00 72.31 1157 ARG A CA 1
ATOM 8942 C C . ARG A 1 1157 ? -18.672 8.595 -8.397 1.00 72.31 1157 ARG A C 1
ATOM 8944 O O . ARG A 1 1157 ? -17.764 7.907 -7.939 1.00 72.31 1157 ARG A O 1
ATOM 8951 N N . THR A 1 1158 ? -19.765 8.009 -8.833 1.00 70.94 1158 THR A N 1
ATOM 8952 C CA . THR A 1 1158 ? -19.840 6.558 -9.053 1.00 70.94 1158 THR A CA 1
ATOM 8953 C C . THR A 1 1158 ? -20.359 6.229 -10.442 1.00 70.94 1158 THR A C 1
ATOM 8955 O O . THR A 1 1158 ? -20.351 5.062 -10.815 1.00 70.94 1158 THR A O 1
ATOM 8958 N N . ASN A 1 1159 ? -20.737 7.250 -11.216 1.00 70.88 1159 ASN A N 1
ATOM 8959 C CA . ASN A 1 1159 ? -21.431 7.121 -12.488 1.00 70.88 1159 ASN A CA 1
ATOM 8960 C C . ASN A 1 1159 ? -20.540 7.539 -13.677 1.00 70.88 1159 ASN A C 1
ATOM 8962 O O . ASN A 1 1159 ? -20.917 8.349 -14.515 1.00 70.88 1159 ASN A O 1
ATOM 8966 N N . TYR A 1 1160 ? -19.297 7.047 -13.709 1.00 59.31 1160 TYR A N 1
ATOM 8967 C CA . TYR A 1 1160 ? -18.265 7.497 -14.660 1.00 59.31 1160 TYR A CA 1
ATOM 8968 C C . TYR A 1 1160 ? -18.385 6.907 -16.076 1.00 59.31 1160 TYR A C 1
ATOM 8970 O O . TYR A 1 1160 ? -17.713 7.386 -16.983 1.00 59.31 1160 TYR A O 1
ATOM 8978 N N . PHE A 1 1161 ? -19.212 5.874 -16.255 1.00 60.53 1161 PHE A N 1
ATOM 8979 C CA . PHE A 1 1161 ? -19.539 5.255 -17.548 1.00 60.53 1161 PHE A CA 1
ATOM 8980 C C . PHE A 1 1161 ? -21.032 5.414 -17.861 1.00 60.53 1161 PHE A C 1
ATOM 8982 O O . PHE A 1 1161 ? -21.641 4.527 -18.455 1.00 60.53 1161 PHE A O 1
ATOM 8989 N N . ASP A 1 1162 ? -21.629 6.514 -17.392 1.00 66.19 1162 ASP A N 1
ATOM 8990 C CA . ASP A 1 1162 ? -23.016 6.843 -17.693 1.00 66.19 1162 ASP A CA 1
ATOM 8991 C C . ASP A 1 1162 ? -23.208 6.898 -19.209 1.00 66.19 1162 ASP A C 1
ATOM 8993 O O . ASP A 1 1162 ? -22.513 7.638 -19.912 1.00 66.19 1162 ASP A O 1
ATOM 8997 N N . SER A 1 1163 ? -24.104 6.053 -19.712 1.00 65.81 1163 SER A N 1
ATOM 8998 C CA . SER A 1 1163 ? -24.228 5.806 -21.142 1.00 65.81 1163 SER A CA 1
ATOM 8999 C C . SER A 1 1163 ? -24.609 7.060 -21.917 1.00 65.81 1163 SER A C 1
ATOM 9001 O O . SER A 1 1163 ? -24.181 7.191 -23.057 1.00 65.81 1163 SER A O 1
ATOM 9003 N N . ASP A 1 1164 ? -25.352 7.998 -21.326 1.00 65.50 1164 ASP A N 1
ATOM 9004 C CA . ASP A 1 1164 ? -25.817 9.206 -22.015 1.00 65.50 1164 ASP A CA 1
ATOM 9005 C C . ASP A 1 1164 ? -24.752 10.303 -22.023 1.00 65.50 1164 ASP A C 1
ATOM 9007 O O . ASP A 1 1164 ? -24.666 11.093 -22.962 1.00 65.50 1164 ASP A O 1
ATOM 9011 N N . ILE A 1 1165 ? -23.866 10.301 -21.031 1.00 65.19 1165 ILE A N 1
ATOM 9012 C CA . ILE A 1 1165 ? -22.650 11.118 -21.015 1.00 65.19 1165 ILE A CA 1
ATOM 9013 C C . ILE A 1 1165 ? -21.586 10.589 -21.965 1.00 65.19 1165 ILE A C 1
ATOM 9015 O O . ILE A 1 1165 ? -20.988 11.381 -22.693 1.00 65.19 1165 ILE A O 1
ATOM 9019 N N . VAL A 1 1166 ? -21.353 9.275 -21.978 1.00 67.12 1166 VAL A N 1
ATOM 9020 C CA . VAL A 1 1166 ? -20.439 8.644 -22.937 1.00 67.12 1166 VAL A CA 1
ATOM 9021 C C . VAL A 1 1166 ? -20.953 8.903 -24.356 1.00 67.12 1166 VAL A C 1
ATOM 9023 O O . VAL A 1 1166 ? -20.188 9.335 -25.211 1.00 67.12 1166 VAL A O 1
ATOM 9026 N N . ARG A 1 1167 ? -22.266 8.776 -24.578 1.00 63.47 1167 ARG A N 1
ATOM 9027 C CA . ARG A 1 1167 ? -22.920 9.041 -25.865 1.00 63.47 1167 ARG A CA 1
ATOM 9028 C C . ARG A 1 1167 ? -22.870 10.517 -26.280 1.00 63.47 1167 ARG A C 1
ATOM 9030 O O . ARG A 1 1167 ? -22.422 10.807 -27.378 1.00 63.47 1167 ARG A O 1
ATOM 9037 N N . ALA A 1 1168 ? -23.187 11.467 -25.395 1.00 62.31 1168 ALA A N 1
ATOM 9038 C CA . ALA A 1 1168 ? -23.155 12.907 -25.703 1.00 62.31 1168 ALA A CA 1
ATOM 9039 C C . ALA A 1 1168 ? -21.748 13.483 -25.974 1.00 62.31 1168 ALA A C 1
ATOM 9041 O O . ALA A 1 1168 ? -21.627 14.604 -26.477 1.00 62.31 1168 ALA A O 1
ATOM 9042 N N . VAL A 1 1169 ? -20.690 12.761 -25.591 1.00 57.56 1169 VAL A N 1
ATOM 9043 C CA . VAL A 1 1169 ? -19.288 13.101 -25.885 1.00 57.56 1169 VAL A CA 1
ATOM 9044 C C . VAL A 1 1169 ? -18.813 12.434 -27.179 1.00 57.56 1169 VAL A C 1
ATOM 9046 O O . VAL A 1 1169 ? -17.970 13.002 -27.865 1.00 57.56 1169 VAL A O 1
ATOM 9049 N N . VAL A 1 1170 ? -19.372 11.272 -27.529 1.00 63.62 1170 VAL A N 1
ATOM 9050 C CA . VAL A 1 1170 ? -19.058 10.531 -28.761 1.00 63.62 1170 VAL A CA 1
ATOM 9051 C C . VAL A 1 1170 ? -19.863 11.045 -29.975 1.00 63.62 1170 VAL A C 1
ATOM 9053 O O . VAL A 1 1170 ? -19.330 11.025 -31.074 1.00 63.62 1170 VAL A O 1
ATOM 9056 N N . GLU A 1 1171 ? -21.083 11.576 -29.789 1.00 46.56 1171 GLU A N 1
ATOM 9057 C CA . GLU A 1 1171 ? -21.992 12.097 -30.846 1.00 46.56 1171 GLU A CA 1
ATOM 9058 C C . GLU A 1 1171 ? -21.878 13.627 -31.095 1.00 46.56 1171 GLU A C 1
ATOM 9060 O O . GLU A 1 1171 ? -22.794 14.254 -31.628 1.00 46.56 1171 GLU A O 1
ATOM 9065 N N . ARG A 1 1172 ? -20.794 14.277 -30.641 1.00 52.50 1172 ARG A N 1
ATOM 9066 C CA . ARG A 1 1172 ? -20.556 15.734 -30.800 1.00 52.50 1172 ARG A CA 1
ATOM 9067 C C . ARG A 1 1172 ? -19.512 16.106 -31.866 1.00 52.50 1172 ARG A C 1
ATOM 9069 O O . ARG A 1 1172 ? -19.244 17.298 -32.026 1.00 52.50 1172 ARG A O 1
ATOM 9076 N N . GLU A 1 1173 ? -18.948 15.105 -32.535 1.00 38.56 1173 GLU A N 1
ATOM 9077 C CA . GLU A 1 1173 ? -18.305 15.189 -33.859 1.00 38.56 1173 GLU A CA 1
ATOM 9078 C C . GLU A 1 1173 ? -19.366 14.867 -34.915 1.00 38.56 1173 GLU A C 1
ATOM 9080 O O . GLU A 1 1173 ? -19.365 15.553 -35.960 1.00 38.56 1173 GLU A O 1
#

pLDDT: mean 81.67, std 17.39, range [27.28, 98.75]

Sequence (1173 aa):
DHYDVVVIGAGLAGLTSANILARQGRSVLLLEQHYKLGGLATWFKRPGHHIFDISLHGFPVGMVKSCRRYWSQEIADSIVQLTGIRFENPMFSLQTDFTRADFSKKLVENFRVPQATVDAFFDTARGMNFYDDQTTTARELFDKFFPGREDVIRLLMEPITYANGSTLEDPAISYGIVFSNFMSKGVFTFEGGTDKLITSMEAELRKSGVDIRINADCEQVHVDGDKVTGVTVNGRHIKCDAVVSNSNLKATIFKLVGEDKFSDSFVDEARAVRVNNSSTQVYIALKPDDPLEESTGDLLFTSTAPTFNTEQLLSRDITSRTYSMYYPGTRPEGRPQKLIVSSTNARWEDWGNLSEEEYQASKADLCETTLDALDKYVPDVRNRAVHVEASTPRTFNHYTHHLNGASFGTKFEGLAVSRALPQQIGGLYHAGSVGIIMSGWLGAMNYGVIVANEVDNHLMTNSSRSTAGAEAEIAADMAAVLKRLHVLIDQSDAASAANGSFECVTATSLREKKISTILLATLSEELGWKRSNESLPIQTCCKAAVSEASAFIRVHLWFLPMSKEQILAAIPHRDPFLLIDEVTELGEARIVCRKTFSGDEFWYRGHYPDFPITPGVILCEASMQAGAVLLSGLVTDAEGKVPVATRANNVQFRDMVRPGDTVEIEVELTERLADAFFMKAKVTNVTRSKLACRLAVFAALIAGSCLSSLAMAEDMPEGFVSIFPAASLAGWVGGTTIDPSTITPEQQAKWDGELHDHWRVEGDDLVSDGHSPHLVTARKYGDFELLVDWNLAPNGDSGVYLRDTPQVQLWDPWNEAAHKHGALKGSGALWNNNGPGKWPLEPADKPTGEWNTMAVRMVGPYVRVVLNDKQVVDDAPLENYFDRAAPVFDEGRIHLQTHGSETRFRRLLVREIEPTEAESLIAEIESRPKSTVLVAGVANKKSVAWHIARLLTEADCRVIYSVRSEKRRDEVQRLVGPDALVLICDVEHEEEIERLGAEVAAECERTGQKLTTKRAFLRTFSISCYSLVAMAGALKDSLAEDASVVAISISTTEMASENYGYMAPIKAALDSSLAFLAKSFSQFSRVRFNAVAPGLLKTSASAGIPGYVDSYLFAEKATLREEAVKTEEAAAAAVFLLSPRSSGMNAQRLVVDAGMRTNYFDSDIVRAVVERE

Secondary structure (DSSP, 8-state):
-EEEEEEE--BHHHHHHHHHHHHTT--EEEE-SSSSSBTTS-EEEEGGGEEEESS---EETHHHHHHHHHS-HHHHHTEEE---EEEESSS-EEEE---HHHHHHHHHHTS---HHHHHHHHHHHHH--TTS-TT-BHHHHHHHHSTT-HHHHHHHHHHHHHHH---TTSBHHHHHHHHHHHHTT-EEEETTH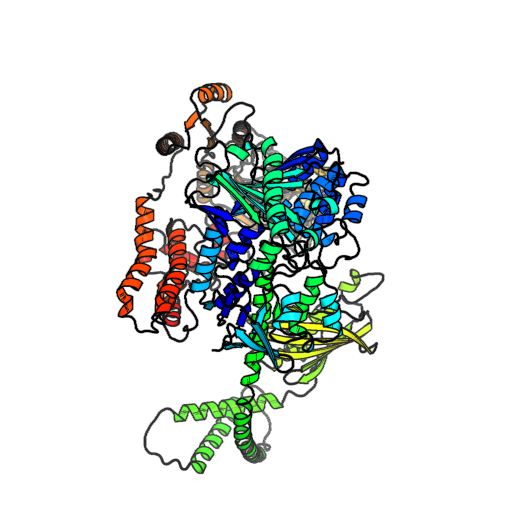HHHHHHHHHHHHHHHT-EEESS--EEEEEEETTEEEEEEETTEEEEEEEEEE-S-HHHIIIIII-GGGS-HHHHHHHHHPPBPPEEEEEEEEEPTT----GGG-SEEEEE--SS--HHHHTSSS--EEEEEEE-GGGSTTSPP--EEEEEEEE-STTTTT--HHHHHHHHHHHHHHHHHHHHTTSTTHHHHEEEEEEE-HHHHHHHH--GGG-SS-B-TTHHHHHHHHHHHSBTEEE-SSBSGGG-HHHHHHHHHHHHHHHHHHHHHHHHTTSSHHHHHHHHHHHHHHHHHHHHHHHHHHTTSTT-----SSSTHHHHHHHHHHHHHHHHHHHTT-------TTHHHHHHHHHHHHHHHHHHTT--SPBPHHHHHHH----TTS----EEEEE-SSEEEEEEE--S-SGGGGTS-TTS----HHHHHHHHHHHHHHHHHHH-TT-TTEEEEEEEEEEEEE-S---TT-EEEEEEEEEEEETTEEEEEEEEEETTTTEEEEEEEEEEEEEE-TTS------PPPPTT-EES--SSS-TTEEEE-SS-GGG--HHHHHHHHHHHHHHEEEETTEEEE-SPSSEEEESS-BSSEEEEEEEEE-TT-EEEEEETTEEEEEEE-TT-HHHHTTTGGG-SS-BTT-SSTTSS-SS--PPPTTSPEEEEEEEETTEEEEEETTEEEEEEEEPP-SS-TTSPPPSSB--EE---SS-EEEEEEEEEEPPHHHHHHHHHHHHTPPP-EEEEE---STTSHHHHHHHHHHHTT-EEEEEESSHHHHHHHHHHH-TTS-EEE--TT-HHHHHHHHHHHHHHS------PPPHHHHHHHHIIIIIHHHHHHHHHTTTS-TT-EEEEE--S-SSS--TTTTTHHHHHHHHHHHHHHHHHHHTTT---EEEEEEESS---HHHHTSTTHHHHHHHHHHHSTTSSPPPHHHHHHHHHHHHSGGGTT--S-EEEESTTGGG-TT-HHHHHHHHTT-

Radius of gyration: 39.56 Å; chains: 1; bounding box: 120×73×113 Å